Protein AF-0000000078266150 (afdb_homodimer)

Nearest PDB structures (foldseek):
  1tww-assembly1_A  TM=8.330E-01  e=6.650E-18  Bacillus anthracis str. A2012
  5u0z-assembly1_A  TM=8.489E-01  e=1.358E-17  Escherichia coli CFT073
  1tww-assembly2_B  TM=8.702E-01  e=3.456E-17  Bacillus anthracis str. A2012
  5u0z-assembly1_B  TM=8.691E-01  e=1.157E-16  Escherichia coli CFT073
  5umg-assembly1_B  TM=8.547E-01  e=1.906E-15  Klebsiella pneumoniae subsp. pneumoniae MGH 78578

Foldseek 3Di:
DDDFADDDDDDPDPDVVVVVVVVVVVQVVVPADDPVPDDDVDDGPDDDADQADPLQPDADDDPVHTPNPQCCLADQSNLVNCCQPFQQRWHDAPRHPDRDHIDGSVVSNVVNLVDDPDDHDFFWAFLDPLAIHTLPPDNFFDFFAEEAEEELEQPPPPVLLFNYQHDVVPPPVPRDQLLRSLVVLVVLPHQEYEYWHADPDPPDDDDDLVNRLVSRCSNLVSQLPDPQVPPPPPPPPDPDPPDDPSVNRPAHAYEYEELDLSSVLSSLVSNCPDVVRNRRHAEHEHQQQCQLPVLSNLVSCQVNVSHAYEGEDADDDCNVSGDDNVLNVQLADPPPPPPPPVQLLLRLLRSQLSNLVVSVVSPRDQSRYEYEHNQQHPDDLVNNVRCLLCLLVNPVNNGPHAYEYEDELHPSLLVVVLVVVCVVCVVVVHDPCCPVVSGDPPVSSRVSRLVSLLSNRLSGHSYYYYRNSNSNSVSSVVSSDVRNDDPVVD/DDDFADDDDDDPDPDVVVVVVVVVVVQVVQPADDPVPDDVVDDGPDDDADQADPLQPDADDDPVHTPNPQCCLADQSNLVNCCQPFQQRWHDAPRHPDRDHTDGSVVSNVVNLVDDPDDHDFFWAFLDPLAIHTLPPDNFFDFFAEEAEEELEQPPPPVLLFNYQHDVVPPPVPRDQLLRSLVVLVVLPHQEYEYWHDDPDPPDDDDDLVNRLVSRCSNLVSQLPPPQVPPPPPPPPPPPPPDDPSVNRPAHAYEYEELDLSSVLSSLVSNCPDVPRNRRHAEYEHQQQNQLPVLSNLVSCQVNVSHAYEGEDADDDCNVSGPDNPLNVQLADPPPPPPPVVQLLLRLLRSQLSNLVVSVVSPRDQSRYEYEHNQQHPDDLVNNVRCLLCLLVNPVNNGPHAYEYEDELHPSLLVVVLVVVCVVCVVVVHDPCCPVVSGDPPVSSRVSRLVSLLSNRLSGHSYYYYRNSNSNSVSSVVSSDVRNDDVVVD

pLDDT: mean 77.97, std 19.31, range [25.89, 97.75]

Structure (mmCIF, N/CA/C/O backbone):
data_AF-0000000078266150-model_v1
#
loop_
_entity.id
_entity.type
_entity.pdbx_description
1 polymer '2-amino-4-hydroxy-6-hydroxymethyldihydropteridine diphosphokinase'
#
loop_
_atom_site.group_PDB
_atom_site.id
_atom_site.type_symbol
_atom_site.label_atom_id
_atom_site.label_alt_id
_atom_site.label_comp_id
_atom_site.label_asym_id
_atom_site.label_entity_id
_atom_site.label_seq_id
_atom_site.pdbx_PDB_ins_code
_atom_sit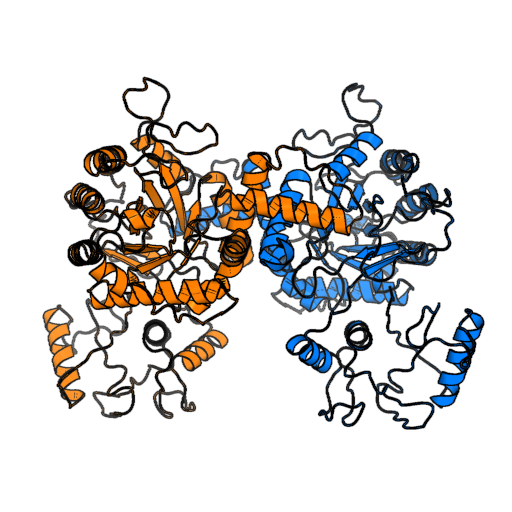e.Cartn_x
_atom_site.Cartn_y
_atom_site.Cartn_z
_atom_site.occupancy
_atom_site.B_iso_or_equiv
_atom_site.auth_seq_id
_atom_site.auth_comp_id
_atom_site.auth_asym_id
_atom_site.auth_atom_id
_atom_site.pdbx_PDB_model_num
ATOM 1 N N . MET A 1 1 ? -9.938 30.938 -5.484 1 77 1 MET A N 1
ATOM 2 C CA . MET A 1 1 ? -9.906 29.938 -4.414 1 77 1 MET A CA 1
ATOM 3 C C . MET A 1 1 ? -10.789 30.359 -3.246 1 77 1 MET A C 1
ATOM 5 O O . MET A 1 1 ? -10.789 31.531 -2.859 1 77 1 MET A O 1
ATOM 9 N N . PHE A 1 2 ? -11.523 29.406 -2.811 1 83.62 2 PHE A N 1
ATOM 10 C CA . PHE A 1 2 ? -12.344 29.625 -1.628 1 83.62 2 PHE A CA 1
ATOM 11 C C . PHE A 1 2 ? -11.93 28.688 -0.499 1 83.62 2 PHE A C 1
ATOM 13 O O . PHE A 1 2 ? -11.656 27.516 -0.732 1 83.62 2 PHE A O 1
ATOM 20 N N . LEU A 1 3 ? -11.742 29.312 0.582 1 87.5 3 LEU A N 1
ATOM 21 C CA . LEU A 1 3 ? -11.555 28.516 1.786 1 87.5 3 LEU A CA 1
ATOM 22 C C . LEU A 1 3 ? -12.883 28.328 2.521 1 87.5 3 LEU A C 1
ATOM 24 O O . LEU A 1 3 ? -13.648 29.281 2.676 1 87.5 3 LEU A O 1
ATOM 28 N N . ASN A 1 4 ? -13.156 27.109 2.842 1 91.62 4 ASN A N 1
ATOM 29 C CA . ASN A 1 4 ? -14.406 26.797 3.523 1 91.62 4 ASN A CA 1
ATOM 30 C C . ASN A 1 4 ? -14.156 26.188 4.902 1 91.62 4 ASN A C 1
ATOM 32 O O . ASN A 1 4 ? -13.227 25.406 5.082 1 91.62 4 ASN A O 1
ATOM 36 N N . ALA A 1 5 ? -14.953 26.641 5.871 1 92.88 5 ALA A N 1
ATOM 37 C CA . ALA A 1 5 ? -14.883 26.109 7.234 1 92.88 5 ALA A CA 1
ATOM 38 C C . ALA A 1 5 ? -16.266 26.047 7.863 1 92.88 5 ALA A C 1
ATOM 40 O O . ALA A 1 5 ? -17.203 26.734 7.418 1 92.88 5 ALA A O 1
ATOM 41 N N . ALA A 1 6 ? -16.469 25.141 8.758 1 94.19 6 ALA A N 1
ATOM 42 C CA . ALA A 1 6 ? -17.656 25.078 9.602 1 94.19 6 ALA A CA 1
ATOM 43 C C . ALA A 1 6 ? -17.312 25.344 11.062 1 94.19 6 ALA A C 1
ATOM 45 O O . ALA A 1 6 ? -16.25 24.922 11.539 1 94.19 6 ALA A O 1
ATOM 46 N N . VAL A 1 7 ? -18.203 26.094 11.719 1 92.75 7 VAL A N 1
ATOM 47 C CA . VAL A 1 7 ? -17.984 26.438 13.125 1 92.75 7 VAL A CA 1
ATOM 48 C C . VAL A 1 7 ? -19.219 26.078 13.945 1 92.75 7 VAL A C 1
ATOM 50 O O . VAL A 1 7 ? -20.359 26.281 13.484 1 92.75 7 VAL A O 1
ATOM 53 N N . LEU A 1 8 ? -18.953 25.5 15.039 1 91.31 8 LEU A N 1
ATOM 54 C CA . LEU A 1 8 ? -20 25.297 16.031 1 91.31 8 LEU A CA 1
ATOM 55 C C . LEU A 1 8 ? -20.016 26.438 17.047 1 91.31 8 LEU A C 1
ATOM 57 O O . LEU A 1 8 ? -18.984 26.766 17.641 1 91.31 8 LEU A O 1
ATOM 61 N N . VAL A 1 9 ? -21.234 27.047 17.172 1 91.25 9 VAL A N 1
ATOM 62 C CA . VAL A 1 9 ? -21.344 28.219 18.047 1 91.25 9 VAL A CA 1
ATOM 63 C C . VAL A 1 9 ? -22.453 27.984 19.062 1 91.25 9 VAL A C 1
ATOM 65 O O . VAL A 1 9 ? -23.5 27.438 18.75 1 91.25 9 VAL A O 1
ATOM 68 N N . GLU A 1 10 ? -22.109 28.359 20.281 1 90.25 10 GLU A N 1
ATOM 69 C CA . GLU A 1 10 ? -23.156 28.5 21.281 1 90.25 10 GLU A CA 1
ATOM 70 C C . GLU A 1 10 ? -23.672 29.938 21.344 1 90.25 10 GLU A C 1
ATOM 72 O O . GLU A 1 10 ? -22.875 30.875 21.5 1 90.25 10 GLU A O 1
ATOM 77 N N . SER A 1 11 ? -24.953 30.078 21.094 1 90.44 11 SER A N 1
ATOM 78 C CA . SER A 1 11 ? -25.516 31.438 21.031 1 90.44 11 SER A CA 1
ATOM 79 C C . SER A 1 11 ? -26.734 31.562 21.938 1 90.44 11 SER A C 1
ATOM 81 O O . SER A 1 11 ? -27.469 30.594 22.141 1 90.44 11 SER A O 1
ATOM 83 N N . ARG A 1 12 ? -26.906 32.75 22.453 1 92.06 12 ARG A N 1
ATOM 84 C CA . ARG A 1 12 ? -28.109 33.094 23.219 1 92.06 12 ARG A CA 1
ATOM 85 C C . ARG A 1 12 ? -29.234 33.5 22.297 1 92.06 12 ARG A C 1
ATOM 87 O O . ARG A 1 12 ? -30.391 33.625 22.734 1 92.06 12 ARG A O 1
ATOM 94 N N . ILE A 1 13 ? -28.922 33.719 21.109 1 93 13 ILE A N 1
ATOM 95 C CA . ILE A 1 13 ? -29.938 34.125 20.125 1 93 13 ILE A CA 1
ATOM 96 C C . ILE A 1 13 ? -30.828 32.938 19.781 1 93 13 ILE A C 1
ATOM 98 O O . ILE A 1 13 ? -30.344 31.922 19.266 1 93 13 ILE A O 1
ATOM 102 N N . VAL A 1 14 ? -32.094 33.094 20.031 1 91.06 14 VAL A N 1
ATOM 103 C CA . VAL A 1 14 ? -33.031 31.969 19.859 1 91.06 14 VAL A CA 1
ATOM 104 C C . VAL A 1 14 ? -33.594 31.984 18.453 1 91.06 14 VAL A C 1
ATOM 106 O O . VAL A 1 14 ? -33.844 30.922 17.859 1 91.06 14 VAL A O 1
ATOM 109 N N . ASP A 1 15 ? -33.75 33.188 17.875 1 93.75 15 ASP A N 1
ATOM 110 C CA . ASP A 1 15 ? -34.344 33.344 16.547 1 93.75 15 ASP A CA 1
ATOM 111 C C . ASP A 1 15 ? -33.281 33.25 15.469 1 93.75 15 ASP A C 1
ATOM 113 O O . ASP A 1 15 ? -32.406 34.094 15.383 1 93.75 15 ASP A O 1
ATOM 117 N N . PRO A 1 16 ? -33.406 32.219 14.594 1 95.19 16 PRO A N 1
ATOM 118 C CA . PRO A 1 16 ? -32.406 32.062 13.523 1 95.19 16 PRO A CA 1
ATOM 119 C C . PRO A 1 16 ? -32.281 33.312 12.656 1 95.19 16 PRO A C 1
ATOM 121 O O . PRO A 1 16 ? -31.203 33.656 12.172 1 95.19 16 PRO A O 1
ATOM 124 N N . HIS A 1 17 ? -33.406 34 12.43 1 96.12 17 HIS A N 1
ATOM 125 C CA . HIS A 1 17 ? -33.344 35.219 11.641 1 96.12 17 HIS A CA 1
ATOM 126 C C . HIS A 1 17 ? -32.5 36.312 12.32 1 96.12 17 HIS A C 1
ATOM 128 O O . HIS A 1 17 ? -31.766 37.031 11.648 1 96.12 17 HIS A O 1
ATOM 134 N N . ALA A 1 18 ? -32.719 36.344 13.609 1 96.38 18 ALA A N 1
ATOM 135 C CA . ALA A 1 18 ? -31.891 37.281 14.359 1 96.38 18 ALA A CA 1
ATOM 136 C C . ALA A 1 18 ? -30.406 37 14.211 1 96.38 18 ALA A C 1
ATOM 138 O O . ALA A 1 18 ? -29.594 37.906 14.062 1 96.38 18 ALA A O 1
ATOM 139 N N . LEU A 1 19 ? -30.094 35.75 14.234 1 95.62 19 LEU A N 1
ATOM 140 C CA . LEU A 1 19 ? -28.703 35.375 14.047 1 95.62 19 LEU A CA 1
ATOM 141 C C . LEU A 1 19 ? -28.234 35.688 12.625 1 95.62 19 LEU A C 1
ATOM 143 O O . LEU A 1 19 ? -27.109 36.125 12.43 1 95.62 19 LEU A O 1
ATOM 147 N N . MET A 1 20 ? -29.047 35.438 11.641 1 95.88 20 MET A N 1
ATOM 148 C CA . MET A 1 20 ? -28.719 35.75 10.258 1 95.88 20 MET A CA 1
ATOM 149 C C . MET A 1 20 ? -28.344 37.219 10.102 1 95.88 20 MET A C 1
ATOM 151 O O . MET A 1 20 ? -27.375 37.562 9.414 1 95.88 20 MET A O 1
ATOM 155 N N . TYR A 1 21 ? -29.094 38.094 10.828 1 94.75 21 TYR A N 1
ATOM 156 C CA . TYR A 1 21 ? -28.828 39.531 10.734 1 94.75 21 TYR A CA 1
ATOM 157 C C . TYR A 1 21 ? -27.5 39.875 11.383 1 94.75 21 TYR A C 1
ATOM 159 O O . TYR A 1 21 ? -26.766 40.719 10.891 1 94.75 21 TYR A O 1
ATOM 167 N N . VAL A 1 22 ? -27.266 39.25 12.453 1 95.38 22 VAL A N 1
ATOM 168 C CA . VAL A 1 22 ? -25.984 39.438 13.117 1 95.38 22 VAL A CA 1
ATOM 169 C C . VAL A 1 22 ? -24.844 39.031 12.18 1 95.38 22 VAL A C 1
ATOM 171 O O . VAL A 1 22 ? -23.859 39.781 12.055 1 95.38 22 VAL A O 1
ATOM 174 N N . LEU A 1 23 ? -24.984 37.938 11.5 1 94.94 23 LEU A N 1
ATOM 175 C CA . LEU A 1 23 ? -23.969 37.438 10.586 1 94.94 23 LEU A CA 1
ATOM 176 C C . LEU A 1 23 ? -23.797 38.375 9.398 1 94.94 23 LEU A C 1
ATOM 178 O O . LEU A 1 23 ? -22.672 38.656 8.953 1 94.94 23 LEU A O 1
ATOM 182 N N . GLN A 1 24 ? -24.875 38.875 8.914 1 93.19 24 GLN A N 1
ATOM 183 C CA . GLN A 1 24 ? -24.828 39.844 7.816 1 93.19 24 GLN A CA 1
ATOM 184 C C . GLN A 1 24 ? -24.109 41.125 8.242 1 93.19 24 GLN A C 1
ATOM 186 O O . GLN A 1 24 ? -23.406 41.719 7.434 1 93.19 24 GLN A O 1
ATOM 191 N N . GLY A 1 25 ? -24.297 41.469 9.453 1 94.06 25 GLY A N 1
ATOM 192 C CA . GLY A 1 25 ? -23.562 42.594 10 1 94.06 25 GLY A CA 1
ATOM 193 C C . GLY A 1 25 ? -22.062 42.375 10.047 1 94.06 25 GLY A C 1
ATOM 194 O O . GLY A 1 25 ? -21.281 43.281 9.719 1 94.06 25 GLY A O 1
ATOM 195 N N . ILE A 1 26 ? -21.75 41.25 10.445 1 94.19 26 ILE A N 1
ATOM 196 C CA . ILE A 1 26 ? -20.344 40.875 10.492 1 94.19 26 ILE A CA 1
ATOM 197 C C . ILE A 1 26 ? -19.75 40.906 9.078 1 94.19 26 ILE A C 1
ATOM 199 O O . ILE A 1 26 ? -18.656 41.438 8.875 1 94.19 26 ILE A O 1
ATOM 203 N N . GLU A 1 27 ? -20.484 40.344 8.07 1 93.44 27 GLU A N 1
ATOM 204 C CA . GLU A 1 27 ? -20.031 40.375 6.68 1 93.44 27 GLU A CA 1
ATOM 205 C C . GLU A 1 27 ? -19.797 41.781 6.195 1 93.44 27 GLU A C 1
ATOM 207 O O . GLU A 1 27 ? -18.781 42.062 5.559 1 93.44 27 GLU A O 1
ATOM 212 N N . ALA A 1 28 ? -20.688 42.594 6.562 1 91.56 28 ALA A N 1
ATOM 213 C CA . ALA A 1 28 ? -20.578 44 6.164 1 91.56 28 ALA A CA 1
ATOM 214 C C . ALA A 1 28 ? -19.359 44.656 6.797 1 91.56 28 ALA A C 1
ATOM 216 O O . ALA A 1 28 ? -18.641 45.406 6.137 1 91.56 28 ALA A O 1
ATOM 217 N N . ALA A 1 29 ? -19.203 44.344 7.992 1 93.62 29 ALA A N 1
ATOM 218 C CA . ALA A 1 29 ? -18.078 44.906 8.719 1 93.62 29 ALA A CA 1
ATOM 219 C C . ALA A 1 29 ? -16.75 44.438 8.141 1 93.62 29 ALA A C 1
ATOM 221 O O . ALA A 1 29 ? -15.75 45.156 8.195 1 93.62 29 ALA A O 1
ATOM 222 N N . MET A 1 30 ? -16.781 43.281 7.531 1 91.94 30 MET A N 1
ATOM 223 C CA . MET A 1 30 ? -15.562 42.719 6.984 1 91.94 30 MET A CA 1
ATOM 224 C C . MET A 1 30 ? -15.398 43.062 5.512 1 91.94 30 MET A C 1
ATOM 226 O O . MET A 1 30 ? -14.484 42.562 4.848 1 91.94 30 MET A O 1
ATOM 230 N N . GLY A 1 31 ? -16.375 43.875 4.93 1 87.25 31 GLY A N 1
ATOM 231 C CA . GLY A 1 31 ? -16.172 44.438 3.613 1 87.25 31 GLY A CA 1
ATOM 232 C C . GLY A 1 31 ? -16.938 43.719 2.52 1 87.25 31 GLY A C 1
ATOM 233 O O . GLY A 1 31 ? -16.625 43.875 1.335 1 87.25 31 GLY A O 1
ATOM 234 N N . ARG A 1 32 ? -17.859 42.875 2.883 1 87.69 32 ARG A N 1
ATOM 235 C CA . ARG A 1 32 ? -18.672 42.25 1.846 1 87.69 32 ARG A CA 1
ATOM 236 C C . ARG A 1 32 ? -19.594 43.25 1.187 1 87.69 32 ARG A C 1
ATOM 238 O O . ARG A 1 32 ? -20.219 44.062 1.872 1 87.69 32 ARG A O 1
ATOM 245 N N . ALA A 1 33 ? -19.625 43.188 -0.086 1 82.25 33 ALA A N 1
ATOM 246 C CA . ALA A 1 33 ? -20.438 44.125 -0.844 1 82.25 33 ALA A CA 1
ATOM 247 C C . ALA A 1 33 ? -21.922 44 -0.466 1 82.25 33 ALA A C 1
ATOM 249 O O . ALA A 1 33 ? -22.375 42.938 -0.095 1 82.25 33 ALA A O 1
ATOM 250 N N . PRO A 1 34 ? -22.562 45.156 -0.623 1 80.12 34 PRO A N 1
ATOM 251 C CA . PRO A 1 34 ? -24 45.094 -0.374 1 80.12 34 PRO A CA 1
ATOM 252 C C . PRO A 1 34 ? -24.734 44.156 -1.353 1 80.12 34 PRO A C 1
ATOM 254 O O . PRO A 1 34 ? -24.219 43.906 -2.449 1 80.12 34 PRO A O 1
ATOM 257 N N . LEU A 1 35 ? -25.844 43.562 -0.916 1 74.31 35 LEU A N 1
ATOM 258 C CA . LEU A 1 35 ? -26.594 42.531 -1.643 1 74.31 35 LEU A CA 1
ATOM 259 C C . LEU A 1 35 ? -26.781 42.938 -3.102 1 74.31 35 LEU A C 1
ATOM 261 O O . LEU A 1 35 ? -26.609 42.125 -4.004 1 74.31 35 LEU A O 1
ATOM 265 N N . GLY A 1 36 ? -27.141 44.156 -3.389 1 72.44 36 GLY A N 1
ATOM 266 C CA . GLY A 1 36 ? -27.406 44.625 -4.742 1 72.44 36 GLY A CA 1
ATOM 267 C C . GLY A 1 36 ? -26.172 44.656 -5.613 1 72.44 36 GLY A C 1
ATOM 268 O O . GLY A 1 36 ? -26.266 44.688 -6.844 1 72.44 36 GLY A O 1
ATOM 269 N N . GLU A 1 37 ? -25.016 44.5 -5.035 1 78.19 37 GLU A N 1
ATOM 270 C CA . GLU A 1 37 ? -23.766 44.656 -5.777 1 78.19 37 GLU A CA 1
ATOM 271 C C . GLU A 1 37 ? -22.984 43.344 -5.801 1 78.19 37 GLU A C 1
ATOM 273 O O . GLU A 1 37 ? -21.891 43.281 -6.375 1 78.19 37 GLU A O 1
ATOM 278 N N . ARG A 1 38 ? -23.594 42.438 -5.211 1 77.88 38 ARG A N 1
ATOM 279 C CA . ARG A 1 38 ? -22.875 41.156 -5.113 1 77.88 38 ARG A CA 1
ATOM 280 C C . ARG A 1 38 ? -22.906 40.406 -6.438 1 77.88 38 ARG A C 1
ATOM 282 O O . ARG A 1 38 ? -23.938 40.375 -7.113 1 77.88 38 ARG A O 1
ATOM 289 N N . LEU A 1 39 ? -21.781 40 -6.844 1 72.56 39 LEU A N 1
ATOM 290 C CA . LEU A 1 39 ? -21.703 39.062 -7.973 1 72.56 39 LEU A CA 1
ATOM 291 C C . LEU A 1 39 ? -21.906 37.625 -7.516 1 72.56 39 LEU A C 1
ATOM 293 O O . LEU A 1 39 ? -21.312 37.188 -6.52 1 72.56 39 LEU A O 1
ATOM 297 N N . ARG A 1 40 ? -22.797 37 -8.195 1 71.88 40 ARG A N 1
ATOM 298 C CA . ARG A 1 40 ? -23 35.594 -7.887 1 71.88 40 ARG A CA 1
ATOM 299 C C . ARG A 1 40 ? -21.703 34.781 -8.07 1 71.88 40 ARG A C 1
ATOM 301 O O . ARG A 1 40 ? -21.047 34.906 -9.102 1 71.88 40 ARG A O 1
ATOM 308 N N . TYR A 1 41 ? -21.297 34.125 -7.023 1 69.19 41 TYR A N 1
ATOM 309 C CA . TYR A 1 41 ? -20.109 33.281 -7.016 1 69.19 41 TYR A CA 1
ATOM 310 C C . TYR A 1 41 ? -18.844 34.125 -7.137 1 69.19 41 TYR A C 1
ATOM 312 O O . TYR A 1 41 ? -17.781 33.594 -7.496 1 69.19 41 TYR A O 1
ATOM 320 N N . GLY A 1 42 ? -19.062 35.375 -7.004 1 75.44 42 GLY A N 1
ATOM 321 C CA . GLY A 1 42 ? -17.906 36.25 -7.113 1 75.44 42 GLY A CA 1
ATOM 322 C C . GLY A 1 42 ? -17.031 36.25 -5.883 1 75.44 42 GLY A C 1
ATOM 323 O O . GLY A 1 42 ? -17.359 35.594 -4.883 1 75.44 42 GLY A O 1
ATOM 324 N N . PRO A 1 43 ? -15.836 36.875 -6.082 1 79.06 43 PRO A N 1
ATOM 325 C CA . PRO A 1 43 ? -14.922 37 -4.941 1 79.06 43 PRO A CA 1
ATOM 326 C C . PRO A 1 43 ? -15.547 37.719 -3.748 1 79.06 43 PRO A C 1
ATOM 328 O O . PRO A 1 43 ? -16.375 38.625 -3.928 1 79.06 43 PRO A O 1
ATOM 331 N N . ARG A 1 44 ? -15.391 37.25 -2.545 1 82.12 44 ARG A N 1
ATOM 332 C CA . ARG A 1 44 ? -15.875 37.875 -1.304 1 82.12 44 ARG A CA 1
ATOM 333 C C . ARG A 1 44 ? -14.922 37.562 -0.147 1 82.12 44 ARG A C 1
ATOM 335 O O . ARG A 1 44 ? -14.312 36.5 -0.095 1 82.12 44 ARG A O 1
ATOM 342 N N . PRO A 1 45 ? -14.781 38.531 0.654 1 83.5 45 PRO A N 1
ATOM 343 C CA . PRO A 1 45 ? -13.883 38.312 1.791 1 83.5 45 PRO A CA 1
ATOM 344 C C . PRO A 1 45 ? -14.391 37.25 2.758 1 83.5 45 PRO A C 1
ATOM 346 O O . PRO A 1 45 ? -13.602 36.5 3.324 1 83.5 45 PRO A O 1
ATOM 349 N N . ILE A 1 46 ? -15.719 37.219 2.932 1 89.5 46 ILE A N 1
ATOM 350 C CA . ILE A 1 46 ? -16.312 36.25 3.85 1 89.5 46 ILE A CA 1
ATOM 351 C C . ILE A 1 46 ? -17.781 36.031 3.488 1 89.5 46 ILE A C 1
ATOM 353 O O . ILE A 1 46 ? -18.422 36.875 2.895 1 89.5 46 ILE A O 1
ATOM 357 N N . ASP A 1 47 ? -18.25 34.875 3.705 1 91.38 47 ASP A N 1
ATOM 358 C CA . ASP A 1 47 ? -19.641 34.469 3.557 1 91.38 47 ASP A CA 1
ATOM 359 C C . ASP A 1 47 ? -20.062 33.562 4.715 1 91.38 47 ASP A C 1
ATOM 361 O O . ASP A 1 47 ? -19.469 32.5 4.945 1 91.38 47 ASP A O 1
ATOM 365 N N . LEU A 1 48 ? -20.984 34.094 5.441 1 94.19 48 LEU A N 1
ATOM 366 C CA . LEU A 1 48 ? -21.422 33.375 6.633 1 94.19 48 LEU A CA 1
ATOM 367 C C . LEU A 1 48 ? -22.828 32.812 6.469 1 94.19 48 LEU A C 1
ATOM 369 O O . LEU A 1 48 ? -23.781 33.594 6.309 1 94.19 48 LEU A O 1
ATOM 373 N N . ASP A 1 49 ? -23 31.516 6.48 1 94.38 49 ASP A N 1
ATOM 374 C CA . ASP A 1 49 ? -24.297 30.859 6.363 1 94.38 49 ASP A CA 1
ATOM 375 C C . ASP A 1 49 ? -24.625 30.062 7.621 1 94.38 49 ASP A C 1
ATOM 377 O O . ASP A 1 49 ? -23.719 29.531 8.273 1 94.38 49 ASP A O 1
ATOM 381 N N . ILE A 1 50 ? -25.891 30.078 7.918 1 95.12 50 ILE A N 1
ATOM 382 C CA . ILE A 1 50 ? -26.359 29.188 8.969 1 95.12 50 ILE A CA 1
ATOM 383 C C . ILE A 1 50 ? -26.688 27.812 8.367 1 95.12 50 ILE A C 1
ATOM 385 O O . ILE A 1 50 ? -27.578 27.703 7.527 1 95.12 50 ILE A O 1
ATOM 389 N N . LEU A 1 51 ? -25.984 26.812 8.797 1 94.5 51 LEU A N 1
ATOM 390 C CA . LEU A 1 51 ? -26.172 25.469 8.242 1 94.5 51 LEU A CA 1
ATOM 391 C C . LEU A 1 51 ? -27.281 24.719 8.977 1 94.5 51 LEU A C 1
ATOM 393 O O . LEU A 1 51 ? -28.156 24.125 8.352 1 94.5 51 LEU A O 1
ATOM 397 N N . CYS A 1 52 ? -27.141 24.766 10.273 1 93.38 52 CYS A N 1
ATOM 398 C CA . CYS A 1 52 ? -28.125 24.156 11.172 1 93.38 52 CYS A CA 1
ATOM 399 C C . CYS A 1 52 ? -28.297 24.984 12.438 1 93.38 52 CYS A C 1
ATOM 401 O O . CYS A 1 52 ? -27.438 25.812 12.766 1 93.38 52 CYS A O 1
ATOM 403 N N . TYR A 1 53 ? -29.453 24.766 12.938 1 92.75 53 TYR A N 1
ATOM 404 C CA . TYR A 1 53 ? -29.781 25.453 14.188 1 92.75 53 TYR A CA 1
ATOM 405 C C . TYR A 1 53 ? -30.312 24.469 15.227 1 92.75 53 TYR A C 1
ATOM 407 O O . TYR A 1 53 ? -31.094 23.578 14.898 1 92.75 53 TYR A O 1
ATOM 415 N N . ASP A 1 54 ? -29.891 24.609 16.469 1 91.19 54 ASP A N 1
ATOM 416 C CA . ASP A 1 54 ? -30.297 23.734 17.562 1 91.19 54 ASP A CA 1
ATOM 417 C C . ASP A 1 54 ? -30.031 22.266 17.203 1 91.19 54 ASP A C 1
ATOM 419 O O . ASP A 1 54 ? -30.953 21.438 17.266 1 91.19 54 ASP A O 1
ATOM 423 N N . ASP A 1 55 ? -28.875 22.031 16.781 1 87.31 55 ASP A N 1
ATOM 424 C CA . ASP A 1 55 ? -28.422 20.688 16.422 1 87.31 55 ASP A CA 1
ATOM 425 C C . ASP A 1 55 ? -29.375 20.047 15.406 1 87.31 55 ASP A C 1
ATOM 427 O O . ASP A 1 55 ? -29.703 18.859 15.516 1 87.31 55 ASP A O 1
ATOM 431 N N . GLY A 1 56 ? -29.844 20.859 14.523 1 80.69 56 GLY A N 1
ATOM 432 C CA . GLY A 1 56 ? -30.656 20.359 13.422 1 80.69 56 GLY A CA 1
ATOM 433 C C . GLY A 1 56 ? -32.125 20.281 13.758 1 80.69 56 GLY A C 1
ATOM 434 O O . GLY A 1 56 ? -32.938 19.922 12.906 1 80.69 56 GLY A O 1
ATOM 435 N N . ILE A 1 57 ? -32.531 20.641 14.828 1 82.75 57 ILE A N 1
ATOM 436 C CA . ILE A 1 57 ? -33.906 20.484 15.289 1 82.75 57 ILE A CA 1
ATOM 437 C C . ILE A 1 57 ? -34.781 21.625 14.742 1 82.75 57 ILE A C 1
ATOM 439 O O . ILE A 1 57 ? -35.875 21.391 14.273 1 82.75 57 ILE A O 1
ATOM 443 N N . THR A 1 58 ? -34.219 22.859 14.812 1 89.56 58 THR A N 1
ATOM 444 C CA . THR A 1 58 ? -34.969 24.031 14.336 1 89.56 58 THR A CA 1
ATOM 445 C C . THR A 1 58 ? -34.938 24.094 12.812 1 89.56 58 THR A C 1
ATOM 447 O O . THR A 1 58 ? -33.906 23.953 12.188 1 89.56 58 THR A O 1
ATOM 450 N N . THR A 1 59 ? -36.188 24.219 12.273 1 89.75 59 THR A N 1
ATOM 451 C CA . THR A 1 59 ? -36.312 24.359 10.828 1 89.75 59 THR A CA 1
ATOM 452 C C . THR A 1 59 ? -36.938 25.688 10.453 1 89.75 59 THR A C 1
ATOM 454 O O . THR A 1 59 ? -37.844 26.172 11.133 1 89.75 59 THR A O 1
ATOM 457 N N . VAL A 1 60 ? -36.312 26.297 9.562 1 91.12 60 VAL A N 1
ATOM 458 C CA . VAL A 1 60 ? -36.812 27.547 8.992 1 91.12 60 VAL A CA 1
ATOM 459 C C . VAL A 1 60 ? -36.906 27.422 7.473 1 91.12 60 VAL A C 1
ATOM 461 O O . VAL A 1 60 ? -36 26.891 6.836 1 91.12 60 VAL A O 1
ATOM 464 N N . ASP A 1 61 ? -38.031 27.719 6.875 1 90.62 61 ASP A N 1
ATOM 465 C CA . ASP A 1 61 ? -38.219 27.766 5.43 1 90.62 61 ASP A CA 1
ATOM 466 C C . ASP A 1 61 ? -38.875 29.078 5.004 1 90.62 61 ASP A C 1
ATOM 468 O O . ASP A 1 61 ? -40.094 29.109 4.789 1 90.62 61 ASP A O 1
ATOM 472 N N . SER A 1 62 ? -38.094 30.062 4.996 1 91.69 62 SER A N 1
ATOM 473 C CA . SER A 1 62 ? -38.531 31.375 4.555 1 91.69 62 SER A CA 1
ATOM 474 C C . SER A 1 62 ? -37.812 31.828 3.293 1 91.69 62 SER A C 1
ATOM 476 O O . SER A 1 62 ? -36.875 31.141 2.832 1 91.69 62 SER A O 1
ATOM 478 N N . ASP A 1 63 ? -38.281 32.875 2.701 1 90.5 63 ASP A N 1
ATOM 479 C CA . ASP A 1 63 ? -37.688 33.375 1.458 1 90.5 63 ASP A CA 1
ATOM 480 C C . ASP A 1 63 ? -36.25 33.812 1.66 1 90.5 63 ASP A C 1
ATOM 482 O O . ASP A 1 63 ? -35.406 33.688 0.742 1 90.5 63 ASP A O 1
ATOM 486 N N . ASP A 1 64 ? -36 34.188 2.859 1 89.94 64 ASP A N 1
ATOM 487 C CA . ASP A 1 64 ? -34.688 34.781 3.064 1 89.94 64 ASP A CA 1
ATOM 488 C C . ASP A 1 64 ? -33.781 33.812 3.85 1 89.94 64 ASP A C 1
ATOM 490 O O . ASP A 1 64 ? -32.562 34.031 3.902 1 89.94 64 ASP A O 1
ATOM 494 N N . LEU A 1 65 ? -34.406 32.844 4.465 1 93 65 LEU A N 1
ATOM 495 C CA . LEU A 1 65 ? -33.594 31.938 5.281 1 93 65 LEU A CA 1
ATOM 496 C C . LEU A 1 65 ? -34.188 30.531 5.266 1 93 65 LEU A C 1
ATOM 498 O O . LEU A 1 65 ? -35.375 30.344 5.492 1 93 65 LEU A O 1
ATOM 502 N N . VAL A 1 66 ? -33.344 29.578 4.961 1 92.31 66 VAL A N 1
ATOM 503 C CA . VAL A 1 66 ? -33.719 28.172 5.062 1 92.31 66 VAL A CA 1
ATOM 504 C C . VAL A 1 66 ? -32.719 27.453 6 1 92.31 66 VAL A C 1
ATOM 506 O O . VAL A 1 66 ? -31.516 27.516 5.797 1 92.31 66 VAL A O 1
ATOM 509 N N . VAL A 1 67 ? -33.25 26.75 7.047 1 92.44 67 VAL A N 1
ATOM 510 C CA . VAL A 1 67 ? -32.469 26 8.016 1 92.44 67 VAL A CA 1
ATOM 511 C C . VAL A 1 67 ? -33.094 24.641 8.258 1 92.44 67 VAL A C 1
ATOM 513 O O . VAL A 1 67 ? -34.312 24.547 8.539 1 92.44 67 VAL A O 1
ATOM 516 N N . PRO A 1 68 ? -32.5 23.656 8.148 1 92 68 PRO A N 1
ATOM 517 C CA . PRO A 1 68 ? -31.125 23.5 7.684 1 92 68 PRO A CA 1
ATOM 518 C C . PRO A 1 68 ? -30.906 24.047 6.27 1 92 68 PRO A C 1
ATOM 520 O O . PRO A 1 68 ? -31.844 24.062 5.469 1 92 68 PRO A O 1
ATOM 523 N N . HIS A 1 69 ? -29.672 24.531 6.055 1 92.56 69 HIS A N 1
ATOM 524 C CA . HIS A 1 69 ? -29.328 25.172 4.793 1 92.56 69 HIS A CA 1
ATOM 525 C C . HIS A 1 69 ? -29.797 24.344 3.605 1 92.56 69 HIS A C 1
ATOM 527 O O . HIS A 1 69 ? -29.594 23.125 3.576 1 92.56 69 HIS A O 1
ATOM 533 N N . ALA A 1 70 ? -30.297 24.953 2.58 1 87.12 70 ALA A N 1
ATOM 534 C CA . ALA A 1 70 ? -30.984 24.297 1.475 1 87.12 70 ALA A CA 1
ATOM 535 C C . ALA A 1 70 ? -30.047 23.391 0.693 1 87.12 70 ALA A C 1
ATOM 537 O O . ALA A 1 70 ? -30.469 22.344 0.171 1 87.12 70 ALA A O 1
ATOM 538 N N . LEU A 1 71 ? -28.812 23.781 0.649 1 88.44 71 LEU A N 1
ATOM 539 C CA . LEU A 1 71 ? -27.875 23.047 -0.19 1 88.44 71 LEU A CA 1
ATOM 540 C C . LEU A 1 71 ? -26.875 22.266 0.662 1 88.44 71 LEU A C 1
ATOM 542 O O . LEU A 1 71 ? -25.844 21.844 0.166 1 88.44 71 LEU A O 1
ATOM 546 N N . LEU A 1 72 ? -27.219 22.062 1.901 1 90.69 72 LEU A N 1
ATOM 547 C CA . LEU A 1 72 ? -26.328 21.391 2.836 1 90.69 72 LEU A CA 1
ATOM 548 C C . LEU A 1 72 ? -26.047 19.953 2.389 1 90.69 72 LEU A C 1
ATOM 550 O O . LEU A 1 72 ? -24.906 19.484 2.473 1 90.69 72 LEU A O 1
ATOM 554 N N . ARG A 1 73 ? -26.953 19.281 1.729 1 87.44 73 ARG A N 1
ATOM 555 C CA . ARG A 1 73 ? -26.875 17.859 1.415 1 87.44 73 ARG A CA 1
ATOM 556 C C . ARG A 1 73 ? -26.078 17.609 0.14 1 87.44 73 ARG A C 1
ATOM 558 O O . ARG A 1 73 ? -25.594 16.5 -0.098 1 87.44 73 ARG A O 1
ATOM 565 N N . THR A 1 74 ? -25.891 18.672 -0.582 1 86.38 74 THR A N 1
ATOM 566 C CA . THR A 1 74 ? -25.406 18.391 -1.933 1 86.38 74 THR A CA 1
ATOM 567 C C . THR A 1 74 ? -24.062 19.062 -2.178 1 86.38 74 THR A C 1
ATOM 569 O O . THR A 1 74 ? -23.375 18.766 -3.156 1 86.38 74 THR A O 1
ATOM 572 N N . ARG A 1 75 ? -23.781 19.984 -1.344 1 88.94 75 ARG A N 1
ATOM 573 C CA . ARG A 1 75 ? -22.547 20.719 -1.595 1 88.94 75 ARG A CA 1
ATOM 574 C C . ARG A 1 75 ? -21.391 20.125 -0.784 1 88.94 75 ARG A C 1
ATOM 576 O O . ARG A 1 75 ? -21.391 20.188 0.447 1 88.94 75 ARG A O 1
ATOM 583 N N . SER A 1 76 ? -20.359 19.703 -1.507 1 90.5 76 SER A N 1
ATOM 584 C CA . SER A 1 76 ? -19.234 19.047 -0.869 1 90.5 76 SER A CA 1
ATOM 585 C C . SER A 1 76 ? -18.469 20 0.042 1 90.5 76 SER A C 1
ATOM 587 O O . SER A 1 76 ? -18 19.609 1.108 1 90.5 76 SER A O 1
ATOM 589 N N . PHE A 1 77 ? -18.406 21.312 -0.359 1 89.94 77 PHE A N 1
ATOM 590 C CA . PHE A 1 77 ? -17.609 22.266 0.405 1 89.94 77 PHE A CA 1
ATOM 591 C C . PHE A 1 77 ? -18.328 22.688 1.681 1 89.94 77 PHE A C 1
ATOM 593 O O . PHE A 1 77 ? -17.75 23.359 2.539 1 89.94 77 PHE A O 1
ATOM 600 N N . VAL A 1 78 ? -19.609 22.25 1.793 1 91.75 78 VAL A N 1
ATOM 601 C CA . VAL A 1 78 ? -20.375 22.453 3.021 1 91.75 78 VAL A CA 1
ATOM 602 C C . VAL A 1 78 ? -20.312 21.203 3.889 1 91.75 78 VAL A C 1
ATOM 604 O O . VAL A 1 78 ? -20.031 21.281 5.09 1 91.75 78 VAL A O 1
ATOM 607 N N . LEU A 1 79 ? -20.406 20.094 3.254 1 91.69 79 LEU A N 1
ATOM 608 C CA . LEU A 1 79 ? -20.516 18.828 3.967 1 91.69 79 LEU A CA 1
ATOM 609 C C . LEU A 1 79 ? -19.172 18.422 4.57 1 91.69 79 LEU A C 1
ATOM 611 O O . LEU A 1 79 ? -19.125 17.953 5.707 1 91.69 79 LEU A O 1
ATOM 615 N N . GLN A 1 80 ? -18.109 18.609 3.834 1 91 80 GLN A N 1
ATOM 616 C CA . GLN A 1 80 ? -16.812 18.109 4.277 1 91 80 GLN A CA 1
ATOM 617 C C . GLN A 1 80 ? -16.391 18.75 5.594 1 91 80 GLN A C 1
ATOM 619 O O . GLN A 1 80 ? -16.016 18.062 6.547 1 91 80 GLN A O 1
ATOM 624 N N . PRO A 1 81 ? -16.406 20.094 5.68 1 92.44 81 PRO A N 1
ATOM 625 C CA . PRO A 1 81 ? -16.062 20.688 6.969 1 92.44 81 PRO A CA 1
ATOM 626 C C . PRO A 1 81 ? -17 20.266 8.094 1 92.44 81 PRO A C 1
ATOM 628 O O . PRO A 1 81 ? -16.578 20.141 9.25 1 92.44 81 PRO A O 1
ATOM 631 N N . LEU A 1 82 ? -18.234 20.047 7.738 1 92.88 82 LEU A N 1
ATOM 632 C CA . LEU A 1 82 ? -19.203 19.656 8.75 1 92.88 82 LEU A CA 1
ATOM 633 C C . LEU A 1 82 ? -18.906 18.25 9.266 1 92.88 82 LEU A C 1
ATOM 635 O O . LEU A 1 82 ? -19.125 17.953 10.445 1 92.88 82 LEU A O 1
ATOM 639 N N . VAL A 1 83 ? -18.453 17.406 8.438 1 91.62 83 VAL A N 1
ATOM 640 C CA . VAL A 1 83 ? -18.094 16.047 8.836 1 91.62 83 VAL A CA 1
ATOM 641 C C . VAL A 1 83 ? -17 16.078 9.891 1 91.62 83 VAL A C 1
ATOM 643 O O . VAL A 1 83 ? -16.984 15.273 10.82 1 91.62 83 VAL A O 1
ATOM 646 N N . ASP A 1 84 ? -16.125 17.016 9.773 1 88.81 84 ASP A N 1
ATOM 647 C CA . ASP A 1 84 ? -14.969 17.109 10.672 1 88.81 84 ASP A CA 1
ATOM 648 C C . ASP A 1 84 ? -15.406 17.453 12.094 1 88.81 84 ASP A C 1
ATOM 650 O O . ASP A 1 84 ? -14.75 17.062 13.062 1 88.81 84 ASP A O 1
ATOM 654 N N . ILE A 1 85 ? -16.562 18.109 12.211 1 89.31 85 ILE A N 1
ATOM 655 C CA . ILE A 1 85 ? -16.859 18.625 13.539 1 89.31 85 ILE A CA 1
ATOM 656 C C . ILE A 1 85 ? -18.109 17.953 14.078 1 89.31 85 ILE A C 1
ATOM 658 O O . ILE A 1 85 ? -18.297 17.828 15.297 1 89.31 85 ILE A O 1
ATOM 662 N N . ARG A 1 86 ? -19.016 17.578 13.133 1 91.31 86 ARG A N 1
ATOM 663 C CA . ARG A 1 86 ? -20.25 16.953 13.57 1 91.31 86 ARG A CA 1
ATOM 664 C C . ARG A 1 86 ? -20.672 15.852 12.602 1 91.31 86 ARG A C 1
ATOM 666 O O . ARG A 1 86 ? -21.734 15.945 11.969 1 91.31 86 ARG A O 1
ATOM 673 N N . PRO A 1 87 ? -19.938 14.773 12.586 1 90.5 87 PRO A N 1
ATOM 674 C CA . PRO A 1 87 ? -20.297 13.695 11.656 1 90.5 87 PRO A CA 1
ATOM 675 C C . PRO A 1 87 ? -21.609 13.016 12.023 1 90.5 87 PRO A C 1
ATOM 677 O O . PRO A 1 87 ? -22.297 12.492 11.148 1 90.5 87 PRO A O 1
ATOM 680 N N . ASP A 1 88 ? -22.016 13.102 13.258 1 91.25 88 ASP A N 1
ATOM 681 C CA . ASP A 1 88 ? -23.172 12.359 13.742 1 91.25 88 ASP A CA 1
ATOM 682 C C . ASP A 1 88 ? -24.438 13.227 13.727 1 91.25 88 ASP A C 1
ATOM 684 O O . ASP A 1 88 ? -25.516 12.766 14.078 1 91.25 88 ASP A O 1
ATOM 688 N N . LEU A 1 89 ? -24.297 14.477 13.312 1 92.44 89 LEU A N 1
ATOM 689 C CA . LEU A 1 89 ? -25.469 15.359 13.234 1 92.44 89 LEU A CA 1
ATOM 690 C C . LEU A 1 89 ? -26.5 14.82 12.25 1 92.44 89 LEU A C 1
ATOM 692 O O . LEU A 1 89 ? -26.156 14.492 11.109 1 92.44 89 LEU A O 1
ATOM 696 N N . LEU A 1 90 ? -27.672 14.711 12.727 1 91.19 90 LEU A N 1
ATOM 697 C CA . LEU A 1 90 ? -28.75 14.211 11.891 1 91.19 90 LEU A CA 1
ATOM 698 C C . LEU A 1 90 ? -29.391 15.344 11.094 1 91.19 90 LEU A C 1
ATOM 700 O O . LEU A 1 90 ? -29.828 16.344 11.664 1 91.19 90 LEU A O 1
ATOM 704 N N . ILE A 1 91 ? -29.406 15.18 9.852 1 89 91 ILE A N 1
ATOM 705 C CA . ILE A 1 91 ? -30.078 16.125 8.953 1 89 91 ILE A CA 1
ATOM 706 C C . ILE A 1 91 ? -31.438 15.555 8.531 1 89 91 ILE A C 1
ATOM 708 O O . ILE A 1 91 ? -31.5 14.469 7.945 1 89 91 ILE A O 1
ATOM 712 N N . PRO A 1 92 ? -32.438 16.281 8.875 1 84.19 92 PRO A N 1
ATOM 713 C CA . PRO A 1 92 ? -33.781 15.758 8.586 1 84.19 92 PRO A CA 1
ATOM 714 C C . PRO A 1 92 ? -34.031 15.625 7.086 1 84.19 92 PRO A C 1
ATOM 716 O O . PRO A 1 92 ? -33.312 16.219 6.273 1 84.19 92 PRO A O 1
ATOM 719 N N . SER A 1 93 ? -35.156 14.758 6.91 1 76.06 93 SER A N 1
ATOM 720 C CA . SER A 1 93 ? -35.625 14.586 5.543 1 76.06 93 SER A CA 1
ATOM 721 C C . SER A 1 93 ? -36.219 15.883 5 1 76.06 93 SER A C 1
ATOM 723 O O . SER A 1 93 ? -36.656 16.734 5.77 1 76.06 93 SER A O 1
ATOM 725 N N . GLY A 1 94 ? -36.188 16.078 3.697 1 65.5 94 GLY A N 1
ATOM 726 C CA . GLY A 1 94 ? -36.906 17.188 3.072 1 65.5 94 GLY A CA 1
ATOM 727 C C . GLY A 1 94 ? -36.031 18.438 2.947 1 65.5 94 GLY A C 1
ATOM 728 O O . GLY A 1 94 ? -36.5 19.484 2.479 1 65.5 94 GLY A O 1
ATOM 729 N N . VAL A 1 95 ? -34.906 18.328 3.686 1 61.81 95 VAL A N 1
ATOM 730 C CA . VAL A 1 95 ? -34.031 19.5 3.547 1 61.81 95 VAL A CA 1
ATOM 731 C C . VAL A 1 95 ? -33.312 19.438 2.209 1 61.81 95 VAL A C 1
ATOM 733 O O . VAL A 1 95 ? -32.594 18.469 1.922 1 61.81 95 VAL A O 1
ATOM 736 N N . GLY A 1 96 ? -33.438 20.438 1.51 1 58.75 96 GLY A N 1
ATOM 737 C CA . GLY A 1 96 ? -32.75 20.609 0.229 1 58.75 96 GLY A CA 1
ATOM 738 C C . GLY A 1 96 ? -33.438 19.859 -0.903 1 58.75 96 GLY A C 1
ATOM 739 O O . GLY A 1 96 ? -34.531 19.297 -0.719 1 58.75 96 GLY A O 1
ATOM 740 N N . ALA A 1 97 ? -32.969 20.062 -2.137 1 49.53 97 ALA A N 1
ATOM 741 C CA . ALA A 1 97 ? -33.562 19.609 -3.402 1 49.53 97 ALA A CA 1
ATOM 742 C C . ALA A 1 97 ? -33.594 18.094 -3.488 1 49.53 97 ALA A C 1
ATOM 744 O O . ALA A 1 97 ? -34.25 17.531 -4.367 1 49.53 97 ALA A O 1
ATOM 745 N N . VAL A 1 98 ? -32.781 17.453 -2.674 1 53.22 98 VAL A N 1
ATOM 746 C CA . VAL A 1 98 ? -32.75 16.016 -2.953 1 53.22 98 VAL A CA 1
ATOM 747 C C . VAL A 1 98 ? -33.594 15.273 -1.916 1 53.22 98 VAL A C 1
ATOM 749 O O . VAL A 1 98 ? -33.438 15.477 -0.711 1 53.22 98 VAL A O 1
ATOM 752 N N . ASN A 1 99 ? -34.75 14.875 -2.338 1 56.69 99 ASN A N 1
ATOM 753 C CA . ASN A 1 99 ? -35.656 14.023 -1.6 1 56.69 99 ASN A CA 1
ATOM 754 C C . ASN A 1 99 ? -34.938 12.859 -0.924 1 56.69 99 ASN A C 1
ATOM 756 O O . ASN A 1 99 ? -34.312 12.055 -1.593 1 56.69 99 ASN A O 1
ATOM 760 N N . GLY A 1 100 ? -34.25 13.125 0.262 1 63.88 100 GLY A N 1
ATOM 761 C CA . GLY A 1 100 ? -33.625 11.953 0.856 1 63.88 100 GLY A CA 1
ATOM 762 C C . GLY A 1 100 ? -34.062 11.703 2.285 1 63.88 100 GLY A C 1
ATOM 763 O O . GLY A 1 100 ? -34.75 12.523 2.877 1 63.88 100 GLY A O 1
ATOM 764 N N . THR A 1 101 ? -33.938 10.539 2.82 1 78.94 101 THR A N 1
ATOM 765 C CA . THR A 1 101 ? -34.219 10.086 4.184 1 78.94 101 THR A CA 1
ATOM 766 C C . THR A 1 101 ? -33.25 10.758 5.164 1 78.94 101 THR A C 1
ATOM 768 O O . THR A 1 101 ? -32.219 11.328 4.754 1 78.94 101 THR A O 1
ATOM 771 N N . SER A 1 102 ? -33.812 11.008 6.379 1 87.56 102 SER A N 1
ATOM 772 C CA . SER A 1 102 ? -32.906 11.484 7.441 1 87.56 102 SER A CA 1
ATOM 773 C C . SER A 1 102 ? -31.594 10.719 7.441 1 87.56 102 SER A C 1
ATOM 775 O O . SER A 1 102 ? -31.578 9.5 7.262 1 87.56 102 SER A O 1
ATOM 777 N N . ALA A 1 103 ? -30.547 11.547 7.418 1 91.5 103 ALA A N 1
ATOM 778 C CA . ALA A 1 103 ? -29.219 10.953 7.406 1 91.5 103 ALA A CA 1
ATOM 779 C C . ALA A 1 103 ? -28.234 11.797 8.203 1 91.5 103 ALA A C 1
ATOM 781 O O . ALA A 1 103 ? -28.438 13.008 8.359 1 91.5 103 ALA A O 1
ATOM 782 N N . THR A 1 104 ? -27.297 11.141 8.758 1 93.25 104 THR A N 1
ATOM 783 C CA . THR A 1 104 ? -26.234 11.883 9.43 1 93.25 104 THR A CA 1
ATOM 784 C C . THR A 1 104 ? -25.359 12.602 8.414 1 93.25 104 THR A C 1
ATOM 786 O O . THR A 1 104 ? -25.344 12.25 7.23 1 93.25 104 THR A O 1
ATOM 789 N N . VAL A 1 105 ? -24.656 13.555 8.883 1 92.62 105 VAL A N 1
ATOM 790 C CA . VAL A 1 105 ? -23.719 14.281 8.047 1 92.62 105 VAL A CA 1
ATOM 791 C C . VAL A 1 105 ? -22.703 13.305 7.43 1 92.62 105 VAL A C 1
ATOM 793 O O . VAL A 1 105 ? -22.391 13.398 6.242 1 92.62 105 VAL A O 1
ATOM 796 N N . ALA A 1 106 ? -22.234 12.367 8.172 1 90.94 106 ALA A N 1
ATOM 797 C CA . ALA A 1 106 ? -21.297 11.367 7.695 1 90.94 106 ALA A CA 1
ATOM 798 C C . ALA A 1 106 ? -21.891 10.531 6.566 1 90.94 106 ALA A C 1
ATOM 800 O O . ALA A 1 106 ? -21.234 10.266 5.559 1 90.94 106 ALA A O 1
ATOM 801 N N . GLN A 1 107 ? -23.062 10.125 6.715 1 90.06 107 GLN A N 1
ATOM 802 C CA . GLN A 1 107 ? -23.75 9.336 5.703 1 90.06 107 GLN A CA 1
ATOM 803 C C . GLN A 1 107 ? -23.938 10.133 4.414 1 90.06 107 GLN A C 1
ATOM 805 O O . GLN A 1 107 ? -23.766 9.594 3.316 1 90.06 107 GLN A O 1
ATOM 810 N N . LEU A 1 108 ? -24.297 11.367 4.617 1 90.19 108 LEU A N 1
ATOM 811 C CA . LEU A 1 108 ? -24.469 12.234 3.455 1 90.19 108 LEU A CA 1
ATOM 812 C C . LEU A 1 108 ? -23.156 12.406 2.703 1 90.19 108 LEU A C 1
ATOM 814 O O . LEU A 1 108 ? -23.141 12.383 1.47 1 90.19 108 LEU A O 1
ATOM 818 N N . TRP A 1 109 ? -22.141 12.57 3.449 1 89.69 109 TRP A N 1
ATOM 819 C CA . TRP A 1 109 ? -20.812 12.727 2.854 1 89.69 109 TRP A CA 1
ATOM 820 C C . TRP A 1 109 ? -20.406 11.477 2.078 1 89.69 109 TRP A C 1
ATOM 822 O O . TRP A 1 109 ? -19.938 11.57 0.943 1 89.69 109 TRP A O 1
ATOM 832 N N . GLU A 1 110 ? -20.609 10.32 2.623 1 86.62 110 GLU A N 1
ATOM 833 C CA . GLU A 1 110 ? -20.297 9.055 1.974 1 86.62 110 GLU A CA 1
ATOM 834 C C . GLU A 1 110 ? -21.094 8.883 0.681 1 86.62 110 GLU A C 1
ATOM 836 O O . GLU A 1 110 ? -20.547 8.406 -0.323 1 86.62 110 GLU A O 1
ATOM 841 N N . ALA A 1 111 ? -22.312 9.203 0.775 1 85.25 111 ALA A N 1
ATOM 842 C CA . ALA A 1 111 ? -23.172 9.117 -0.402 1 85.25 111 ALA A CA 1
ATOM 843 C C . ALA A 1 111 ? -22.688 10.047 -1.509 1 85.25 111 ALA A C 1
ATOM 845 O O . ALA A 1 111 ? -22.703 9.68 -2.688 1 85.25 111 ALA A O 1
ATOM 846 N N . LEU A 1 112 ? -22.312 11.18 -1.063 1 86.88 112 LEU A N 1
ATOM 847 C CA . LEU A 1 112 ? -21.812 12.156 -2.029 1 86.88 112 LEU A CA 1
ATOM 848 C C . LEU A 1 112 ? -20.516 11.656 -2.676 1 86.88 112 LEU A C 1
ATOM 850 O O . LEU A 1 112 ? -20.328 11.805 -3.887 1 86.88 112 LEU A O 1
ATOM 854 N N . LEU A 1 113 ? -19.641 11.07 -1.922 1 82.62 113 LEU A N 1
ATOM 855 C CA . LEU A 1 113 ? -18.375 10.539 -2.42 1 82.62 113 LEU A CA 1
ATOM 856 C C . LEU A 1 113 ? -18.609 9.438 -3.443 1 82.62 113 LEU A C 1
ATOM 858 O O . LEU A 1 113 ? -17.891 9.336 -4.438 1 82.62 113 LEU A O 1
ATOM 862 N N . ALA A 1 114 ? -19.547 8.648 -3.221 1 77 114 ALA A N 1
ATOM 863 C CA . ALA A 1 114 ? -19.844 7.508 -4.082 1 77 114 ALA A CA 1
ATOM 864 C C . ALA A 1 114 ? -20.406 7.969 -5.422 1 77 114 ALA A C 1
ATOM 866 O O . ALA A 1 114 ? -20.234 7.297 -6.441 1 77 114 ALA A O 1
ATOM 867 N N . GLY A 1 115 ? -21.016 9.078 -5.438 1 69.06 115 GLY A N 1
ATOM 868 C CA . GLY A 1 115 ? -21.766 9.461 -6.621 1 69.06 115 GLY A CA 1
ATOM 869 C C . GLY A 1 115 ? -21.188 10.648 -7.348 1 69.06 115 GLY A C 1
ATOM 870 O O . GLY A 1 115 ? -21.594 10.969 -8.469 1 69.06 115 GLY A O 1
ATOM 871 N N . SER A 1 116 ? -20.312 11.297 -6.73 1 64.94 116 SER A N 1
ATOM 872 C CA . SER A 1 116 ? -20.016 12.609 -7.289 1 64.94 116 SER A CA 1
ATOM 873 C C . SER A 1 116 ? -18.797 12.57 -8.188 1 64.94 116 SER A C 1
ATOM 875 O O . SER A 1 116 ? -17.797 11.914 -7.859 1 64.94 116 SER A O 1
ATOM 877 N N . ASN A 1 117 ? -18.969 13.117 -9.328 1 66.75 117 ASN A N 1
ATOM 878 C CA . ASN A 1 117 ? -17.891 13.383 -10.266 1 66.75 117 ASN A CA 1
ATOM 879 C C . ASN A 1 117 ? -17.312 14.789 -10.086 1 66.75 117 ASN A C 1
ATOM 881 O O . ASN A 1 117 ? -16.422 15.203 -10.82 1 66.75 117 ASN A O 1
ATOM 885 N N . GLU A 1 118 ? -17.953 15.5 -9.086 1 68.88 118 GLU A N 1
ATOM 886 C CA . GLU A 1 118 ? -17.484 16.859 -8.852 1 68.88 118 GLU A CA 1
ATOM 887 C C . GLU A 1 118 ? -16.188 16.875 -8.055 1 68.88 118 GLU A C 1
ATOM 889 O O . GLU A 1 118 ? -15.922 15.945 -7.285 1 68.88 118 GLU A O 1
ATOM 894 N N . PRO A 1 119 ? -15.414 17.953 -8.32 1 74.69 119 PRO A N 1
ATOM 895 C CA . PRO A 1 119 ? -14.195 18.078 -7.516 1 74.69 119 PRO A CA 1
ATOM 896 C C . PRO A 1 119 ? -14.484 18.203 -6.02 1 74.69 119 PRO A C 1
ATOM 898 O O . PRO A 1 119 ? -15.43 18.875 -5.625 1 74.69 119 PRO A O 1
ATOM 901 N N . LEU A 1 120 ? -13.867 17.531 -5.348 1 80.06 120 LEU A N 1
ATOM 902 C CA . LEU A 1 120 ? -14.016 17.531 -3.896 1 80.06 120 LEU A CA 1
ATOM 903 C C . LEU A 1 120 ? -13.117 18.578 -3.26 1 80.06 120 LEU A C 1
ATOM 905 O O . LEU A 1 120 ? -12.078 18.922 -3.814 1 80.06 120 LEU A O 1
ATOM 909 N N . PRO A 1 121 ? -13.562 19.125 -2.139 1 83.75 121 PRO A N 1
ATOM 910 C CA . PRO A 1 121 ? -12.688 20.062 -1.417 1 83.75 121 PRO A CA 1
ATOM 911 C C . PRO A 1 121 ? -11.398 19.406 -0.936 1 83.75 121 PRO A C 1
ATOM 913 O O . PRO A 1 121 ? -11.375 18.203 -0.679 1 83.75 121 PRO A O 1
ATOM 916 N N . ARG A 1 122 ? -10.406 20.281 -0.824 1 81.12 122 ARG A N 1
ATOM 917 C CA . ARG A 1 122 ? -9.102 19.828 -0.347 1 81.12 122 ARG A CA 1
ATOM 918 C C . ARG A 1 122 ? -8.812 20.359 1.053 1 81.12 122 ARG A C 1
ATOM 920 O O . ARG A 1 122 ? -9.133 21.516 1.362 1 81.12 122 ARG A O 1
ATOM 927 N N . ARG A 1 123 ? -8.258 19.5 1.761 1 84 123 ARG A N 1
ATOM 928 C CA . ARG A 1 123 ? -7.824 19.938 3.084 1 84 123 ARG A CA 1
ATOM 929 C C . ARG A 1 123 ? -6.559 20.781 2.994 1 84 123 ARG A C 1
ATOM 931 O O . ARG A 1 123 ? -5.598 20.391 2.322 1 84 123 ARG A O 1
ATOM 938 N N . VAL A 1 124 ? -6.57 21.969 3.652 1 82.19 124 VAL A N 1
ATOM 939 C CA . VAL A 1 124 ? -5.406 22.844 3.576 1 82.19 124 VAL A CA 1
ATOM 940 C C . VAL A 1 124 ? -5.105 23.422 4.957 1 82.19 124 VAL A C 1
ATOM 942 O O . VAL A 1 124 ? -5.973 23.438 5.832 1 82.19 124 VAL A O 1
ATOM 945 N N . LEU A 1 125 ? -3.91 23.797 5.199 1 78.88 125 LEU A N 1
ATOM 946 C CA . LEU A 1 125 ? -3.471 24.625 6.309 1 78.88 125 LEU A CA 1
ATOM 947 C C . LEU A 1 125 ? -3.221 26.062 5.84 1 78.88 125 LEU A C 1
ATOM 949 O O . LEU A 1 125 ? -2.334 26.297 5.02 1 78.88 125 LEU A O 1
ATOM 953 N N . PRO A 1 126 ? -4.004 26.938 6.344 1 76.81 126 PRO A N 1
ATOM 954 C CA . PRO A 1 126 ? -3.738 28.328 5.984 1 76.81 126 PRO A CA 1
ATOM 955 C C . PRO A 1 126 ? -2.504 28.891 6.684 1 76.81 126 PRO A C 1
ATOM 957 O O . PRO A 1 126 ? -2.34 28.719 7.895 1 76.81 126 PRO A O 1
ATOM 960 N N . LEU A 1 127 ? -1.494 29.406 6.012 1 68.38 127 LEU A N 1
ATOM 961 C CA . LEU A 1 127 ? -0.262 29.969 6.562 1 68.38 127 LEU A CA 1
ATOM 962 C C . LEU A 1 127 ? -0.34 31.484 6.648 1 68.38 127 LEU A C 1
ATOM 964 O O . LEU A 1 127 ? 0.543 32.125 7.223 1 68.38 127 LEU A O 1
ATOM 968 N N . GLY A 1 128 ? -1.395 32.031 6.23 1 61.75 128 GLY A N 1
ATOM 969 C CA . GLY A 1 128 ? -1.485 33.5 6.137 1 61.75 128 GLY A CA 1
ATOM 970 C C . GLY A 1 128 ? -1.078 34.031 4.781 1 61.75 128 GLY A C 1
ATOM 971 O O . GLY A 1 128 ? -0.549 33.281 3.947 1 61.75 128 GLY A O 1
ATOM 972 N N . ALA A 1 129 ? -1.28 35.219 4.562 1 58.34 129 ALA A N 1
ATOM 973 C CA . ALA A 1 129 ? -0.905 35.969 3.371 1 58.34 129 ALA A CA 1
ATOM 974 C C . ALA A 1 129 ? -1.288 35.219 2.1 1 58.34 129 ALA A C 1
ATOM 976 O O . ALA A 1 129 ? -0.501 35.156 1.152 1 58.34 129 ALA A O 1
ATOM 977 N N . HIS A 1 130 ? -2.338 34.531 2.25 1 60.56 130 HIS A N 1
ATOM 978 C CA . HIS A 1 130 ? -2.934 33.906 1.075 1 60.56 130 HIS A CA 1
ATOM 979 C C . HIS A 1 130 ? -2.184 32.656 0.686 1 60.56 130 HIS A C 1
ATOM 981 O O . HIS A 1 130 ? -2.154 32.281 -0.49 1 60.56 130 HIS A O 1
ATOM 987 N N . ARG A 1 131 ? -1.503 32.188 1.646 1 68.69 131 ARG A N 1
ATOM 988 C CA . ARG A 1 131 ? -0.823 30.922 1.377 1 68.69 131 ARG A CA 1
ATOM 989 C C . ARG A 1 131 ? -1.481 29.766 2.133 1 68.69 131 ARG A C 1
ATOM 991 O O . ARG A 1 131 ? -1.975 29.953 3.248 1 68.69 131 ARG A O 1
ATOM 998 N N . VAL A 1 132 ? -1.564 28.672 1.35 1 75.81 132 VAL A N 1
ATOM 999 C CA . VAL A 1 132 ? -2.109 27.484 1.999 1 75.81 132 VAL A CA 1
ATOM 1000 C C . VAL A 1 132 ? -1.208 26.281 1.721 1 75.81 132 VAL A C 1
ATOM 1002 O O . VAL A 1 132 ? -0.546 26.219 0.682 1 75.81 132 VAL A O 1
ATOM 1005 N N . VAL A 1 133 ? -1.091 25.469 2.715 1 77.06 133 VAL A N 1
ATOM 1006 C CA . VAL A 1 133 ? -0.456 24.172 2.508 1 77.06 133 VAL A CA 1
ATOM 1007 C C . VAL A 1 133 ? -1.517 23.125 2.178 1 77.06 133 VAL A C 1
ATOM 1009 O O . VAL A 1 133 ? -2.471 22.938 2.936 1 77.06 133 VAL A O 1
ATOM 1012 N N . ASP A 1 134 ? -1.308 22.547 1.063 1 79.31 134 ASP A N 1
ATOM 1013 C CA . ASP A 1 134 ? -2.225 21.5 0.654 1 79.31 134 ASP A CA 1
ATOM 1014 C C . ASP A 1 134 ? -1.906 20.188 1.371 1 79.31 134 ASP A C 1
ATOM 1016 O O . ASP A 1 134 ? -0.8 19.656 1.245 1 79.31 134 ASP A O 1
ATOM 1020 N N . LEU A 1 135 ? -2.871 19.688 2.16 1 76.81 135 LEU A N 1
ATOM 1021 C CA . LEU A 1 135 ? -2.637 18.469 2.918 1 76.81 135 LEU A CA 1
ATOM 1022 C C . LEU A 1 135 ? -3.393 17.281 2.303 1 76.81 135 LEU A C 1
ATOM 1024 O O . LEU A 1 135 ? -3.355 16.172 2.83 1 76.81 135 LEU A O 1
ATOM 1028 N N . ASP A 1 136 ? -4.324 17.625 1.544 1 66.06 136 ASP A N 1
ATOM 1029 C CA . ASP A 1 136 ? -5.238 16.578 1.075 1 66.06 136 ASP A CA 1
ATOM 1030 C C . ASP A 1 136 ? -4.543 15.641 0.097 1 66.06 136 ASP A C 1
ATOM 1032 O O . ASP A 1 136 ? -4.062 16.062 -0.954 1 66.06 136 ASP A O 1
ATOM 1036 N N . SER A 1 137 ? -3.877 14.594 0.847 1 49.97 137 SER A N 1
ATOM 1037 C CA . SER A 1 137 ? -3.676 13.391 0.049 1 49.97 137 SER A CA 1
ATOM 1038 C C . SER A 1 137 ? -4.988 12.656 -0.181 1 49.97 137 SER A C 1
ATOM 1040 O O . SER A 1 137 ? -4.992 11.492 -0.583 1 49.97 137 SER A O 1
ATOM 1042 N N . ILE A 1 138 ? -6.16 13.328 0.362 1 39.38 138 ILE A N 1
ATOM 1043 C CA . ILE A 1 138 ? -7.32 12.477 0.598 1 39.38 138 ILE A CA 1
ATOM 1044 C C . ILE A 1 138 ? -7.617 11.648 -0.652 1 39.38 138 ILE A C 1
ATOM 1046 O O . ILE A 1 138 ? -7.715 10.422 -0.584 1 39.38 138 ILE A O 1
ATOM 1050 N N . ALA A 1 139 ? -8.852 12.18 -1.259 1 36.38 139 ALA A N 1
ATOM 1051 C CA . ALA A 1 139 ? -9.781 11.508 -2.17 1 36.38 139 ALA A CA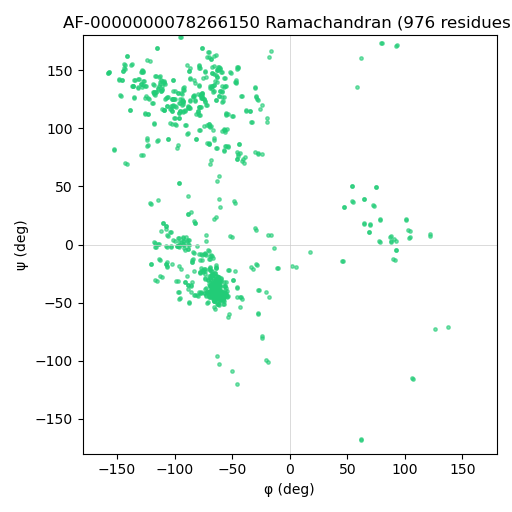 1
ATOM 1052 C C . ALA A 1 139 ? -9.078 11.109 -3.463 1 36.38 139 ALA A C 1
ATOM 1054 O O . ALA A 1 139 ? -9.148 11.82 -4.465 1 36.38 139 ALA A O 1
ATOM 1055 N N . GLY A 1 140 ? -8.062 10.32 -3.404 1 45.56 140 GLY A N 1
ATOM 1056 C CA . GLY A 1 140 ? -7.512 9.5 -4.469 1 45.56 140 GLY A CA 1
ATOM 1057 C C . GLY A 1 140 ? -6.031 9.727 -4.695 1 45.56 140 GLY A C 1
ATOM 1058 O O . GLY A 1 140 ? -5.297 8.789 -5.031 1 45.56 140 GLY A O 1
ATOM 1059 N N . HIS A 1 141 ? -5.535 10.984 -5.332 1 48.53 141 HIS A N 1
ATOM 1060 C CA . HIS A 1 141 ? -4.309 10.906 -6.113 1 48.53 141 HIS A CA 1
ATOM 1061 C C . HIS A 1 141 ? -3.121 11.461 -5.336 1 48.53 141 HIS A C 1
ATOM 1063 O O . HIS A 1 141 ? -2.014 11.562 -5.871 1 48.53 141 HIS A O 1
ATOM 1069 N N . ARG A 1 142 ? -3.184 12.336 -4.109 1 56.28 142 ARG A N 1
ATOM 1070 C CA . ARG A 1 142 ? -2.021 13.195 -3.895 1 56.28 142 ARG A CA 1
ATOM 1071 C C . ARG A 1 142 ? -0.959 12.477 -3.068 1 56.28 142 ARG A C 1
ATOM 1073 O O . ARG A 1 142 ? -1.266 11.531 -2.338 1 56.28 142 ARG A O 1
ATOM 1080 N N . THR A 1 143 ? 0.16 12.859 -3.236 1 73.75 143 THR A N 1
ATOM 1081 C CA . THR A 1 143 ? 1.451 12.555 -2.631 1 73.75 143 THR A CA 1
ATOM 1082 C C . THR A 1 143 ? 1.59 13.242 -1.276 1 73.75 143 THR A C 1
ATOM 1084 O O . THR A 1 143 ? 1.297 14.43 -1.146 1 73.75 143 THR A O 1
ATOM 1087 N N . PRO A 1 144 ? 1.748 12.5 -0.171 1 88.88 144 PRO A N 1
ATOM 1088 C CA . PRO A 1 144 ? 2.043 13.141 1.113 1 88.88 144 PRO A CA 1
ATOM 1089 C C . PRO A 1 144 ? 3.125 14.211 1.004 1 88.88 144 PRO A C 1
ATOM 1091 O O . PRO A 1 144 ? 3.977 14.148 0.114 1 88.88 144 PRO A O 1
ATOM 1094 N N . LEU A 1 145 ? 3.018 15.195 1.911 1 89.5 145 LEU A N 1
ATOM 1095 C CA . LEU A 1 145 ? 4.137 16.125 2.062 1 89.5 145 LEU A CA 1
ATOM 1096 C C . LEU A 1 145 ? 5.367 15.398 2.604 1 89.5 145 LEU A C 1
ATOM 1098 O O . LEU A 1 145 ? 5.254 14.555 3.492 1 89.5 145 LEU A O 1
ATOM 1102 N N . LEU A 1 146 ? 6.488 15.711 2.039 1 91.75 146 LEU A N 1
ATOM 1103 C CA . LEU A 1 146 ? 7.75 15.148 2.51 1 91.75 146 LEU A CA 1
ATOM 1104 C C . LEU A 1 146 ? 8.438 16.109 3.48 1 91.75 146 LEU A C 1
ATOM 1106 O O . LEU A 1 146 ? 8.906 17.172 3.082 1 91.75 146 LEU A O 1
ATOM 1110 N N . MET A 1 147 ? 8.445 15.734 4.727 1 94.25 147 MET A N 1
ATOM 1111 C CA . MET A 1 147 ? 9.109 16.5 5.777 1 94.25 147 MET A CA 1
ATOM 1112 C C . MET A 1 147 ? 10.516 15.953 6.035 1 94.25 147 MET A C 1
ATOM 1114 O O . MET A 1 147 ? 10.672 14.828 6.52 1 94.25 147 MET A O 1
ATOM 1118 N N . ALA A 1 148 ? 11.492 16.781 5.738 1 93.81 148 ALA A N 1
ATOM 1119 C CA . ALA A 1 148 ? 12.891 16.359 5.863 1 93.81 148 ALA A CA 1
ATOM 1120 C C . ALA A 1 148 ? 13.445 16.734 7.238 1 93.81 148 ALA A C 1
ATOM 1122 O O . ALA A 1 148 ? 13.312 17.875 7.688 1 93.81 148 ALA A O 1
ATOM 1123 N N . ILE A 1 149 ? 14.094 15.766 7.84 1 93.12 149 ILE A N 1
ATOM 1124 C CA . ILE A 1 149 ? 14.711 15.984 9.141 1 93.12 149 ILE A CA 1
ATOM 1125 C C . ILE A 1 149 ? 16.062 16.656 8.969 1 93.12 149 ILE A C 1
ATOM 1127 O O . ILE A 1 149 ? 16.922 16.172 8.234 1 93.12 149 ILE A O 1
ATOM 1131 N N . VAL A 1 150 ? 16.25 17.75 9.586 1 88.25 150 VAL A N 1
ATOM 1132 C CA . VAL A 1 150 ? 17.531 18.453 9.656 1 88.25 150 VAL A CA 1
ATOM 1133 C C . VAL A 1 150 ? 17.922 18.656 11.117 1 88.25 150 VAL A C 1
ATOM 1135 O O . VAL A 1 150 ? 17.281 19.422 11.836 1 88.25 150 VAL A O 1
ATOM 1138 N N . ASN A 1 151 ? 18.969 17.969 11.5 1 86.19 151 ASN A N 1
ATOM 1139 C CA . ASN A 1 151 ? 19.422 18.094 12.883 1 86.19 151 ASN A CA 1
ATOM 1140 C C . ASN A 1 151 ? 20.5 19.172 13.016 1 86.19 151 ASN A C 1
ATOM 1142 O O . ASN A 1 151 ? 21.516 19.141 12.312 1 86.19 151 ASN A O 1
ATOM 1146 N N . ALA A 1 152 ? 20.234 20.094 13.844 1 82.62 152 ALA A N 1
ATOM 1147 C CA . ALA A 1 152 ? 21.203 21.125 14.188 1 82.62 152 ALA A CA 1
ATOM 1148 C C . ALA A 1 152 ? 21.953 20.766 15.469 1 82.62 152 ALA A C 1
ATOM 1150 O O . ALA A 1 152 ? 21.859 21.484 16.469 1 82.62 152 ALA A O 1
ATOM 1151 N N . THR A 1 153 ? 22.531 19.547 15.492 1 74.19 153 THR A N 1
ATOM 1152 C CA . THR A 1 153 ? 23.297 19.078 16.641 1 74.19 153 THR A CA 1
ATOM 1153 C C . THR A 1 153 ? 24.766 18.938 16.312 1 74.19 153 THR A C 1
ATOM 1155 O O . THR A 1 153 ? 25.141 18.797 15.141 1 74.19 153 THR A O 1
ATOM 1158 N N . PRO A 1 154 ? 25.609 19.234 17.297 1 62.12 154 PRO A N 1
ATOM 1159 C CA . PRO A 1 154 ? 27.047 19.109 17.031 1 62.12 154 PRO A CA 1
ATOM 1160 C C . PRO A 1 154 ? 27.438 17.719 16.531 1 62.12 154 PRO A C 1
ATOM 1162 O O . PRO A 1 154 ? 28.406 17.578 15.773 1 62.12 154 PRO A O 1
ATOM 1165 N N . ASP A 1 155 ? 26.906 16.656 16.969 1 51.75 155 ASP A N 1
ATOM 1166 C CA . ASP A 1 155 ? 27.391 15.289 16.75 1 51.75 155 ASP A CA 1
ATOM 1167 C C . ASP A 1 155 ? 26.844 14.703 15.453 1 51.75 155 ASP A C 1
ATOM 1169 O O . ASP A 1 155 ? 27.125 13.547 15.125 1 51.75 155 ASP A O 1
ATOM 1173 N N . SER A 1 156 ? 26.156 15.297 14.805 1 49.53 156 SER A N 1
ATOM 1174 C CA . SER A 1 156 ? 25.344 14.539 13.859 1 49.53 156 SER A CA 1
ATOM 1175 C C . SER A 1 156 ? 26.125 14.219 12.594 1 49.53 156 SER A C 1
ATOM 1177 O O . SER A 1 156 ? 25.531 13.898 11.555 1 49.53 156 SER A O 1
ATOM 1179 N N . PHE A 1 157 ? 27.469 14.25 12.445 1 41.03 157 PHE A N 1
ATOM 1180 C CA . PHE A 1 157 ? 28.062 13.883 11.164 1 41.03 157 PHE A CA 1
ATOM 1181 C C . PHE A 1 157 ? 27.734 12.438 10.812 1 41.03 157 PHE A C 1
ATOM 1183 O O . PHE A 1 157 ? 28.562 11.547 10.945 1 41.03 157 PHE A O 1
ATOM 1190 N N . SER A 1 158 ? 26.609 11.961 11.047 1 39.78 158 SER A N 1
ATOM 1191 C CA . SER A 1 158 ? 26.703 10.586 10.555 1 39.78 158 SER A CA 1
ATOM 1192 C C . SER A 1 158 ? 26.672 10.539 9.031 1 39.78 158 SER A C 1
ATOM 1194 O O . SER A 1 158 ? 26 11.359 8.391 1 39.78 158 SER A O 1
ATOM 1196 N N . GLY A 1 159 ? 27.688 10.383 8.281 1 39.31 159 GLY A N 1
ATOM 1197 C CA . GLY A 1 159 ? 27.938 10.039 6.891 1 39.31 159 GLY A CA 1
ATOM 1198 C C . GLY A 1 159 ? 26.688 9.547 6.18 1 39.31 159 GLY A C 1
ATOM 1199 O O . GLY A 1 159 ? 26.75 9.148 5.012 1 39.31 159 GLY A O 1
ATOM 1200 N N . ASP A 1 160 ? 25.75 9.133 6.816 1 42.69 160 ASP A N 1
ATOM 1201 C CA . ASP A 1 160 ? 24.75 8.258 6.203 1 42.69 160 ASP A CA 1
ATOM 1202 C C . ASP A 1 160 ? 23.625 9.07 5.562 1 42.69 160 ASP A C 1
ATOM 1204 O O . ASP A 1 160 ? 22.516 8.57 5.395 1 42.69 160 ASP A O 1
ATOM 1208 N N . GLY A 1 161 ? 23.984 10.445 5.129 1 42.25 161 GLY A N 1
ATOM 1209 C CA . GLY A 1 161 ? 22.984 11.211 4.414 1 42.25 161 GLY A CA 1
ATOM 1210 C C . GLY A 1 161 ? 22.125 12.07 5.324 1 42.25 161 GLY A C 1
ATOM 1211 O O . GLY A 1 161 ? 21.109 12.602 4.895 1 42.25 161 GLY A O 1
ATOM 1212 N N . ILE A 1 162 ? 22.531 11.961 6.555 1 43.06 162 ILE A N 1
ATOM 1213 C CA . ILE A 1 162 ? 21.797 12.758 7.535 1 43.06 162 ILE A CA 1
ATOM 1214 C C . ILE A 1 162 ? 22.266 14.219 7.465 1 43.06 162 ILE A C 1
ATOM 1216 O O . ILE A 1 162 ? 23.469 14.492 7.484 1 43.06 162 ILE A O 1
ATOM 1220 N N . HIS A 1 163 ? 21.422 15.109 7.016 1 44.53 163 HIS A N 1
ATOM 1221 C CA . HIS A 1 163 ? 21.688 16.547 6.922 1 44.53 163 HIS A CA 1
ATOM 1222 C C . HIS A 1 163 ? 21.906 17.156 8.305 1 44.53 163 HIS A C 1
ATOM 1224 O O . HIS A 1 163 ? 20.953 17.281 9.078 1 44.53 163 HIS A O 1
ATOM 1230 N N . THR A 1 164 ? 23.141 17.016 8.773 1 46.19 164 THR A N 1
ATOM 1231 C CA . THR A 1 164 ? 23.484 17.625 10.055 1 46.19 164 THR A CA 1
ATOM 1232 C C . THR A 1 164 ? 24.234 18.953 9.836 1 46.19 164 THR A C 1
ATOM 1234 O O . THR A 1 164 ? 25.031 19.062 8.914 1 46.19 164 THR A O 1
ATOM 1237 N N . VAL A 1 165 ? 23.688 20.062 10.32 1 40.84 165 VAL A N 1
ATOM 1238 C CA . VAL A 1 165 ? 24.422 21.312 10.375 1 40.84 165 VAL A CA 1
ATOM 1239 C C . VAL A 1 165 ? 25.516 21.219 11.43 1 40.84 165 VAL A C 1
ATOM 1241 O O . VAL A 1 165 ? 25.25 20.922 12.594 1 40.84 165 VAL A O 1
ATOM 1244 N N . VAL A 1 166 ? 26.75 21.016 10.977 1 40.75 166 VAL A N 1
ATOM 1245 C CA . VAL A 1 166 ? 27.922 20.906 11.859 1 40.75 166 VAL A CA 1
ATOM 1246 C C . VAL A 1 166 ? 28.172 22.25 12.531 1 40.75 166 VAL A C 1
ATOM 1248 O O . VAL A 1 166 ? 27.891 23.312 11.961 1 40.75 166 VAL A O 1
ATOM 1251 N N . ASP A 1 167 ? 28.359 22.25 13.82 1 37.72 167 ASP A N 1
ATOM 1252 C CA . ASP A 1 167 ? 28.812 23.375 14.641 1 37.72 167 ASP A CA 1
ATOM 1253 C C . ASP A 1 167 ? 30.016 24.062 14 1 37.72 167 ASP A C 1
ATOM 1255 O O . ASP A 1 167 ? 30.781 23.438 13.273 1 37.72 167 ASP A O 1
ATOM 1259 N N . GLU A 1 168 ? 30.047 25.391 14.039 1 38.53 168 GLU A N 1
ATOM 1260 C CA . GLU A 1 168 ? 31.125 26.281 13.641 1 38.53 168 GLU A CA 1
ATOM 1261 C C . GLU A 1 168 ? 32.469 25.75 14.102 1 38.53 168 GLU A C 1
ATOM 1263 O O . GLU A 1 168 ? 33.5 26.109 13.531 1 38.53 168 GLU A O 1
ATOM 1268 N N . SER A 1 169 ? 32.625 25.312 15.273 1 32.16 169 SER A N 1
ATOM 1269 C CA . SER A 1 169 ? 34 25.047 15.625 1 32.16 169 SER A CA 1
ATOM 1270 C C . SER A 1 169 ? 34.594 23.922 14.781 1 32.16 169 SER A C 1
ATOM 1272 O O . SER A 1 169 ? 35.781 23.625 14.859 1 32.16 169 SER A O 1
ATOM 1274 N N . ALA A 1 170 ? 33.812 22.953 14.562 1 38.19 170 ALA A N 1
ATOM 1275 C CA . ALA A 1 170 ? 34.5 22 13.719 1 38.19 170 ALA A CA 1
ATOM 1276 C C . ALA A 1 170 ? 34.781 22.578 12.328 1 38.19 170 ALA A C 1
ATOM 1278 O O . ALA A 1 170 ? 33.844 23.016 11.656 1 38.19 170 ALA A O 1
ATOM 1279 N N . SER A 1 171 ? 35.812 23.203 12.039 1 38 171 SER A N 1
ATOM 1280 C CA . SER A 1 171 ? 36.562 23.688 10.898 1 38 171 SER A CA 1
ATOM 1281 C C . SER A 1 171 ? 36.375 22.797 9.672 1 38 171 SER A C 1
ATOM 1283 O O . SER A 1 171 ? 37.312 22.531 8.922 1 38 171 SER A O 1
ATOM 1285 N N . ASP A 1 172 ? 35.406 22 9.789 1 41.91 172 ASP A N 1
ATOM 1286 C CA . ASP A 1 172 ? 35.469 21.281 8.523 1 41.91 172 ASP A CA 1
ATOM 1287 C C . ASP A 1 172 ? 35.031 22.172 7.363 1 41.91 172 ASP A C 1
ATOM 1289 O O . ASP A 1 172 ? 33.875 22.547 7.273 1 41.91 172 ASP A O 1
ATOM 1293 N N . ALA A 1 173 ? 35.906 22.906 6.781 1 45.19 173 ALA A N 1
ATOM 1294 C CA . ALA A 1 173 ? 35.875 23.797 5.625 1 45.19 173 ALA A CA 1
ATOM 1295 C C . ALA A 1 173 ? 34.906 23.281 4.574 1 45.19 173 ALA A C 1
ATOM 1297 O O . ALA A 1 173 ? 34.344 24.078 3.801 1 45.19 173 ALA A O 1
ATOM 1298 N N . ASP A 1 174 ? 34.531 21.984 4.605 1 53.06 174 ASP A N 1
ATOM 1299 C CA . ASP A 1 174 ? 33.812 21.438 3.461 1 53.06 174 ASP A CA 1
ATOM 1300 C C . ASP A 1 174 ? 32.344 21.203 3.797 1 53.06 174 ASP A C 1
ATOM 1302 O O . ASP A 1 174 ? 31.562 20.812 2.928 1 53.06 174 ASP A O 1
ATOM 1306 N N . ALA A 1 175 ? 31.922 21.5 5.094 1 58.56 175 ALA A N 1
ATOM 1307 C CA . ALA A 1 175 ? 30.5 21.297 5.387 1 58.56 175 ALA A CA 1
ATOM 1308 C C . ALA A 1 175 ? 29.672 22.453 4.848 1 58.56 175 ALA A C 1
ATOM 1310 O O . ALA A 1 175 ? 30.062 23.625 4.957 1 58.56 175 ALA A O 1
ATOM 1311 N N . PRO A 1 176 ? 28.547 22.078 4.254 1 65.62 176 PRO A N 1
ATOM 1312 C CA . PRO A 1 176 ? 27.734 23.172 3.721 1 65.62 176 PRO A CA 1
ATOM 1313 C C . PRO A 1 176 ? 27.203 24.094 4.812 1 65.62 176 PRO A C 1
ATOM 1315 O O . PRO A 1 176 ? 27.016 23.672 5.953 1 65.62 176 PRO A O 1
ATOM 1318 N N . SER A 1 177 ? 27.188 25.312 4.574 1 76.06 177 SER A N 1
ATOM 1319 C CA . SER A 1 177 ? 26.516 26.281 5.445 1 76.06 177 SER A CA 1
ATOM 1320 C C . SER A 1 177 ? 25.078 25.859 5.707 1 76.06 177 SER A C 1
ATOM 1322 O O . SER A 1 177 ? 24.5 25.078 4.945 1 76.06 177 SER A O 1
ATOM 1324 N N . PRO A 1 178 ? 24.531 26.188 6.914 1 78.38 178 PRO A N 1
ATOM 1325 C CA . PRO A 1 178 ? 23.125 25.875 7.188 1 78.38 178 PRO A CA 1
ATOM 1326 C C . PRO A 1 178 ? 22.203 26.25 6.031 1 78.38 178 PRO A C 1
ATOM 1328 O O . PRO A 1 178 ? 21.281 25.5 5.699 1 78.38 178 PRO A O 1
ATOM 1331 N N . ARG A 1 179 ? 22.531 27.312 5.453 1 76.44 179 ARG A N 1
ATOM 1332 C CA . ARG A 1 179 ? 21.734 27.75 4.316 1 76.44 179 ARG A CA 1
ATOM 1333 C C . ARG A 1 179 ? 21.859 26.781 3.15 1 76.44 179 ARG A C 1
ATOM 1335 O O . ARG A 1 179 ? 20.859 26.406 2.539 1 76.44 179 ARG A O 1
ATOM 1342 N N . ALA A 1 180 ? 23.047 26.469 2.881 1 78.62 180 ALA A N 1
ATOM 1343 C CA . ALA A 1 180 ? 23.297 25.547 1.778 1 78.62 180 ALA A CA 1
ATOM 1344 C C . ALA A 1 180 ? 22.625 24.203 2.035 1 78.62 180 ALA A C 1
ATOM 1346 O O . ALA A 1 180 ? 22.094 23.578 1.115 1 78.62 180 ALA A O 1
ATOM 1347 N N . LEU A 1 181 ? 22.625 23.828 3.229 1 81.31 181 LEU A N 1
ATOM 1348 C CA . LEU A 1 181 ? 22 22.562 3.609 1 81.31 181 LEU A CA 1
ATOM 1349 C C . LEU A 1 181 ? 20.5 22.609 3.371 1 81.31 181 LEU A C 1
ATOM 1351 O O . LEU A 1 181 ? 19.938 21.656 2.82 1 81.31 181 LEU A O 1
ATOM 1355 N N . VAL A 1 182 ? 19.922 23.609 3.809 1 80.75 182 VAL A N 1
ATOM 1356 C CA . VAL A 1 182 ? 18.469 23.75 3.65 1 80.75 182 VAL A CA 1
ATOM 1357 C C . VAL A 1 182 ? 18.125 23.828 2.166 1 80.75 182 VAL A C 1
ATOM 1359 O O . VAL A 1 182 ? 17.172 23.156 1.715 1 80.75 182 VAL A O 1
ATOM 1362 N N . GLU A 1 183 ? 18.891 24.531 1.452 1 76.62 183 GLU A N 1
ATOM 1363 C CA . GLU A 1 183 ? 18.656 24.656 0.015 1 76.62 183 GLU A CA 1
ATOM 1364 C C . GLU A 1 183 ? 18.797 23.312 -0.682 1 76.62 183 GLU A C 1
ATOM 1366 O O . GLU A 1 183 ? 18 22.969 -1.56 1 76.62 183 GLU A O 1
ATOM 1371 N N . GLN A 1 184 ? 19.812 22.641 -0.277 1 81.19 184 GLN A N 1
ATOM 1372 C CA . GLN A 1 184 ? 20.016 21.312 -0.84 1 81.19 184 GLN A CA 1
ATOM 1373 C C . GLN A 1 184 ? 18.875 20.375 -0.494 1 81.19 184 GLN A C 1
ATOM 1375 O O . GLN A 1 184 ? 18.422 19.578 -1.333 1 81.19 184 GLN A O 1
ATOM 1380 N N . THR A 1 185 ? 18.422 20.469 0.699 1 83.75 185 THR A N 1
ATOM 1381 C CA . THR A 1 185 ? 17.312 19.625 1.156 1 83.75 185 THR A CA 1
ATOM 1382 C C . THR A 1 185 ? 16.062 19.906 0.341 1 83.75 185 THR A C 1
ATOM 1384 O O . THR A 1 185 ? 15.359 18.969 -0.057 1 83.75 185 THR A O 1
ATOM 1387 N N . ILE A 1 186 ? 15.852 21.094 0.052 1 79.19 186 ILE A N 1
ATOM 1388 C CA . ILE A 1 186 ? 14.703 21.484 -0.755 1 79.19 186 ILE A CA 1
ATOM 1389 C C . ILE A 1 186 ? 14.898 21.031 -2.195 1 79.19 186 ILE A C 1
ATOM 1391 O O . ILE A 1 186 ? 13.977 20.484 -2.809 1 79.19 186 ILE A O 1
ATOM 1395 N N . ALA A 1 187 ? 16.094 21.203 -2.672 1 78 187 ALA A N 1
ATOM 1396 C CA . ALA A 1 187 ? 16.422 20.781 -4.035 1 78 187 ALA A CA 1
ATOM 1397 C C . ALA A 1 187 ? 16.234 19.281 -4.195 1 78 187 ALA A C 1
ATOM 1399 O O . ALA A 1 187 ? 15.875 18.797 -5.273 1 78 187 ALA A O 1
ATOM 1400 N N . HIS A 1 188 ? 16.453 18.594 -3.137 1 83.5 188 HIS A N 1
ATOM 1401 C CA . HIS A 1 188 ? 16.328 17.141 -3.154 1 83.5 188 HIS A CA 1
ATOM 1402 C C . HIS A 1 188 ? 14.867 16.719 -3.141 1 83.5 188 HIS A C 1
ATOM 1404 O O . HIS A 1 188 ? 14.555 15.547 -3.387 1 83.5 188 HIS A O 1
ATOM 1410 N N . GLY A 1 189 ? 13.961 17.656 -2.846 1 82.25 189 GLY A N 1
ATOM 1411 C CA . GLY A 1 189 ? 12.555 17.328 -3.008 1 82.25 189 GLY A CA 1
ATOM 1412 C C . GLY A 1 189 ? 11.75 17.484 -1.727 1 82.25 189 GLY A C 1
ATOM 1413 O O . GLY A 1 189 ? 10.586 17.094 -1.666 1 82.25 189 GLY A O 1
ATOM 1414 N N . ALA A 1 190 ? 12.336 18.031 -0.668 1 87.75 190 ALA A N 1
ATOM 1415 C CA . ALA A 1 190 ? 11.602 18.25 0.58 1 87.75 190 ALA A CA 1
ATOM 1416 C C . ALA A 1 190 ? 10.523 19.312 0.411 1 87.75 190 ALA A C 1
ATOM 1418 O O . ALA A 1 190 ? 10.742 20.328 -0.259 1 87.75 190 ALA A O 1
ATOM 1419 N N . ASP A 1 191 ? 9.359 19.016 0.977 1 85.06 191 ASP A N 1
ATOM 1420 C CA . ASP A 1 191 ? 8.297 20.016 1.039 1 85.06 191 ASP A CA 1
ATOM 1421 C C . ASP A 1 191 ? 8.414 20.859 2.305 1 85.06 191 ASP A C 1
ATOM 1423 O O . ASP A 1 191 ? 8.055 22.047 2.307 1 85.06 191 ASP A O 1
ATOM 1427 N N . VAL A 1 192 ? 8.836 20.219 3.342 1 88.25 192 VAL A N 1
ATOM 1428 C CA . VAL A 1 192 ? 9 20.828 4.656 1 88.25 192 VAL A CA 1
ATOM 1429 C C . VAL A 1 192 ? 10.367 20.469 5.23 1 88.25 192 VAL A C 1
ATOM 1431 O O . VAL A 1 192 ? 10.805 19.312 5.117 1 88.25 192 VAL A O 1
ATOM 1434 N N . VAL A 1 193 ? 11.039 21.438 5.781 1 89.25 193 VAL A N 1
ATOM 1435 C CA . VAL A 1 193 ? 12.273 21.188 6.516 1 89.25 193 VAL A CA 1
ATOM 1436 C C . VAL A 1 193 ? 12.008 21.25 8.016 1 89.25 193 VAL A C 1
ATOM 1438 O O . VAL A 1 193 ? 11.539 22.266 8.531 1 89.25 193 VAL A O 1
ATOM 1441 N N . ASP A 1 194 ? 12.25 20.141 8.703 1 93.62 194 ASP A N 1
ATOM 1442 C CA . ASP A 1 194 ? 12.055 20.031 10.141 1 93.62 194 ASP A CA 1
ATOM 1443 C C . ASP A 1 194 ? 13.375 20.172 10.898 1 93.62 194 ASP A C 1
ATOM 1445 O O . ASP A 1 194 ? 14.18 19.234 10.93 1 93.62 194 ASP A O 1
ATOM 1449 N N . VAL A 1 195 ? 13.539 21.266 11.562 1 91.75 195 VAL A N 1
ATOM 1450 C CA . VAL A 1 195 ? 14.805 21.594 12.211 1 91.75 195 VAL A CA 1
ATOM 1451 C C . VAL A 1 195 ? 14.711 21.312 13.711 1 91.75 195 VAL A C 1
ATOM 1453 O O . VAL A 1 195 ? 13.805 21.797 14.383 1 91.75 195 VAL A O 1
ATOM 1456 N N . GLY A 1 196 ? 15.602 20.531 14.195 1 92.5 196 GLY A N 1
ATOM 1457 C CA . GLY A 1 196 ? 15.641 20.203 15.609 1 92.5 196 GLY A CA 1
ATOM 1458 C C . GLY A 1 196 ? 17 20.453 16.234 1 92.5 196 GLY A C 1
ATOM 1459 O O . GLY A 1 196 ? 18.031 20.203 15.617 1 92.5 196 GLY A O 1
ATOM 1460 N N . GLY A 1 197 ? 17.016 20.953 17.422 1 90.12 197 GLY A N 1
ATOM 1461 C CA . GLY A 1 197 ? 18.25 21.172 18.172 1 90.12 197 GLY A CA 1
ATOM 1462 C C . GLY A 1 197 ? 18.359 20.297 19.406 1 90.12 197 GLY A C 1
ATOM 1463 O O . GLY A 1 197 ? 19.328 20.422 20.156 1 90.12 197 GLY A O 1
ATOM 1464 N N . TYR A 1 198 ? 17.406 19.484 19.641 1 88.25 198 TYR A N 1
ATOM 1465 C CA . TYR A 1 198 ? 17.344 18.594 20.781 1 88.25 198 TYR A CA 1
ATOM 1466 C C . TYR A 1 198 ? 17.141 17.141 20.328 1 88.25 198 TYR A C 1
ATOM 1468 O O . TYR A 1 198 ? 16.094 16.797 19.766 1 88.25 198 TYR A O 1
ATOM 1476 N N . SER A 1 199 ? 18.172 16.297 20.562 1 81.44 199 SER A N 1
ATOM 1477 C CA . SER A 1 199 ? 18.031 14.891 20.203 1 81.44 199 SER A CA 1
ATOM 1478 C C . SER A 1 199 ? 17.234 14.133 21.266 1 81.44 199 SER A C 1
ATOM 1480 O O . SER A 1 199 ? 17.531 14.219 22.453 1 81.44 199 SER A O 1
ATOM 1482 N N . THR A 1 200 ? 16.234 13.414 20.781 1 76.25 200 THR A N 1
ATOM 1483 C CA . THR A 1 200 ? 15.406 12.625 21.688 1 76.25 200 THR A CA 1
ATOM 1484 C C . THR A 1 200 ? 15.773 11.148 21.609 1 76.25 200 THR A C 1
ATOM 1486 O O . THR A 1 200 ? 15.047 10.297 22.125 1 76.25 200 THR A O 1
ATOM 1489 N N . ARG A 1 201 ? 16.859 10.906 20.953 1 71.44 201 ARG A N 1
ATOM 1490 C CA . ARG A 1 201 ? 17.328 9.523 20.875 1 71.44 201 ARG A CA 1
ATOM 1491 C C . ARG A 1 201 ? 17.672 8.984 22.266 1 71.44 201 ARG A C 1
ATOM 1493 O O . ARG A 1 201 ? 18.031 9.75 23.156 1 71.44 201 ARG A O 1
ATOM 1500 N N . PRO A 1 202 ? 17.5 7.73 22.359 1 65.38 202 PRO A N 1
ATOM 1501 C CA . PRO A 1 202 ? 17.891 7.148 23.641 1 65.38 202 PRO A CA 1
ATOM 1502 C C . PRO A 1 202 ? 19.328 7.445 24.016 1 65.38 202 PRO A C 1
ATOM 1504 O O . PRO A 1 202 ? 20.219 7.379 23.172 1 65.38 202 PRO A O 1
ATOM 1507 N N . GLY A 1 203 ? 19.531 7.773 25.188 1 64.81 203 GLY A N 1
ATOM 1508 C CA . GLY A 1 203 ? 20.875 8.023 25.703 1 64.81 203 GLY A CA 1
ATOM 1509 C C . GLY A 1 203 ? 21.328 9.453 25.5 1 64.81 203 GLY A C 1
ATOM 1510 O O . GLY A 1 203 ? 22.484 9.789 25.781 1 64.81 203 GLY A O 1
ATOM 1511 N N . HIS A 1 204 ? 20.453 10.219 25.047 1 66.44 204 HIS A N 1
ATOM 1512 C CA . HIS A 1 204 ? 20.875 11.57 24.734 1 66.44 204 HIS A CA 1
ATOM 1513 C C . HIS A 1 204 ? 20.984 12.43 25.984 1 66.44 204 HIS A C 1
ATOM 1515 O O . HIS A 1 204 ? 20.375 12.125 27.016 1 66.44 204 HIS A O 1
ATOM 1521 N N . THR A 1 205 ? 21.875 13.445 25.812 1 69 205 THR A N 1
ATOM 1522 C CA . THR A 1 205 ? 22.109 14.398 26.891 1 69 205 THR A CA 1
ATOM 1523 C C . THR A 1 205 ? 21.109 15.539 26.828 1 69 205 THR A C 1
ATOM 1525 O O . THR A 1 205 ? 20.688 15.961 25.75 1 69 205 THR A O 1
ATOM 1528 N N . THR A 1 206 ? 20.734 15.953 28.078 1 80.62 206 THR A N 1
ATOM 1529 C CA . THR A 1 206 ? 19.812 17.078 28.172 1 80.62 206 THR A CA 1
ATOM 1530 C C . THR A 1 206 ? 20.5 18.359 27.688 1 80.62 206 THR A C 1
ATOM 1532 O O . THR A 1 206 ? 21.672 18.594 27.953 1 80.62 206 THR A O 1
ATOM 1535 N N . VAL A 1 207 ? 19.812 19.125 26.922 1 87.38 207 VAL A N 1
ATOM 1536 C CA . VAL A 1 207 ? 20.266 20.406 26.359 1 87.38 207 VAL A CA 1
ATOM 1537 C C . VAL A 1 207 ? 19.438 21.547 26.969 1 87.38 207 VAL A C 1
ATOM 1539 O O . VAL A 1 207 ? 18.234 21.422 27.141 1 87.38 207 VAL A O 1
ATOM 1542 N N . SER A 1 208 ? 20.125 22.609 27.328 1 91.06 208 SER A N 1
ATOM 1543 C CA . SER A 1 208 ? 19.422 23.75 27.875 1 91.06 208 SER A CA 1
ATOM 1544 C C . SER A 1 208 ? 18.562 24.438 26.812 1 91.06 208 SER A C 1
ATOM 1546 O O . SER A 1 208 ? 18.781 24.234 25.625 1 91.06 208 SER A O 1
ATOM 1548 N N . VAL A 1 209 ? 17.609 25.172 27.312 1 94.25 209 VAL A N 1
ATOM 1549 C CA . VAL A 1 209 ? 16.766 25.953 26.406 1 94.25 209 VAL A CA 1
ATOM 1550 C C . VAL A 1 209 ? 17.625 26.891 25.562 1 94.25 209 VAL A C 1
ATOM 1552 O O . VAL A 1 209 ? 17.422 27.016 24.344 1 94.25 209 VAL A O 1
ATOM 1555 N N . GLU A 1 210 ? 18.594 27.484 26.219 1 93.94 210 GLU A N 1
ATOM 1556 C CA . GLU A 1 210 ? 19.484 28.422 25.531 1 93.94 210 GLU A CA 1
ATOM 1557 C C . GLU A 1 210 ? 20.297 27.734 24.453 1 93.94 210 GLU A C 1
ATOM 1559 O O . GLU A 1 210 ? 20.406 28.234 23.328 1 93.94 210 GLU A O 1
ATOM 1564 N N . ASP A 1 211 ? 20.766 26.594 24.781 1 91.88 211 ASP A N 1
ATOM 1565 C CA . ASP A 1 211 ? 21.578 25.859 23.812 1 91.88 211 ASP A CA 1
ATOM 1566 C C . ASP A 1 211 ? 20.734 25.359 22.641 1 91.88 211 ASP A C 1
ATOM 1568 O O . ASP A 1 211 ? 21.156 25.453 21.484 1 91.88 211 ASP A O 1
ATOM 1572 N 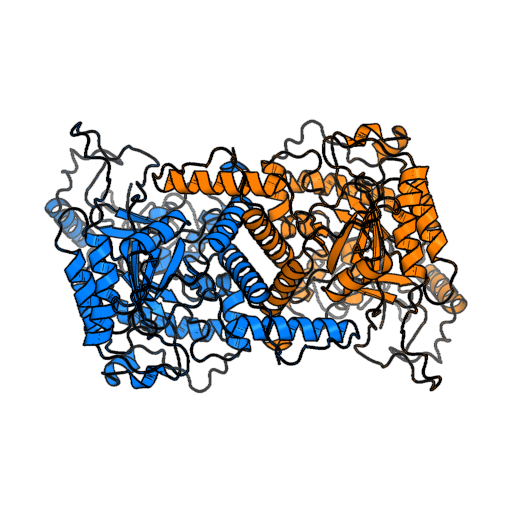N . GLU A 1 212 ? 19.609 24.812 22.938 1 93.69 212 GLU A N 1
ATOM 1573 C CA . GLU A 1 212 ? 18.719 24.359 21.875 1 93.69 212 GLU A CA 1
ATOM 1574 C C . GLU A 1 212 ? 18.328 25.531 20.953 1 93.69 212 GLU A C 1
ATOM 1576 O O . GLU A 1 212 ? 18.344 25.375 19.734 1 93.69 212 GLU A O 1
ATOM 1581 N N . THR A 1 213 ? 18.062 26.641 21.578 1 94.19 213 THR A N 1
ATOM 1582 C CA . THR A 1 213 ? 17.672 27.812 20.812 1 94.19 213 THR A CA 1
ATOM 1583 C C . THR A 1 213 ? 18.812 28.25 19.875 1 94.19 213 THR A C 1
ATOM 1585 O O . THR A 1 213 ? 18.578 28.531 18.703 1 94.19 213 THR A O 1
ATOM 1588 N N . ARG A 1 214 ? 19.984 28.281 20.406 1 90.12 214 ARG A N 1
ATOM 1589 C CA . ARG A 1 214 ? 21.141 28.672 19.609 1 90.12 214 ARG A CA 1
ATOM 1590 C C . ARG A 1 214 ? 21.328 27.734 18.422 1 90.12 214 ARG A C 1
ATOM 1592 O O . ARG A 1 214 ? 21.578 28.188 17.297 1 90.12 214 ARG A O 1
ATOM 1599 N N . ARG A 1 215 ? 21.172 26.516 18.656 1 88.56 215 ARG A N 1
ATOM 1600 C CA . ARG A 1 215 ? 21.344 25.5 17.625 1 88.56 215 ARG A CA 1
ATOM 1601 C C . ARG A 1 215 ? 20.328 25.688 16.5 1 88.56 215 ARG A C 1
ATOM 1603 O O . ARG A 1 215 ? 20.703 25.75 15.328 1 88.56 215 ARG A O 1
ATOM 1610 N N . VAL A 1 216 ? 19.094 25.797 16.859 1 91.38 216 VAL A N 1
ATOM 1611 C CA . VAL A 1 216 ? 18.016 25.891 15.875 1 91.38 216 VAL A CA 1
ATOM 1612 C C . VAL A 1 216 ? 18.094 27.234 15.148 1 91.38 216 VAL A C 1
ATOM 1614 O O . VAL A 1 216 ? 17.891 27.297 13.93 1 91.38 216 VAL A O 1
ATOM 1617 N N . MET A 1 217 ? 18.469 28.234 15.844 1 88.06 217 MET A N 1
ATOM 1618 C CA . MET A 1 217 ? 18.5 29.594 15.281 1 88.06 217 MET A CA 1
ATOM 1619 C C . MET A 1 217 ? 19.578 29.703 14.211 1 88.06 217 MET A C 1
ATOM 1621 O O . MET A 1 217 ? 19.453 30.516 13.281 1 88.06 217 MET A O 1
ATOM 1625 N N . ARG A 1 218 ? 20.547 28.953 14.273 1 84.25 218 ARG A N 1
ATOM 1626 C CA . ARG A 1 218 ? 21.594 28.938 13.25 1 84.25 218 ARG A CA 1
ATOM 1627 C C . ARG A 1 218 ? 21.016 28.594 11.883 1 84.25 218 ARG A C 1
ATOM 1629 O O . ARG A 1 218 ? 21.391 29.188 10.875 1 84.25 218 ARG A O 1
ATOM 1636 N N . VAL A 1 219 ? 20.141 27.688 11.922 1 84.06 219 VAL A N 1
ATOM 1637 C CA . VAL A 1 219 ? 19.516 27.266 10.68 1 84.06 219 VAL A CA 1
ATOM 1638 C C . VAL A 1 219 ? 18.422 28.25 10.289 1 84.06 219 VAL A C 1
ATOM 1640 O O . VAL A 1 219 ? 18.375 28.703 9.141 1 84.06 219 VAL A O 1
ATOM 1643 N N . VAL A 1 220 ? 17.625 28.656 11.242 1 83.94 220 VAL A N 1
ATOM 1644 C CA . VAL A 1 220 ? 16.469 29.516 11 1 83.94 220 VAL A CA 1
ATOM 1645 C C . VAL A 1 220 ? 16.938 30.875 10.492 1 83.94 220 VAL A C 1
ATOM 1647 O O . VAL A 1 220 ? 16.375 31.406 9.531 1 83.94 220 VAL A O 1
ATOM 1650 N N . SER A 1 221 ? 17.984 31.375 11.078 1 77.31 221 SER A N 1
ATOM 1651 C CA . SER A 1 221 ? 18.5 32.688 10.703 1 77.31 221 SER A CA 1
ATOM 1652 C C . SER A 1 221 ? 19.094 32.656 9.305 1 77.31 221 SER A C 1
ATOM 1654 O O . SER A 1 221 ? 19.062 33.656 8.586 1 77.31 221 SER A O 1
ATOM 1656 N N . SER A 1 222 ? 19.609 31.531 8.945 1 74.44 222 SER A N 1
ATOM 1657 C CA . SER A 1 222 ? 20.203 31.406 7.621 1 74.44 222 SER A CA 1
ATOM 1658 C C . SER A 1 222 ? 19.141 31.422 6.527 1 74.44 222 SER A C 1
ATOM 1660 O O . SER A 1 222 ? 19.422 31.828 5.395 1 74.44 222 SER A O 1
ATOM 1662 N N . ILE A 1 223 ? 18.016 30.969 6.785 1 72.75 223 ILE A N 1
ATOM 1663 C CA . ILE A 1 223 ? 16.906 30.906 5.832 1 72.75 223 ILE A CA 1
ATOM 1664 C C . ILE A 1 223 ? 16.266 32.281 5.688 1 72.75 223 ILE A C 1
ATOM 1666 O O . ILE A 1 223 ? 15.836 32.656 4.594 1 72.75 223 ILE A O 1
ATOM 1670 N N . ALA A 1 224 ? 16.109 32.938 6.758 1 61.78 224 ALA A N 1
ATOM 1671 C CA . ALA A 1 224 ? 15.516 34.25 6.766 1 61.78 224 ALA A CA 1
ATOM 1672 C C . ALA A 1 224 ? 16.219 35.188 5.781 1 61.78 224 ALA A C 1
ATOM 1674 O O . ALA A 1 224 ? 15.602 36.094 5.223 1 61.78 224 ALA A O 1
ATOM 1675 N N . GLY A 1 225 ? 17.422 34.812 5.484 1 56.19 225 GLY A N 1
ATOM 1676 C CA . GLY A 1 225 ? 18.188 35.656 4.562 1 56.19 225 GLY A CA 1
ATOM 1677 C C . GLY A 1 225 ? 18.031 35.219 3.113 1 56.19 225 GLY A C 1
ATOM 1678 O O . GLY A 1 225 ? 18.578 35.844 2.213 1 56.19 225 GLY A O 1
ATOM 1679 N N . ILE A 1 226 ? 17.344 34.188 2.895 1 55.22 226 ILE A N 1
ATOM 1680 C CA . ILE A 1 226 ? 17.188 33.719 1.521 1 55.22 226 ILE A CA 1
ATOM 1681 C C . ILE A 1 226 ? 16.094 34.531 0.829 1 55.22 226 ILE A C 1
ATOM 1683 O O . ILE A 1 226 ? 14.969 34.625 1.335 1 55.22 226 ILE A O 1
ATOM 1687 N N . PRO A 1 227 ? 16.422 35.406 -0.22 1 47.16 227 PRO A N 1
ATOM 1688 C CA . PRO A 1 227 ? 15.391 36.156 -0.943 1 47.16 227 PRO A CA 1
ATOM 1689 C C . PRO A 1 227 ? 14.289 35.281 -1.51 1 47.16 227 PRO A C 1
ATOM 1691 O O . PRO A 1 227 ? 14.547 34.125 -1.924 1 47.16 227 PRO A O 1
ATOM 1694 N N . SER A 1 228 ? 13.07 35.375 -1.023 1 44.16 228 SER A N 1
ATOM 1695 C CA . SER A 1 228 ? 11.945 34.688 -1.642 1 44.16 228 SER A CA 1
ATOM 1696 C C . SER A 1 228 ? 11.805 35.062 -3.111 1 44.16 228 SER A C 1
ATOM 1698 O O . SER A 1 228 ? 11.766 36.25 -3.451 1 44.16 228 SER A O 1
ATOM 1700 N N . ASP A 1 229 ? 12.445 34.5 -3.998 1 39.91 229 ASP A N 1
ATOM 1701 C CA . ASP A 1 229 ? 12.141 34.812 -5.395 1 39.91 229 ASP A CA 1
ATOM 1702 C C . ASP A 1 229 ? 10.633 34.75 -5.648 1 39.91 229 ASP A C 1
ATOM 1704 O O . ASP A 1 229 ? 10.133 33.812 -6.246 1 39.91 229 ASP A O 1
ATOM 1708 N N . SER A 1 230 ? 9.914 35.156 -4.781 1 37.91 230 SER A N 1
ATOM 1709 C CA . SER A 1 230 ? 8.523 35.219 -5.223 1 37.91 230 SER A CA 1
ATOM 1710 C C . SER A 1 230 ? 8.383 36.062 -6.48 1 37.91 230 SER A C 1
ATOM 1712 O O . SER A 1 230 ? 9.016 37.125 -6.609 1 37.91 230 SER A O 1
ATOM 1714 N N . PRO A 1 231 ? 8.062 35.562 -7.656 1 35.12 231 PRO A N 1
ATOM 1715 C CA . PRO A 1 231 ? 7.781 36.531 -8.719 1 35.12 231 PRO A CA 1
ATOM 1716 C C . PRO A 1 231 ? 7.098 37.812 -8.195 1 35.12 231 PRO A C 1
ATOM 1718 O O . PRO A 1 231 ? 6.223 37.719 -7.332 1 35.12 231 PRO A O 1
ATOM 1721 N N . LYS A 1 232 ? 7.801 39.062 -8.281 1 33.97 232 LYS A N 1
ATOM 1722 C CA . LYS A 1 232 ? 7.188 40.375 -8.117 1 33.97 232 LYS A CA 1
ATOM 1723 C C . LYS A 1 232 ? 5.73 40.344 -8.578 1 33.97 232 LYS A C 1
ATOM 1725 O O . LYS A 1 232 ? 5.375 39.625 -9.508 1 33.97 232 LYS A O 1
ATOM 1730 N N . GLU A 1 233 ? 4.895 40.906 -7.848 1 32.97 233 GLU A N 1
ATOM 1731 C CA . GLU A 1 233 ? 3.572 41.312 -8.297 1 32.97 233 GLU A CA 1
ATOM 1732 C C . GLU A 1 233 ? 3.635 41.938 -9.703 1 32.97 233 GLU A C 1
ATOM 1734 O O . GLU A 1 233 ? 4.348 42.906 -9.93 1 32.97 233 GLU A O 1
ATOM 1739 N N . SER A 1 234 ? 3.859 41.312 -10.844 1 30.77 234 SER A N 1
ATOM 1740 C CA . SER A 1 234 ? 3.43 42.219 -11.914 1 30.77 234 SER A CA 1
ATOM 1741 C C . SER A 1 234 ? 2.232 43.062 -11.484 1 30.77 234 SER A C 1
ATOM 1743 O O . SER A 1 234 ? 1.334 42.562 -10.805 1 30.77 234 SER A O 1
ATOM 1745 N N . ASP A 1 235 ? 2.404 44.406 -11.18 1 28.8 235 ASP A N 1
ATOM 1746 C CA . ASP A 1 235 ? 1.402 45.438 -10.945 1 28.8 235 ASP A CA 1
ATOM 1747 C C . ASP A 1 235 ? 0.103 45.125 -11.68 1 28.8 235 ASP A C 1
ATOM 1749 O O . ASP A 1 235 ? -0.8 45.969 -11.75 1 28.8 235 ASP A O 1
ATOM 1753 N N . ASP A 1 236 ? 0.253 44.594 -12.945 1 29.42 236 ASP A N 1
ATOM 1754 C CA . ASP A 1 236 ? -1.026 44.594 -13.648 1 29.42 236 ASP A CA 1
ATOM 1755 C C . ASP A 1 236 ? -2.092 43.844 -12.844 1 29.42 236 ASP A C 1
ATOM 1757 O O . ASP A 1 236 ? -1.813 42.812 -12.258 1 29.42 236 ASP A O 1
ATOM 1761 N N . GLY A 1 237 ? -2.986 44.5 -12.031 1 27.73 237 GLY A N 1
ATOM 1762 C CA . GLY A 1 237 ? -4.23 44.188 -11.344 1 27.73 237 GLY A CA 1
ATOM 1763 C C . GLY A 1 237 ? -4.621 42.719 -11.453 1 27.73 237 GLY A C 1
ATOM 1764 O O . GLY A 1 237 ? -5.789 42.375 -11.266 1 27.73 237 GLY A O 1
ATOM 1765 N N . ALA A 1 238 ? -4.008 42.188 -12.414 1 26.55 238 ALA A N 1
ATOM 1766 C CA . ALA A 1 238 ? -4.648 40.906 -12.719 1 26.55 238 ALA A CA 1
ATOM 1767 C C . ALA A 1 238 ? -4.652 40 -11.492 1 26.55 238 ALA A C 1
ATOM 1769 O O . ALA A 1 238 ? -3.615 39.812 -10.852 1 26.55 238 ALA A O 1
ATOM 1770 N N . HIS A 1 239 ? -5.789 39.906 -10.711 1 25.97 239 HIS A N 1
ATOM 1771 C CA . HIS A 1 239 ? -6.387 38.969 -9.742 1 25.97 239 HIS A CA 1
ATOM 1772 C C . HIS A 1 239 ? -5.738 37.594 -9.812 1 25.97 239 HIS A C 1
ATOM 1774 O O . HIS A 1 239 ? -5.074 37.281 -10.797 1 25.97 239 HIS A O 1
ATOM 1780 N N . PHE A 1 240 ? -6.078 36.812 -8.703 1 26.98 240 PHE A N 1
ATOM 1781 C CA . PHE A 1 240 ? -5.883 35.375 -8.5 1 26.98 240 PHE A CA 1
ATOM 1782 C C . PHE A 1 240 ? -5.949 34.625 -9.828 1 26.98 240 PHE A C 1
ATOM 1784 O O . PHE A 1 240 ? -6.914 34.781 -10.578 1 26.98 240 PHE A O 1
ATOM 1791 N N . PRO A 1 241 ? -4.945 34.625 -10.578 1 28.61 241 PRO A N 1
ATOM 1792 C CA . PRO A 1 241 ? -5.355 33.844 -11.75 1 28.61 241 PRO A CA 1
ATOM 1793 C C . PRO A 1 241 ? -6.461 32.844 -11.438 1 28.61 241 PRO A C 1
ATOM 1795 O O . PRO A 1 241 ? -6.57 32.375 -10.305 1 28.61 241 PRO A O 1
ATOM 1798 N N . ARG A 1 242 ? -7.676 33 -12.07 1 28.12 242 ARG A N 1
ATOM 1799 C CA . ARG A 1 242 ? -8.867 32.188 -11.836 1 28.12 242 ARG A CA 1
ATOM 1800 C C . ARG A 1 242 ? -8.5 30.859 -11.164 1 28.12 242 ARG A C 1
ATOM 1802 O O . ARG A 1 242 ? -9.102 30.5 -10.148 1 28.12 242 ARG A O 1
ATOM 1809 N N . GLY A 1 243 ? -8.469 29.75 -12.086 1 26.91 243 GLY A N 1
ATOM 1810 C CA . GLY A 1 243 ? -8.719 28.375 -11.703 1 26.91 243 GLY A CA 1
ATOM 1811 C C . GLY A 1 243 ? -7.719 27.859 -10.688 1 26.91 243 GLY A C 1
ATOM 1812 O O . GLY A 1 243 ? -7.934 27.969 -9.477 1 26.91 243 GLY A O 1
ATOM 1813 N N . ASP A 1 244 ? -6.777 27.047 -11.219 1 30.73 244 ASP A N 1
ATOM 1814 C CA . ASP A 1 244 ? -6.012 25.938 -10.656 1 30.73 244 ASP A CA 1
ATOM 1815 C C . ASP A 1 244 ? -4.855 26.453 -9.797 1 30.73 244 ASP A C 1
ATOM 1817 O O . ASP A 1 244 ? -3.994 25.672 -9.383 1 30.73 244 ASP A O 1
ATOM 1821 N N . ASN A 1 245 ? -4.609 27.781 -9.82 1 29.2 245 ASN A N 1
ATOM 1822 C CA . ASN A 1 245 ? -3.244 28.109 -9.43 1 29.2 245 ASN A CA 1
ATOM 1823 C C . ASN A 1 245 ? -3.111 28.234 -7.91 1 29.2 245 ASN A C 1
ATOM 1825 O O . ASN A 1 245 ? -3.334 29.297 -7.348 1 29.2 245 ASN A O 1
ATOM 1829 N N . VAL A 1 246 ? -3.807 27.656 -7.125 1 30.8 246 VAL A N 1
ATOM 1830 C CA . VAL A 1 246 ? -3.23 27.609 -5.785 1 30.8 246 VAL A CA 1
ATOM 1831 C C . VAL A 1 246 ? -1.713 27.75 -5.871 1 30.8 246 VAL A C 1
ATOM 1833 O O . VAL A 1 246 ? -1.048 26.969 -6.555 1 30.8 246 VAL A O 1
ATOM 1836 N N . VAL A 1 247 ? -1.354 29.031 -6.062 1 32.72 247 VAL A N 1
ATOM 1837 C CA . VAL A 1 247 ? 0.094 29.141 -5.922 1 32.72 247 VAL A CA 1
ATOM 1838 C C . VAL A 1 247 ? 0.558 28.375 -4.688 1 32.72 247 VAL A C 1
ATOM 1840 O O . VAL A 1 247 ? 0.217 28.734 -3.559 1 32.72 247 VAL A O 1
ATOM 1843 N N . LEU A 1 248 ? 0.571 27.094 -4.746 1 37.72 248 LEU A N 1
ATOM 1844 C CA . LEU A 1 248 ? 1.386 26.391 -3.762 1 37.72 248 LEU A CA 1
ATOM 1845 C C . LEU A 1 248 ? 2.709 27.109 -3.533 1 37.72 248 LEU A C 1
ATOM 1847 O O . LEU A 1 248 ? 3.459 27.359 -4.48 1 37.72 248 LEU A O 1
ATOM 1851 N N . SER A 1 249 ? 2.693 28.188 -2.861 1 38.09 249 SER A N 1
ATOM 1852 C CA . SER A 1 249 ? 3.906 28.938 -2.549 1 38.09 249 SER A CA 1
ATOM 1853 C C . SER A 1 249 ? 5.148 28.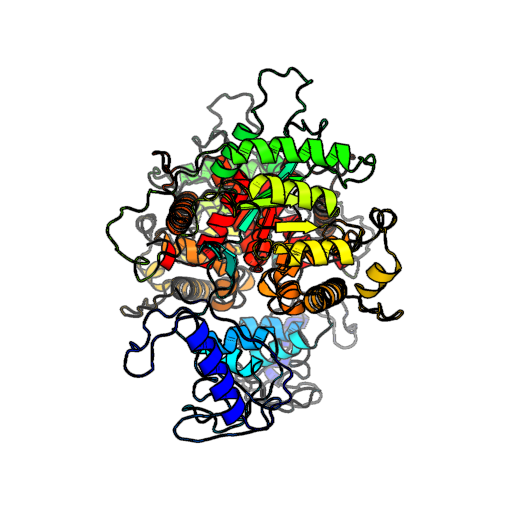062 -2.691 1 38.09 249 SER A C 1
ATOM 1855 O O . SER A 1 249 ? 5.105 26.859 -2.398 1 38.09 249 SER A O 1
ATOM 1857 N N . ARG A 1 250 ? 5.945 28.328 -3.721 1 43.88 250 ARG A N 1
ATOM 1858 C CA . ARG A 1 250 ? 7.34 27.984 -3.984 1 43.88 250 ARG A CA 1
ATOM 1859 C C . ARG A 1 250 ? 8.125 27.828 -2.684 1 43.88 250 ARG A C 1
ATOM 1861 O O . ARG A 1 250 ? 9.32 27.547 -2.703 1 43.88 250 ARG A O 1
ATOM 1868 N N . ASP A 1 251 ? 7.531 28.406 -1.477 1 54.84 251 ASP A N 1
ATOM 1869 C CA . ASP A 1 251 ? 8.32 28.812 -0.317 1 54.84 251 ASP A CA 1
ATOM 1870 C C . ASP A 1 251 ? 8.641 27.625 0.578 1 54.84 251 ASP A C 1
ATOM 1872 O O . ASP A 1 251 ? 7.93 26.609 0.55 1 54.84 251 ASP A O 1
ATOM 1876 N N . LEU A 1 252 ? 9.789 27.703 0.974 1 64.12 252 LEU A N 1
ATOM 1877 C CA . LEU A 1 252 ? 10.352 26.828 1.994 1 64.12 252 LEU A CA 1
ATOM 1878 C C . LEU A 1 252 ? 9.43 26.75 3.211 1 64.12 252 LEU A C 1
ATOM 1880 O O . LEU A 1 252 ? 9.016 27.781 3.746 1 64.12 252 LEU A O 1
ATOM 1884 N N . LEU A 1 253 ? 8.789 25.594 3.449 1 80.19 253 LEU A N 1
ATOM 1885 C CA . LEU A 1 253 ? 8.07 25.375 4.703 1 80.19 253 LEU A CA 1
ATOM 1886 C C . LEU A 1 253 ? 9.023 24.891 5.793 1 80.19 253 LEU A C 1
ATOM 1888 O O . LEU A 1 253 ? 9.867 24.031 5.547 1 80.19 253 LEU A O 1
ATOM 1892 N N . LEU A 1 254 ? 8.953 25.625 6.91 1 86.44 254 LEU A N 1
ATOM 1893 C CA . LEU A 1 254 ? 9.828 25.266 8.023 1 86.44 254 LEU A CA 1
ATOM 1894 C C . LEU A 1 254 ? 9.016 24.719 9.188 1 86.44 254 LEU A C 1
ATOM 1896 O O . LEU A 1 254 ? 7.965 25.25 9.531 1 86.44 254 LEU A O 1
ATOM 1900 N N . SER A 1 255 ? 9.438 23.641 9.703 1 92.94 255 SER A N 1
ATOM 1901 C CA . SER A 1 255 ? 8.961 23.047 10.953 1 92.94 255 SER A CA 1
ATOM 1902 C C . SER A 1 255 ? 10.047 23.047 12.016 1 92.94 255 SER A C 1
ATOM 1904 O O . SER A 1 255 ? 11.219 22.781 11.719 1 92.94 255 SER A O 1
ATOM 1906 N N . ILE A 1 256 ? 9.656 23.438 13.195 1 94.06 256 ILE A N 1
ATOM 1907 C CA . ILE A 1 256 ? 10.602 23.438 14.305 1 94.06 256 ILE A CA 1
ATOM 1908 C C . ILE A 1 256 ? 10.328 22.25 15.211 1 94.06 256 ILE A C 1
ATOM 1910 O O . ILE A 1 256 ? 9.273 22.156 15.844 1 94.06 256 ILE A O 1
ATOM 1914 N N . ASP A 1 257 ? 11.312 21.359 15.281 1 95.75 257 ASP A N 1
ATOM 1915 C CA . ASP A 1 257 ? 11.219 20.188 16.156 1 95.75 257 ASP A CA 1
ATOM 1916 C C . ASP A 1 257 ? 11.586 20.547 17.594 1 95.75 257 ASP A C 1
ATOM 1918 O O . ASP A 1 257 ? 12.75 20.453 17.984 1 95.75 257 ASP A O 1
ATOM 1922 N N . THR A 1 258 ? 10.562 20.922 18.359 1 95.75 258 THR A N 1
ATOM 1923 C CA . THR A 1 258 ? 10.773 21.266 19.766 1 95.75 258 THR A CA 1
ATOM 1924 C C . THR A 1 258 ? 9.484 21.109 20.562 1 95.75 258 THR A C 1
ATOM 1926 O O . THR A 1 258 ? 8.391 21.266 20.031 1 95.75 258 THR A O 1
ATOM 1929 N N . PHE A 1 259 ? 9.672 20.75 21.812 1 94.75 259 PHE A N 1
ATOM 1930 C CA . PHE A 1 259 ? 8.531 20.688 22.719 1 94.75 259 PHE A CA 1
ATOM 1931 C C . PHE A 1 259 ? 8.539 21.859 23.688 1 94.75 259 PHE A C 1
ATOM 1933 O O . PHE A 1 259 ? 7.695 21.922 24.594 1 94.75 259 PHE A O 1
ATOM 1940 N N . ARG A 1 260 ? 9.453 22.828 23.484 1 95.31 260 ARG A N 1
ATOM 1941 C CA . ARG A 1 260 ? 9.617 23.953 24.391 1 95.31 260 ARG A CA 1
ATOM 1942 C C . ARG A 1 260 ? 9.062 25.234 23.766 1 95.31 260 ARG A C 1
ATOM 1944 O O . ARG A 1 260 ? 9.57 25.703 22.75 1 95.31 260 ARG A O 1
ATOM 1951 N N . PRO A 1 261 ? 8.094 25.812 24.406 1 95.81 261 PRO A N 1
ATOM 1952 C CA . PRO A 1 261 ? 7.488 27.031 23.844 1 95.81 261 PRO A CA 1
ATOM 1953 C C . PRO A 1 261 ? 8.492 28.172 23.672 1 95.81 261 PRO A C 1
ATOM 1955 O O . PRO A 1 261 ? 8.359 28.984 22.766 1 95.81 261 PRO A O 1
ATOM 1958 N N . GLU A 1 262 ? 9.547 28.203 24.531 1 95.44 262 GLU A N 1
ATOM 1959 C CA . GLU A 1 262 ? 10.539 29.266 24.453 1 95.44 262 GLU A CA 1
ATOM 1960 C C . GLU A 1 262 ? 11.336 29.172 23.141 1 95.44 262 GLU A C 1
ATOM 1962 O O . GLU A 1 262 ? 11.578 30.188 22.484 1 95.44 262 GLU A O 1
ATOM 1967 N N . VAL A 1 263 ? 11.711 28 22.828 1 95.69 263 VAL A N 1
ATOM 1968 C CA . VAL A 1 263 ? 12.469 27.766 21.609 1 95.69 263 VAL A CA 1
ATOM 1969 C C . VAL A 1 263 ? 11.594 28.062 20.391 1 95.69 263 VAL A C 1
ATOM 1971 O O . VAL A 1 263 ? 12.023 28.75 19.469 1 95.69 263 VAL A O 1
ATOM 1974 N N . ALA A 1 264 ? 10.383 27.594 20.438 1 95.69 264 ALA A N 1
ATOM 1975 C CA . ALA A 1 264 ? 9.43 27.844 19.359 1 95.69 264 ALA A CA 1
ATOM 1976 C C . ALA A 1 264 ? 9.211 29.344 19.172 1 95.69 264 ALA A C 1
ATOM 1978 O O . ALA A 1 264 ? 9.25 29.844 18.047 1 95.69 264 ALA A O 1
ATOM 1979 N N . ARG A 1 265 ? 9.039 30.031 20.25 1 94.5 265 ARG A N 1
ATOM 1980 C CA . ARG A 1 265 ? 8.805 31.469 20.219 1 94.5 265 ARG A CA 1
ATOM 1981 C C . ARG A 1 265 ? 9.969 32.219 19.562 1 94.5 265 ARG A C 1
ATOM 1983 O O . ARG A 1 265 ? 9.766 33.062 18.703 1 94.5 265 ARG A O 1
ATOM 1990 N N . ALA A 1 266 ? 11.109 31.828 19.969 1 91.94 266 ALA A N 1
ATOM 1991 C CA . ALA A 1 266 ? 12.305 32.469 19.422 1 91.94 266 ALA A CA 1
ATOM 1992 C C . ALA A 1 266 ? 12.375 32.312 17.906 1 91.94 266 ALA A C 1
ATOM 1994 O O . ALA A 1 266 ? 12.695 33.25 17.188 1 91.94 266 ALA A O 1
ATOM 1995 N N . CYS A 1 267 ? 12.055 31.156 17.438 1 89.94 267 CYS A N 1
ATOM 1996 C CA . CYS A 1 267 ? 12.117 30.859 16 1 89.94 267 CYS A CA 1
ATOM 1997 C C . CYS A 1 267 ? 11.031 31.609 15.242 1 89.94 267 CYS A C 1
ATOM 1999 O O . CYS A 1 267 ? 11.297 32.156 14.172 1 89.94 267 CYS A O 1
ATOM 2001 N N . ILE A 1 268 ? 9.797 31.625 15.75 1 88 268 ILE A N 1
ATOM 2002 C CA . ILE A 1 268 ? 8.68 32.312 15.102 1 88 268 ILE A CA 1
ATOM 2003 C C . ILE A 1 268 ? 8.969 33.781 14.992 1 88 268 ILE A C 1
ATOM 2005 O O . ILE A 1 268 ? 8.773 34.406 13.938 1 88 268 ILE A O 1
ATOM 2009 N N . GLU A 1 269 ? 9.484 34.344 16.062 1 84.12 269 GLU A N 1
ATOM 2010 C CA . GLU A 1 269 ? 9.695 35.781 16.125 1 84.12 269 GLU A CA 1
ATOM 2011 C C . GLU A 1 269 ? 10.883 36.188 15.266 1 84.12 269 GLU A C 1
ATOM 2013 O O . GLU A 1 269 ? 10.93 37.344 14.781 1 84.12 269 GLU A O 1
ATOM 2018 N N . ALA A 1 270 ? 11.797 35.312 15.125 1 80.94 270 ALA A N 1
ATOM 2019 C CA . ALA A 1 270 ? 12.938 35.594 14.258 1 80.94 270 ALA A CA 1
ATOM 2020 C C . ALA A 1 270 ? 12.508 35.688 12.797 1 80.94 270 ALA A C 1
ATOM 2022 O O . ALA A 1 270 ? 13.117 36.406 12 1 80.94 270 ALA A O 1
ATOM 2023 N N . LEU A 1 271 ? 11.57 34.969 12.43 1 72.56 271 LEU A N 1
ATOM 2024 C CA . LEU A 1 271 ? 11.133 34.906 11.039 1 72.56 271 LEU A CA 1
ATOM 2025 C C . LEU A 1 271 ? 9.969 35.844 10.797 1 72.56 271 LEU A C 1
ATOM 2027 O O . LEU A 1 271 ? 9.594 36.094 9.648 1 72.56 271 LEU A O 1
ATOM 2031 N N . ALA A 1 272 ? 9.195 36.344 11.781 1 59.91 272 ALA A N 1
ATOM 2032 C CA . ALA A 1 272 ? 8.039 37.219 11.688 1 59.91 272 ALA A CA 1
ATOM 2033 C C . ALA A 1 272 ? 8.43 38.562 11.023 1 59.91 272 ALA A C 1
ATOM 2035 O O . ALA A 1 272 ? 7.625 39.156 10.312 1 59.91 272 ALA A O 1
ATOM 2036 N N . PRO A 1 273 ? 9.602 39.188 11.375 1 47.16 273 PRO A N 1
ATOM 2037 C CA . PRO A 1 273 ? 9.773 40.562 10.945 1 47.16 273 PRO A CA 1
ATOM 2038 C C . PRO A 1 273 ? 9.562 40.75 9.445 1 47.16 273 PRO A C 1
ATOM 2040 O O . PRO A 1 273 ? 9.297 41.875 8.984 1 47.16 273 PRO A O 1
ATOM 2043 N N . SER A 1 274 ? 10.344 40.094 8.648 1 43.31 274 SER A N 1
ATOM 2044 C CA . SER A 1 274 ? 10.406 40.656 7.301 1 43.31 274 SER A CA 1
ATOM 2045 C C . SER A 1 274 ? 9.078 40.469 6.566 1 43.31 274 SER A C 1
ATOM 2047 O O . SER A 1 274 ? 8.453 39.406 6.668 1 43.31 274 SER A O 1
ATOM 2049 N N . HIS A 1 275 ? 8.25 41.5 6.465 1 40.78 275 HIS A N 1
ATOM 2050 C CA . HIS A 1 275 ? 6.941 41.656 5.848 1 40.78 275 HIS A CA 1
ATOM 2051 C C . HIS A 1 275 ? 6.672 40.594 4.801 1 40.78 275 HIS A C 1
ATOM 2053 O O . HIS A 1 275 ? 5.516 40.25 4.523 1 40.78 275 HIS A O 1
ATOM 2059 N N . ASP A 1 276 ? 7.668 40.281 4.02 1 42.91 276 ASP A N 1
ATOM 2060 C CA . ASP A 1 276 ? 7.422 39.5 2.811 1 42.91 276 ASP A CA 1
ATOM 2061 C C . ASP A 1 276 ? 7.512 38.031 3.094 1 42.91 276 ASP A C 1
ATOM 2063 O O . ASP A 1 276 ? 6.965 37.219 2.344 1 42.91 276 ASP A O 1
ATOM 2067 N N . ARG A 1 277 ? 8.344 37.656 4.16 1 46.5 277 ARG A N 1
ATOM 2068 C CA . ARG A 1 277 ? 8.664 36.219 4.309 1 46.5 277 ARG A CA 1
ATOM 2069 C C . ARG A 1 277 ? 8.008 35.656 5.559 1 46.5 277 ARG A C 1
ATOM 2071 O O . ARG A 1 277 ? 8.547 34.719 6.176 1 46.5 277 ARG A O 1
ATOM 2078 N N . ARG A 1 278 ? 7.117 36.25 6.273 1 46.12 278 ARG A N 1
ATOM 2079 C CA . ARG A 1 278 ? 6.531 35.969 7.578 1 46.12 278 ARG A CA 1
ATOM 2080 C C . ARG A 1 278 ? 6.113 34.5 7.68 1 46.12 278 ARG A C 1
ATOM 2082 O O . ARG A 1 278 ? 5.867 33.969 8.773 1 46.12 278 ARG A O 1
ATOM 2089 N N . ASP A 1 279 ? 5.875 33.781 6.68 1 51.12 279 ASP A N 1
ATOM 2090 C CA . ASP A 1 279 ? 5.039 32.594 6.75 1 51.12 279 ASP A CA 1
ATOM 2091 C C . ASP A 1 279 ? 5.859 31.344 6.469 1 51.12 279 ASP A C 1
ATOM 2093 O O . ASP A 1 279 ? 5.355 30.375 5.883 1 51.12 279 ASP A O 1
ATOM 2097 N N . ALA A 1 280 ? 7.203 31.484 7.105 1 62.06 280 ALA A N 1
ATOM 2098 C CA . ALA A 1 280 ? 8 30.312 6.727 1 62.06 280 ALA A CA 1
ATOM 2099 C C . ALA A 1 280 ? 7.801 29.172 7.711 1 62.06 280 ALA A C 1
ATOM 2101 O O . ALA A 1 280 ? 7.789 28 7.312 1 62.06 280 ALA A O 1
ATOM 2102 N N . VAL A 1 281 ? 7.699 29.594 9.102 1 61.97 281 VAL A N 1
ATOM 2103 C CA . VAL A 1 281 ? 7.457 28.484 10.008 1 61.97 281 VAL A CA 1
ATOM 2104 C C . VAL A 1 281 ? 6 28.047 9.906 1 61.97 281 VAL A C 1
ATOM 2106 O O . VAL A 1 281 ? 5.086 28.844 10.125 1 61.97 281 VAL A O 1
ATOM 2109 N N . VAL A 1 282 ? 5.891 26.828 9.688 1 73.44 282 VAL A N 1
ATOM 2110 C CA . VAL A 1 282 ? 4.535 26.359 9.43 1 73.44 282 VAL A CA 1
ATOM 2111 C C . VAL A 1 282 ? 4.07 25.453 10.57 1 73.44 282 VAL A C 1
ATOM 2113 O O . VAL A 1 282 ? 2.887 25.438 10.914 1 73.44 282 VAL A O 1
ATOM 2116 N N . TRP A 1 283 ? 5.078 24.828 11.203 1 88.5 283 TRP A N 1
ATOM 2117 C CA . TRP A 1 283 ? 4.652 23.906 12.25 1 88.5 283 TRP A CA 1
ATOM 2118 C C . TRP A 1 283 ? 5.648 23.891 13.398 1 88.5 283 TRP A C 1
ATOM 2120 O O . TRP A 1 283 ? 6.848 24.125 13.195 1 88.5 283 TRP A O 1
ATOM 2130 N N . ILE A 1 284 ? 5.094 23.812 14.578 1 95.44 284 ILE A N 1
ATOM 2131 C CA . ILE A 1 284 ? 5.863 23.297 15.695 1 95.44 284 ILE A CA 1
ATOM 2132 C C . ILE A 1 284 ? 5.668 21.781 15.797 1 95.44 284 ILE A C 1
ATOM 2134 O O . ILE A 1 284 ? 4.539 21.297 15.938 1 95.44 284 ILE A O 1
ATOM 2138 N N . ASN A 1 285 ? 6.742 21.047 15.602 1 97.25 285 ASN A N 1
ATOM 2139 C CA . ASN A 1 285 ? 6.707 19.594 15.758 1 97.25 285 ASN A CA 1
ATOM 2140 C C . ASN A 1 285 ? 7.023 19.188 17.188 1 97.25 285 ASN A C 1
ATOM 2142 O O . ASN A 1 285 ? 8.195 19.062 17.562 1 97.25 285 ASN A O 1
ATOM 2146 N N . ASP A 1 286 ? 5.949 18.984 17.969 1 96.38 286 ASP A N 1
ATOM 2147 C CA . ASP A 1 286 ? 6.074 18.781 19.406 1 96.38 286 ASP A CA 1
ATOM 2148 C C . ASP A 1 286 ? 6.012 17.297 19.766 1 96.38 286 ASP A C 1
ATOM 2150 O O . ASP A 1 286 ? 4.926 16.734 19.922 1 96.38 286 ASP A O 1
ATOM 2154 N N . VAL A 1 287 ? 7.148 16.719 20.047 1 94.12 287 VAL A N 1
ATOM 2155 C CA . VAL A 1 287 ? 7.258 15.273 20.281 1 94.12 287 VAL A CA 1
ATOM 2156 C C . VAL A 1 287 ? 6.656 14.914 21.625 1 94.12 287 VAL A C 1
ATOM 2158 O O . VAL A 1 287 ? 6.453 13.734 21.938 1 94.12 287 VAL A O 1
ATOM 2161 N N . MET A 1 288 ? 6.301 15.922 22.453 1 92.5 288 MET A N 1
ATOM 2162 C CA . MET A 1 288 ? 5.684 15.625 23.734 1 92.5 288 MET A CA 1
ATOM 2163 C C . MET A 1 288 ? 4.18 15.875 23.688 1 92.5 288 MET A C 1
ATOM 2165 O O . MET A 1 288 ? 3.486 15.719 24.688 1 92.5 288 MET A O 1
ATOM 2169 N N . GLY A 1 289 ? 3.691 16.328 22.578 1 93.94 289 GLY A N 1
ATOM 2170 C CA . GLY A 1 289 ? 2.262 16.562 22.438 1 93.94 289 GLY A CA 1
ATOM 2171 C C . GLY A 1 289 ? 1.742 17.641 23.359 1 93.94 289 GLY A C 1
ATOM 2172 O O . GLY A 1 289 ? 0.744 17.453 24.062 1 93.94 289 GLY A O 1
ATOM 2173 N N . MET A 1 290 ? 2.537 18.672 23.516 1 93.44 290 MET A N 1
ATOM 2174 C CA . MET A 1 290 ? 2.203 19.859 24.266 1 93.44 290 MET A CA 1
ATOM 2175 C C . MET A 1 290 ? 2.348 19.625 25.766 1 93.44 290 MET A C 1
ATOM 2177 O O . MET A 1 290 ? 2.166 20.531 26.562 1 93.44 290 MET A O 1
ATOM 2181 N N . ARG A 1 291 ? 2.773 18.484 26.188 1 91.12 291 ARG A N 1
ATOM 2182 C CA . ARG A 1 291 ? 2.736 18.109 27.594 1 91.12 291 ARG A CA 1
ATOM 2183 C C . ARG A 1 291 ? 3.838 18.812 28.375 1 91.12 291 ARG A C 1
ATOM 2185 O O . ARG A 1 291 ? 3.801 18.844 29.609 1 91.12 291 ARG A O 1
ATOM 2192 N N . CYS A 1 292 ? 4.887 19.25 27.734 1 91.25 292 CYS A N 1
ATOM 2193 C CA . CYS A 1 292 ? 5.949 19.953 28.453 1 91.25 292 CYS A CA 1
ATOM 2194 C C . CYS A 1 292 ? 5.402 21.172 29.188 1 91.25 292 CYS A C 1
ATOM 2196 O O . CYS A 1 292 ? 5.605 21.312 30.391 1 91.25 292 CYS A O 1
ATOM 2198 N N . ASP A 1 293 ? 4.703 21.984 28.516 1 92.75 293 ASP A N 1
ATOM 2199 C CA . ASP A 1 293 ? 4.043 23.188 29.031 1 92.75 293 ASP A CA 1
ATOM 2200 C C . ASP A 1 293 ? 2.816 23.531 28.188 1 92.75 293 ASP A C 1
ATOM 2202 O O . ASP A 1 293 ? 2.861 24.453 27.359 1 92.75 293 ASP A O 1
ATOM 2206 N N . PRO A 1 294 ? 1.717 22.828 28.5 1 93.5 294 PRO A N 1
ATOM 2207 C CA . PRO A 1 294 ? 0.536 22.906 27.641 1 93.5 294 PRO A CA 1
ATOM 2208 C C . PRO A 1 294 ? 0.005 24.328 27.5 1 93.5 294 PRO A C 1
ATOM 2210 O O . PRO A 1 294 ? -0.271 24.781 26.375 1 93.5 294 PRO A O 1
ATOM 2213 N N . LEU A 1 295 ? -0.103 25.078 28.531 1 94.06 295 LEU A N 1
ATOM 2214 C CA . LEU A 1 295 ? -0.703 26.406 28.516 1 94.06 295 LEU A CA 1
ATOM 2215 C C . LEU A 1 295 ? 0.176 27.391 27.75 1 94.06 295 LEU A C 1
ATOM 2217 O O . LEU A 1 295 ? -0.324 28.188 26.953 1 94.06 295 LEU A O 1
ATOM 2221 N N . ALA A 1 296 ? 1.443 27.266 28 1 94.94 296 ALA A N 1
ATOM 2222 C CA . ALA A 1 296 ? 2.367 28.156 27.297 1 94.94 296 ALA A CA 1
ATOM 2223 C C . ALA A 1 296 ? 2.367 27.891 25.797 1 94.94 296 ALA A C 1
ATOM 2225 O O . ALA A 1 296 ? 2.441 28.812 25 1 94.94 296 ALA A O 1
ATOM 2226 N N . MET A 1 297 ? 2.33 26.656 25.422 1 95.94 297 MET A N 1
ATOM 2227 C CA . MET A 1 297 ? 2.299 26.297 24.016 1 95.94 297 MET A CA 1
ATOM 2228 C C . MET A 1 297 ? 1.004 26.766 23.359 1 95.94 297 MET A C 1
ATOM 2230 O O . MET A 1 297 ? 1.026 27.328 22.266 1 95.94 297 MET A O 1
ATOM 2234 N N . ALA A 1 298 ? -0.1 26.531 24.031 1 95.44 298 ALA A N 1
ATOM 2235 C CA . ALA A 1 298 ? -1.385 26.984 23.516 1 95.44 298 ALA A CA 1
ATOM 2236 C C . ALA A 1 298 ? -1.397 28.5 23.344 1 95.44 298 ALA A C 1
ATOM 2238 O O . ALA A 1 298 ? -1.881 29.016 22.328 1 95.44 298 ALA A O 1
ATOM 2239 N N . ASP A 1 299 ? -0.875 29.188 24.328 1 95.31 299 ASP A N 1
ATOM 2240 C CA . ASP A 1 299 ? -0.811 30.656 24.297 1 95.31 299 ASP A CA 1
ATOM 2241 C C . ASP A 1 299 ? 0.033 31.125 23.109 1 95.31 299 ASP A C 1
ATOM 2243 O O . ASP A 1 299 ? -0.341 32.062 22.422 1 95.31 299 ASP A O 1
ATOM 2247 N N . LEU A 1 300 ? 1.118 30.469 22.953 1 95 300 LEU A N 1
ATOM 2248 C CA . LEU A 1 300 ? 1.997 30.797 21.828 1 95 300 LEU A CA 1
ATOM 2249 C C . LEU A 1 300 ? 1.266 30.641 20.5 1 95 300 LEU A C 1
ATOM 2251 O O . LEU A 1 300 ? 1.324 31.531 19.641 1 95 300 LEU A O 1
ATOM 2255 N N . LEU A 1 301 ? 0.568 29.562 20.312 1 93.81 301 LEU A N 1
ATOM 2256 C CA . LEU A 1 301 ? -0.135 29.281 19.062 1 93.81 301 LEU A CA 1
ATOM 2257 C C . LEU A 1 301 ? -1.291 30.25 18.859 1 93.81 301 LEU A C 1
ATOM 2259 O O . LEU A 1 301 ? -1.603 30.625 17.719 1 93.81 301 LEU A O 1
ATOM 2263 N N . ARG A 1 302 ? -1.897 30.672 19.938 1 92.69 302 ARG A N 1
ATOM 2264 C CA . ARG A 1 302 ? -2.967 31.672 19.828 1 92.69 302 ARG A CA 1
ATOM 2265 C C . ARG A 1 302 ? -2.426 33 19.344 1 92.69 302 ARG A C 1
ATOM 2267 O O . ARG A 1 302 ? -3.086 33.719 18.578 1 92.69 302 ARG A O 1
ATOM 2274 N N . GLN A 1 303 ? -1.258 33.312 19.766 1 90.44 303 GLN A N 1
ATOM 2275 C CA . GLN A 1 303 ? -0.642 34.594 19.422 1 90.44 303 GLN A CA 1
ATOM 2276 C C . GLN A 1 303 ? -0.144 34.594 17.984 1 90.44 303 GLN A C 1
ATOM 2278 O O . GLN A 1 303 ? 0.018 35.656 17.375 1 90.44 303 GLN A O 1
ATOM 2283 N N . HIS A 1 304 ? 0.111 33.406 17.469 1 88.19 304 HIS A N 1
ATOM 2284 C CA . HIS A 1 304 ? 0.629 33.281 16.125 1 88.19 304 HIS A CA 1
ATOM 2285 C C . HIS A 1 304 ? -0.269 32.375 15.273 1 88.19 304 HIS A C 1
ATOM 2287 O O . HIS A 1 304 ? 0.052 31.203 15.047 1 88.19 304 HIS A O 1
ATOM 2293 N N . ASP A 1 305 ? -1.297 32.906 14.688 1 81 305 ASP A N 1
ATOM 2294 C CA . ASP A 1 305 ? -2.398 32.156 14.086 1 81 305 ASP A CA 1
ATOM 2295 C C . ASP A 1 305 ? -1.968 31.516 12.773 1 81 305 ASP A C 1
ATOM 2297 O O . ASP A 1 305 ? -2.676 30.656 12.234 1 81 305 ASP A O 1
ATOM 2301 N N . GLY A 1 306 ? -0.889 31.766 12.281 1 79.94 306 GLY A N 1
ATOM 2302 C CA . GLY A 1 306 ? -0.411 31.156 11.055 1 79.94 306 GLY A CA 1
ATOM 2303 C C . GLY A 1 306 ? 0.475 29.953 11.297 1 79.94 306 GLY A C 1
ATOM 2304 O O . GLY A 1 306 ? 0.933 29.312 10.344 1 79.94 306 GLY A O 1
ATOM 2305 N N . VAL A 1 307 ? 0.7 29.641 12.531 1 88.94 307 VAL A N 1
ATOM 2306 C CA . VAL A 1 307 ? 1.589 28.547 12.875 1 88.94 307 VAL A CA 1
ATOM 2307 C C . VAL A 1 307 ? 0.77 27.359 13.375 1 88.94 307 VAL A C 1
ATOM 2309 O O . VAL A 1 307 ? -0.133 27.516 14.203 1 88.94 307 VAL A O 1
ATOM 2312 N N . GLY A 1 308 ? 0.962 26.203 12.805 1 91.81 308 GLY A N 1
ATOM 2313 C CA . GLY A 1 308 ? 0.302 24.984 13.242 1 91.81 308 GLY A CA 1
ATOM 2314 C C . GLY A 1 308 ? 1.137 24.172 14.211 1 91.81 308 GLY A C 1
ATOM 2315 O O . GLY A 1 308 ? 2.234 24.578 14.594 1 91.81 308 GLY A O 1
ATOM 2316 N N . ILE A 1 309 ? 0.543 23.062 14.656 1 95.94 309 ILE A N 1
ATOM 2317 C CA . ILE A 1 309 ? 1.246 22.203 15.609 1 95.94 309 ILE A CA 1
ATOM 2318 C C . ILE A 1 309 ? 1.077 20.734 15.203 1 95.94 309 ILE A C 1
ATOM 2320 O O . ILE A 1 309 ? 0 20.328 14.766 1 95.94 309 ILE A O 1
ATOM 2324 N N . VAL A 1 310 ? 2.17 20.016 15.281 1 97.38 310 VAL A N 1
ATOM 2325 C CA . VAL A 1 310 ? 2.139 18.547 15.227 1 97.38 310 VAL A CA 1
ATOM 2326 C C . VAL A 1 310 ? 2.148 17.984 16.641 1 97.38 310 VAL A C 1
ATOM 2328 O O . VAL A 1 310 ? 3.123 18.156 17.375 1 97.38 310 VAL A O 1
ATOM 2331 N N . ILE A 1 311 ? 1.061 17.375 17 1 96.81 311 ILE A N 1
ATOM 2332 C CA . ILE A 1 311 ? 0.917 16.734 18.297 1 96.81 311 ILE A CA 1
ATOM 2333 C C . ILE A 1 311 ? 1.311 15.266 18.219 1 96.81 311 ILE A C 1
ATOM 2335 O O . ILE A 1 311 ? 0.647 14.484 17.531 1 96.81 311 ILE A O 1
ATOM 2339 N N . MET A 1 312 ? 2.338 14.93 18.875 1 96.56 312 MET A N 1
ATOM 2340 C CA . MET A 1 312 ? 2.795 13.547 18.812 1 96.56 312 MET A CA 1
ATOM 2341 C C . MET A 1 312 ? 2.379 12.781 20.062 1 96.56 312 MET A C 1
ATOM 2343 O O . MET A 1 312 ? 2.389 13.328 21.172 1 96.56 312 MET A O 1
ATOM 2347 N N . HIS A 1 313 ? 2.006 11.562 19.891 1 94 313 HIS A N 1
ATOM 2348 C CA . HIS A 1 313 ? 1.807 10.648 21.016 1 94 313 HIS A CA 1
ATOM 2349 C C . HIS A 1 313 ? 3.135 10.094 21.516 1 94 313 HIS A C 1
ATOM 2351 O O . HIS A 1 313 ? 3.836 9.391 20.781 1 94 313 HIS A O 1
ATOM 2357 N N . SER A 1 314 ? 3.5 10.422 22.703 1 87.69 314 SER A N 1
ATOM 2358 C CA . SER A 1 314 ? 4.746 9.914 23.266 1 87.69 314 SER A CA 1
ATOM 2359 C C . SER A 1 314 ? 4.543 9.43 24.703 1 87.69 314 SER A C 1
ATOM 2361 O O . SER A 1 314 ? 3.674 9.93 25.422 1 87.69 314 SER A O 1
ATOM 2363 N N . ARG A 1 315 ? 5.219 8.352 25 1 75.88 315 ARG A N 1
ATOM 2364 C CA . ARG A 1 315 ? 5.246 7.816 26.359 1 75.88 315 ARG A CA 1
ATOM 2365 C C . ARG A 1 315 ? 6.676 7.594 26.828 1 75.88 315 ARG A C 1
ATOM 2367 O O . ARG A 1 315 ? 7.57 7.328 26.016 1 75.88 315 ARG A O 1
ATOM 2374 N N . GLY A 1 316 ? 6.875 7.715 28.141 1 68.75 316 GLY A N 1
ATOM 2375 C CA . GLY A 1 316 ? 8.133 7.242 28.688 1 68.75 316 GLY A CA 1
ATOM 2376 C C . GLY A 1 316 ? 9.078 8.367 29.078 1 68.75 316 GLY A C 1
ATOM 2377 O O . GLY A 1 316 ? 8.703 9.25 29.859 1 68.75 316 GLY A O 1
ATOM 2378 N N . ALA A 1 317 ? 10.281 8.414 28.312 1 58.66 317 ALA A N 1
ATOM 2379 C CA . ALA A 1 317 ? 11.492 9.078 28.781 1 58.66 317 ALA A CA 1
ATOM 2380 C C . ALA A 1 317 ? 11.305 10.594 28.812 1 58.66 317 ALA A C 1
ATOM 2382 O O . ALA A 1 317 ? 11.906 11.289 29.641 1 58.66 317 ALA A O 1
ATOM 2383 N N . LEU A 1 318 ? 10.398 11.172 28.094 1 70.56 318 LEU A N 1
ATOM 2384 C CA . LEU A 1 318 ? 10.297 12.625 28.016 1 70.56 318 LEU A CA 1
ATOM 2385 C C . LEU A 1 318 ? 9.32 13.156 29.078 1 70.56 318 LEU A C 1
ATOM 2387 O O . LEU A 1 318 ? 9.18 14.367 29.25 1 70.56 318 LEU A O 1
ATOM 2391 N N . ASP A 1 319 ? 8.875 12.25 29.812 1 69.62 319 ASP A N 1
ATOM 2392 C CA . ASP A 1 319 ? 7.879 12.648 30.812 1 69.62 319 ASP A CA 1
ATOM 2393 C C . ASP A 1 319 ? 8.5 13.562 31.859 1 69.62 319 ASP A C 1
ATOM 2395 O O . ASP A 1 319 ? 7.82 14.438 32.406 1 69.62 319 ASP A O 1
ATOM 2399 N N . ALA A 1 320 ? 9.758 13.305 32 1 71.31 320 ALA A N 1
ATOM 2400 C CA . ALA A 1 320 ? 10.453 14.102 33.031 1 71.31 320 ALA A CA 1
ATOM 2401 C C . ALA A 1 320 ? 10.539 15.562 32.594 1 71.31 320 ALA A C 1
ATOM 2403 O O . ALA A 1 320 ? 10.805 16.438 33.438 1 71.31 320 ALA A O 1
ATOM 2404 N N . MET A 1 321 ? 10.211 15.883 31.438 1 74.69 321 MET A N 1
ATOM 2405 C CA . MET A 1 321 ? 10.32 17.25 30.922 1 74.69 321 MET A CA 1
ATOM 2406 C C . MET A 1 321 ? 9.023 18.016 31.125 1 74.69 321 MET A C 1
ATOM 2408 O O . MET A 1 321 ? 8.938 19.203 30.812 1 74.69 321 MET A O 1
ATOM 2412 N N . THR A 1 322 ? 8.109 17.391 31.812 1 78.38 322 THR A N 1
ATOM 2413 C CA . THR A 1 322 ? 6.832 18.031 32.062 1 78.38 322 THR A CA 1
ATOM 2414 C C . THR A 1 322 ? 6.973 19.109 33.125 1 78.38 322 THR A C 1
ATOM 2416 O O . THR A 1 322 ? 7.461 18.844 34.219 1 78.38 322 THR A O 1
ATOM 2419 N N . ARG A 1 323 ? 6.566 20.297 32.812 1 79.5 323 ARG A N 1
ATOM 2420 C CA . ARG A 1 323 ? 6.734 21.422 33.719 1 79.5 323 ARG A CA 1
ATOM 2421 C C . ARG A 1 323 ? 5.453 21.703 34.5 1 79.5 323 ARG A C 1
ATOM 2423 O O . ARG A 1 323 ? 5.492 22.266 35.594 1 79.5 323 ARG A O 1
ATOM 2430 N N . ASP A 1 324 ? 4.34 21.422 33.875 1 74.56 324 ASP A N 1
ATOM 2431 C CA . ASP A 1 324 ? 3.031 21.578 34.531 1 74.56 324 ASP A CA 1
ATOM 2432 C C . ASP A 1 324 ? 2.254 20.266 34.5 1 74.56 324 ASP A C 1
ATOM 2434 O O . ASP A 1 324 ? 1.425 20.047 33.625 1 74.56 324 ASP A O 1
ATOM 2438 N N . PRO A 1 325 ? 2.465 19.562 35.531 1 73 325 PRO A N 1
ATOM 2439 C CA . PRO A 1 325 ? 1.854 18.219 35.531 1 73 325 PRO A CA 1
ATOM 2440 C C . PRO A 1 325 ? 0.329 18.281 35.594 1 73 325 PRO A C 1
ATOM 2442 O O . PRO A 1 325 ? -0.34 17.391 35.062 1 73 325 PRO A O 1
ATOM 2445 N N . VAL A 1 326 ? -0.163 19.328 36.156 1 71.75 326 VAL A N 1
ATOM 2446 C CA . VAL A 1 326 ? -1.614 19.438 36.25 1 71.75 326 VAL A CA 1
ATOM 2447 C C . VAL A 1 326 ? -2.213 19.703 34.875 1 71.75 326 VAL A C 1
ATOM 2449 O O . VAL A 1 326 ? -3.113 18.984 34.438 1 71.75 326 VAL A O 1
ATOM 2452 N N . ALA A 1 327 ? -1.688 20.625 34.219 1 74.88 327 ALA A N 1
ATOM 2453 C CA . ALA A 1 327 ? -2.17 20.938 32.875 1 74.88 327 ALA A CA 1
ATOM 2454 C C . ALA A 1 327 ? -1.93 19.766 31.922 1 74.88 327 ALA A C 1
ATOM 2456 O O . ALA A 1 327 ? -2.754 19.484 31.031 1 74.88 327 ALA A O 1
ATOM 2457 N N . ALA A 1 328 ? -0.871 19.156 32.156 1 77.19 328 ALA A N 1
ATOM 2458 C CA . ALA A 1 328 ? -0.512 18.031 31.297 1 77.19 328 ALA A CA 1
ATOM 2459 C C . ALA A 1 328 ? -1.476 16.859 31.5 1 77.19 328 ALA A C 1
ATOM 2461 O O . ALA A 1 328 ? -1.776 16.125 30.547 1 77.19 328 ALA A O 1
ATOM 2462 N N . SER A 1 329 ? -1.912 16.625 32.656 1 74.12 329 SER A N 1
ATOM 2463 C CA . SER A 1 329 ? -2.842 15.547 32.969 1 74.12 329 SER A CA 1
ATOM 2464 C C . SER A 1 329 ? -4.188 15.773 32.281 1 74.12 329 SER A C 1
ATOM 2466 O O . SER A 1 329 ? -4.891 14.812 31.953 1 74.12 329 SER A O 1
ATOM 2468 N N . ASP A 1 330 ? -4.453 17.016 32 1 72.69 330 ASP A N 1
ATOM 2469 C CA . ASP A 1 330 ? -5.715 17.359 31.359 1 72.69 330 ASP A CA 1
ATOM 2470 C C . ASP A 1 330 ? -5.703 16.969 29.875 1 72.69 330 ASP A C 1
ATOM 2472 O O . ASP A 1 330 ? -6.758 16.859 29.25 1 72.69 330 ASP A O 1
ATOM 2476 N N . LEU A 1 331 ? -4.504 16.828 29.359 1 75.38 331 LEU A N 1
ATOM 2477 C CA . LEU A 1 331 ? -4.359 16.562 27.938 1 75.38 331 LEU A CA 1
ATOM 2478 C C . LEU A 1 331 ? -4.66 15.094 27.625 1 75.38 331 LEU A C 1
ATOM 2480 O O . LEU A 1 331 ? -4.984 14.75 26.484 1 75.38 331 LEU A O 1
ATOM 2484 N N . LEU A 1 332 ? -4.5 14.25 28.594 1 65.75 332 LEU A N 1
ATOM 2485 C CA . LEU A 1 332 ? -4.527 12.82 28.328 1 65.75 332 LEU A CA 1
ATOM 2486 C C . LEU A 1 332 ? -5.934 12.258 28.5 1 65.75 332 LEU A C 1
ATOM 2488 O O . LEU A 1 332 ? -6.707 12.758 29.328 1 65.75 332 LEU A O 1
ATOM 2492 N N . ALA A 1 333 ? -6.262 11.422 27.484 1 60.28 333 ALA A N 1
ATOM 2493 C CA . ALA A 1 333 ? -7.523 10.711 27.672 1 60.28 333 ALA A CA 1
ATOM 2494 C C . ALA A 1 333 ? -7.512 9.883 28.938 1 60.28 333 ALA A C 1
ATOM 2496 O O . ALA A 1 333 ? -6.453 9.422 29.375 1 60.28 333 ALA A O 1
ATOM 2497 N N . PRO A 1 334 ? -8.688 10.062 29.734 1 47.81 334 PRO A N 1
ATOM 2498 C CA . PRO A 1 334 ? -8.734 9.148 30.875 1 47.81 334 PRO A CA 1
ATOM 2499 C C . PRO A 1 334 ? -8.344 7.723 30.516 1 47.81 334 PRO A C 1
ATOM 2501 O O . PRO A 1 334 ? -8.75 7.223 29.453 1 47.81 334 PRO A O 1
ATOM 2504 N N . HIS A 1 335 ? -7.141 7.492 30.562 1 49.25 335 HIS A N 1
ATOM 2505 C CA . HIS A 1 335 ? -6.777 6.117 30.234 1 49.25 335 HIS A CA 1
ATOM 2506 C C . HIS A 1 335 ? -7.691 5.125 30.953 1 49.25 335 HIS A C 1
ATOM 2508 O O . HIS A 1 335 ? -7.781 5.125 32.188 1 49.25 335 HIS A O 1
ATOM 2514 N N . PRO A 1 336 ? -8.789 4.852 30.578 1 37.59 336 PRO A N 1
ATOM 2515 C CA . PRO A 1 336 ? -9.383 3.74 31.328 1 37.59 336 PRO A CA 1
ATOM 2516 C C . PRO A 1 336 ? -8.375 2.648 31.672 1 37.59 336 PRO A C 1
ATOM 2518 O O . PRO A 1 336 ? -7.461 2.381 30.891 1 37.59 336 PRO A O 1
ATOM 2521 N N . LYS A 1 337 ? -8.18 2.525 33.125 1 37.47 337 LYS A N 1
ATOM 2522 C CA . LYS A 1 337 ? -7.43 1.35 33.562 1 37.47 337 LYS A CA 1
ATOM 2523 C C . LYS A 1 337 ? -7.527 0.223 32.531 1 37.47 337 LYS A C 1
ATOM 2525 O O . LYS A 1 337 ? -6.523 -0.408 32.188 1 37.47 337 LYS A O 1
ATOM 2530 N N . ASP A 1 338 ? -8.562 -0.413 32.594 1 35.19 338 ASP A N 1
ATOM 2531 C CA . ASP A 1 338 ? -8.922 -1.75 32.125 1 35.19 338 ASP A CA 1
ATOM 2532 C C . ASP A 1 338 ? -8.969 -1.806 30.594 1 35.19 338 ASP A C 1
ATOM 2534 O O . ASP A 1 338 ? -9.531 -2.736 30.016 1 35.19 338 ASP A O 1
ATOM 2538 N N . ASN A 1 339 ? -9.094 -0.642 29.953 1 38.53 339 ASN A N 1
ATOM 2539 C CA . ASN A 1 339 ? -9.43 -1.016 28.594 1 38.53 339 ASN A CA 1
ATOM 2540 C C . ASN A 1 339 ? -8.258 -1.694 27.891 1 38.53 339 ASN A C 1
ATOM 2542 O O . ASN A 1 339 ? -7.242 -1.058 27.609 1 38.53 339 ASN A O 1
ATOM 2546 N N . ASP A 1 340 ? -7.984 -2.719 28.172 1 40.84 340 ASP A N 1
ATOM 2547 C CA . ASP A 1 340 ? -7.41 -3.857 27.469 1 40.84 340 ASP A CA 1
ATOM 2548 C C . ASP A 1 340 ? -7.566 -3.701 25.953 1 40.84 340 ASP A C 1
ATOM 2550 O O . ASP A 1 340 ? -7.902 -4.66 25.25 1 40.84 340 ASP A O 1
ATOM 2554 N N . THR A 1 341 ? -8 -2.576 25.562 1 51.06 341 THR A N 1
ATOM 2555 C CA . THR A 1 341 ? -8.133 -2.705 24.125 1 51.06 341 THR A CA 1
ATOM 2556 C C . THR A 1 341 ? -6.805 -3.104 23.484 1 51.06 341 THR A C 1
ATOM 2558 O O . THR A 1 341 ? -5.785 -2.451 23.719 1 51.06 341 THR A O 1
ATOM 2561 N N . ASP A 1 342 ? -6.637 -4.215 23.219 1 63.09 342 ASP A N 1
ATOM 2562 C CA . ASP A 1 342 ? -5.551 -4.98 22.609 1 63.09 342 ASP A CA 1
ATOM 2563 C C . ASP A 1 342 ? -5.121 -4.363 21.281 1 63.09 342 ASP A C 1
ATOM 2565 O O . ASP A 1 342 ? -4.082 -4.73 20.719 1 63.09 342 ASP A O 1
ATOM 2569 N N . ASP A 1 343 ? -5.785 -3.029 20.984 1 85.38 343 ASP A N 1
ATOM 2570 C CA . ASP A 1 343 ? -5.387 -2.502 19.688 1 85.38 343 ASP A CA 1
ATOM 2571 C C . ASP A 1 343 ? -4.652 -1.17 19.828 1 85.38 343 ASP A C 1
ATOM 2573 O O . ASP A 1 343 ? -5.258 -0.16 20.203 1 85.38 343 ASP A O 1
ATOM 2577 N N . ILE A 1 344 ? -3.449 -0.985 19.719 1 90.44 344 ILE A N 1
ATOM 2578 C CA . ILE A 1 344 ? -2.553 0.147 19.938 1 90.44 344 ILE A CA 1
ATOM 2579 C C . ILE A 1 344 ? -3.002 1.326 19.078 1 90.44 344 ILE A C 1
ATOM 2581 O O . ILE A 1 344 ? -2.881 2.482 19.484 1 90.44 344 ILE A O 1
ATOM 2585 N N . ILE A 1 345 ? -3.545 1.102 17.938 1 93.25 345 ILE A N 1
ATOM 2586 C CA . ILE A 1 345 ? -3.973 2.182 17.062 1 93.25 345 ILE A CA 1
ATOM 2587 C C . ILE A 1 345 ? -5.133 2.939 17.688 1 93.25 345 ILE A C 1
ATOM 2589 O O . ILE A 1 345 ? -5.137 4.172 17.734 1 93.25 345 ILE A O 1
ATOM 2593 N N . THR A 1 346 ? -6.062 2.234 18.203 1 92 346 THR A N 1
ATOM 2594 C CA . THR A 1 346 ? -7.211 2.846 18.875 1 92 346 THR A CA 1
ATOM 2595 C C . THR A 1 346 ? -6.77 3.621 20.109 1 92 346 THR A C 1
ATOM 2597 O O . THR A 1 346 ? -7.223 4.746 20.344 1 92 346 THR A O 1
ATOM 2600 N N . ALA A 1 347 ? -5.938 3.039 20.859 1 90.25 347 ALA A N 1
ATOM 2601 C CA . ALA A 1 347 ? -5.457 3.682 22.078 1 90.25 347 ALA A CA 1
ATOM 2602 C C . ALA A 1 347 ? -4.73 4.988 21.766 1 90.25 347 ALA A C 1
ATOM 2604 O O . ALA A 1 347 ? -5 6.02 22.391 1 90.25 347 ALA A O 1
ATOM 2605 N N . VAL A 1 348 ? -3.84 4.922 20.844 1 93.25 348 VAL A N 1
ATOM 2606 C CA . VAL A 1 348 ? -3.061 6.09 20.453 1 93.25 348 VAL A CA 1
ATOM 2607 C C . VAL A 1 348 ? -3.99 7.164 19.891 1 93.25 348 VAL A C 1
ATOM 2609 O O . VAL A 1 348 ? -3.855 8.344 20.219 1 93.25 348 VAL A O 1
ATOM 2612 N N . ALA A 1 349 ? -4.938 6.766 19.062 1 94.62 349 ALA A N 1
ATOM 2613 C CA . ALA A 1 349 ? -5.887 7.711 18.484 1 94.62 349 ALA A CA 1
ATOM 2614 C C . ALA A 1 349 ? -6.688 8.414 19.578 1 94.62 349 ALA A C 1
ATOM 2616 O O . ALA A 1 349 ? -6.895 9.633 19.516 1 94.62 349 ALA A O 1
ATOM 2617 N N . CYS A 1 350 ? -7.09 7.684 20.547 1 91.5 350 CYS A N 1
ATOM 2618 C CA . CYS A 1 350 ? -7.863 8.258 21.656 1 91.5 350 CYS A CA 1
ATOM 2619 C C . CYS A 1 350 ? -7.059 9.312 22.391 1 91.5 350 CYS A C 1
ATOM 2621 O O . CYS A 1 350 ? -7.566 10.398 22.672 1 91.5 350 CYS A O 1
ATOM 2623 N N . ASP A 1 351 ? -5.84 8.969 22.641 1 91.19 351 ASP A N 1
ATOM 2624 C CA . ASP A 1 351 ? -4.969 9.914 23.344 1 91.19 351 ASP A CA 1
ATOM 2625 C C . ASP A 1 351 ? -4.746 11.172 22.5 1 91.19 351 ASP A C 1
ATOM 2627 O O . ASP A 1 351 ? -4.82 12.289 23.016 1 91.19 351 ASP A O 1
ATOM 2631 N N . LEU A 1 352 ? -4.453 10.969 21.266 1 95.25 352 LEU A N 1
ATOM 2632 C CA . LEU A 1 352 ? -4.211 12.086 20.359 1 95.25 352 LEU A CA 1
ATOM 2633 C C . LEU A 1 352 ? -5.445 12.977 20.266 1 95.25 352 LEU A C 1
ATOM 2635 O O . LEU A 1 352 ? -5.336 14.203 20.281 1 95.25 352 LEU A O 1
ATOM 2639 N N . LEU A 1 353 ? -6.598 12.375 20.188 1 93.44 353 LEU A N 1
ATOM 2640 C CA . LEU A 1 353 ? -7.84 13.125 20.062 1 93.44 353 LEU A CA 1
ATOM 2641 C C . LEU A 1 353 ? -8.117 13.93 21.328 1 93.44 353 LEU A C 1
ATOM 2643 O O . LEU A 1 353 ? -8.609 15.055 21.266 1 93.44 353 LEU A O 1
ATOM 2647 N N . ALA A 1 354 ? -7.789 13.344 22.453 1 92 354 ALA A N 1
ATOM 2648 C CA . ALA A 1 354 ? -7.961 14.062 23.703 1 92 354 ALA A CA 1
ATOM 2649 C C . ALA A 1 354 ? -7.09 15.32 23.75 1 92 354 ALA A C 1
ATOM 2651 O O . ALA A 1 354 ? -7.555 16.391 24.125 1 92 354 ALA A O 1
ATOM 2652 N N . THR A 1 355 ? -5.895 15.164 23.359 1 94.06 355 THR A N 1
ATOM 2653 C CA . THR A 1 355 ? -4.984 16.297 23.328 1 94.06 355 THR A CA 1
ATOM 2654 C C . THR A 1 355 ? -5.441 17.344 22.312 1 94.06 355 THR A C 1
ATOM 2656 O O . THR A 1 355 ? -5.402 18.547 22.578 1 94.06 355 THR A O 1
ATOM 2659 N N . ALA A 1 356 ? -5.852 16.875 21.156 1 95.5 356 ALA A N 1
ATOM 2660 C CA . ALA A 1 356 ? -6.348 17.797 20.125 1 95.5 356 ALA A CA 1
ATOM 2661 C C . ALA A 1 356 ? -7.562 18.578 20.625 1 95.5 356 ALA A C 1
ATOM 2663 O O . ALA A 1 356 ? -7.656 19.781 20.422 1 95.5 356 ALA A O 1
ATOM 2664 N N . ALA A 1 357 ? -8.438 17.906 21.281 1 92.69 357 ALA A N 1
ATOM 2665 C CA . ALA A 1 357 ? -9.625 18.547 21.828 1 92.69 357 ALA A CA 1
ATOM 2666 C C . ALA A 1 357 ? -9.25 19.609 22.859 1 92.69 357 ALA A C 1
ATOM 2668 O O . ALA A 1 357 ? -9.836 20.688 22.906 1 92.69 357 ALA A O 1
ATOM 2669 N N . TRP A 1 358 ? -8.312 19.188 23.672 1 94 358 TRP A N 1
ATOM 2670 C CA . TRP A 1 358 ? -7.828 20.156 24.656 1 94 358 TRP A CA 1
ATOM 2671 C C . TRP A 1 358 ? -7.246 21.391 23.984 1 94 358 TRP A C 1
ATOM 2673 O O . TRP A 1 358 ? -7.527 22.516 24.391 1 94 358 TRP A O 1
ATOM 2683 N N . ALA A 1 359 ? -6.422 21.203 23 1 95.62 359 ALA A N 1
ATOM 2684 C CA . ALA A 1 359 ? -5.82 22.312 22.25 1 95.62 359 ALA A CA 1
ATOM 2685 C C . ALA A 1 359 ? -6.895 23.203 21.641 1 95.62 359 ALA A C 1
ATOM 2687 O O . ALA A 1 359 ? -6.812 24.422 21.734 1 95.62 359 ALA A O 1
ATOM 2688 N N . GLU A 1 360 ? -7.859 22.578 21.078 1 92.94 360 GLU A N 1
ATOM 2689 C CA . GLU A 1 360 ? -8.961 23.328 20.484 1 92.94 360 GLU A CA 1
ATOM 2690 C C . GLU A 1 360 ? -9.688 24.156 21.547 1 92.94 360 GLU A C 1
ATOM 2692 O O . GLU A 1 360 ? -10.008 25.328 21.312 1 92.94 360 GLU A O 1
ATOM 2697 N N . ALA A 1 361 ? -9.906 23.594 22.656 1 92.12 361 ALA A N 1
ATOM 2698 C CA . ALA A 1 361 ? -10.586 24.281 23.75 1 92.12 361 ALA A CA 1
ATOM 2699 C C . ALA A 1 361 ? -9.766 25.469 24.25 1 92.12 361 ALA A C 1
ATOM 2701 O O . ALA A 1 361 ? -10.305 26.391 24.875 1 92.12 361 ALA A O 1
ATOM 2702 N N . HIS A 1 362 ? -8.539 25.406 23.938 1 93.5 362 HIS A N 1
ATOM 2703 C CA . HIS A 1 362 ? -7.664 26.484 24.391 1 93.5 362 HIS A CA 1
ATOM 2704 C C . HIS A 1 362 ? -7.262 27.391 23.234 1 93.5 362 HIS A C 1
ATOM 2706 O O . HIS A 1 362 ? -6.246 28.094 23.328 1 93.5 362 HIS A O 1
ATOM 2712 N N . GLY A 1 363 ? -7.961 27.281 22.172 1 91.75 363 GLY A N 1
ATOM 2713 C CA . GLY A 1 363 ? -7.906 28.328 21.172 1 91.75 363 GLY A CA 1
ATOM 2714 C C . GLY A 1 363 ? -7.086 27.938 19.953 1 91.75 363 GLY A C 1
ATOM 2715 O O . GLY A 1 363 ? -6.832 28.766 19.078 1 91.75 363 GLY A O 1
ATOM 2716 N N . VAL A 1 364 ? -6.645 26.766 19.844 1 92.88 364 VAL A N 1
ATOM 2717 C CA . VAL A 1 364 ? -5.938 26.312 18.641 1 92.88 364 VAL A CA 1
ATOM 2718 C C . VAL A 1 364 ? -6.934 25.766 17.625 1 92.88 364 VAL A C 1
ATOM 2720 O O . VAL A 1 364 ? -7.629 24.781 17.906 1 92.88 364 VAL A O 1
ATOM 2723 N N . ALA A 1 365 ? -6.969 26.391 16.5 1 91.62 365 ALA A N 1
ATOM 2724 C CA . ALA A 1 365 ? -7.926 25.969 15.492 1 91.62 365 ALA A CA 1
ATOM 2725 C C . ALA A 1 365 ? -7.633 24.531 15.031 1 91.62 365 ALA A C 1
ATOM 2727 O O . ALA A 1 365 ? -6.473 24.156 14.875 1 91.62 365 ALA A O 1
ATOM 2728 N N . ARG A 1 366 ? -8.688 23.781 14.75 1 92.38 366 ARG A N 1
ATOM 2729 C CA . ARG A 1 366 ? -8.586 22.375 14.375 1 92.38 366 ARG A CA 1
ATOM 2730 C C . ARG A 1 366 ? -7.723 22.203 13.125 1 92.38 366 ARG A C 1
ATOM 2732 O O . ARG A 1 366 ? -6.941 21.25 13.031 1 92.38 366 ARG A O 1
ATOM 2739 N N . TRP A 1 367 ? -7.871 23.047 12.164 1 90.06 367 TRP A N 1
ATOM 2740 C CA . TRP A 1 367 ? -7.211 22.906 10.875 1 90.06 367 TRP A CA 1
ATOM 2741 C C . TRP A 1 367 ? -5.711 23.156 11 1 90.06 367 TRP A C 1
ATOM 2743 O O . TRP A 1 367 ? -4.965 22.984 10.031 1 90.06 367 TRP A O 1
ATOM 2753 N N . ARG A 1 368 ? -5.195 23.578 12.18 1 91.62 368 ARG A N 1
ATOM 2754 C CA . ARG A 1 368 ? -3.775 23.828 12.398 1 91.62 368 ARG A CA 1
ATOM 2755 C C . ARG A 1 368 ? -3.111 22.656 13.117 1 91.62 368 ARG A C 1
ATOM 2757 O O . ARG A 1 368 ? -1.929 22.719 13.461 1 91.62 368 ARG A O 1
ATOM 2764 N N . ILE A 1 369 ? -3.904 21.641 13.336 1 94.81 369 ILE A N 1
ATOM 2765 C CA . ILE A 1 369 ? -3.41 20.531 14.156 1 94.81 369 ILE A CA 1
ATOM 2766 C C . ILE A 1 369 ? -3.127 19.328 13.273 1 94.81 369 ILE A C 1
ATOM 2768 O O . ILE A 1 369 ? -3.975 18.922 12.477 1 94.81 369 ILE A O 1
ATOM 2772 N N . VAL A 1 370 ? -1.954 18.812 13.344 1 95.31 370 VAL A N 1
ATOM 2773 C CA . VAL A 1 370 ? -1.541 17.547 12.75 1 95.31 370 VAL A CA 1
ATOM 2774 C C . VAL A 1 370 ? -1.247 16.531 13.852 1 95.31 370 VAL A C 1
ATOM 2776 O O . VAL A 1 370 ? -0.691 16.875 14.898 1 95.31 370 VAL A O 1
ATOM 2779 N N . LEU A 1 371 ? -1.612 15.273 13.648 1 97.12 371 LEU A N 1
ATOM 2780 C CA . LEU A 1 371 ? -1.41 14.25 14.672 1 97.12 371 LEU A CA 1
ATOM 2781 C C . LEU A 1 371 ? -0.344 13.25 14.242 1 97.12 371 LEU A C 1
ATOM 2783 O O . LEU A 1 371 ? -0.331 12.812 13.086 1 97.12 371 LEU A O 1
ATOM 2787 N N . ASP A 1 372 ? 0.546 12.969 15.164 1 97.75 372 ASP A N 1
ATOM 2788 C CA . ASP A 1 372 ? 1.632 12.008 15 1 97.75 372 ASP A CA 1
ATOM 2789 C C . ASP A 1 372 ? 1.524 10.883 16.016 1 97.75 372 ASP A C 1
ATOM 2791 O O . ASP A 1 372 ? 1.634 11.109 17.219 1 97.75 372 ASP A O 1
ATOM 2795 N N . PRO A 1 373 ? 1.428 9.625 15.523 1 96.88 373 PRO A N 1
ATOM 2796 C CA . PRO A 1 373 ? 1.266 8.516 16.469 1 96.88 373 PRO A CA 1
ATOM 2797 C C . PRO A 1 373 ? 2.525 8.258 17.297 1 96.88 373 PRO A C 1
ATOM 2799 O O . PRO A 1 373 ? 2.48 7.52 18.281 1 96.88 373 PRO A O 1
ATOM 2802 N N . GLY A 1 374 ? 3.598 8.844 16.891 1 95.75 374 GLY A N 1
ATOM 2803 C CA . GLY A 1 374 ? 4.809 8.773 17.688 1 95.75 374 GLY A CA 1
ATOM 2804 C C . GLY A 1 374 ? 5.488 7.418 17.609 1 95.75 374 GLY A C 1
ATOM 2805 O O . GLY A 1 374 ? 5.832 6.828 18.641 1 95.75 374 GLY A O 1
ATOM 2806 N N . ILE A 1 375 ? 5.68 6.93 16.406 1 93.62 375 ILE A N 1
ATOM 2807 C CA . ILE A 1 375 ? 6.375 5.668 16.172 1 93.62 375 ILE A CA 1
ATOM 2808 C C . ILE A 1 375 ? 7.773 5.734 16.781 1 93.62 375 ILE A C 1
ATOM 2810 O O . ILE A 1 375 ? 8.516 6.691 16.531 1 93.62 375 ILE A O 1
ATOM 2814 N N . GLY A 1 376 ? 8.125 4.738 17.641 1 88.38 376 GLY A N 1
ATOM 2815 C CA . GLY A 1 376 ? 9.438 4.664 18.25 1 88.38 376 GLY A CA 1
ATOM 2816 C C . GLY A 1 376 ? 9.516 5.355 19.609 1 88.38 376 GLY A C 1
ATOM 2817 O O . GLY A 1 376 ? 10.547 5.297 20.281 1 88.38 376 GLY A O 1
ATOM 2818 N N . PHE A 1 377 ? 8.492 5.988 20.016 1 89 377 PHE A N 1
ATOM 2819 C CA . PHE A 1 377 ? 8.523 6.746 21.25 1 89 377 PHE A CA 1
ATOM 2820 C C . PHE A 1 377 ? 7.758 6.016 22.359 1 89 377 PHE A C 1
ATOM 2822 O O . PHE A 1 377 ? 6.543 6.184 22.484 1 89 377 PHE A O 1
ATOM 2829 N N . GLY A 1 378 ? 8.5 5.199 23.078 1 84.38 378 GLY A N 1
ATOM 2830 C CA . GLY A 1 378 ? 7.922 4.52 24.234 1 84.38 378 GLY A CA 1
ATOM 2831 C C . GLY A 1 378 ? 6.965 3.406 23.859 1 84.38 378 GLY A C 1
ATOM 2832 O O . GLY A 1 378 ? 5.973 3.17 24.547 1 84.38 378 GLY A O 1
ATOM 2833 N N . LYS A 1 379 ? 7.203 2.744 22.812 1 87.62 379 LYS A N 1
ATOM 2834 C CA . LYS A 1 379 ? 6.316 1.702 22.297 1 87.62 379 LYS A CA 1
ATOM 2835 C C . LYS A 1 379 ? 7.086 0.413 22.031 1 87.62 379 LYS A C 1
ATOM 2837 O O . LYS A 1 379 ? 8.281 0.447 21.734 1 87.62 379 LYS A O 1
ATOM 2842 N N . SER A 1 380 ? 6.371 -0.679 22.188 1 88.44 380 SER A N 1
ATOM 2843 C CA . SER A 1 380 ? 6.965 -1.982 21.906 1 88.44 380 SER A CA 1
ATOM 2844 C C . SER A 1 380 ? 7.164 -2.184 20.406 1 88.44 380 SER A C 1
ATOM 2846 O O . SER A 1 380 ? 6.676 -1.393 19.594 1 88.44 380 SER A O 1
ATOM 2848 N N . LEU A 1 381 ? 7.949 -3.17 20.109 1 88.31 381 LEU A N 1
ATOM 2849 C CA . LEU A 1 381 ? 8.148 -3.521 18.703 1 88.31 381 LEU A CA 1
ATOM 2850 C C . LEU A 1 381 ? 6.809 -3.775 18.016 1 88.31 381 LEU A C 1
ATOM 2852 O O . LEU A 1 381 ? 6.566 -3.268 16.922 1 88.31 381 LEU A O 1
ATOM 2856 N N . ALA A 1 382 ? 5.938 -4.516 18.672 1 88.5 382 ALA A N 1
ATOM 2857 C CA . ALA A 1 382 ? 4.625 -4.844 18.125 1 88.5 382 ALA A CA 1
ATOM 2858 C C . ALA A 1 382 ? 3.803 -3.582 17.875 1 88.5 382 ALA A C 1
ATOM 2860 O O . ALA A 1 382 ? 3.137 -3.457 16.844 1 88.5 382 ALA A O 1
ATOM 2861 N N . ASP A 1 383 ? 3.906 -2.641 18.781 1 90.69 383 ASP A N 1
ATOM 2862 C CA . ASP A 1 383 ? 3.174 -1.384 18.656 1 90.69 383 ASP A CA 1
ATOM 2863 C C . ASP A 1 383 ? 3.672 -0.574 17.453 1 90.69 383 ASP A C 1
ATOM 2865 O O . ASP A 1 383 ? 2.873 -0.062 16.672 1 90.69 383 ASP A O 1
ATOM 2869 N N . ASN A 1 384 ? 4.973 -0.49 17.391 1 92.81 384 ASN A N 1
ATOM 2870 C CA . ASN A 1 384 ? 5.574 0.283 16.312 1 92.81 384 ASN A CA 1
ATOM 2871 C C . ASN A 1 384 ? 5.215 -0.296 14.938 1 92.81 384 ASN A C 1
ATOM 2873 O O . ASN A 1 384 ? 4.938 0.448 14 1 92.81 384 ASN A O 1
ATOM 2877 N N . VAL A 1 385 ? 5.203 -1.602 14.844 1 91.69 385 VAL A N 1
ATOM 2878 C CA . VAL A 1 385 ? 4.859 -2.281 13.602 1 91.69 385 VAL A CA 1
ATOM 2879 C C . VAL A 1 385 ? 3.406 -1.993 13.234 1 91.69 385 VAL A C 1
ATOM 2881 O O . VAL A 1 385 ? 3.105 -1.641 12.094 1 91.69 385 VAL A O 1
ATOM 2884 N N . ALA A 1 386 ? 2.547 -2.072 14.188 1 92 386 ALA A N 1
ATOM 2885 C CA . ALA A 1 386 ? 1.124 -1.828 13.969 1 92 386 ALA A CA 1
ATOM 2886 C C . ALA A 1 386 ? 0.879 -0.393 13.508 1 92 386 ALA A C 1
ATOM 2888 O O . ALA A 1 386 ? 0.112 -0.157 12.57 1 92 386 ALA A O 1
ATOM 2889 N N . LEU A 1 387 ? 1.518 0.508 14.102 1 94.5 387 LEU A N 1
ATOM 2890 C CA . LEU A 1 387 ? 1.325 1.922 13.797 1 94.5 387 LEU A CA 1
ATOM 2891 C C . LEU A 1 387 ? 1.92 2.27 12.43 1 94.5 387 LEU A C 1
ATOM 2893 O O . LEU A 1 387 ? 1.328 3.035 11.672 1 94.5 387 LEU A O 1
ATOM 2897 N N . ALA A 1 388 ? 3.068 1.711 12.164 1 94.06 388 ALA A N 1
ATOM 2898 C CA . ALA A 1 388 ? 3.742 1.985 10.898 1 94.06 388 ALA A CA 1
ATOM 2899 C C . ALA A 1 388 ? 2.932 1.452 9.719 1 94.06 388 ALA A C 1
ATOM 2901 O O . ALA A 1 388 ? 2.928 2.049 8.641 1 94.06 388 ALA A O 1
ATOM 2902 N N . GLY A 1 389 ? 2.242 0.348 9.93 1 91.25 389 GLY A N 1
ATOM 2903 C CA . GLY A 1 389 ? 1.444 -0.251 8.867 1 91.25 389 GLY A CA 1
ATOM 2904 C C . GLY A 1 389 ? -0.019 0.146 8.93 1 91.25 389 GLY A C 1
ATOM 2905 O O . GLY A 1 389 ? -0.827 -0.319 8.125 1 91.25 389 GLY A O 1
ATOM 2906 N N . GLY A 1 390 ? -0.374 1.045 9.82 1 92.25 390 GLY A N 1
ATOM 2907 C CA . GLY A 1 390 ? -1.785 1.283 10.078 1 92.25 390 GLY A CA 1
ATOM 2908 C C . GLY A 1 390 ? -2.203 2.719 9.828 1 92.25 390 GLY A C 1
ATOM 2909 O O . GLY A 1 390 ? -3.045 3.262 10.547 1 92.25 390 GLY A O 1
ATOM 2910 N N . ALA A 1 391 ? -1.62 3.361 8.82 1 91.88 391 ALA A N 1
ATOM 2911 C CA . ALA A 1 391 ? -1.911 4.77 8.578 1 91.88 391 ALA A CA 1
ATOM 2912 C C . ALA A 1 391 ? -3.381 4.973 8.219 1 91.88 391 ALA A C 1
ATOM 2914 O O . ALA A 1 391 ? -4.008 5.941 8.656 1 91.88 391 ALA A O 1
ATOM 2915 N N . ALA A 1 392 ? -3.961 4.066 7.441 1 91.19 392 ALA A N 1
ATOM 2916 C CA . ALA A 1 392 ? -5.363 4.184 7.059 1 91.19 392 ALA A CA 1
ATOM 2917 C C . ALA A 1 392 ? -6.281 4.055 8.273 1 91.19 392 ALA A C 1
ATOM 2919 O O . ALA A 1 392 ? -7.223 4.832 8.43 1 91.19 392 ALA A O 1
ATOM 2920 N N . ARG A 1 393 ? -6.016 3.092 9.102 1 92.69 393 ARG A N 1
ATOM 2921 C CA . ARG A 1 393 ? -6.809 2.895 10.312 1 92.69 393 ARG A CA 1
ATOM 2922 C C . ARG A 1 393 ? -6.664 4.082 11.258 1 92.69 393 ARG A C 1
ATOM 2924 O O . ARG A 1 393 ? -7.641 4.508 11.883 1 92.69 393 ARG A O 1
ATOM 2931 N N . LEU A 1 394 ? -5.445 4.547 11.352 1 94.19 394 LEU A N 1
ATOM 2932 C CA . LEU A 1 394 ? -5.215 5.711 12.203 1 94.19 394 LEU A CA 1
ATOM 2933 C C . LEU A 1 394 ? -5.988 6.922 11.695 1 94.19 394 LEU A C 1
ATOM 2935 O O . L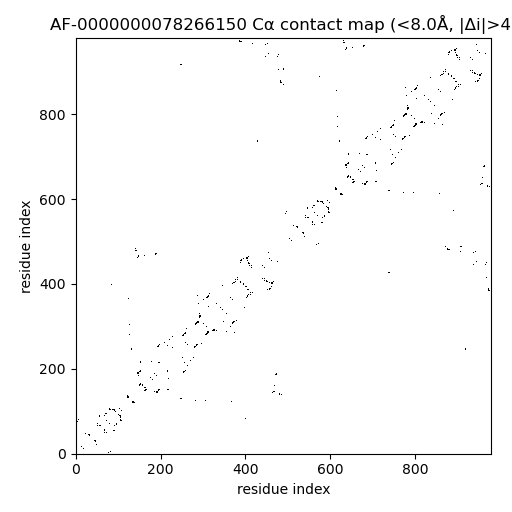EU A 1 394 ? -6.641 7.617 12.477 1 94.19 394 LEU A O 1
ATOM 2939 N N . ARG A 1 395 ? -5.957 7.156 10.438 1 91.12 395 ARG A N 1
ATOM 2940 C CA . ARG A 1 395 ? -6.695 8.258 9.836 1 91.12 395 ARG A CA 1
ATOM 2941 C C . ARG A 1 395 ? -8.188 8.148 10.125 1 91.12 395 ARG A C 1
ATOM 2943 O O . ARG A 1 395 ? -8.844 9.141 10.461 1 91.12 395 ARG A O 1
ATOM 2950 N N . ALA A 1 396 ? -8.625 6.973 9.992 1 89.19 396 ALA A N 1
ATOM 2951 C CA . ALA A 1 396 ? -10.047 6.742 10.266 1 89.19 396 ALA A CA 1
ATOM 2952 C C . ALA A 1 396 ? -10.367 7.004 11.734 1 89.19 396 ALA A C 1
ATOM 2954 O O . ALA A 1 396 ? -11.406 7.59 12.055 1 89.19 396 ALA A O 1
ATOM 2955 N N . ALA A 1 397 ? -9.484 6.609 12.539 1 91.75 397 ALA A N 1
ATOM 2956 C CA . ALA A 1 397 ? -9.711 6.699 13.977 1 91.75 397 ALA A CA 1
ATOM 2957 C C . ALA A 1 397 ? -9.633 8.141 14.461 1 91.75 397 ALA A C 1
ATOM 2959 O O . ALA A 1 397 ? -10.344 8.539 15.383 1 91.75 397 ALA A O 1
ATOM 2960 N N . VAL A 1 398 ? -8.742 8.93 13.914 1 92.25 398 VAL A N 1
ATOM 2961 C CA . VAL A 1 398 ? -8.531 10.281 14.438 1 92.25 398 VAL A CA 1
ATOM 2962 C C . VAL A 1 398 ? -9.453 11.258 13.711 1 92.25 398 VAL A C 1
ATOM 2964 O O . VAL A 1 398 ? -9.469 12.453 14.031 1 92.25 398 VAL A O 1
ATOM 2967 N N . GLY A 1 399 ? -10.133 10.703 13.047 1 75.44 399 GLY A N 1
ATOM 2968 C CA . GLY A 1 399 ? -11.164 11.578 12.492 1 75.44 399 GLY A CA 1
ATOM 2969 C C . GLY A 1 399 ? -10.594 12.742 11.703 1 75.44 399 GLY A C 1
ATOM 2970 O O . GLY A 1 399 ? -9.398 12.766 11.398 1 75.44 399 GLY A O 1
ATOM 2971 N N . GLY A 1 400 ? -10.836 13.242 10.688 1 81.44 400 GLY A N 1
ATOM 2972 C CA . GLY A 1 400 ? -10.586 14.312 9.734 1 81.44 400 GLY A CA 1
ATOM 2973 C C . GLY A 1 400 ? -9.273 15.031 9.977 1 81.44 400 GLY A C 1
ATOM 2974 O O . GLY A 1 400 ? -8.906 15.93 9.219 1 81.44 400 GLY A O 1
ATOM 2975 N N . TYR A 1 401 ? -8.453 14.719 11.172 1 92.69 401 TYR A N 1
ATOM 2976 C CA . TYR A 1 401 ? -7.148 15.352 11.367 1 92.69 401 TYR A CA 1
ATOM 2977 C C . TYR A 1 401 ? -6.121 14.781 10.398 1 92.69 401 TYR A C 1
ATOM 2979 O O . TYR A 1 401 ? -6.105 13.57 10.133 1 92.69 401 TYR A O 1
ATOM 2987 N N . PRO A 1 402 ? -5.215 15.625 9.914 1 92.62 402 PRO A N 1
ATOM 2988 C CA . PRO A 1 402 ? -4.098 15.078 9.148 1 92.62 402 PRO A CA 1
ATOM 2989 C C . PRO A 1 402 ? -3.152 14.234 10.008 1 92.62 402 PRO A C 1
ATOM 2991 O O . PRO A 1 402 ? -2.98 14.508 11.195 1 92.62 402 PRO A O 1
ATOM 2994 N N . VAL A 1 403 ? -2.551 13.211 9.398 1 95.19 403 VAL A N 1
ATOM 2995 C CA . VAL A 1 403 ? -1.687 12.289 10.125 1 95.19 403 VAL A CA 1
ATOM 2996 C C . VAL A 1 403 ? -0.267 12.359 9.57 1 95.19 403 VAL A C 1
ATOM 2998 O O . VAL A 1 403 ? -0.071 12.367 8.352 1 95.19 403 VAL A O 1
ATOM 3001 N N . LEU A 1 404 ? 0.727 12.516 10.453 1 96.38 404 LEU A N 1
ATOM 3002 C CA . LEU A 1 404 ? 2.148 12.453 10.133 1 96.38 404 LEU A CA 1
ATOM 3003 C C . LEU A 1 404 ? 2.74 11.109 10.539 1 96.38 404 LEU A C 1
ATOM 3005 O O . LEU A 1 404 ? 2.547 10.656 11.664 1 96.38 404 LEU A O 1
ATOM 3009 N N . ILE A 1 405 ? 3.381 10.422 9.586 1 96.62 405 ILE A N 1
ATOM 3010 C CA . ILE A 1 405 ? 4.062 9.164 9.867 1 96.62 405 ILE A CA 1
ATOM 3011 C C . ILE A 1 405 ? 5.574 9.367 9.797 1 96.62 405 ILE A C 1
ATOM 3013 O O . ILE A 1 405 ? 6.113 9.742 8.758 1 96.62 405 ILE A O 1
ATOM 3017 N N . GLY A 1 406 ? 6.266 9.203 10.898 1 96.25 406 GLY A N 1
ATOM 3018 C CA . GLY A 1 406 ? 7.715 9.258 10.977 1 96.25 406 GLY A CA 1
ATOM 3019 C C . GLY A 1 406 ? 8.344 7.93 11.352 1 96.25 406 GLY A C 1
ATOM 3020 O O . GLY A 1 406 ? 8.609 7.676 12.531 1 96.25 406 GLY A O 1
ATOM 3021 N N . ALA A 1 407 ? 8.672 7.102 10.406 1 93.06 407 ALA A N 1
ATOM 3022 C CA . ALA A 1 407 ? 9.211 5.773 10.688 1 93.06 407 ALA A CA 1
ATOM 3023 C C . ALA A 1 407 ? 10.625 5.637 10.141 1 93.06 407 ALA A C 1
ATOM 3025 O O . ALA A 1 407 ? 11.305 4.633 10.398 1 93.06 407 ALA A O 1
ATOM 3026 N N . SER A 1 408 ? 11.125 6.617 9.5 1 89.75 408 SER A N 1
ATOM 3027 C CA . SER A 1 408 ? 12.391 6.531 8.781 1 89.75 408 SER A CA 1
ATOM 3028 C C . SER A 1 408 ? 13.547 6.277 9.734 1 89.75 408 SER A C 1
ATOM 3030 O O . SER A 1 408 ? 13.719 6.996 10.727 1 89.75 408 SER A O 1
ATOM 3032 N N . ARG A 1 409 ? 14.344 5.195 9.516 1 83.94 409 ARG A N 1
ATOM 3033 C CA . ARG A 1 409 ? 15.602 4.812 10.148 1 83.94 409 ARG A CA 1
ATOM 3034 C C . ARG A 1 409 ? 15.391 4.504 11.625 1 83.94 409 ARG A C 1
ATOM 3036 O O . ARG A 1 409 ? 16.344 4.551 12.414 1 83.94 409 ARG A O 1
ATOM 3043 N N . LYS A 1 410 ? 14.203 4.27 11.992 1 86.62 410 LYS A N 1
ATOM 3044 C CA . LYS A 1 410 ? 13.945 3.9 13.375 1 86.62 410 LYS A CA 1
ATOM 3045 C C . LYS A 1 410 ? 14.391 2.467 13.656 1 86.62 410 LYS A C 1
ATOM 3047 O O . LYS A 1 410 ? 14.328 1.61 12.773 1 86.62 410 LYS A O 1
ATOM 3052 N N . SER A 1 411 ? 14.805 2.252 14.867 1 83.81 411 SER A N 1
ATOM 3053 C CA . SER A 1 411 ? 15.414 0.982 15.25 1 83.81 411 SER A CA 1
ATOM 3054 C C . SER A 1 411 ? 14.43 -0.172 15.086 1 83.81 411 SER A C 1
ATOM 3056 O O . SER A 1 411 ? 14.828 -1.304 14.812 1 83.81 411 SER A O 1
ATOM 3058 N N . PHE A 1 412 ? 13.219 0.094 15.258 1 85.88 412 PHE A N 1
ATOM 3059 C CA . PHE A 1 412 ? 12.258 -0.994 15.18 1 85.88 412 PHE A CA 1
ATOM 3060 C C . PHE A 1 412 ? 12.25 -1.616 13.789 1 85.88 412 PHE A C 1
ATOM 3062 O O . PHE A 1 412 ? 11.922 -2.793 13.633 1 85.88 412 PHE A O 1
ATOM 3069 N N . LEU A 1 413 ? 12.586 -0.857 12.773 1 87.62 413 LEU A N 1
ATOM 3070 C CA . LEU A 1 413 ? 12.586 -1.346 11.398 1 87.62 413 LEU A CA 1
ATOM 3071 C C . LEU A 1 413 ? 13.562 -2.5 11.227 1 87.62 413 LEU A C 1
ATOM 3073 O O . LEU A 1 413 ? 13.234 -3.518 10.617 1 87.62 413 LEU A O 1
ATOM 3077 N N . ALA A 1 414 ? 14.711 -2.27 11.797 1 85.12 414 ALA A N 1
ATOM 3078 C CA . ALA A 1 414 ? 15.711 -3.324 11.727 1 85.12 414 ALA A CA 1
ATOM 3079 C C . ALA A 1 414 ? 15.234 -4.59 12.43 1 85.12 414 ALA A C 1
ATOM 3081 O O . ALA A 1 414 ? 15.328 -5.691 11.883 1 85.12 414 ALA A O 1
ATOM 3082 N N . LYS A 1 415 ? 14.695 -4.41 13.57 1 85.69 415 LYS A N 1
ATOM 3083 C CA . LYS A 1 415 ? 14.227 -5.543 14.359 1 85.69 415 LYS A CA 1
ATOM 3084 C C . LYS A 1 415 ? 13.047 -6.234 13.68 1 85.69 415 LYS A C 1
ATOM 3086 O O . LYS A 1 415 ? 12.992 -7.465 13.625 1 85.69 415 LYS A O 1
ATOM 3091 N N . ALA A 1 416 ? 12.164 -5.469 13.195 1 86.38 416 ALA A N 1
ATOM 3092 C CA . ALA A 1 416 ? 10.984 -6.016 12.539 1 86.38 416 ALA A CA 1
ATOM 3093 C C . ALA A 1 416 ? 11.367 -6.785 11.273 1 86.38 416 ALA A C 1
ATOM 3095 O O . ALA A 1 416 ? 10.836 -7.867 11.016 1 86.38 416 ALA A O 1
ATOM 3096 N N . THR A 1 417 ? 12.258 -6.223 10.5 1 84.06 417 THR A N 1
ATOM 3097 C CA . THR A 1 417 ? 12.711 -6.867 9.273 1 84.06 417 THR A CA 1
ATOM 3098 C C . THR A 1 417 ? 13.422 -8.18 9.586 1 84.06 417 THR A C 1
ATOM 3100 O O . THR A 1 417 ? 13.172 -9.195 8.93 1 84.06 417 THR A O 1
ATOM 3103 N N . ALA A 1 418 ? 14.211 -8.086 10.57 1 82.25 418 ALA A N 1
ATOM 3104 C CA . ALA A 1 418 ? 14.945 -9.281 10.977 1 82.25 418 ALA A CA 1
ATOM 3105 C C . ALA A 1 418 ? 14 -10.367 11.477 1 82.25 418 ALA A C 1
ATOM 3107 O O . ALA A 1 418 ? 14.172 -11.547 11.148 1 82.25 418 ALA A O 1
ATOM 3108 N N . THR A 1 419 ? 13.094 -9.984 12.242 1 78.94 419 THR A N 1
ATOM 3109 C CA . THR A 1 419 ? 12.117 -10.922 12.781 1 78.94 419 THR A CA 1
ATOM 3110 C C . THR A 1 419 ? 11.32 -11.578 11.656 1 78.94 419 THR A C 1
ATOM 3112 O O . THR A 1 419 ? 11.078 -12.789 11.68 1 78.94 419 THR A O 1
ATOM 3115 N N . ALA A 1 420 ? 10.969 -10.812 10.758 1 78.94 420 ALA A N 1
ATOM 3116 C CA . ALA A 1 420 ? 10.234 -11.336 9.609 1 78.94 420 ALA A CA 1
ATOM 3117 C C . ALA A 1 420 ? 11.102 -12.297 8.797 1 78.94 420 ALA A C 1
ATOM 3119 O O . ALA A 1 420 ? 10.617 -13.328 8.328 1 78.94 420 ALA A O 1
ATOM 3120 N N . ALA A 1 421 ? 12.289 -11.898 8.602 1 78.19 421 ALA A N 1
ATOM 3121 C CA . ALA A 1 421 ? 13.227 -12.758 7.883 1 78.19 421 ALA A CA 1
ATOM 3122 C C . ALA A 1 421 ? 13.406 -14.094 8.594 1 78.19 421 ALA A C 1
ATOM 3124 O O . ALA A 1 421 ? 13.445 -15.148 7.949 1 78.19 421 ALA A O 1
ATOM 3125 N N . ASP A 1 422 ? 13.492 -13.984 9.883 1 77.5 422 ASP A N 1
ATOM 3126 C CA . ASP A 1 422 ? 13.641 -15.195 10.688 1 77.5 422 ASP A CA 1
ATOM 3127 C C . ASP A 1 422 ? 12.414 -16.094 10.555 1 77.5 422 ASP A C 1
ATOM 3129 O O . ASP A 1 422 ? 12.539 -17.312 10.398 1 77.5 422 ASP A O 1
ATOM 3133 N N . LYS A 1 423 ? 11.359 -15.508 10.641 1 76.12 423 LYS A N 1
ATOM 3134 C CA . LYS A 1 423 ? 10.117 -16.266 10.508 1 76.12 423 LYS A CA 1
ATOM 3135 C C . LYS A 1 423 ? 10.023 -16.922 9.141 1 76.12 423 LYS A C 1
ATOM 3137 O O . LYS A 1 423 ? 9.648 -18.094 9.039 1 76.12 423 LYS A O 1
ATOM 3142 N N . ARG A 1 424 ? 10.312 -16.234 8.164 1 74.75 424 ARG A N 1
ATOM 3143 C CA . ARG A 1 424 ? 10.297 -16.781 6.809 1 74.75 424 ARG A CA 1
ATOM 3144 C C . ARG A 1 424 ? 11.234 -17.984 6.691 1 74.75 424 ARG A C 1
ATOM 3146 O O . ARG A 1 424 ? 10.875 -19 6.098 1 74.75 424 ARG A O 1
ATOM 3153 N N . ALA A 1 425 ? 12.383 -17.766 7.184 1 71.5 425 ALA A N 1
ATOM 3154 C CA . ALA A 1 425 ? 13.375 -18.844 7.141 1 71.5 425 ALA A CA 1
ATOM 3155 C C . ALA A 1 425 ? 12.883 -20.062 7.891 1 71.5 425 ALA A C 1
ATOM 3157 O O . ALA A 1 425 ? 13.047 -21.203 7.422 1 71.5 425 ALA A O 1
ATOM 3158 N N . ARG A 1 426 ? 12.281 -19.859 8.992 1 68.69 426 ARG A N 1
ATOM 3159 C CA . ARG A 1 426 ? 11.742 -20.969 9.797 1 68.69 426 ARG A CA 1
ATOM 3160 C C . ARG A 1 426 ? 10.602 -21.672 9.07 1 68.69 426 ARG A C 1
ATOM 3162 O O . ARG A 1 426 ? 10.531 -22.891 9.062 1 68.69 426 ARG A O 1
ATOM 3169 N N . ASP A 1 427 ? 9.828 -20.781 8.508 1 66.94 427 ASP A N 1
ATOM 3170 C CA . ASP A 1 427 ? 8.703 -21.344 7.77 1 66.94 427 ASP A CA 1
ATOM 3171 C C . ASP A 1 427 ? 9.172 -22.172 6.578 1 66.94 427 ASP A C 1
ATOM 3173 O O . ASP A 1 427 ? 8.523 -23.141 6.191 1 66.94 427 ASP A O 1
ATOM 3177 N N . ALA A 1 428 ? 10.32 -21.75 6.047 1 62.38 428 ALA A N 1
ATOM 3178 C CA . ALA A 1 428 ? 10.906 -22.469 4.914 1 62.38 428 ALA A CA 1
ATOM 3179 C C . ALA A 1 428 ? 11.812 -23.594 5.387 1 62.38 428 ALA A C 1
ATOM 3181 O O . ALA A 1 428 ? 12.406 -24.297 4.57 1 62.38 428 ALA A O 1
ATOM 3182 N N . GLY A 1 429 ? 11.898 -23.828 6.691 1 56.16 429 GLY A N 1
ATOM 3183 C CA . GLY A 1 429 ? 12.766 -24.859 7.242 1 56.16 429 GLY A CA 1
ATOM 3184 C C . GLY A 1 429 ? 14.242 -24.531 7.109 1 56.16 429 GLY A C 1
ATOM 3185 O O . GLY A 1 429 ? 15.078 -25.438 6.992 1 56.16 429 GLY A O 1
ATOM 3186 N N . ARG A 1 430 ? 14.523 -23.25 6.855 1 54.34 430 ARG A N 1
ATOM 3187 C CA . ARG A 1 430 ? 15.898 -22.797 6.684 1 54.34 430 ARG A CA 1
ATOM 3188 C C . ARG A 1 430 ? 16.422 -22.156 7.961 1 54.34 430 ARG A C 1
ATOM 3190 O O . ARG A 1 430 ? 15.648 -21.688 8.797 1 54.34 430 ARG A O 1
ATOM 3197 N N . THR A 1 431 ? 17.672 -22.578 8.383 1 45.91 431 THR A N 1
ATOM 3198 C CA . THR A 1 431 ? 18.312 -21.859 9.469 1 45.91 431 THR A CA 1
ATOM 3199 C C . THR A 1 431 ? 18.938 -20.562 8.969 1 45.91 431 THR A C 1
ATOM 3201 O O . THR A 1 431 ? 19.656 -20.562 7.965 1 45.91 431 THR A O 1
ATOM 3204 N N . VAL A 1 432 ? 18.312 -19.484 9.125 1 45.84 432 VAL A N 1
ATOM 3205 C CA . VAL A 1 432 ? 18.922 -18.219 8.758 1 45.84 432 VAL A CA 1
ATOM 3206 C C . VAL A 1 432 ? 20.047 -17.891 9.734 1 45.84 432 VAL A C 1
ATOM 3208 O O . VAL A 1 432 ? 19.875 -18 10.953 1 45.84 432 VAL A O 1
ATOM 3211 N N . THR A 1 433 ? 21.328 -18.078 9.297 1 41.16 433 THR A N 1
ATOM 3212 C CA . THR A 1 433 ? 22.375 -17.5 10.133 1 41.16 433 THR A CA 1
ATOM 3213 C C . THR A 1 433 ? 22.156 -16 10.297 1 41.16 433 THR A C 1
ATOM 3215 O O . THR A 1 433 ? 22.188 -15.258 9.32 1 41.16 433 THR A O 1
ATOM 3218 N N . VAL A 1 434 ? 21.344 -15.766 11.133 1 41.12 434 VAL A N 1
ATOM 3219 C CA . VAL A 1 434 ? 21.281 -14.344 11.438 1 41.12 434 VAL A CA 1
ATOM 3220 C C . VAL A 1 434 ? 22.672 -13.828 11.797 1 41.12 434 VAL A C 1
ATOM 3222 O O . VAL A 1 434 ? 23.359 -14.438 12.617 1 41.12 434 VAL A O 1
ATOM 3225 N N . ASP A 1 435 ? 23.438 -13.5 10.891 1 40.28 435 ASP A N 1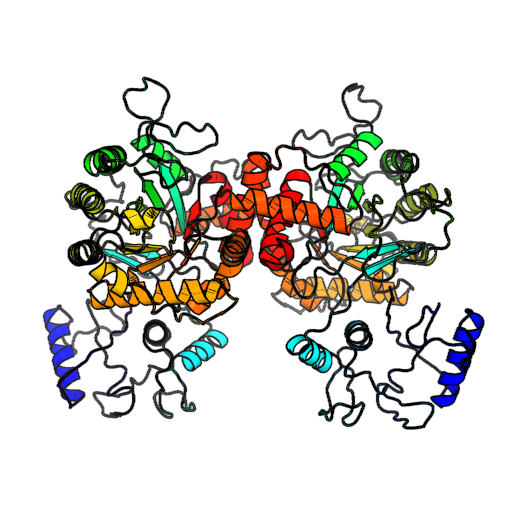
ATOM 3226 C CA . ASP A 1 435 ? 24.656 -12.867 11.383 1 40.28 435 ASP A CA 1
ATOM 3227 C C . ASP A 1 435 ? 24.406 -12.133 12.695 1 40.28 435 ASP A C 1
ATOM 3229 O O . ASP A 1 435 ? 23.281 -11.703 12.961 1 40.28 435 ASP A O 1
ATOM 3233 N N . ASP A 1 436 ? 25.297 -12.516 13.617 1 36.22 436 ASP A N 1
ATOM 3234 C CA . ASP A 1 436 ? 25.297 -11.992 14.984 1 36.22 436 ASP A CA 1
ATOM 3235 C C . ASP A 1 436 ? 24.703 -10.594 15.031 1 36.22 436 ASP A C 1
ATOM 3237 O O . ASP A 1 436 ? 24.406 -10.078 16.109 1 36.22 436 ASP A O 1
ATOM 3241 N N . ASN A 1 437 ? 25.359 -9.742 14.273 1 36.09 437 ASN A N 1
ATOM 3242 C CA . ASN A 1 437 ? 24.969 -8.375 14.609 1 36.09 437 ASN A CA 1
ATOM 3243 C C . ASN A 1 437 ? 23.516 -8.102 14.266 1 36.09 437 ASN A C 1
ATOM 3245 O O . ASN A 1 437 ? 23.078 -6.953 14.227 1 36.09 437 ASN A O 1
ATOM 3249 N N . GLY A 1 438 ? 22.594 -9.203 14.148 1 43.38 438 GLY A N 1
ATOM 3250 C CA . GLY A 1 438 ? 21.156 -8.945 14.078 1 43.38 438 GLY A CA 1
ATOM 3251 C C . GLY A 1 438 ? 20.797 -7.832 13.117 1 43.38 438 GLY A C 1
ATOM 3252 O O . GLY A 1 438 ? 19.641 -7.422 13.039 1 43.38 438 GLY A O 1
ATOM 3253 N N . GLY A 1 439 ? 21.75 -6.996 12.648 1 50.25 439 GLY A N 1
ATOM 3254 C CA . GLY A 1 439 ? 21.719 -5.617 12.188 1 50.25 439 GLY A CA 1
ATOM 3255 C C . GLY A 1 439 ? 21.625 -5.488 10.68 1 50.25 439 GLY A C 1
ATOM 3256 O O . GLY A 1 439 ? 22.406 -6.098 9.953 1 50.25 439 GLY A O 1
ATOM 3257 N N . LEU A 1 440 ? 20.453 -5.531 10.141 1 62.62 440 LEU A N 1
ATOM 3258 C CA . LEU A 1 440 ? 20.328 -5.059 8.766 1 62.62 440 LEU A CA 1
ATOM 3259 C C . LEU A 1 440 ? 21.391 -4.004 8.461 1 62.62 440 LEU A C 1
ATOM 3261 O O . LEU A 1 440 ? 21.75 -3.209 9.328 1 62.62 440 LEU A O 1
ATOM 3265 N N . SER A 1 441 ? 22.172 -4.281 7.355 1 70.62 441 SER A N 1
ATOM 3266 C CA . SER A 1 441 ? 23.062 -3.213 6.898 1 70.62 441 SER A CA 1
ATOM 3267 C C . SER A 1 441 ? 22.328 -1.877 6.84 1 70.62 441 SER A C 1
ATOM 3269 O O . SER A 1 441 ? 21.094 -1.834 6.887 1 70.62 441 SER A O 1
ATOM 3271 N N . SER A 1 442 ? 23.109 -0.819 6.996 1 74.19 442 SER A N 1
ATOM 3272 C CA . SER A 1 442 ? 22.547 0.519 6.844 1 74.19 442 SER A CA 1
ATOM 3273 C C . SER A 1 442 ? 21.734 0.638 5.551 1 74.19 442 SER A C 1
ATOM 3275 O O . SER A 1 442 ? 20.688 1.288 5.52 1 74.19 442 SER A O 1
ATOM 3277 N N . GLU A 1 443 ? 22.203 -0.144 4.59 1 77.75 443 GLU A N 1
ATOM 3278 C CA . GLU A 1 443 ? 21.516 -0.116 3.297 1 77.75 443 GLU A CA 1
ATOM 3279 C C . GLU A 1 443 ? 20.172 -0.824 3.369 1 77.75 443 GLU A C 1
ATOM 3281 O O . GLU A 1 443 ? 19.172 -0.32 2.855 1 77.75 443 GLU A O 1
ATOM 3286 N N . THR A 1 444 ? 20.219 -1.949 4.02 1 79.69 444 THR A N 1
ATOM 3287 C CA . THR A 1 444 ? 19 -2.717 4.152 1 79.69 444 THR A CA 1
ATOM 3288 C C . THR A 1 444 ? 17.969 -1.951 4.984 1 79.69 444 THR A C 1
ATOM 3290 O O . THR A 1 444 ? 16.766 -1.979 4.684 1 79.69 444 THR A O 1
ATOM 3293 N N . ARG A 1 445 ? 18.484 -1.204 5.934 1 81.94 445 ARG A N 1
ATOM 3294 C CA . ARG A 1 445 ? 17.609 -0.375 6.75 1 81.94 445 ARG A CA 1
ATOM 3295 C C . ARG A 1 445 ? 16.984 0.747 5.922 1 81.94 445 ARG A C 1
ATOM 3297 O O . ARG A 1 445 ? 15.828 1.104 6.121 1 81.94 445 ARG A O 1
ATOM 3304 N N . GLN A 1 446 ? 17.781 1.227 5.086 1 86.38 446 GLN A N 1
ATOM 3305 C CA . GLN A 1 446 ? 17.281 2.285 4.215 1 86.38 446 GLN A CA 1
ATOM 3306 C C . GLN A 1 446 ? 16.203 1.764 3.285 1 86.38 446 GLN A C 1
ATOM 3308 O O . GLN A 1 446 ? 15.195 2.443 3.051 1 86.38 446 GLN A O 1
ATOM 3313 N N . HIS A 1 447 ? 16.391 0.542 2.795 1 88.44 447 HIS A N 1
ATOM 3314 C CA . HIS A 1 447 ? 15.367 -0.06 1.944 1 88.44 447 HIS A CA 1
ATOM 3315 C C . HIS A 1 447 ? 14.07 -0.283 2.713 1 88.44 447 HIS A C 1
ATOM 3317 O O . HIS A 1 447 ? 12.984 -0.013 2.195 1 88.44 447 HIS A O 1
ATOM 3323 N N . ALA A 1 448 ? 14.266 -0.71 3.889 1 89.88 448 ALA A N 1
ATOM 3324 C CA . ALA A 1 448 ? 13.094 -0.911 4.742 1 89.88 448 ALA A CA 1
ATOM 3325 C C . ALA A 1 448 ? 12.383 0.411 5.02 1 89.88 448 ALA A C 1
ATOM 3327 O O . ALA A 1 448 ? 11.156 0.475 5.016 1 89.88 448 ALA A O 1
ATOM 3328 N N . SER A 1 449 ? 13.156 1.444 5.242 1 92.06 449 SER A N 1
ATOM 3329 C CA . SER A 1 449 ? 12.609 2.775 5.473 1 92.06 449 SER A CA 1
ATOM 3330 C C . SER A 1 449 ? 11.797 3.256 4.273 1 92.06 449 SER A C 1
ATOM 3332 O O . SER A 1 449 ? 10.703 3.791 4.43 1 92.06 449 SER A O 1
ATOM 3334 N N . HIS A 1 450 ? 12.328 3.043 3.125 1 93.31 450 HIS A N 1
ATOM 3335 C CA . HIS A 1 450 ? 11.633 3.447 1.904 1 93.31 450 HIS A CA 1
ATOM 3336 C C . HIS A 1 450 ? 10.344 2.658 1.713 1 93.31 450 HIS A C 1
ATOM 3338 O O . HIS A 1 450 ? 9.336 3.209 1.271 1 93.31 450 HIS A O 1
ATOM 3344 N N . ALA A 1 451 ? 10.383 1.396 2.047 1 94.06 451 ALA A N 1
ATOM 3345 C CA . ALA A 1 451 ? 9.188 0.566 1.936 1 94.06 451 ALA A CA 1
ATOM 3346 C C . ALA A 1 451 ? 8.078 1.082 2.846 1 94.06 451 ALA A C 1
ATOM 3348 O O . ALA A 1 451 ? 6.926 1.192 2.424 1 94.06 451 ALA A O 1
ATOM 3349 N N . VAL A 1 452 ? 8.445 1.435 4.016 1 94.88 452 VAL A N 1
ATOM 3350 C CA . VAL A 1 452 ? 7.461 1.929 4.977 1 94.88 452 VAL A CA 1
ATOM 3351 C C . VAL A 1 452 ? 6.91 3.273 4.504 1 94.88 452 VAL A C 1
ATOM 3353 O O . VAL A 1 452 ? 5.719 3.553 4.66 1 94.88 452 VAL A O 1
ATOM 3356 N N . THR A 1 453 ? 7.766 4.074 3.975 1 94.75 453 THR A N 1
ATOM 3357 C CA . THR A 1 453 ? 7.328 5.348 3.416 1 94.75 453 THR A CA 1
ATOM 3358 C C . THR A 1 453 ? 6.32 5.125 2.291 1 94.75 453 THR A C 1
ATOM 3360 O O . THR A 1 453 ? 5.293 5.805 2.229 1 94.75 453 THR A O 1
ATOM 3363 N N . ALA A 1 454 ? 6.594 4.176 1.429 1 93.56 454 ALA A N 1
ATOM 3364 C CA . ALA A 1 454 ? 5.684 3.854 0.334 1 93.56 454 ALA A CA 1
ATOM 3365 C C . ALA A 1 454 ? 4.332 3.381 0.866 1 93.56 454 ALA A C 1
ATOM 3367 O O . ALA A 1 454 ? 3.283 3.818 0.39 1 93.56 454 ALA A O 1
ATOM 3368 N N . ILE A 1 455 ? 4.379 2.529 1.841 1 92.38 455 ILE A N 1
ATOM 3369 C CA . ILE A 1 455 ? 3.166 1.948 2.402 1 92.38 455 ILE A CA 1
ATOM 3370 C C . ILE A 1 455 ? 2.361 3.029 3.123 1 92.38 455 ILE A C 1
ATOM 3372 O O . ILE A 1 455 ? 1.138 3.092 2.988 1 92.38 455 ILE A O 1
ATOM 3376 N N . ALA A 1 456 ? 3.082 3.844 3.877 1 93.69 456 ALA A N 1
ATOM 3377 C CA . ALA A 1 456 ? 2.404 4.941 4.559 1 93.69 456 ALA A CA 1
ATOM 3378 C C . ALA A 1 456 ? 1.691 5.852 3.562 1 93.69 456 ALA A C 1
ATOM 3380 O O . ALA A 1 456 ? 0.543 6.246 3.781 1 93.69 456 ALA A O 1
ATOM 3381 N N . ALA A 1 457 ? 2.381 6.211 2.506 1 91.44 457 ALA A N 1
ATOM 3382 C CA . ALA A 1 457 ? 1.779 7.023 1.453 1 91.44 457 ALA A CA 1
ATOM 3383 C C . ALA A 1 457 ? 0.569 6.324 0.841 1 91.44 457 ALA A C 1
ATOM 3385 O O . ALA A 1 457 ? -0.48 6.941 0.645 1 91.44 457 ALA A O 1
ATOM 3386 N N . TRP A 1 458 ? 0.788 5.023 0.595 1 89.88 458 TRP A N 1
ATOM 3387 C CA . TRP A 1 458 ? -0.261 4.223 -0.027 1 89.88 458 TRP A CA 1
ATOM 3388 C C . TRP A 1 458 ? -1.483 4.129 0.88 1 89.88 458 TRP A C 1
ATOM 3390 O O . TRP A 1 458 ? -2.617 4.055 0.399 1 89.88 458 TRP A O 1
ATOM 3400 N N . GLU A 1 459 ? -1.256 4.18 2.184 1 90.5 459 GLU A N 1
ATOM 3401 C CA . GLU A 1 459 ? -2.326 4.078 3.172 1 90.5 459 GLU A CA 1
ATOM 3402 C C . GLU A 1 459 ? -2.922 5.449 3.479 1 90.5 459 GLU A C 1
ATOM 3404 O O . GLU A 1 459 ? -3.814 5.57 4.32 1 90.5 459 GLU A O 1
ATOM 3409 N N . GLY A 1 460 ? -2.395 6.512 2.922 1 88.62 460 GLY A N 1
ATOM 3410 C CA . GLY A 1 460 ? -3.053 7.805 2.963 1 88.62 460 GLY A CA 1
ATOM 3411 C C . GLY A 1 460 ? -2.475 8.734 4.012 1 88.62 460 GLY A C 1
ATOM 3412 O O . GLY A 1 460 ? -3.156 9.648 4.488 1 88.62 460 GLY A O 1
ATOM 3413 N N . ALA A 1 461 ? -1.246 8.516 4.441 1 92.44 461 ALA A N 1
ATOM 3414 C CA . ALA A 1 461 ? -0.605 9.492 5.316 1 92.44 461 ALA A CA 1
ATOM 3415 C C . ALA A 1 461 ? -0.574 10.875 4.664 1 92.44 461 ALA A C 1
ATOM 3417 O O . ALA A 1 461 ? -0.406 10.992 3.449 1 92.44 461 ALA A O 1
ATOM 3418 N N . HIS A 1 462 ? -0.745 11.898 5.473 1 91.62 462 HIS A N 1
ATOM 3419 C CA . HIS A 1 462 ? -0.729 13.258 4.938 1 91.62 462 HIS A CA 1
ATOM 3420 C C . HIS A 1 462 ? 0.695 13.797 4.852 1 91.62 462 HIS A C 1
ATOM 3422 O O . HIS A 1 462 ? 1.01 14.594 3.963 1 91.62 462 HIS A O 1
ATOM 3428 N N . ILE A 1 463 ? 1.496 13.43 5.797 1 92.88 463 ILE A N 1
ATOM 3429 C CA . ILE A 1 463 ? 2.891 13.844 5.887 1 92.88 463 ILE A CA 1
ATOM 3430 C C . ILE A 1 463 ? 3.768 12.648 6.25 1 92.88 463 ILE A C 1
ATOM 3432 O O . ILE A 1 463 ? 3.389 11.828 7.086 1 92.88 463 ILE A O 1
ATOM 3436 N N . VAL A 1 464 ? 4.91 12.523 5.578 1 95.25 464 VAL A N 1
ATOM 3437 C CA . VAL A 1 464 ? 5.926 11.555 5.992 1 95.25 464 VAL A CA 1
ATOM 3438 C C . VAL A 1 464 ? 7.199 12.297 6.406 1 95.25 464 VAL A C 1
ATOM 3440 O O . VAL A 1 464 ? 7.617 13.242 5.738 1 95.25 464 VAL A O 1
ATOM 3443 N N . ARG A 1 465 ? 7.699 11.961 7.512 1 96.5 465 ARG A N 1
ATOM 3444 C CA . ARG A 1 465 ? 8.93 12.531 8.039 1 96.5 465 ARG A CA 1
ATOM 3445 C C . ARG A 1 465 ? 10.117 11.602 7.797 1 96.5 465 ARG A C 1
ATOM 3447 O O . ARG A 1 465 ? 10.102 10.445 8.234 1 96.5 465 ARG A O 1
ATOM 3454 N N . VAL A 1 466 ? 11.18 12.141 7.137 1 95.31 466 VAL A N 1
ATOM 3455 C CA . VAL A 1 466 ? 12.18 11.203 6.637 1 95.31 466 VAL A CA 1
ATOM 3456 C C . VAL A 1 466 ? 13.578 11.781 6.816 1 95.31 466 VAL A C 1
ATOM 3458 O O . VAL A 1 466 ? 13.734 13 6.953 1 95.31 466 VAL A O 1
ATOM 3461 N N . HIS A 1 467 ? 14.594 10.867 6.742 1 90.88 467 HIS A N 1
ATOM 3462 C CA . HIS A 1 467 ? 16 11.234 6.738 1 90.88 467 HIS A CA 1
ATOM 3463 C C . HIS A 1 467 ? 16.547 11.32 5.316 1 90.88 467 HIS A C 1
ATOM 3465 O O . HIS A 1 467 ? 17.219 12.289 4.961 1 90.88 467 HIS A O 1
ATOM 3471 N N . ASP A 1 468 ? 16.281 10.375 4.504 1 90.5 468 ASP A N 1
ATOM 3472 C CA . ASP A 1 468 ? 16.734 10.328 3.115 1 90.5 468 ASP A CA 1
ATOM 3473 C C . ASP A 1 468 ? 15.719 10.992 2.186 1 90.5 468 ASP A C 1
ATOM 3475 O O . ASP A 1 468 ? 14.758 10.359 1.756 1 90.5 468 ASP A O 1
ATOM 3479 N N . VAL A 1 469 ? 16.047 12.195 1.796 1 90.44 469 VAL A N 1
ATOM 3480 C CA . VAL A 1 469 ? 15.086 13 1.046 1 90.44 469 VAL A CA 1
ATOM 3481 C C . VAL A 1 469 ? 15.023 12.516 -0.402 1 90.44 469 VAL A C 1
ATOM 3483 O O . VAL A 1 469 ? 13.945 12.32 -0.953 1 90.44 469 VAL A O 1
ATOM 3486 N N . ILE A 1 470 ? 16.141 12.203 -0.994 1 87.62 470 ILE A N 1
ATOM 3487 C CA . ILE A 1 470 ? 16.203 11.852 -2.406 1 87.62 470 ILE A CA 1
ATOM 3488 C C . ILE A 1 470 ? 15.445 10.547 -2.646 1 87.62 470 ILE A C 1
ATOM 3490 O O . ILE A 1 470 ? 14.555 10.484 -3.494 1 87.62 470 ILE A O 1
ATOM 3494 N N . GLY A 1 471 ? 15.828 9.562 -1.897 1 90.06 471 GLY A N 1
ATOM 3495 C CA . GLY A 1 471 ? 15.172 8.273 -2.051 1 90.06 471 GLY A CA 1
ATOM 3496 C C . GLY A 1 471 ? 13.695 8.312 -1.737 1 90.06 471 GLY A C 1
ATOM 3497 O O . GLY A 1 471 ? 12.883 7.738 -2.465 1 90.06 471 GLY A O 1
ATOM 3498 N N . SER A 1 472 ? 13.336 9.023 -0.677 1 93.44 472 SER A N 1
ATOM 3499 C CA . SER A 1 472 ? 11.938 9.102 -0.268 1 93.44 472 SER A CA 1
ATOM 3500 C C . SER A 1 472 ? 11.102 9.852 -1.3 1 93.44 472 SER A C 1
ATOM 3502 O O . SER A 1 472 ? 9.938 9.523 -1.514 1 93.44 472 SER A O 1
ATOM 3504 N N . ARG A 1 473 ? 11.68 10.859 -1.893 1 91.12 473 ARG A N 1
ATOM 3505 C CA . ARG A 1 473 ? 10.953 11.602 -2.916 1 91.12 473 ARG A CA 1
ATOM 3506 C C . ARG A 1 473 ? 10.641 10.719 -4.121 1 91.12 473 ARG A C 1
ATOM 3508 O O . ARG A 1 473 ? 9.523 10.742 -4.641 1 91.12 473 ARG A O 1
ATOM 3515 N N . ALA A 1 474 ? 11.625 9.977 -4.516 1 89.25 474 ALA A N 1
ATOM 3516 C CA . ALA A 1 474 ? 11.398 9.039 -5.613 1 89.25 474 ALA A CA 1
ATOM 3517 C C . ALA A 1 474 ? 10.273 8.062 -5.273 1 89.25 474 ALA A C 1
ATOM 3519 O O . ALA A 1 474 ? 9.414 7.781 -6.113 1 89.25 474 ALA A O 1
ATOM 3520 N N . VAL A 1 475 ? 10.312 7.602 -4.086 1 92.75 475 VAL A N 1
ATOM 3521 C CA . VAL A 1 475 ? 9.312 6.66 -3.582 1 92.75 475 VAL A CA 1
ATOM 3522 C C . VAL A 1 475 ? 7.93 7.301 -3.625 1 92.75 475 VAL A C 1
ATOM 3524 O O . VAL A 1 475 ? 6.977 6.703 -4.129 1 92.75 475 VAL A O 1
ATOM 3527 N N . LEU A 1 476 ? 7.832 8.516 -3.156 1 91.56 476 LEU A N 1
ATOM 3528 C CA . LEU A 1 476 ? 6.543 9.195 -3.094 1 91.56 476 LEU A CA 1
ATOM 3529 C C . LEU A 1 476 ? 6.035 9.531 -4.492 1 91.56 476 LEU A C 1
ATOM 3531 O O . LEU A 1 476 ? 4.836 9.445 -4.762 1 91.56 476 LEU A O 1
ATOM 3535 N N . ASP A 1 477 ? 6.91 9.945 -5.344 1 88.44 477 ASP A N 1
ATOM 3536 C CA . ASP A 1 477 ? 6.516 10.305 -6.699 1 88.44 477 ASP A CA 1
ATOM 3537 C C . ASP A 1 477 ? 5.949 9.094 -7.445 1 88.44 477 ASP A C 1
ATOM 3539 O O . ASP A 1 477 ? 4.922 9.195 -8.117 1 88.44 477 ASP A O 1
ATOM 3543 N N . ILE A 1 478 ? 6.613 7.949 -7.336 1 90.06 478 ILE A N 1
ATOM 3544 C CA . ILE A 1 478 ? 6.102 6.777 -8.039 1 90.06 478 ILE A CA 1
ATOM 3545 C C . ILE A 1 478 ? 4.801 6.312 -7.395 1 90.06 478 ILE A C 1
ATOM 3547 O O . ILE A 1 478 ? 3.879 5.871 -8.086 1 90.06 478 ILE A O 1
ATOM 3551 N N . ALA A 1 479 ? 4.742 6.32 -6.094 1 90.38 479 ALA A N 1
ATOM 3552 C CA . ALA A 1 479 ? 3.496 5.973 -5.414 1 90.38 479 ALA A CA 1
ATOM 3553 C C . ALA A 1 479 ? 2.342 6.844 -5.898 1 90.38 479 ALA A C 1
ATOM 3555 O O . ALA A 1 479 ? 1.237 6.348 -6.133 1 90.38 479 ALA A O 1
ATOM 3556 N N . ALA A 1 480 ? 2.633 8.109 -6.023 1 87.25 480 ALA A N 1
ATOM 3557 C CA . ALA A 1 480 ? 1.627 9.047 -6.52 1 87.25 480 ALA A CA 1
ATOM 3558 C C . ALA A 1 480 ? 1.22 8.711 -7.949 1 87.25 480 ALA A C 1
ATOM 3560 O O . ALA A 1 480 ? 0.036 8.75 -8.289 1 87.25 480 ALA A O 1
ATOM 3561 N N . ALA A 1 481 ? 2.18 8.438 -8.75 1 87.12 481 ALA A N 1
ATOM 3562 C CA . ALA A 1 481 ? 1.893 8.062 -10.133 1 87.12 481 ALA A CA 1
ATOM 3563 C C . ALA A 1 481 ? 0.974 6.844 -10.188 1 87.12 481 ALA A C 1
ATOM 3565 O O . ALA A 1 481 ? 0.026 6.809 -10.977 1 87.12 481 ALA A O 1
ATOM 3566 N N . LEU A 1 482 ? 1.246 5.844 -9.398 1 89.06 482 LEU A N 1
ATOM 3567 C CA . LEU A 1 482 ? 0.46 4.613 -9.383 1 89.06 482 LEU A CA 1
ATOM 3568 C C . LEU A 1 482 ? -0.951 4.879 -8.867 1 89.06 482 LEU A C 1
ATOM 3570 O O . LEU A 1 482 ? -1.919 4.309 -9.375 1 89.06 482 LEU A O 1
ATOM 3574 N N . ALA A 1 483 ? -1.055 5.68 -7.883 1 82.5 483 ALA A N 1
ATOM 3575 C CA . ALA A 1 483 ? -2.34 5.957 -7.246 1 82.5 483 ALA A CA 1
ATOM 3576 C C . ALA A 1 483 ? -3.244 6.773 -8.164 1 82.5 483 ALA A C 1
ATOM 3578 O O . ALA A 1 483 ? -4.461 6.57 -8.188 1 82.5 483 ALA A O 1
ATOM 3579 N N . ASN A 1 484 ? -2.664 7.703 -8.812 1 74.38 484 ASN A N 1
ATOM 3580 C CA . ASN A 1 484 ? -3.447 8.625 -9.625 1 74.38 484 ASN A CA 1
ATOM 3581 C C . ASN A 1 484 ? -3.746 8.047 -11.008 1 74.38 484 ASN A C 1
ATOM 3583 O O . ASN A 1 484 ? -4.656 8.508 -11.695 1 74.38 484 ASN A O 1
ATOM 3587 N N . GLY A 1 485 ? -3.172 6.957 -11.312 1 67.31 485 GLY A N 1
ATOM 3588 C CA . GLY A 1 485 ? -3.416 6.34 -12.609 1 67.31 485 GLY A CA 1
ATOM 3589 C C . GLY A 1 485 ? -2.971 7.207 -13.773 1 67.31 485 GLY A C 1
ATOM 3590 O O . GLY A 1 485 ? -2.227 8.172 -13.586 1 67.31 485 GLY A O 1
ATOM 3591 N N . PRO A 1 486 ? -3.451 6.773 -15.055 1 56.12 486 PRO A N 1
ATOM 3592 C CA . PRO A 1 486 ? -3.023 7.391 -16.312 1 56.12 486 PRO A CA 1
ATOM 3593 C C . PRO A 1 486 ? -3.393 8.867 -16.391 1 56.12 486 PRO A C 1
ATOM 3595 O O . PRO A 1 486 ? -2.805 9.617 -17.188 1 56.12 486 PRO A O 1
ATOM 3598 N N . ALA A 1 487 ? -4.391 9.297 -15.82 1 50.12 487 ALA A N 1
ATOM 3599 C CA . ALA A 1 487 ? -4.805 10.672 -16.078 1 50.12 487 ALA A CA 1
ATOM 3600 C C . ALA A 1 487 ? -3.666 11.648 -15.797 1 50.12 487 ALA A C 1
ATOM 3602 O O . ALA A 1 487 ? -3.535 12.672 -16.484 1 50.12 487 ALA A O 1
ATOM 3603 N N . ALA A 1 488 ? -2.955 11.453 -14.758 1 46.34 488 ALA A N 1
ATOM 3604 C CA . ALA A 1 488 ? -1.956 12.445 -14.375 1 46.34 488 ALA A CA 1
ATOM 3605 C C . ALA A 1 488 ? -0.715 12.344 -15.258 1 46.34 488 ALA A C 1
ATOM 3607 O O . ALA A 1 488 ? 0.144 13.234 -15.234 1 46.34 488 ALA A O 1
ATOM 3608 N N . ALA A 1 489 ? -0.433 11.266 -15.93 1 39.78 489 ALA A N 1
ATOM 3609 C CA . ALA A 1 489 ? 0.755 11.094 -16.766 1 39.78 489 ALA A CA 1
ATOM 3610 C C . ALA A 1 489 ? 0.548 11.703 -18.156 1 39.78 489 ALA A C 1
ATOM 3612 O O . ALA A 1 489 ? 1.508 11.898 -18.906 1 39.78 489 ALA A O 1
ATOM 3613 N N . ASP A 1 490 ? -0.597 11.891 -18.672 1 36.78 490 ASP A N 1
ATOM 3614 C CA . ASP A 1 490 ? -0.768 12.562 -19.953 1 36.78 490 ASP A CA 1
ATOM 3615 C C . ASP A 1 490 ? -0.666 14.078 -19.797 1 36.78 490 ASP A C 1
ATOM 3617 O O . ASP A 1 490 ? -1.224 14.648 -18.859 1 36.78 490 ASP A O 1
ATOM 3621 N N . MET B 1 1 ? -0.985 -32.594 6.66 1 76.81 1 MET B N 1
ATOM 3622 C CA . MET B 1 1 ? -1.41 -31.641 5.633 1 76.81 1 MET B CA 1
ATOM 3623 C C . MET B 1 1 ? -2.393 -32.312 4.664 1 76.81 1 MET B C 1
ATOM 3625 O O . MET B 1 1 ? -2.201 -33.438 4.258 1 76.81 1 MET B O 1
ATOM 3629 N N . PHE B 1 2 ? -3.408 -31.562 4.422 1 83.5 2 PHE B N 1
ATOM 3630 C CA . PHE B 1 2 ? -4.387 -32 3.434 1 83.5 2 PHE B CA 1
ATOM 3631 C C . PHE B 1 2 ? -4.449 -31.031 2.266 1 83.5 2 PHE B C 1
ATOM 3633 O O . PHE B 1 2 ? -4.418 -29.812 2.465 1 83.5 2 PHE B O 1
ATOM 3640 N N . LEU B 1 3 ? -4.34 -31.609 1.151 1 87.25 3 LEU B N 1
ATOM 3641 C CA . LEU B 1 3 ? -4.602 -30.828 -0.044 1 87.25 3 LEU B CA 1
ATOM 3642 C C . LEU B 1 3 ? -6.055 -30.969 -0.49 1 87.25 3 LEU B C 1
ATOM 3644 O O . LEU B 1 3 ? -6.586 -32.094 -0.513 1 87.25 3 LEU B O 1
ATOM 3648 N N . ASN B 1 4 ? -6.688 -29.859 -0.708 1 91.56 4 ASN B N 1
ATOM 3649 C CA . ASN B 1 4 ? -8.094 -29.875 -1.106 1 91.56 4 ASN B CA 1
ATOM 3650 C C . ASN B 1 4 ? -8.281 -29.266 -2.494 1 91.56 4 ASN B C 1
ATOM 3652 O O . ASN B 1 4 ? -7.633 -28.266 -2.838 1 91.56 4 ASN B O 1
ATOM 3656 N N . ALA B 1 5 ? -9.125 -29.922 -3.289 1 92.88 5 ALA B N 1
ATOM 3657 C CA . ALA B 1 5 ? -9.469 -29.422 -4.617 1 92.88 5 ALA B CA 1
ATOM 3658 C C . ALA B 1 5 ? -10.93 -29.688 -4.941 1 92.88 5 ALA B C 1
ATOM 3660 O O . ALA B 1 5 ? -11.555 -30.562 -4.336 1 92.88 5 ALA B O 1
ATOM 3661 N N . ALA B 1 6 ? -11.531 -28.891 -5.738 1 94.25 6 ALA B N 1
ATOM 3662 C CA . ALA B 1 6 ? -12.852 -29.109 -6.316 1 94.25 6 ALA B CA 1
ATOM 3663 C C . ALA B 1 6 ? -12.766 -29.328 -7.824 1 94.25 6 ALA B C 1
ATOM 3665 O O . ALA B 1 6 ? -11.969 -28.672 -8.5 1 94.25 6 ALA B O 1
ATOM 3666 N N . VAL B 1 7 ? -13.555 -30.297 -8.305 1 92.75 7 VAL B N 1
ATOM 3667 C CA . VAL B 1 7 ? -13.562 -30.594 -9.734 1 92.75 7 VAL B CA 1
ATOM 3668 C C . VAL B 1 7 ? -14.992 -30.562 -10.266 1 92.75 7 VAL B C 1
ATOM 3670 O O . VAL B 1 7 ? -15.922 -31.016 -9.586 1 92.75 7 VAL B O 1
ATOM 3673 N N . LEU B 1 8 ? -15.102 -29.984 -11.383 1 91.44 8 LEU B N 1
ATOM 3674 C CA . LEU B 1 8 ? -16.359 -30.047 -12.125 1 91.44 8 LEU B CA 1
ATOM 3675 C C . LEU B 1 8 ? -16.312 -31.188 -13.141 1 91.44 8 LEU B C 1
ATOM 3677 O O . LEU B 1 8 ? -15.383 -31.281 -13.945 1 91.44 8 LEU B O 1
ATOM 3681 N N . VAL B 1 9 ? -17.344 -32.062 -13.023 1 91.38 9 VAL B N 1
ATOM 3682 C CA . VAL B 1 9 ? -17.359 -33.25 -13.883 1 91.38 9 VAL B CA 1
ATOM 3683 C C . VAL B 1 9 ? -18.672 -33.312 -14.656 1 91.38 9 VAL B C 1
ATOM 3685 O O . VAL B 1 9 ? -19.734 -33 -14.109 1 91.38 9 VAL B O 1
ATOM 3688 N N . GLU B 1 10 ? -18.531 -33.625 -15.914 1 90.25 10 GLU B N 1
ATOM 3689 C CA . GLU B 1 10 ? -19.703 -34.031 -16.688 1 90.25 10 GLU B CA 1
ATOM 3690 C C . GLU B 1 10 ? -19.859 -35.531 -16.688 1 90.25 10 GLU B C 1
ATOM 3692 O O . GLU B 1 10 ? -18.906 -36.281 -17 1 90.25 10 GLU B O 1
ATOM 3697 N N . SER B 1 11 ? -20.984 -35.969 -16.172 1 90.56 11 SER B N 1
ATOM 3698 C CA . SER B 1 11 ? -21.188 -37.406 -16.031 1 90.56 11 SER B CA 1
ATOM 3699 C C . SER B 1 11 ? -22.5 -37.844 -16.656 1 90.56 11 SER B C 1
ATOM 3701 O O . SER B 1 11 ? -23.469 -37.094 -16.688 1 90.56 11 SER B O 1
ATOM 3703 N N . ARG B 1 12 ? -22.484 -39.062 -17.156 1 92.19 12 ARG B N 1
ATOM 3704 C CA . ARG B 1 12 ? -23.703 -39.688 -17.672 1 92.19 12 ARG B CA 1
ATOM 3705 C C . ARG B 1 12 ? -24.5 -40.344 -16.531 1 92.19 12 ARG B C 1
ATOM 3707 O O . ARG B 1 12 ? -25.641 -40.75 -16.734 1 92.19 12 ARG B O 1
ATOM 3714 N N . ILE B 1 13 ? -23.906 -40.469 -15.453 1 93.25 13 ILE B N 1
ATOM 3715 C CA . ILE B 1 13 ? -24.562 -41.062 -14.297 1 93.25 13 ILE B CA 1
ATOM 3716 C C . ILE B 1 13 ? -25.609 -40.094 -13.742 1 93.25 13 ILE B C 1
ATOM 3718 O O . ILE B 1 13 ? -25.281 -39 -13.297 1 93.25 13 ILE B O 1
ATOM 3722 N N . VAL B 1 14 ? -26.844 -40.562 -13.727 1 91.25 14 VAL B N 1
ATOM 3723 C CA . VAL B 1 14 ? -27.938 -39.688 -13.344 1 91.25 14 VAL B CA 1
ATOM 3724 C C . VAL B 1 14 ? -28.188 -39.781 -11.836 1 91.25 14 VAL B C 1
ATOM 3726 O O . VAL B 1 14 ? -28.547 -38.812 -11.188 1 91.25 14 VAL B O 1
ATOM 3729 N N . ASP B 1 15 ? -27.938 -41 -11.281 1 93.88 15 ASP B N 1
ATOM 3730 C CA . ASP B 1 15 ? -28.188 -41.25 -9.859 1 93.88 15 ASP B CA 1
ATOM 3731 C C . ASP B 1 15 ? -26.969 -40.875 -9.016 1 93.88 15 ASP B C 1
ATOM 3733 O O . ASP B 1 15 ? -25.922 -41.5 -9.133 1 93.88 15 ASP B O 1
ATOM 3737 N N . PRO B 1 16 ? -27.156 -39.906 -8.109 1 95.19 16 PRO B N 1
ATOM 3738 C CA . PRO B 1 16 ? -26.031 -39.5 -7.27 1 95.19 16 PRO B CA 1
ATOM 3739 C C . PRO B 1 16 ? -25.438 -40.656 -6.473 1 95.19 16 PRO B C 1
ATOM 3741 O O . PRO B 1 16 ? -24.219 -40.688 -6.242 1 95.19 16 PRO B O 1
ATOM 3744 N N . HIS B 1 17 ? -26.281 -41.562 -6.035 1 96.19 17 HIS B N 1
ATOM 3745 C CA . HIS B 1 17 ? -25.781 -42.719 -5.297 1 96.19 17 HIS B CA 1
ATOM 3746 C C . HIS B 1 17 ? -24.875 -43.594 -6.168 1 96.19 17 HIS B C 1
ATOM 3748 O O . HIS B 1 17 ? -23.844 -44.094 -5.691 1 96.19 17 HIS B O 1
ATOM 3754 N N . ALA B 1 18 ? -25.312 -43.688 -7.395 1 96.38 18 ALA B N 1
ATOM 3755 C CA . ALA B 1 18 ? -24.484 -44.438 -8.32 1 96.38 18 ALA B CA 1
ATOM 3756 C C . ALA B 1 18 ? -23.109 -43.812 -8.477 1 96.38 18 ALA B C 1
ATOM 3758 O O . ALA B 1 18 ? -22.094 -44.5 -8.516 1 96.38 18 ALA B O 1
ATOM 3759 N N . LEU B 1 19 ? -23.109 -42.531 -8.523 1 95.69 19 LEU B N 1
ATOM 3760 C CA . LEU B 1 19 ? -21.844 -41.812 -8.625 1 95.69 19 LEU B CA 1
ATOM 3761 C C . LEU B 1 19 ? -21.031 -42 -7.344 1 95.69 19 LEU B C 1
ATOM 3763 O O . LEU B 1 19 ? -19.812 -42.188 -7.395 1 95.69 19 LEU B O 1
ATOM 3767 N N . MET B 1 20 ? -21.641 -41.938 -6.211 1 95.88 20 MET B N 1
ATOM 3768 C CA . MET B 1 20 ? -20.969 -42.125 -4.926 1 95.88 20 MET B CA 1
ATOM 3769 C C . MET B 1 20 ? -20.25 -43.469 -4.891 1 95.88 20 MET B C 1
ATOM 3771 O O . MET B 1 20 ? -19.094 -43.531 -4.434 1 95.88 20 MET B O 1
ATOM 3775 N N . TYR B 1 21 ? -20.891 -44.469 -5.469 1 94.81 21 TYR B N 1
ATOM 3776 C CA . TYR B 1 21 ? -20.297 -45.812 -5.473 1 94.81 21 TYR B CA 1
ATOM 3777 C C . TYR B 1 21 ? -19.078 -45.844 -6.398 1 94.81 21 TYR B C 1
ATOM 3779 O O . TYR B 1 21 ? -18.078 -46.5 -6.086 1 94.81 21 TYR B O 1
ATOM 3787 N N . VAL B 1 22 ? -19.25 -45.219 -7.48 1 95.38 22 VAL B N 1
ATOM 3788 C CA . VAL B 1 22 ? -18.125 -45.125 -8.406 1 95.38 22 VAL B CA 1
ATOM 3789 C C . VAL B 1 22 ? -16.938 -44.438 -7.711 1 95.38 22 VAL B C 1
ATOM 3791 O O . VAL B 1 22 ? -15.797 -44.906 -7.805 1 95.38 22 VAL B O 1
ATOM 3794 N N . LEU B 1 23 ? -17.188 -43.375 -6.984 1 94.94 23 LEU B N 1
ATOM 3795 C CA . LEU B 1 23 ? -16.141 -42.656 -6.293 1 94.94 23 LEU B CA 1
ATOM 3796 C C . LEU B 1 23 ? -15.508 -43.5 -5.188 1 94.94 23 LEU B C 1
ATOM 3798 O O . LEU B 1 23 ? -14.289 -43.469 -5.008 1 94.94 23 LEU B O 1
ATOM 3802 N N . GLN B 1 24 ? -16.312 -44.219 -4.496 1 93.12 24 GLN B N 1
ATOM 3803 C CA . GLN B 1 24 ? -15.805 -45.094 -3.459 1 93.12 24 GLN B CA 1
ATOM 3804 C C . GLN B 1 24 ? -14.906 -46.188 -4.055 1 93.12 24 GLN B C 1
ATOM 3806 O O . GLN B 1 24 ? -13.922 -46.594 -3.436 1 93.12 24 GLN B O 1
ATOM 3811 N N . GLY B 1 25 ? -15.273 -46.625 -5.219 1 94 25 GLY B N 1
ATOM 3812 C CA . GLY B 1 25 ? -14.422 -47.562 -5.934 1 94 25 GLY B CA 1
ATOM 3813 C C . GLY B 1 25 ? -13.062 -46.969 -6.281 1 94 25 GLY B C 1
ATOM 3814 O O . GLY B 1 25 ? -12.039 -47.656 -6.141 1 94 25 GLY B O 1
ATOM 3815 N N . ILE B 1 26 ? -13.109 -45.812 -6.699 1 94.12 26 ILE B N 1
ATOM 3816 C CA . ILE B 1 26 ? -11.859 -45.125 -7.027 1 94.12 26 ILE B CA 1
ATOM 3817 C C . ILE B 1 26 ? -11 -45 -5.77 1 94.12 26 ILE B C 1
ATOM 3819 O O . ILE B 1 26 ? -9.797 -45.25 -5.809 1 94.12 26 ILE B O 1
ATOM 3823 N N . GLU B 1 27 ? -11.609 -44.594 -4.629 1 93.44 27 GLU B N 1
ATOM 3824 C CA . GLU B 1 27 ? -10.898 -44.469 -3.361 1 93.44 27 GLU B CA 1
ATOM 3825 C C . GLU B 1 27 ? -10.234 -45.781 -2.971 1 93.44 27 GLU B C 1
ATOM 3827 O O . GLU B 1 27 ? -9.07 -45.812 -2.576 1 93.44 27 GLU B O 1
ATOM 3832 N N . ALA B 1 28 ? -10.969 -46.781 -3.16 1 91.44 28 ALA B N 1
ATOM 3833 C CA . ALA B 1 28 ? -10.461 -48.125 -2.826 1 91.44 28 ALA B CA 1
ATOM 3834 C C . ALA B 1 28 ? -9.273 -48.5 -3.717 1 91.44 28 ALA B C 1
ATOM 3836 O O . ALA B 1 28 ? -8.273 -49.031 -3.238 1 91.44 28 ALA B O 1
ATOM 3837 N N . ALA B 1 29 ? -9.453 -48.156 -4.93 1 93.56 29 ALA B N 1
ATOM 3838 C CA . ALA B 1 29 ? -8.398 -48.469 -5.895 1 93.56 29 ALA B CA 1
ATOM 3839 C C . ALA B 1 29 ? -7.129 -47.688 -5.586 1 93.56 29 ALA B C 1
ATOM 3841 O O . ALA B 1 29 ? -6.02 -48.156 -5.875 1 93.56 29 ALA B O 1
ATOM 3842 N N . MET B 1 30 ? -7.309 -46.562 -4.934 1 91.88 30 MET B N 1
ATOM 3843 C CA . MET B 1 30 ? -6.168 -45.719 -4.641 1 91.88 30 MET B CA 1
ATOM 3844 C C . MET B 1 30 ? -5.625 -45.969 -3.244 1 91.88 30 MET B C 1
ATOM 3846 O O . MET B 1 30 ? -4.742 -45.25 -2.768 1 91.88 30 MET B O 1
ATOM 3850 N N . GLY B 1 31 ? -6.227 -46.938 -2.492 1 87.12 31 GLY B N 1
ATOM 3851 C CA . GLY B 1 31 ? -5.621 -47.438 -1.263 1 87.12 31 GLY B CA 1
ATOM 3852 C C . GLY B 1 31 ? -6.297 -46.906 -0.013 1 87.12 31 GLY B C 1
ATOM 3853 O O . GLY B 1 31 ? -5.723 -46.938 1.077 1 87.12 31 GLY B O 1
ATOM 3854 N N . ARG B 1 32 ? -7.453 -46.281 -0.146 1 87.25 32 ARG B N 1
ATOM 3855 C CA . ARG B 1 32 ? -8.156 -45.844 1.055 1 87.25 32 ARG B CA 1
ATOM 3856 C C . ARG B 1 32 ? -8.656 -47.031 1.863 1 87.25 32 ARG B C 1
ATOM 3858 O O . ARG B 1 32 ? -9.211 -47.969 1.304 1 87.25 32 ARG B O 1
ATOM 3865 N N . ALA B 1 33 ? -8.422 -46.938 3.1 1 81.5 33 ALA B N 1
ATOM 3866 C CA . ALA B 1 33 ? -8.82 -48.031 3.988 1 81.5 33 ALA B CA 1
ATOM 3867 C C . ALA B 1 33 ? -10.328 -48.25 3.934 1 81.5 33 ALA B C 1
ATOM 3869 O O . ALA B 1 33 ? -11.102 -47.312 3.693 1 81.5 33 ALA B O 1
ATOM 3870 N N . PRO B 1 34 ? -10.648 -49.531 4.199 1 79.81 34 PRO B N 1
ATOM 3871 C CA . PRO B 1 34 ? -12.086 -49.812 4.262 1 79.81 34 PRO B CA 1
ATOM 3872 C C . PRO B 1 34 ? -12.781 -49.062 5.391 1 79.81 34 PRO B C 1
ATOM 3874 O O . PRO B 1 34 ? -12.133 -48.656 6.359 1 79.81 34 PRO B O 1
ATOM 3877 N N . LEU B 1 35 ? -14.086 -48.719 5.203 1 73.94 35 LEU B N 1
ATOM 3878 C CA . LEU B 1 35 ? -14.883 -47.906 6.094 1 73.94 35 LEU B CA 1
ATOM 3879 C C . LEU B 1 35 ? -14.664 -48.281 7.551 1 73.94 35 LEU B C 1
ATOM 3881 O O . LEU B 1 35 ? -14.508 -47.438 8.414 1 73.94 35 LEU B O 1
ATOM 3885 N N . GLY B 1 36 ? -14.648 -49.531 7.887 1 72.31 36 GLY B N 1
ATOM 3886 C CA . GLY B 1 36 ? -14.516 -50 9.258 1 72.31 36 GLY B CA 1
ATOM 3887 C C . GLY B 1 36 ? -13.141 -49.75 9.852 1 72.31 36 GLY B C 1
ATOM 3888 O O . GLY B 1 36 ? -12.977 -49.781 11.07 1 72.31 36 GLY B O 1
ATOM 3889 N N . GLU B 1 37 ? -12.203 -49.344 9.039 1 77.56 37 GLU B N 1
ATOM 3890 C CA . GLU B 1 37 ? -10.828 -49.188 9.5 1 77.56 37 GLU B CA 1
ATOM 3891 C C . GLU B 1 37 ? -10.375 -47.719 9.383 1 77.56 37 GLU B C 1
ATOM 3893 O O . GLU B 1 37 ? -9.242 -47.406 9.727 1 77.56 37 GLU B O 1
ATOM 3898 N N . ARG B 1 38 ? -11.289 -47 8.961 1 77.81 38 ARG B N 1
ATOM 3899 C CA . ARG B 1 38 ? -10.922 -45.594 8.742 1 77.81 38 ARG B CA 1
ATOM 3900 C C . ARG B 1 38 ? -10.852 -44.812 10.055 1 77.81 38 ARG B C 1
ATOM 3902 O O . ARG B 1 38 ? -11.695 -45 10.938 1 77.81 38 ARG B O 1
ATOM 3909 N N . LEU B 1 39 ? -9.789 -44.156 10.227 1 72.25 39 LEU B N 1
ATOM 3910 C CA . LEU B 1 39 ? -9.688 -43.219 11.336 1 72.25 39 LEU B CA 1
ATOM 3911 C C . LEU B 1 39 ? -10.305 -41.875 10.969 1 72.25 39 LEU B C 1
ATOM 3913 O O . LEU B 1 39 ? -10.055 -41.344 9.883 1 72.25 39 LEU B O 1
ATOM 3917 N N . ARG B 1 40 ? -11.188 -41.438 11.836 1 71.81 40 ARG B N 1
ATOM 3918 C CA . ARG B 1 40 ? -11.766 -40.125 11.609 1 71.81 40 ARG B CA 1
ATOM 3919 C C . ARG B 1 40 ? -10.688 -39.062 11.547 1 71.81 40 ARG B C 1
ATOM 3921 O O . ARG B 1 40 ? -9.812 -39 12.414 1 71.81 40 ARG B O 1
ATOM 3928 N N . TYR B 1 41 ? -10.664 -38.344 10.461 1 69.06 41 TYR B N 1
ATOM 3929 C CA . TYR B 1 41 ? -9.734 -37.25 10.234 1 69.06 41 TYR B CA 1
ATOM 3930 C C . TYR B 1 41 ? -8.312 -37.75 10.062 1 69.06 41 TYR B C 1
ATOM 3932 O O . TYR B 1 41 ? -7.352 -37 10.219 1 69.06 41 TYR B O 1
ATOM 3940 N N . GLY B 1 42 ? -8.266 -39.031 9.938 1 74.94 42 GLY B N 1
ATOM 3941 C CA . GLY B 1 42 ? -6.941 -39.625 9.781 1 74.94 42 GLY B CA 1
ATOM 3942 C C . GLY B 1 42 ? -6.359 -39.438 8.391 1 74.94 42 GLY B C 1
ATOM 3943 O O . GLY B 1 42 ? -7.035 -38.906 7.496 1 74.94 42 GLY B O 1
ATOM 3944 N N . PRO B 1 43 ? -5.039 -39.781 8.312 1 78.88 43 PRO B N 1
ATOM 3945 C CA . PRO B 1 43 ? -4.383 -39.688 7.008 1 78.88 43 PRO B CA 1
ATOM 3946 C C . PRO B 1 43 ? -5.059 -40.562 5.953 1 78.88 43 PRO B C 1
ATOM 3948 O O . PRO B 1 43 ? -5.586 -41.625 6.277 1 78.88 43 PRO B O 1
ATOM 3951 N N . ARG B 1 44 ? -5.281 -40.125 4.754 1 81.69 44 ARG B N 1
ATOM 3952 C CA . ARG B 1 44 ? -5.855 -40.844 3.623 1 81.69 44 ARG B CA 1
ATOM 3953 C C . ARG B 1 44 ? -5.262 -40.344 2.305 1 81.69 44 ARG B C 1
ATOM 3955 O O . ARG B 1 44 ? -4.949 -39.188 2.154 1 81.69 44 ARG B O 1
ATOM 3962 N N . PRO B 1 45 ? -5.062 -41.281 1.467 1 82.88 45 PRO B N 1
ATOM 3963 C CA . PRO B 1 45 ? -4.5 -40.906 0.172 1 82.88 45 PRO B CA 1
ATOM 3964 C C . PRO B 1 45 ? -5.438 -40 -0.639 1 82.88 45 PRO B C 1
ATOM 3966 O O . PRO B 1 45 ? -4.988 -39.094 -1.33 1 82.88 45 PRO B O 1
ATOM 3969 N N . ILE B 1 46 ? -6.754 -40.281 -0.531 1 89.44 46 ILE B N 1
ATOM 3970 C CA . ILE B 1 46 ? -7.738 -39.5 -1.276 1 89.44 46 ILE B CA 1
ATOM 3971 C C . ILE B 1 46 ? -9.102 -39.625 -0.608 1 89.44 46 ILE B C 1
ATOM 3973 O O . ILE B 1 46 ? -9.383 -40.625 0.075 1 89.44 46 ILE B O 1
ATOM 3977 N N . ASP B 1 47 ? -9.859 -38.625 -0.691 1 91.31 47 ASP B N 1
ATOM 3978 C CA . ASP B 1 47 ? -11.242 -38.562 -0.243 1 91.31 47 ASP B CA 1
ATOM 3979 C C . ASP B 1 47 ? -12.109 -37.812 -1.261 1 91.31 47 ASP B C 1
ATOM 3981 O O . ASP B 1 47 ? -11.836 -36.656 -1.592 1 91.31 47 ASP B O 1
ATOM 3985 N N . LEU B 1 48 ? -13.016 -38.562 -1.79 1 94.19 48 LEU B N 1
ATOM 3986 C CA . LEU B 1 48 ? -13.844 -37.969 -2.85 1 94.19 48 LEU B CA 1
ATOM 3987 C C . LEU B 1 48 ? -15.281 -37.781 -2.377 1 94.19 48 LEU B C 1
ATOM 3989 O O . LEU B 1 48 ? -15.961 -38.75 -2.037 1 94.19 48 LEU B O 1
ATOM 3993 N N . ASP B 1 49 ? -15.734 -36.562 -2.309 1 94.44 49 ASP B N 1
ATOM 3994 C CA . ASP B 1 49 ? -17.094 -36.219 -1.903 1 94.44 49 ASP B CA 1
ATOM 3995 C C . ASP B 1 49 ? -17.859 -35.562 -3.045 1 94.44 49 ASP B C 1
ATOM 3997 O O . ASP B 1 49 ? -17.266 -34.844 -3.854 1 94.44 49 ASP B O 1
ATOM 4001 N N . ILE B 1 50 ? -19.125 -35.875 -3.07 1 95.25 50 ILE B N 1
ATOM 4002 C CA . ILE B 1 50 ? -20 -35.125 -3.975 1 95.25 50 ILE B CA 1
ATOM 4003 C C . ILE B 1 50 ? -20.516 -33.875 -3.291 1 95.25 50 ILE B C 1
ATOM 4005 O O . ILE B 1 50 ? -21.219 -33.938 -2.285 1 95.25 50 ILE B O 1
ATOM 4009 N N . LEU B 1 51 ? -20.172 -32.75 -3.834 1 94.5 51 LEU B N 1
ATOM 4010 C CA . LEU B 1 51 ? -20.547 -31.469 -3.217 1 94.5 51 LEU B CA 1
ATOM 4011 C C . LEU B 1 51 ? -21.922 -31.031 -3.693 1 94.5 51 LEU B C 1
ATOM 4013 O O . LEU B 1 51 ? -22.766 -30.641 -2.883 1 94.5 51 LEU B O 1
ATOM 4017 N N . CYS B 1 52 ? -22.062 -31.062 -4.988 1 93.44 52 CYS B N 1
ATOM 4018 C CA . CYS B 1 52 ? -23.312 -30.719 -5.648 1 93.44 52 CYS B CA 1
ATOM 4019 C C . CYS B 1 52 ? -23.547 -31.609 -6.875 1 93.44 52 CYS B C 1
ATOM 4021 O O . CYS B 1 52 ? -22.609 -32.219 -7.387 1 93.44 52 CYS B O 1
ATOM 4023 N N . TYR B 1 53 ? -24.797 -31.688 -7.121 1 92.88 53 TYR B N 1
ATOM 4024 C CA . TYR B 1 53 ? -25.203 -32.469 -8.289 1 92.88 53 TYR B CA 1
ATOM 4025 C C . TYR B 1 53 ? -26.156 -31.656 -9.164 1 92.88 53 TYR B C 1
ATOM 4027 O O . TYR B 1 53 ? -27.047 -30.953 -8.664 1 92.88 53 TYR B O 1
ATOM 4035 N N . ASP B 1 54 ? -25.984 -31.719 -10.469 1 91.25 54 ASP B N 1
ATOM 4036 C CA . ASP B 1 54 ? -26.812 -30.984 -11.43 1 91.25 54 ASP B CA 1
ATOM 4037 C C . ASP B 1 54 ? -26.844 -29.5 -11.109 1 91.25 54 ASP B C 1
ATOM 4039 O O . ASP B 1 54 ? -27.922 -28.906 -10.961 1 91.25 54 ASP B O 1
ATOM 4043 N N . ASP B 1 55 ? -25.703 -28.984 -10.93 1 87.38 55 ASP B N 1
ATOM 4044 C CA . ASP B 1 55 ? -25.516 -27.562 -10.641 1 87.38 55 ASP B CA 1
ATOM 4045 C C . ASP B 1 55 ? -26.344 -27.141 -9.43 1 87.38 55 ASP B C 1
ATOM 4047 O O . ASP B 1 55 ? -26.969 -26.062 -9.438 1 87.38 55 ASP B O 1
ATOM 4051 N N . GLY B 1 56 ? -26.422 -28.016 -8.5 1 80.69 56 GLY B N 1
ATOM 4052 C CA . GLY B 1 56 ? -27.078 -27.703 -7.242 1 80.69 56 GLY B CA 1
ATOM 4053 C C . GLY B 1 56 ? -28.562 -27.969 -7.258 1 80.69 56 GLY B C 1
ATOM 4054 O O . GLY B 1 56 ? -29.25 -27.781 -6.246 1 80.69 56 GLY B O 1
ATOM 4055 N N . ILE B 1 57 ? -29.094 -28.453 -8.234 1 82.75 57 ILE B N 1
ATOM 4056 C CA . ILE B 1 57 ? -30.531 -28.625 -8.391 1 82.75 57 ILE B CA 1
ATOM 4057 C C . ILE B 1 57 ? -30.969 -29.922 -7.703 1 82.75 57 ILE B C 1
ATOM 4059 O O . ILE B 1 57 ? -31.984 -29.953 -7.004 1 82.75 57 ILE B O 1
ATOM 4063 N N . THR B 1 58 ? -30.156 -30.984 -7.914 1 89.62 58 THR B N 1
ATOM 4064 C CA . THR B 1 58 ? -30.484 -32.281 -7.324 1 89.62 58 THR B CA 1
ATOM 4065 C C . THR B 1 58 ? -30.156 -32.312 -5.836 1 89.62 58 THR B C 1
ATOM 4067 O O . THR B 1 58 ? -29.062 -31.891 -5.434 1 89.62 58 THR B O 1
ATOM 4070 N N . THR B 1 59 ? -31.172 -32.719 -5.059 1 89.69 59 THR B N 1
ATOM 4071 C CA . THR B 1 59 ? -30.969 -32.812 -3.619 1 89.69 59 THR B CA 1
ATOM 4072 C C . THR B 1 59 ? -31.172 -34.25 -3.158 1 89.69 59 THR B C 1
ATOM 4074 O O . THR B 1 59 ? -32.062 -34.969 -3.643 1 89.69 59 THR B O 1
ATOM 4077 N N . VAL B 1 60 ? -30.25 -34.688 -2.424 1 91.19 60 VAL B N 1
ATOM 4078 C CA . VAL B 1 60 ? -30.328 -36 -1.794 1 91.19 60 VAL B CA 1
ATOM 4079 C C . VAL B 1 60 ? -30.109 -35.875 -0.288 1 91.19 60 VAL B C 1
ATOM 4081 O O . VAL B 1 60 ? -29.234 -35.125 0.158 1 91.19 60 VAL B O 1
ATOM 4084 N N . ASP B 1 61 ? -30.984 -36.375 0.522 1 90.69 61 ASP B N 1
ATOM 4085 C CA . ASP B 1 61 ? -30.844 -36.438 1.975 1 90.69 61 ASP B CA 1
ATOM 4086 C C . ASP B 1 61 ? -31.078 -37.844 2.496 1 90.69 61 ASP B C 1
ATOM 4088 O O . ASP B 1 61 ? -32.188 -38.188 2.947 1 90.69 61 ASP B O 1
ATOM 4092 N N . SER B 1 62 ? -30.094 -38.625 2.305 1 91.75 62 SER B N 1
ATOM 4093 C CA . SER B 1 62 ? -30.125 -40 2.793 1 91.75 62 SER B CA 1
ATOM 4094 C C . SER B 1 62 ? -29.062 -40.25 3.865 1 91.75 62 SER B C 1
ATOM 4096 O O . SER B 1 62 ? -28.266 -39.344 4.148 1 91.75 62 SER B O 1
ATOM 4098 N N . ASP B 1 63 ? -29.141 -41.375 4.52 1 90.62 63 ASP B N 1
ATOM 4099 C CA . ASP B 1 63 ? -28.203 -41.688 5.602 1 90.62 63 ASP B CA 1
ATOM 4100 C C . ASP B 1 63 ? -26.766 -41.75 5.09 1 90.62 63 ASP B C 1
ATOM 4102 O O . ASP B 1 63 ? -25.828 -41.438 5.824 1 90.62 63 ASP B O 1
ATOM 4106 N N . ASP B 1 64 ? -26.703 -42.094 3.859 1 90.12 64 ASP B N 1
ATOM 4107 C CA . ASP B 1 64 ? -25.344 -42.375 3.373 1 90.12 64 ASP B CA 1
ATOM 4108 C C . ASP B 1 64 ? -24.875 -41.25 2.439 1 90.12 64 ASP B C 1
ATOM 4110 O O . ASP B 1 64 ? -23.688 -41.156 2.127 1 90.12 64 ASP B O 1
ATOM 4114 N N . LEU B 1 65 ? -25.844 -40.469 1.983 1 93.19 65 LEU B N 1
ATOM 4115 C CA . LEU B 1 65 ? -25.469 -39.406 1.037 1 93.19 65 LEU B CA 1
ATOM 4116 C C . LEU B 1 65 ? -26.328 -38.188 1.207 1 93.19 65 LEU B C 1
ATOM 4118 O O . LEU B 1 65 ? -27.562 -38.281 1.247 1 93.19 65 LEU B O 1
ATOM 4122 N N . VAL B 1 66 ? -25.703 -37.062 1.365 1 92.38 66 VAL B N 1
ATOM 4123 C CA . VAL B 1 66 ? -26.391 -35.781 1.378 1 92.38 66 VAL B CA 1
ATOM 4124 C C . VAL B 1 66 ? -25.828 -34.875 0.279 1 92.38 66 VAL B C 1
ATOM 4126 O O . VAL B 1 66 ? -24.625 -34.625 0.221 1 92.38 66 VAL B O 1
ATOM 4129 N N . VAL B 1 67 ? -26.703 -34.344 -0.622 1 92.56 67 VAL B N 1
ATOM 4130 C CA . VAL B 1 67 ? -26.328 -33.438 -1.713 1 92.56 67 VAL B CA 1
ATOM 4131 C C . VAL B 1 67 ? -27.312 -32.281 -1.776 1 92.56 67 VAL B C 1
ATOM 4133 O O . VAL B 1 67 ? -28.531 -32.469 -1.799 1 92.56 67 VAL B O 1
ATOM 4136 N N . PRO B 1 68 ? -26.953 -31.188 -1.764 1 91.94 68 PRO B N 1
ATOM 4137 C CA . PRO B 1 68 ? -25.578 -30.703 -1.594 1 91.94 68 PRO B CA 1
ATOM 4138 C C . PRO B 1 68 ? -24.953 -31.141 -0.269 1 91.94 68 PRO B C 1
ATOM 4140 O O . PRO B 1 68 ? -25.672 -31.359 0.708 1 91.94 68 PRO B O 1
ATOM 4143 N N . HIS B 1 69 ? -23.609 -31.328 -0.333 1 92.62 69 HIS B N 1
ATOM 4144 C CA . HIS B 1 69 ? -22.875 -31.844 0.818 1 92.62 69 HIS B CA 1
ATOM 4145 C C . HIS B 1 69 ? -23.281 -31.109 2.096 1 92.62 69 HIS B C 1
ATOM 4147 O O . HIS B 1 69 ? -23.359 -29.875 2.113 1 92.62 69 HIS B O 1
ATOM 4153 N N . ALA B 1 70 ? -23.391 -31.781 3.182 1 87.12 70 ALA B N 1
ATOM 4154 C CA . ALA B 1 70 ? -23.969 -31.297 4.422 1 87.12 70 ALA B CA 1
ATOM 4155 C C . ALA B 1 70 ? -23.141 -30.172 5.016 1 87.12 70 ALA B C 1
ATOM 4157 O O . ALA B 1 70 ? -23.672 -29.25 5.645 1 87.12 70 ALA B O 1
ATOM 4158 N N . LEU B 1 71 ? -21.859 -30.266 4.781 1 88.5 71 LEU B N 1
ATOM 4159 C CA . LEU B 1 71 ? -20.969 -29.312 5.426 1 88.5 71 LEU B CA 1
ATOM 4160 C C . LEU B 1 71 ? -20.375 -28.328 4.41 1 88.5 71 LEU B C 1
ATOM 4162 O O . LEU B 1 71 ? -19.391 -27.656 4.688 1 88.5 71 LEU B O 1
ATOM 4166 N N . LEU B 1 72 ? -21.016 -28.25 3.273 1 90.69 72 LEU B N 1
ATOM 4167 C CA . LEU B 1 72 ? -20.516 -27.406 2.189 1 90.69 72 LEU B CA 1
ATOM 4168 C C . LEU B 1 72 ? -20.5 -25.938 2.605 1 90.69 72 LEU B C 1
ATOM 4170 O O . LEU B 1 72 ? -19.547 -25.219 2.305 1 90.69 72 LEU B O 1
ATOM 4174 N N . ARG B 1 73 ? -21.375 -25.469 3.463 1 87.44 73 ARG B N 1
ATOM 4175 C CA . ARG B 1 73 ? -21.578 -24.062 3.791 1 87.44 73 ARG B CA 1
ATOM 4176 C C . ARG B 1 73 ? -20.609 -23.609 4.875 1 87.44 73 ARG B C 1
ATOM 4178 O O . ARG B 1 73 ? -20.375 -22.406 5.047 1 87.44 73 ARG B O 1
ATOM 4185 N N . THR B 1 74 ? -20.016 -24.578 5.512 1 86.19 74 THR B N 1
ATOM 4186 C CA . THR B 1 74 ? -19.344 -24.172 6.738 1 86.19 74 THR B CA 1
ATOM 4187 C C . THR B 1 74 ? -17.859 -24.5 6.676 1 86.19 74 THR B C 1
ATOM 4189 O O . THR B 1 74 ? -17.078 -24.016 7.5 1 86.19 74 THR B O 1
ATOM 4192 N N . ARG B 1 75 ? -17.547 -25.328 5.773 1 88.75 75 ARG B N 1
ATOM 4193 C CA . ARG B 1 75 ? -16.141 -25.734 5.738 1 88.75 75 ARG B CA 1
ATOM 4194 C C . ARG B 1 75 ? -15.367 -24.906 4.719 1 88.75 75 ARG B C 1
ATOM 4196 O O . ARG B 1 75 ? -15.609 -25.016 3.516 1 88.75 75 ARG B O 1
ATOM 4203 N N . SER B 1 76 ? -14.344 -24.25 5.234 1 90.31 76 SER B N 1
ATOM 4204 C CA . SER B 1 76 ? -13.562 -23.359 4.391 1 90.31 76 SER B CA 1
ATOM 4205 C C . SER B 1 76 ? -12.805 -24.125 3.316 1 90.31 76 SER B C 1
ATOM 4207 O O . SER B 1 76 ? -12.672 -23.672 2.186 1 90.31 76 SER B O 1
ATOM 4209 N N . PHE B 1 77 ? -12.344 -25.375 3.654 1 89.81 77 PHE B N 1
ATOM 4210 C CA . PHE B 1 77 ? -11.523 -26.141 2.717 1 89.81 77 PHE B CA 1
ATOM 4211 C C . PHE B 1 77 ? -12.383 -26.734 1.611 1 89.81 77 PHE B C 1
ATOM 4213 O O . PHE B 1 77 ? -11.859 -27.281 0.633 1 89.81 77 PHE B O 1
ATOM 4220 N N . VAL B 1 78 ? -13.727 -26.625 1.779 1 91.75 78 VAL B N 1
ATOM 4221 C CA . VAL B 1 78 ? -14.656 -27.031 0.732 1 91.75 78 VAL B CA 1
ATOM 4222 C C . VAL B 1 78 ? -15.07 -25.812 -0.098 1 91.75 78 VAL B C 1
ATOM 4224 O O . VAL B 1 78 ? -15.047 -25.859 -1.33 1 91.75 78 VAL B O 1
ATOM 4227 N N . LEU B 1 79 ? -15.297 -24.75 0.574 1 91.69 79 LEU B N 1
ATOM 4228 C CA . LEU B 1 79 ? -15.844 -23.562 -0.067 1 91.69 79 LEU B CA 1
ATOM 4229 C C . LEU B 1 79 ? -14.789 -22.875 -0.925 1 91.69 79 LEU B C 1
ATOM 4231 O O . LEU B 1 79 ? -15.078 -22.422 -2.037 1 91.69 79 LEU B O 1
ATOM 4235 N N . GLN B 1 80 ? -13.57 -22.781 -0.441 1 90.88 80 GLN B N 1
ATOM 4236 C CA . GLN B 1 80 ? -12.547 -22 -1.132 1 90.88 80 GLN B CA 1
ATOM 4237 C C . GLN B 1 80 ? -12.266 -22.578 -2.52 1 90.88 80 GLN B C 1
ATOM 4239 O O . GLN B 1 80 ? -12.289 -21.844 -3.512 1 90.88 80 GLN B O 1
ATOM 4244 N N . PRO B 1 81 ? -11.992 -23.875 -2.631 1 92.44 81 PRO B N 1
ATOM 4245 C CA . PRO B 1 81 ? -11.781 -24.406 -3.98 1 92.44 81 PRO B CA 1
ATOM 4246 C C . PRO B 1 81 ? -13.016 -24.25 -4.871 1 92.44 81 PRO B C 1
ATOM 4248 O O . PRO B 1 81 ? -12.883 -24.047 -6.082 1 92.44 81 PRO B O 1
ATOM 4251 N N . LEU B 1 82 ? -14.172 -24.312 -4.27 1 92.94 82 LEU B N 1
ATOM 4252 C CA . LEU B 1 82 ? -15.398 -24.188 -5.043 1 92.94 82 LEU B CA 1
ATOM 4253 C C . LEU B 1 82 ? -15.562 -22.766 -5.574 1 92.94 82 LEU B C 1
ATOM 4255 O O . LEU B 1 82 ? -16.078 -22.578 -6.676 1 92.94 82 LEU B O 1
ATOM 4259 N N . VAL B 1 83 ? -15.141 -21.828 -4.84 1 91.69 83 VAL B N 1
ATOM 4260 C CA . VAL B 1 83 ? -15.219 -20.422 -5.262 1 91.69 83 VAL B CA 1
ATOM 4261 C C . VAL B 1 83 ? -14.383 -20.234 -6.527 1 91.69 83 VAL B C 1
ATOM 4263 O O . VAL B 1 83 ? -14.766 -19.469 -7.418 1 91.69 83 VAL B O 1
ATOM 4266 N N . ASP B 1 84 ? -13.312 -20.938 -6.629 1 88.81 84 ASP B N 1
ATOM 4267 C CA . ASP B 1 84 ? -12.391 -20.766 -7.75 1 88.81 84 ASP B CA 1
ATOM 4268 C C . ASP B 1 84 ? -13.023 -21.234 -9.055 1 88.81 84 ASP B C 1
ATOM 4270 O O . ASP B 1 84 ? -12.695 -20.719 -10.133 1 88.81 84 ASP B O 1
ATOM 4274 N N . ILE B 1 85 ? -13.977 -22.156 -8.938 1 89.44 85 ILE B N 1
ATOM 4275 C CA . ILE B 1 85 ? -14.422 -22.766 -10.188 1 89.44 85 ILE B CA 1
ATOM 4276 C C . ILE B 1 85 ? -15.891 -22.406 -10.43 1 89.44 85 ILE B C 1
ATOM 4278 O O . ILE B 1 85 ? -16.344 -22.359 -11.578 1 89.44 85 ILE B O 1
ATOM 4282 N N . ARG B 1 86 ? -16.625 -22.25 -9.305 1 91.31 86 ARG B N 1
ATOM 4283 C CA . ARG B 1 86 ? -18.047 -21.938 -9.453 1 91.31 86 ARG B CA 1
ATOM 4284 C C . ARG B 1 86 ? -18.5 -20.938 -8.391 1 91.31 86 ARG B C 1
ATOM 4286 O O . ARG B 1 86 ? -19.344 -21.266 -7.555 1 91.31 86 ARG B O 1
ATOM 4293 N N . PRO B 1 87 ? -18.047 -19.734 -8.508 1 90.44 87 PRO B N 1
ATOM 4294 C CA . PRO B 1 87 ? -18.438 -18.734 -7.504 1 90.44 87 PRO B CA 1
ATOM 4295 C C . PRO B 1 87 ? -19.922 -18.391 -7.574 1 90.44 87 PRO B C 1
ATOM 4297 O O . PRO B 1 87 ? -20.531 -18.016 -6.559 1 90.44 87 PRO B O 1
ATOM 4300 N N . ASP B 1 88 ? -20.562 -18.609 -8.695 1 91.31 88 ASP B N 1
ATOM 4301 C CA . ASP B 1 88 ? -21.938 -18.172 -8.914 1 91.31 88 ASP B CA 1
ATOM 4302 C C . ASP B 1 88 ? -22.922 -19.312 -8.648 1 91.31 88 ASP B C 1
ATOM 4304 O O . ASP B 1 88 ? -24.125 -19.125 -8.758 1 91.31 88 ASP B O 1
ATOM 4308 N N . LEU B 1 89 ? -22.406 -20.484 -8.297 1 92.56 89 LEU B N 1
ATOM 4309 C CA . LEU B 1 89 ? -23.281 -21.609 -8 1 92.56 89 LEU B CA 1
ATOM 4310 C C . LEU B 1 89 ? -24.188 -21.297 -6.805 1 92.56 89 LEU B C 1
ATOM 4312 O O . LEU B 1 89 ? -23.703 -20.875 -5.754 1 92.56 89 LEU B O 1
ATOM 4316 N N . LEU B 1 90 ? -25.438 -21.484 -7.012 1 91.12 90 LEU B N 1
ATOM 4317 C CA . LEU B 1 90 ? -26.406 -21.234 -5.953 1 91.12 90 LEU B CA 1
ATOM 4318 C C . LEU B 1 90 ? -26.578 -22.453 -5.062 1 91.12 90 LEU B C 1
ATOM 4320 O O . LEU B 1 90 ? -26.875 -23.547 -5.555 1 91.12 90 LEU B O 1
ATOM 4324 N N . ILE B 1 91 ? -26.375 -22.266 -3.852 1 88.88 91 ILE B N 1
ATOM 4325 C CA . ILE B 1 91 ? -26.609 -23.312 -2.857 1 88.88 91 ILE B CA 1
ATOM 4326 C C . ILE B 1 91 ? -27.938 -23.062 -2.143 1 88.88 91 ILE B C 1
ATOM 4328 O O . ILE B 1 91 ? -28.125 -22.016 -1.529 1 88.88 91 ILE B O 1
ATOM 4332 N N . PRO B 1 92 ? -28.781 -24.016 -2.283 1 84.06 92 PRO B N 1
ATOM 4333 C CA . PRO B 1 92 ? -30.109 -23.812 -1.71 1 84.06 92 PRO B CA 1
ATOM 4334 C C . PRO B 1 92 ? -30.094 -23.719 -0.186 1 84.06 92 PRO B C 1
ATOM 4336 O O . PRO B 1 92 ? -29.109 -24.094 0.447 1 84.06 92 PRO B O 1
ATOM 4339 N N . SER B 1 93 ? -31.297 -23.125 0.25 1 76.31 93 SER B N 1
ATOM 4340 C CA . SER B 1 93 ? -31.5 -23.031 1.691 1 76.31 93 SER B CA 1
ATOM 4341 C C . SER B 1 93 ? -31.641 -24.422 2.314 1 76.31 93 SER B C 1
ATOM 4343 O O . SER B 1 93 ? -32.031 -25.375 1.637 1 76.31 93 SER B O 1
ATOM 4345 N N . GLY B 1 94 ? -31.312 -24.562 3.572 1 65.81 94 GLY B N 1
ATOM 4346 C CA . GLY B 1 94 ? -31.578 -25.797 4.301 1 65.81 94 GLY B CA 1
ATOM 4347 C C . GLY B 1 94 ? -30.438 -26.797 4.211 1 65.81 94 GLY B C 1
ATOM 4348 O O . GLY B 1 94 ? -30.531 -27.906 4.746 1 65.81 94 GLY B O 1
ATOM 4349 N N . VAL B 1 95 ? -29.531 -26.438 3.252 1 62.19 95 VAL B N 1
ATOM 4350 C CA . VAL B 1 95 ? -28.406 -27.359 3.174 1 62.19 95 VAL B CA 1
ATOM 4351 C C . VAL B 1 95 ? -27.438 -27.078 4.332 1 62.19 95 VAL B C 1
ATOM 4353 O O . VAL B 1 95 ? -26.953 -25.969 4.496 1 62.19 95 VAL B O 1
ATOM 4356 N N . GLY B 1 96 ? -27.172 -28.062 5.02 1 59.22 96 GLY B N 1
ATOM 4357 C CA . GLY B 1 96 ? -26.234 -28.016 6.125 1 59.22 96 GLY B CA 1
ATOM 4358 C C . GLY B 1 96 ? -26.828 -27.453 7.398 1 59.22 96 GLY B C 1
ATOM 4359 O O . GLY B 1 96 ? -28.031 -27.188 7.465 1 59.22 96 GLY B O 1
ATOM 4360 N N . ALA B 1 97 ? -26.094 -27.5 8.492 1 50.06 97 ALA B N 1
ATOM 4361 C CA . ALA B 1 97 ? -26.484 -27.172 9.859 1 50.06 97 ALA B CA 1
ATOM 4362 C C . ALA B 1 97 ? -26.844 -25.703 9.992 1 50.06 97 ALA B C 1
ATOM 4364 O O . ALA B 1 97 ? -27.422 -25.297 11.008 1 50.06 97 ALA B O 1
ATOM 4365 N N . VAL B 1 98 ? -26.422 -24.922 9.047 1 53.5 98 VAL B N 1
ATOM 4366 C CA . VAL B 1 98 ? -26.672 -23.516 9.344 1 53.5 98 VAL B CA 1
ATOM 4367 C C . VAL B 1 98 ? -27.859 -23.016 8.531 1 53.5 98 VAL B C 1
ATOM 4369 O O . VAL B 1 98 ? -27.922 -23.219 7.316 1 53.5 98 VAL B O 1
ATOM 4372 N N . ASN B 1 99 ? -28.953 -22.875 9.188 1 56.91 99 ASN B N 1
ATOM 4373 C CA . ASN B 1 99 ? -30.188 -22.297 8.68 1 56.91 99 ASN B CA 1
ATOM 4374 C C . ASN B 1 99 ? -29.938 -21.016 7.891 1 56.91 99 ASN B C 1
ATOM 4376 O O . ASN B 1 99 ? -29.391 -20.062 8.43 1 56.91 99 ASN B O 1
ATOM 4380 N N . GLY B 1 100 ? -29.422 -21.141 6.59 1 63.97 100 GLY B N 1
ATOM 4381 C CA . GLY B 1 100 ? -29.219 -19.875 5.902 1 63.97 100 GLY B CA 1
ATOM 4382 C C . GLY B 1 100 ? -30 -19.766 4.609 1 63.97 100 GLY B C 1
ATOM 4383 O O . GLY B 1 100 ? -30.594 -20.75 4.16 1 63.97 100 GLY B O 1
ATOM 4384 N N . THR B 1 101 ? -30.281 -18.625 4.102 1 79 101 THR B N 1
ATOM 4385 C CA . THR B 1 101 ? -30.906 -18.297 2.832 1 79 101 THR B CA 1
ATOM 4386 C C . THR B 1 101 ? -30.047 -18.734 1.657 1 79 101 THR B C 1
ATOM 4388 O O . THR B 1 101 ? -28.859 -19.047 1.827 1 79 101 THR B O 1
ATOM 4391 N N . SER B 1 102 ? -30.781 -19.156 0.574 1 87.56 102 SER B N 1
ATOM 4392 C CA . SER B 1 102 ? -30.062 -19.438 -0.66 1 87.56 102 SER B CA 1
ATOM 4393 C C . SER B 1 102 ? -28.984 -18.391 -0.926 1 87.56 102 SER B C 1
ATOM 4395 O O . SER B 1 102 ? -29.219 -17.188 -0.721 1 87.56 102 SER B O 1
ATOM 4397 N N . ALA B 1 103 ? -27.797 -18.938 -1.15 1 91.56 103 ALA B N 1
ATOM 4398 C CA . ALA B 1 103 ? -26.672 -18.047 -1.407 1 91.56 103 ALA B CA 1
ATOM 4399 C C . ALA B 1 103 ? -25.703 -18.656 -2.412 1 91.56 103 ALA B C 1
ATOM 4401 O O . ALA B 1 103 ? -25.641 -19.875 -2.553 1 91.56 103 ALA B O 1
ATOM 4402 N N . THR B 1 104 ? -25.078 -17.812 -3.135 1 93.25 104 THR B N 1
ATOM 4403 C CA . THR B 1 104 ? -24.047 -18.312 -4.031 1 93.25 104 THR B CA 1
ATOM 4404 C C . THR B 1 104 ? -22.812 -18.766 -3.238 1 93.25 104 THR B C 1
ATOM 4406 O O . THR B 1 104 ? -22.641 -18.391 -2.078 1 93.25 104 THR B O 1
ATOM 4409 N N . VAL B 1 105 ? -22.031 -19.547 -3.873 1 92.62 105 VAL B N 1
ATOM 4410 C CA . VAL B 1 105 ? -20.781 -20.016 -3.266 1 92.62 105 VAL B CA 1
ATOM 4411 C C . VAL B 1 105 ? -19.938 -18.812 -2.855 1 92.62 105 VAL B C 1
ATOM 4413 O O . VAL B 1 105 ? -19.375 -18.797 -1.761 1 92.62 105 VAL B O 1
ATOM 4416 N N . ALA B 1 106 ? -19.875 -17.797 -3.664 1 90.88 106 ALA B N 1
ATOM 4417 C CA . ALA B 1 106 ? -19.109 -16.594 -3.371 1 90.88 106 ALA B CA 1
ATOM 4418 C C . ALA B 1 106 ? -19.641 -15.898 -2.123 1 90.88 106 ALA B C 1
ATOM 4420 O O . ALA B 1 106 ? -18.859 -15.461 -1.271 1 90.88 106 ALA B O 1
ATOM 4421 N N . GLN B 1 107 ? -20.859 -15.781 -2.012 1 90 107 GLN B N 1
ATOM 4422 C CA . GLN B 1 107 ? -21.484 -15.141 -0.86 1 90 107 GLN B CA 1
ATOM 4423 C C . GLN B 1 107 ? -21.203 -15.922 0.42 1 90 107 GLN B C 1
ATOM 4425 O O . GLN B 1 107 ? -20.938 -15.328 1.469 1 90 107 GLN B O 1
ATOM 4430 N N . LEU B 1 108 ? -21.312 -17.234 0.267 1 90.06 108 LEU B N 1
ATOM 4431 C CA . LEU B 1 108 ? -21.031 -18.078 1.42 1 90.06 108 LEU B CA 1
ATOM 4432 C C . LEU B 1 108 ? -19.578 -17.922 1.875 1 90.06 108 LEU B C 1
ATOM 4434 O O . LEU B 1 108 ? -19.312 -17.859 3.076 1 90.06 108 LEU B O 1
ATOM 4438 N N . TRP B 1 109 ? -18.734 -17.844 0.925 1 89.56 109 TRP B N 1
ATOM 4439 C CA . TRP B 1 109 ? -17.312 -17.672 1.228 1 89.56 109 TRP B CA 1
ATOM 4440 C C . TRP B 1 109 ? -17.062 -16.344 1.931 1 89.56 109 TRP B C 1
ATOM 4442 O O . TRP B 1 109 ? -16.359 -16.297 2.941 1 89.56 109 TRP B O 1
ATOM 4452 N N . GLU B 1 110 ? -17.641 -15.289 1.473 1 86.44 110 GLU B N 1
ATOM 4453 C CA . GLU B 1 110 ? -17.5 -13.969 2.072 1 86.44 110 GLU B CA 1
ATOM 4454 C C . GLU B 1 110 ? -18.031 -13.953 3.506 1 86.44 110 GLU B C 1
ATOM 4456 O O . GLU B 1 110 ? -17.422 -13.336 4.387 1 86.44 110 GLU B O 1
ATOM 4461 N N . ALA B 1 111 ? -19.125 -14.555 3.662 1 85.12 111 ALA B N 1
ATOM 4462 C CA . ALA B 1 111 ? -19.719 -14.633 4.992 1 85.12 111 ALA B CA 1
ATOM 4463 C C . ALA B 1 111 ? -18.812 -15.398 5.953 1 85.12 111 ALA B C 1
ATOM 4465 O O . ALA B 1 111 ? -18.656 -15.016 7.117 1 85.12 111 ALA B O 1
ATOM 4466 N N . LEU B 1 112 ? -18.281 -16.438 5.414 1 86.69 112 LEU B N 1
ATOM 4467 C CA . LEU B 1 112 ? -17.375 -17.234 6.23 1 86.69 112 LEU B CA 1
ATOM 4468 C C . LEU B 1 112 ? -16.125 -16.438 6.609 1 86.69 112 LEU B C 1
ATOM 4470 O O . LEU B 1 112 ? -15.664 -16.5 7.746 1 86.69 112 LEU B O 1
ATOM 4474 N N . LEU B 1 113 ? -15.594 -15.672 5.699 1 82.56 113 LEU B N 1
ATOM 4475 C CA . LEU B 1 113 ? -14.414 -14.844 5.938 1 82.56 113 LEU B CA 1
ATOM 4476 C C . LEU B 1 113 ? -14.695 -13.797 7.012 1 82.56 113 LEU B C 1
ATOM 4478 O O . LEU B 1 113 ? -13.82 -13.5 7.836 1 82.56 113 LEU B O 1
ATOM 4482 N N . ALA B 1 114 ? -15.805 -13.258 7.004 1 76.88 114 ALA B N 1
ATOM 4483 C CA . ALA B 1 114 ? -16.188 -12.195 7.938 1 76.88 114 ALA B CA 1
ATOM 4484 C C . ALA B 1 114 ? -16.328 -12.742 9.352 1 76.88 114 ALA B C 1
ATOM 4486 O O . ALA B 1 114 ? -16.109 -12.023 10.328 1 76.88 114 ALA B O 1
ATOM 4487 N N . GLY B 1 115 ? -16.641 -13.953 9.469 1 69.12 115 GLY B N 1
ATOM 4488 C CA . GLY B 1 115 ? -17.031 -14.469 10.773 1 69.12 115 GLY B CA 1
ATOM 4489 C C . GLY B 1 115 ? -16.031 -15.469 11.328 1 69.12 115 GLY B C 1
ATOM 4490 O O . GLY B 1 115 ? -16.109 -15.852 12.5 1 69.12 115 GLY B O 1
ATOM 4491 N N . SER B 1 116 ? -15.172 -15.922 10.531 1 64.81 116 SER B N 1
ATOM 4492 C CA . SER B 1 116 ? -14.461 -17.109 10.984 1 64.81 116 SER B CA 1
ATOM 4493 C C . SER B 1 116 ? -13.117 -16.75 11.609 1 64.81 116 SER B C 1
ATOM 4495 O O . SER B 1 116 ? -12.406 -15.891 11.102 1 64.81 116 SER B O 1
ATOM 4497 N N . ASN B 1 117 ? -12.938 -17.297 12.758 1 66.56 117 ASN B N 1
ATOM 4498 C CA . ASN B 1 117 ? -11.641 -17.266 13.438 1 66.56 117 ASN B CA 1
ATOM 4499 C C . ASN B 1 117 ? -10.812 -18.5 13.109 1 66.56 117 ASN B C 1
ATOM 4501 O O . ASN B 1 117 ? -9.711 -18.672 13.625 1 66.56 117 ASN B O 1
ATOM 4505 N N . GLU B 1 118 ? -11.461 -19.375 12.242 1 68.5 118 GLU B N 1
ATOM 4506 C CA . GLU B 1 118 ? -10.742 -20.594 11.891 1 68.5 118 GLU B CA 1
ATOM 4507 C C . GLU B 1 118 ? -9.68 -20.328 10.828 1 68.5 118 GLU B C 1
ATOM 4509 O O . GLU B 1 118 ? -9.797 -19.391 10.047 1 68.5 118 GLU B O 1
ATOM 4514 N N . PRO B 1 119 ? -8.641 -21.188 10.906 1 74.44 119 PRO B N 1
ATOM 4515 C CA . PRO B 1 119 ? -7.621 -21.047 9.859 1 74.44 119 PRO B CA 1
ATOM 4516 C C . PRO B 1 119 ? -8.18 -21.266 8.461 1 74.44 119 PRO B C 1
ATOM 4518 O O . PRO B 1 119 ? -9 -22.172 8.258 1 74.44 119 PRO B O 1
ATOM 4521 N N . LEU B 1 120 ? -7.898 -20.484 7.688 1 79.94 120 LEU B N 1
ATOM 4522 C CA . LEU B 1 120 ? -8.344 -20.562 6.297 1 79.94 120 LEU B CA 1
ATOM 4523 C C . LEU B 1 120 ? -7.375 -21.391 5.461 1 79.94 120 LEU B C 1
ATOM 4525 O O . LEU B 1 120 ? -6.184 -21.469 5.777 1 79.94 120 LEU B O 1
ATOM 4529 N N . PRO B 1 121 ? -7.91 -22.062 4.441 1 83.56 121 PRO B N 1
ATOM 4530 C CA . PRO B 1 121 ? -7.012 -22.781 3.533 1 83.56 121 PRO B CA 1
ATOM 4531 C C . PRO B 1 121 ? -6.039 -21.859 2.811 1 83.56 121 PRO B C 1
ATOM 4533 O O . PRO B 1 121 ? -6.348 -20.672 2.59 1 83.56 121 PRO B O 1
ATOM 4536 N N . ARG B 1 122 ? -4.914 -22.484 2.471 1 81 122 ARG B N 1
ATOM 4537 C CA . ARG B 1 122 ? -3.883 -21.75 1.746 1 81 122 ARG B CA 1
ATOM 4538 C C . ARG B 1 122 ? -3.777 -22.234 0.303 1 81 122 ARG B C 1
ATOM 4540 O O . ARG B 1 122 ? -3.865 -23.422 0.034 1 81 122 ARG B O 1
ATOM 4547 N N . ARG B 1 123 ? -3.59 -21.281 -0.487 1 83.88 123 ARG B N 1
ATOM 4548 C CA . ARG B 1 123 ? -3.354 -21.641 -1.882 1 83.88 123 ARG B CA 1
ATOM 4549 C C . ARG B 1 123 ? -1.934 -22.156 -2.08 1 83.88 123 ARG B C 1
ATOM 4551 O O . ARG B 1 123 ? -0.971 -21.531 -1.622 1 83.88 123 ARG B O 1
ATOM 4558 N N . VAL B 1 124 ? -1.809 -23.312 -2.746 1 81.75 124 VAL B N 1
ATOM 4559 C CA . VAL B 1 124 ? -0.481 -23.891 -2.936 1 81.75 124 VAL B CA 1
ATOM 4560 C C . VAL B 1 124 ? -0.344 -24.422 -4.363 1 81.75 124 VAL B C 1
ATOM 4562 O O . VAL B 1 124 ? -1.346 -24.656 -5.039 1 81.75 124 VAL B O 1
ATOM 4565 N N . LEU B 1 125 ? 0.821 -24.5 -4.855 1 78.5 125 LEU B N 1
ATOM 4566 C CA . LEU B 1 125 ? 1.203 -25.234 -6.059 1 78.5 125 LEU B CA 1
ATOM 4567 C C . LEU B 1 125 ? 1.88 -26.562 -5.699 1 78.5 125 LEU B C 1
ATOM 4569 O O . LEU B 1 125 ? 2.947 -26.562 -5.082 1 78.5 125 LEU B O 1
ATOM 4573 N N . PRO B 1 126 ? 1.245 -27.594 -6.055 1 76.31 126 PRO B N 1
ATOM 4574 C CA . PRO B 1 126 ? 1.904 -28.891 -5.801 1 76.31 126 PRO B CA 1
ATOM 4575 C C . PRO B 1 126 ? 3.061 -29.156 -6.762 1 76.31 126 PRO B C 1
ATOM 4577 O O . PRO B 1 126 ? 2.918 -28.969 -7.973 1 76.31 126 PRO B O 1
ATOM 4580 N N . LEU B 1 127 ? 4.293 -29.391 -6.344 1 67.69 127 LEU B N 1
ATOM 4581 C CA . LEU B 1 127 ? 5.477 -29.641 -7.16 1 67.69 127 LEU B CA 1
ATOM 4582 C C . LEU B 1 127 ? 5.75 -31.141 -7.273 1 67.69 127 LEU B C 1
ATOM 4584 O O . LEU B 1 127 ? 6.602 -31.562 -8.055 1 67.69 127 LEU B O 1
ATOM 4588 N N . GLY B 1 128 ? 4.984 -31.938 -6.664 1 61.44 128 GLY B N 1
ATOM 4589 C CA . GLY B 1 128 ? 5.266 -33.375 -6.602 1 61.44 128 GLY B CA 1
ATOM 4590 C C . GLY B 1 128 ? 6.047 -33.75 -5.363 1 61.44 128 GLY B C 1
ATOM 4591 O O . GLY B 1 128 ? 6.531 -32.906 -4.625 1 61.44 128 GLY B O 1
ATOM 4592 N N . ALA B 1 129 ? 6.199 -34.969 -5.145 1 58 129 ALA B N 1
ATOM 4593 C CA . ALA B 1 129 ? 6.977 -35.594 -4.074 1 58 129 ALA B CA 1
ATOM 4594 C C . ALA B 1 129 ? 6.676 -34.938 -2.729 1 58 129 ALA B C 1
ATOM 4596 O O . ALA B 1 129 ? 7.59 -34.656 -1.949 1 58 129 ALA B O 1
ATOM 4597 N N . HIS B 1 130 ? 5.5 -34.531 -2.648 1 60.44 130 HIS B N 1
ATOM 4598 C CA . HIS B 1 130 ? 5.016 -34.031 -1.359 1 60.44 130 HIS B CA 1
ATOM 4599 C C . HIS B 1 130 ? 5.496 -32.625 -1.083 1 60.44 130 HIS B C 1
ATOM 4601 O O . HIS B 1 130 ? 5.668 -32.25 0.075 1 60.44 130 HIS B O 1
ATOM 4607 N N . ARG B 1 131 ? 5.824 -32 -2.15 1 68.44 131 ARG B N 1
ATOM 4608 C CA . ARG B 1 131 ? 6.223 -30.609 -1.979 1 68.44 131 ARG B CA 1
ATOM 4609 C C . ARG B 1 131 ? 5.168 -29.672 -2.549 1 68.44 131 ARG B C 1
ATOM 4611 O O . ARG B 1 131 ? 4.516 -30 -3.545 1 68.44 131 ARG B O 1
ATOM 4618 N N . VAL B 1 132 ? 4.984 -28.609 -1.728 1 75.56 132 VAL B N 1
ATOM 4619 C CA . VAL B 1 132 ? 4.051 -27.594 -2.215 1 75.56 132 VAL B CA 1
ATOM 4620 C C . VAL B 1 132 ? 4.684 -26.219 -2.092 1 75.56 132 VAL B C 1
ATOM 4622 O O . VAL B 1 132 ? 5.508 -25.969 -1.206 1 75.56 132 VAL B O 1
ATOM 4625 N N . VAL B 1 133 ? 4.402 -25.422 -3.059 1 76.81 133 VAL B N 1
ATOM 4626 C CA . VAL B 1 133 ? 4.75 -24.016 -2.953 1 76.81 133 VAL B CA 1
ATOM 4627 C C . VAL B 1 133 ? 3.566 -23.234 -2.385 1 76.81 133 VAL B C 1
ATOM 4629 O O . VAL B 1 133 ? 2.457 -23.297 -2.922 1 76.81 133 VAL B O 1
ATOM 4632 N N . ASP B 1 134 ? 3.867 -22.594 -1.333 1 79 134 ASP B N 1
ATOM 4633 C CA . ASP B 1 134 ? 2.836 -21.766 -0.715 1 79 134 ASP B CA 1
ATOM 4634 C C . ASP B 1 134 ? 2.682 -20.438 -1.452 1 79 134 ASP B C 1
ATOM 4636 O O . ASP B 1 134 ? 3.637 -19.656 -1.554 1 79 134 ASP B O 1
ATOM 4640 N N . LEU B 1 135 ? 1.488 -20.203 -2.006 1 76.44 135 LEU B N 1
ATOM 4641 C CA . LEU B 1 135 ? 1.266 -18.969 -2.764 1 76.44 135 LEU B CA 1
ATOM 4642 C C . LEU B 1 135 ? 0.402 -18 -1.974 1 76.44 135 LEU B C 1
ATOM 4644 O O . LEU B 1 135 ? 0.063 -16.922 -2.471 1 76.44 135 LEU B O 1
ATOM 4648 N N . ASP B 1 136 ? -0.258 -18.531 -1.05 1 65.88 136 ASP B N 1
ATOM 4649 C CA . ASP B 1 136 ? -1.273 -17.719 -0.374 1 65.88 136 ASP B CA 1
ATOM 4650 C C . ASP B 1 136 ? -0.632 -16.625 0.48 1 65.88 136 ASP B C 1
ATOM 4652 O O . ASP B 1 136 ? 0.151 -16.922 1.386 1 65.88 136 ASP B O 1
ATOM 4656 N N . SER B 1 137 ? -0.412 -15.453 -0.344 1 49.97 137 SER B N 1
ATOM 4657 C CA . SER B 1 137 ? -0.355 -14.234 0.449 1 49.97 137 SER B CA 1
ATOM 4658 C C . SER B 1 137 ? -1.737 -13.844 0.961 1 49.97 137 SER B C 1
ATOM 4660 O O . SER B 1 137 ? -2.383 -12.953 0.403 1 49.97 137 SER B O 1
ATOM 4662 N N . ILE B 1 138 ? -2.779 -14.859 0.727 1 39.81 138 ILE B N 1
ATOM 4663 C CA . ILE B 1 138 ? -4.152 -14.367 0.756 1 39.81 138 ILE B CA 1
ATOM 4664 C C . ILE B 1 138 ? -4.352 -13.461 1.968 1 39.81 138 ILE B C 1
ATOM 4666 O O . ILE B 1 138 ? -4.746 -12.297 1.825 1 39.81 138 ILE B O 1
ATOM 4670 N N . ALA B 1 139 ? -5.41 -13.977 2.898 1 36.47 139 ALA B N 1
ATOM 4671 C CA . ALA B 1 139 ? -6.27 -13.438 3.947 1 36.47 139 ALA B CA 1
ATOM 4672 C C . ALA B 1 139 ? -5.445 -12.914 5.117 1 36.47 139 ALA B C 1
ATOM 4674 O O . ALA B 1 139 ? -5.293 -13.594 6.137 1 36.47 139 ALA B O 1
ATOM 4675 N N . GLY B 1 140 ? -4.523 -12.047 4.914 1 45.06 140 GLY B N 1
ATOM 4676 C CA . GLY B 1 140 ? -3.953 -11.141 5.902 1 45.06 140 GLY B CA 1
ATOM 4677 C C . GLY B 1 140 ? -2.443 -11.023 5.797 1 45.06 140 GLY B C 1
ATOM 4678 O O . GLY B 1 140 ? -1.878 -9.969 6.07 1 45.06 140 GLY B O 1
ATOM 4679 N N . HIS B 1 141 ? -1.491 -12.141 6.184 1 48.53 141 HIS B N 1
ATOM 4680 C CA . HIS B 1 141 ? -0.161 -11.742 6.625 1 48.53 141 HIS B CA 1
ATOM 4681 C C . HIS B 1 141 ? 0.887 -12.039 5.559 1 48.53 141 HIS B C 1
ATOM 4683 O O . HIS B 1 141 ? 2.088 -11.945 5.816 1 48.53 141 HIS B O 1
ATOM 4689 N N . ARG B 1 142 ? 0.761 -12.93 4.332 1 55.72 142 ARG B N 1
ATOM 4690 C CA . ARG B 1 142 ? 1.988 -13.523 3.816 1 55.72 142 ARG B CA 1
ATOM 4691 C C . ARG B 1 142 ? 2.691 -12.578 2.85 1 55.72 142 ARG B C 1
ATOM 4693 O O . ARG B 1 142 ? 2.055 -11.711 2.248 1 55.72 142 ARG B O 1
ATOM 4700 N N . THR B 1 143 ? 3.875 -12.711 2.803 1 73.88 143 THR B N 1
ATOM 4701 C CA . THR B 1 143 ? 4.902 -12.117 1.952 1 73.88 143 THR B CA 1
ATOM 4702 C C . THR B 1 143 ? 4.926 -12.789 0.582 1 73.88 143 THR B C 1
ATOM 4704 O O . THR B 1 143 ? 4.902 -14.023 0.486 1 73.88 143 THR B O 1
ATOM 4707 N N . PRO B 1 144 ? 4.672 -12.062 -0.519 1 88.81 144 PRO B N 1
ATOM 4708 C CA . PRO B 1 144 ? 4.832 -12.648 -1.852 1 88.81 144 PRO B CA 1
ATOM 4709 C C . PRO B 1 144 ? 6.137 -13.438 -1.998 1 88.81 144 PRO B C 1
ATOM 4711 O O . PRO B 1 144 ? 7.117 -13.148 -1.308 1 88.81 144 PRO B O 1
ATOM 4714 N N . LEU B 1 145 ? 6.078 -14.438 -2.891 1 89.44 145 LEU B N 1
ATOM 4715 C CA . LEU B 1 145 ? 7.324 -15.078 -3.297 1 89.44 145 LEU B CA 1
ATOM 4716 C C . LEU B 1 145 ? 8.211 -14.102 -4.066 1 89.44 145 LEU B C 1
ATOM 4718 O O . LEU B 1 145 ? 7.719 -13.328 -4.891 1 89.44 145 LEU B O 1
ATOM 4722 N N . LEU B 1 146 ? 9.461 -14.141 -3.756 1 91.75 146 LEU B N 1
ATOM 4723 C CA . LEU B 1 146 ? 10.422 -13.312 -4.469 1 91.75 146 LEU B CA 1
ATOM 4724 C C . LEU B 1 146 ? 11.102 -14.102 -5.586 1 91.75 146 LEU B C 1
ATOM 4726 O O . LEU B 1 146 ? 11.883 -15.016 -5.324 1 91.75 146 LEU B O 1
ATOM 4730 N N . MET B 1 147 ? 10.758 -13.766 -6.797 1 94.12 147 MET B N 1
ATOM 4731 C CA . MET B 1 147 ? 11.352 -14.375 -7.984 1 94.12 147 MET B CA 1
ATOM 4732 C C . MET B 1 147 ? 12.5 -13.523 -8.516 1 94.12 147 MET B C 1
ATOM 4734 O O . MET B 1 147 ? 12.281 -12.406 -8.984 1 94.12 147 MET B O 1
ATOM 4738 N N . ALA B 1 148 ? 13.695 -14.094 -8.445 1 93.75 148 ALA B N 1
ATOM 4739 C CA . ALA B 1 148 ? 14.891 -13.367 -8.852 1 93.75 148 ALA B CA 1
ATOM 4740 C C . ALA B 1 148 ? 15.219 -13.617 -10.32 1 93.75 148 ALA B C 1
ATOM 4742 O O . ALA B 1 148 ? 15.273 -14.773 -10.766 1 93.75 148 ALA B O 1
ATOM 4743 N N . ILE B 1 149 ? 15.484 -12.555 -11.023 1 93.06 149 ILE B N 1
ATOM 4744 C CA . ILE B 1 149 ? 15.836 -12.648 -12.438 1 93.06 149 ILE B CA 1
ATOM 4745 C C . ILE B 1 149 ? 17.328 -12.984 -12.57 1 93.06 149 ILE B C 1
ATOM 4747 O O . ILE B 1 149 ? 18.172 -12.289 -12.016 1 93.06 149 ILE B O 1
ATOM 4751 N N . VAL B 1 150 ? 17.625 -14.023 -13.234 1 88.06 150 VAL B N 1
ATOM 4752 C CA . VAL B 1 150 ? 18.984 -14.398 -13.594 1 88.06 150 VAL B CA 1
ATOM 4753 C C . VAL B 1 150 ? 19.094 -14.539 -15.109 1 88.06 150 VAL B C 1
ATOM 4755 O O . VAL B 1 150 ? 18.516 -15.453 -15.703 1 88.06 150 VAL B O 1
ATOM 4758 N N . ASN B 1 151 ? 19.844 -13.633 -15.688 1 86.06 151 ASN B N 1
ATOM 4759 C CA . ASN B 1 151 ? 20.016 -13.68 -17.141 1 86.06 151 ASN B CA 1
ATOM 4760 C C . ASN B 1 151 ? 21.25 -14.484 -17.516 1 86.06 151 ASN B C 1
ATOM 4762 O O . ASN B 1 151 ? 22.359 -14.203 -17.047 1 86.06 151 ASN B O 1
ATOM 4766 N N . ALA B 1 152 ? 21.047 -15.453 -18.297 1 82.62 152 ALA B N 1
ATOM 4767 C CA . ALA B 1 152 ? 22.125 -16.234 -18.875 1 82.62 152 ALA B CA 1
ATOM 4768 C C . ALA B 1 152 ? 22.484 -15.742 -20.266 1 82.62 152 ALA B C 1
ATOM 4770 O O . ALA B 1 152 ? 22.359 -16.484 -21.25 1 82.62 152 ALA B O 1
ATOM 4771 N N . THR B 1 153 ? 22.75 -14.414 -20.375 1 74.19 153 THR B N 1
ATOM 4772 C CA . THR B 1 153 ? 23.109 -13.805 -21.641 1 74.19 153 THR B CA 1
ATOM 4773 C C . THR B 1 153 ? 24.547 -13.305 -21.625 1 74.19 153 THR B C 1
ATOM 4775 O O . THR B 1 153 ? 25.094 -13.039 -20.547 1 74.19 153 THR B O 1
ATOM 4778 N N . PRO B 1 154 ? 25.219 -13.414 -22.766 1 62 154 PRO B N 1
ATOM 4779 C CA . PRO B 1 154 ? 26.609 -12.945 -22.797 1 62 154 PRO B CA 1
ATOM 4780 C C . PRO B 1 154 ? 26.734 -11.484 -22.375 1 62 154 PRO B C 1
ATOM 4782 O O . PRO B 1 154 ? 27.781 -11.086 -21.844 1 62 154 PRO B O 1
ATOM 4785 N N . ASP B 1 155 ? 25.859 -10.602 -22.656 1 51.66 155 ASP B N 1
ATOM 4786 C CA . ASP B 1 155 ? 26.031 -9.156 -22.531 1 51.66 155 ASP B CA 1
ATOM 4787 C C . ASP B 1 155 ? 25.641 -8.68 -21.141 1 51.66 155 ASP B C 1
ATOM 4789 O O . ASP B 1 155 ? 25.688 -7.484 -20.844 1 51.66 155 ASP B O 1
ATOM 4793 N N . SER B 1 156 ? 25.281 -9.406 -20.359 1 49.59 156 SER B N 1
ATOM 4794 C CA . SER B 1 156 ? 24.547 -8.852 -19.234 1 49.59 156 SER B CA 1
ATOM 4795 C C . SER B 1 156 ? 25.5 -8.305 -18.172 1 49.59 156 SER B C 1
ATOM 4797 O O . SER B 1 156 ? 25.094 -8.102 -17.016 1 49.59 156 SER B O 1
ATOM 4799 N N . PHE B 1 157 ? 26.812 -7.988 -18.344 1 40.41 157 PHE B N 1
ATOM 4800 C CA . PHE B 1 157 ? 27.594 -7.445 -17.234 1 40.41 157 PHE B CA 1
ATOM 4801 C C . PHE B 1 157 ? 26.984 -6.129 -16.75 1 40.41 157 PHE B C 1
ATOM 4803 O O . PHE B 1 157 ? 27.578 -5.066 -16.953 1 40.41 157 PHE B O 1
ATOM 4810 N N . SER B 1 158 ? 25.766 -5.914 -16.797 1 39.12 158 SER B N 1
ATOM 4811 C CA . SER B 1 158 ? 25.625 -4.547 -16.297 1 39.12 158 SER B CA 1
ATOM 4812 C C . SER B 1 158 ? 25.875 -4.488 -14.789 1 39.12 158 SER B C 1
ATOM 4814 O O . SER B 1 158 ? 25.531 -5.426 -14.062 1 39.12 158 SER B O 1
ATOM 4816 N N . GLY B 1 159 ? 26.953 -4.059 -14.234 1 38.91 159 GLY B N 1
ATOM 4817 C CA . GLY B 1 159 ? 27.391 -3.631 -12.914 1 38.91 159 GLY B CA 1
ATOM 4818 C C . GLY B 1 159 ? 26.234 -3.457 -11.938 1 38.91 159 GLY B C 1
ATOM 4819 O O . GLY B 1 159 ? 26.453 -3.021 -10.805 1 38.91 159 GLY B O 1
ATOM 4820 N N . ASP B 1 160 ? 25.109 -3.303 -12.328 1 42.44 160 ASP B N 1
ATOM 4821 C CA . ASP B 1 160 ? 24.094 -2.691 -11.477 1 42.44 160 ASP B CA 1
ATOM 4822 C C . ASP B 1 160 ? 23.391 -3.744 -10.617 1 42.44 160 ASP B C 1
ATOM 4824 O O . ASP B 1 160 ? 22.25 -3.541 -10.188 1 42.44 160 ASP B O 1
ATOM 4828 N N . GLY B 1 161 ? 24.188 -4.949 -10.32 1 42.12 161 GLY B N 1
ATOM 4829 C CA . GLY B 1 161 ? 23.594 -5.93 -9.422 1 42.12 161 GLY B CA 1
ATOM 4830 C C . GLY B 1 161 ? 22.781 -6.992 -10.141 1 42.12 161 GLY B C 1
ATOM 4831 O O . GLY B 1 161 ? 22.047 -7.75 -9.516 1 42.12 161 GLY B O 1
ATOM 4832 N N . ILE B 1 162 ? 22.875 -6.844 -11.43 1 43.19 162 ILE B N 1
ATOM 4833 C CA . ILE B 1 162 ? 22.156 -7.816 -12.25 1 43.19 162 ILE B CA 1
ATOM 4834 C C . ILE B 1 162 ? 22.953 -9.117 -12.32 1 43.19 162 ILE B C 1
ATOM 4836 O O . ILE B 1 162 ? 24.141 -9.102 -12.625 1 43.19 162 ILE B O 1
ATOM 4840 N N . HIS B 1 163 ? 22.469 -10.172 -11.727 1 44.72 163 HIS B N 1
ATOM 4841 C CA . HIS B 1 163 ? 23.078 -11.5 -11.742 1 44.72 163 HIS B CA 1
ATOM 4842 C C . HIS B 1 163 ? 23.125 -12.07 -13.148 1 44.72 163 HIS B C 1
ATOM 4844 O O . HIS B 1 163 ? 22.094 -12.43 -13.711 1 44.72 163 HIS B O 1
ATOM 4850 N N . THR B 1 164 ? 24.172 -11.648 -13.875 1 45.75 164 THR B N 1
ATOM 4851 C CA . THR B 1 164 ? 24.375 -12.188 -15.219 1 45.75 164 THR B CA 1
ATOM 4852 C C . THR B 1 164 ? 25.422 -13.289 -15.203 1 45.75 164 THR B C 1
ATOM 4854 O O . THR B 1 164 ? 26.422 -13.203 -14.477 1 45.75 164 THR B O 1
ATOM 4857 N N . VAL B 1 165 ? 25.047 -14.531 -15.578 1 41.12 165 VAL B N 1
ATOM 4858 C CA . VAL B 1 165 ? 26.031 -15.578 -15.828 1 41.12 165 VAL B CA 1
ATOM 4859 C C . VAL B 1 165 ? 26.828 -15.258 -17.094 1 41.12 165 VAL B C 1
ATOM 4861 O O . VAL B 1 165 ? 26.234 -15.062 -18.172 1 41.12 165 VAL B O 1
ATOM 4864 N N . VAL B 1 166 ? 28.047 -14.75 -16.922 1 40.78 166 VAL B N 1
ATOM 4865 C CA . VAL B 1 166 ? 28.938 -14.398 -18.031 1 40.78 166 VAL B CA 1
ATOM 4866 C C . VAL B 1 166 ? 29.344 -15.656 -18.781 1 40.78 166 VAL B C 1
ATOM 4868 O O . VAL B 1 166 ? 29.438 -16.734 -18.188 1 40.78 166 VAL B O 1
ATOM 4871 N N . ASP B 1 167 ? 29.25 -15.648 -20.094 1 37.69 167 ASP B N 1
ATOM 4872 C CA . ASP B 1 167 ? 29.766 -16.656 -21.016 1 37.69 167 ASP B CA 1
ATOM 4873 C C . ASP B 1 167 ? 31.203 -17.047 -20.672 1 37.69 167 ASP B C 1
ATOM 4875 O O . ASP B 1 167 ? 31.953 -16.25 -20.094 1 37.69 167 ASP B O 1
ATOM 4879 N N . GLU B 1 168 ? 31.531 -18.328 -20.766 1 38.66 168 GLU B N 1
ATOM 4880 C CA . GLU B 1 168 ? 32.844 -18.938 -20.641 1 38.66 168 GLU B CA 1
ATOM 4881 C C . GLU B 1 168 ? 33.906 -18.109 -21.344 1 38.66 168 GLU B C 1
ATOM 4883 O O . GLU B 1 168 ? 35.094 -18.203 -21.016 1 38.66 168 GLU B O 1
ATOM 4888 N N . SER B 1 169 ? 33.688 -17.672 -22.531 1 32.03 169 SER B N 1
ATOM 4889 C CA . SER B 1 169 ? 34.875 -17.078 -23.156 1 32.03 169 SER B CA 1
ATOM 4890 C C . SER B 1 169 ? 35.344 -15.828 -22.406 1 32.03 169 SER B C 1
ATOM 4892 O O . SER B 1 169 ? 36.375 -15.25 -22.719 1 32.03 169 SER B O 1
ATOM 4894 N N . ALA B 1 170 ? 34.406 -15.078 -22.016 1 37.56 170 ALA B N 1
ATOM 4895 C CA . ALA B 1 170 ? 35 -13.953 -21.312 1 37.56 170 ALA B CA 1
ATOM 4896 C C . ALA B 1 170 ? 35.688 -14.414 -20.016 1 37.56 170 ALA B C 1
ATOM 4898 O O . ALA B 1 170 ? 35.062 -15.047 -19.172 1 37.56 170 ALA B O 1
ATOM 4899 N N . SER B 1 171 ? 36.875 -14.734 -19.953 1 38.22 171 SER B N 1
ATOM 4900 C CA . SER B 1 171 ? 37.969 -14.984 -19.016 1 38.22 171 SER B CA 1
ATOM 4901 C C . SER B 1 171 ? 37.812 -14.148 -17.75 1 38.22 171 SER B C 1
ATOM 4903 O O . SER B 1 171 ? 38.812 -13.641 -17.203 1 38.22 171 SER B O 1
ATOM 4905 N N . ASP B 1 172 ? 36.688 -13.602 -17.625 1 41.94 172 ASP B N 1
ATOM 4906 C CA . ASP B 1 172 ? 36.844 -12.859 -16.375 1 41.94 172 ASP B CA 1
ATOM 4907 C C . ASP B 1 172 ? 36.906 -13.812 -15.18 1 41.94 172 ASP B C 1
ATOM 4909 O O . ASP B 1 172 ? 35.906 -14.461 -14.852 1 41.94 172 ASP B O 1
ATOM 4913 N N . ALA B 1 173 ? 38.031 -14.312 -14.836 1 45.16 173 ALA B N 1
ATOM 4914 C CA . ALA B 1 173 ? 38.469 -15.156 -13.727 1 45.16 173 ALA B CA 1
ATOM 4915 C C . ALA B 1 173 ? 37.656 -14.883 -12.469 1 45.16 173 ALA B C 1
ATOM 4917 O O . ALA B 1 173 ? 37.469 -15.766 -11.625 1 45.16 173 ALA B O 1
ATOM 4918 N N . ASP B 1 174 ? 37 -13.703 -12.367 1 53.56 174 ASP B N 1
ATOM 4919 C CA . ASP B 1 174 ? 36.438 -13.305 -11.086 1 53.56 174 ASP B CA 1
ATOM 4920 C C . ASP B 1 174 ? 34.906 -13.43 -11.094 1 53.56 174 ASP B C 1
ATOM 4922 O O . ASP B 1 174 ? 34.25 -13.219 -10.062 1 53.56 174 ASP B O 1
ATOM 4926 N N . ALA B 1 175 ? 34.312 -13.844 -12.273 1 58.41 175 ALA B N 1
ATOM 4927 C CA . ALA B 1 175 ? 32.844 -13.992 -12.25 1 58.41 175 ALA B CA 1
ATOM 4928 C C . ALA B 1 175 ? 32.438 -15.297 -11.57 1 58.41 175 ALA B C 1
ATOM 4930 O O . ALA B 1 175 ? 33.062 -16.328 -11.773 1 58.41 175 ALA B O 1
ATOM 4931 N N . PRO B 1 176 ? 31.438 -15.188 -10.75 1 65.75 176 PRO B N 1
ATOM 4932 C CA . PRO B 1 176 ? 31.031 -16.422 -10.078 1 65.75 176 PRO B CA 1
ATOM 4933 C C . PRO B 1 176 ? 30.516 -17.484 -11.055 1 65.75 176 PRO B C 1
ATOM 4935 O O . PRO B 1 176 ? 30 -17.141 -12.117 1 65.75 176 PRO B O 1
ATOM 4938 N N . SER B 1 177 ? 30.844 -18.656 -10.844 1 76.25 177 SER B N 1
ATOM 4939 C CA . SER B 1 177 ? 30.234 -19.781 -11.57 1 76.25 177 SER B CA 1
ATOM 4940 C C . SER B 1 177 ? 28.719 -19.719 -11.516 1 76.25 177 SER B C 1
ATOM 4942 O O . SER B 1 177 ? 28.141 -19.078 -10.625 1 76.25 177 SER B O 1
ATOM 4944 N N . PRO B 1 178 ? 28.016 -20.188 -12.594 1 78.25 178 PRO B N 1
ATOM 4945 C CA . PRO B 1 178 ? 26.562 -20.219 -12.555 1 78.25 178 PRO B CA 1
ATOM 4946 C C . PRO B 1 178 ? 26.016 -20.781 -11.242 1 78.25 178 PRO B C 1
ATOM 4948 O O . PRO B 1 178 ? 25.031 -20.266 -10.703 1 78.25 178 PRO B O 1
ATOM 4951 N N . ARG B 1 179 ? 26.703 -21.719 -10.773 1 76.38 179 ARG B N 1
ATOM 4952 C CA . ARG B 1 179 ? 26.297 -22.312 -9.508 1 76.38 179 ARG B CA 1
ATOM 4953 C C . ARG B 1 179 ? 26.422 -21.297 -8.367 1 76.38 179 ARG B C 1
ATOM 4955 O O . ARG B 1 179 ? 25.516 -21.156 -7.551 1 76.38 179 ARG B O 1
ATOM 4962 N N . ALA B 1 180 ? 27.531 -20.703 -8.344 1 78.31 180 ALA B N 1
ATOM 4963 C CA . ALA B 1 180 ? 27.781 -19.719 -7.297 1 78.31 180 ALA B CA 1
ATOM 4964 C C . ALA B 1 180 ? 26.781 -18.578 -7.371 1 78.31 180 ALA B C 1
ATOM 4966 O O . ALA B 1 180 ? 26.312 -18.078 -6.344 1 78.31 180 ALA B O 1
ATOM 4967 N N . LEU B 1 181 ? 26.438 -18.25 -8.531 1 80.94 181 LEU B N 1
ATOM 4968 C CA . LEU B 1 181 ? 25.469 -17.172 -8.742 1 80.94 181 LEU B CA 1
ATOM 4969 C C . LEU B 1 181 ? 24.109 -17.562 -8.195 1 80.94 181 LEU B C 1
ATOM 4971 O O . LEU B 1 181 ? 23.453 -16.766 -7.512 1 80.94 181 LEU B O 1
ATOM 4975 N N . VAL B 1 182 ? 23.688 -18.688 -8.531 1 80.38 182 VAL B N 1
ATOM 4976 C CA . VAL B 1 182 ? 22.391 -19.172 -8.078 1 80.38 182 VAL B CA 1
ATOM 4977 C C . VAL B 1 182 ? 22.375 -19.281 -6.551 1 80.38 182 VAL B C 1
ATOM 4979 O O . VAL B 1 182 ? 21.422 -18.844 -5.898 1 80.38 182 VAL B O 1
ATOM 4982 N N . GLU B 1 183 ? 23.438 -19.766 -6.039 1 76.31 183 GLU B N 1
ATOM 4983 C CA . GLU B 1 183 ? 23.547 -19.906 -4.59 1 76.31 183 GLU B CA 1
ATOM 4984 C C . GLU B 1 183 ? 23.516 -18.547 -3.9 1 76.31 183 GLU B C 1
ATOM 4986 O O . GLU B 1 183 ? 22.859 -18.391 -2.867 1 76.31 183 GLU B O 1
ATOM 4991 N N . GLN B 1 184 ? 24.234 -17.656 -4.48 1 80.88 184 GLN B N 1
ATOM 4992 C CA . GLN B 1 184 ? 24.234 -16.312 -3.938 1 80.88 184 GLN B CA 1
ATOM 4993 C C . GLN B 1 184 ? 22.844 -15.688 -4.008 1 80.88 184 GLN B C 1
ATOM 4995 O O . GLN B 1 184 ? 22.422 -15 -3.074 1 80.88 184 GLN B O 1
ATOM 5000 N N . THR B 1 185 ? 22.188 -15.914 -5.086 1 83.62 185 THR B N 1
ATOM 5001 C CA . THR B 1 185 ? 20.844 -15.367 -5.277 1 83.62 185 THR B CA 1
ATOM 5002 C C . THR B 1 185 ? 19.891 -15.914 -4.223 1 83.62 185 THR B C 1
ATOM 5004 O O . THR B 1 185 ? 19.078 -15.164 -3.662 1 83.62 185 THR B O 1
ATOM 5007 N N . ILE B 1 186 ? 20.031 -17.125 -3.934 1 78.81 186 ILE B N 1
ATOM 5008 C CA . ILE B 1 186 ? 19.203 -17.75 -2.912 1 78.81 186 ILE B CA 1
ATOM 5009 C C . ILE B 1 186 ? 19.594 -17.219 -1.534 1 78.81 186 ILE B C 1
ATOM 5011 O O . ILE B 1 186 ? 18.719 -16.891 -0.728 1 78.81 186 ILE B O 1
ATOM 5015 N N . ALA B 1 187 ? 20.875 -17.094 -1.318 1 77.75 187 ALA B N 1
ATOM 5016 C CA . ALA B 1 187 ? 21.359 -16.578 -0.044 1 77.75 187 ALA B CA 1
ATOM 5017 C C . ALA B 1 187 ? 20.875 -15.148 0.19 1 77.75 187 ALA B C 1
ATOM 5019 O O . ALA B 1 187 ? 20.641 -14.742 1.331 1 77.75 187 ALA B O 1
ATOM 5020 N N . HIS B 1 188 ? 20.672 -14.469 -0.867 1 83.25 188 HIS B N 1
ATOM 5021 C CA . HIS B 1 188 ? 20.219 -13.086 -0.784 1 83.25 188 HIS B CA 1
ATOM 5022 C C . HIS B 1 188 ? 18.734 -13.016 -0.482 1 83.25 188 HIS B C 1
ATOM 5024 O O . HIS B 1 188 ? 18.219 -11.945 -0.141 1 83.25 188 HIS B O 1
ATOM 5030 N N . GLY B 1 189 ? 18.031 -14.148 -0.611 1 82.06 189 GLY B N 1
ATOM 5031 C CA . GLY B 1 189 ? 16.656 -14.156 -0.151 1 82.06 189 GLY B CA 1
ATOM 5032 C C . GLY B 1 189 ? 15.664 -14.523 -1.24 1 82.06 189 GLY B C 1
ATOM 5033 O O . GLY B 1 189 ? 14.453 -14.414 -1.046 1 82.06 189 GLY B O 1
ATOM 5034 N N . ALA B 1 190 ? 16.125 -14.961 -2.404 1 87.56 190 ALA B N 1
ATOM 5035 C CA . ALA B 1 190 ? 15.227 -15.367 -3.479 1 87.56 190 ALA B CA 1
ATOM 5036 C C . ALA B 1 190 ? 14.484 -16.656 -3.117 1 87.56 190 ALA B C 1
ATOM 5038 O O . ALA B 1 190 ? 15.07 -17.562 -2.535 1 87.56 190 ALA B O 1
ATOM 5039 N N . ASP B 1 191 ? 13.188 -16.656 -3.416 1 84.75 191 ASP B N 1
ATOM 5040 C CA . ASP B 1 191 ? 12.406 -17.875 -3.281 1 84.75 191 ASP B CA 1
ATOM 5041 C C . ASP B 1 191 ? 12.445 -18.703 -4.57 1 84.75 191 ASP B C 1
ATOM 5043 O O . ASP B 1 191 ? 12.383 -19.938 -4.531 1 84.75 191 ASP B O 1
ATOM 5047 N N . VAL B 1 192 ? 12.477 -18 -5.648 1 88 192 VAL B N 1
ATOM 5048 C CA . VAL B 1 192 ? 12.5 -18.578 -6.984 1 88 192 VAL B CA 1
ATOM 5049 C C . VAL B 1 192 ? 13.586 -17.922 -7.824 1 88 192 VAL B C 1
ATOM 5051 O O . VAL B 1 192 ? 13.758 -16.703 -7.777 1 88 192 VAL B O 1
ATOM 5054 N N . VAL B 1 193 ? 14.336 -18.734 -8.531 1 89.06 193 VAL B N 1
ATOM 5055 C CA . VAL B 1 193 ? 15.297 -18.219 -9.5 1 89.06 193 VAL B CA 1
ATOM 5056 C C . VAL B 1 193 ? 14.734 -18.375 -10.914 1 89.06 193 VAL B C 1
ATOM 5058 O O . VAL B 1 193 ? 14.43 -19.484 -11.344 1 89.06 193 VAL B O 1
ATOM 5061 N N . ASP B 1 194 ? 14.57 -17.266 -11.602 1 93.44 194 ASP B N 1
ATOM 5062 C CA . ASP B 1 194 ? 14.055 -17.234 -12.969 1 93.44 194 ASP B CA 1
ATOM 5063 C C . ASP B 1 194 ? 15.188 -17.078 -13.977 1 93.44 194 ASP B C 1
ATOM 5065 O O . ASP B 1 194 ? 15.734 -15.984 -14.141 1 93.44 194 ASP B O 1
ATOM 5069 N N . VAL B 1 195 ? 15.453 -18.125 -14.695 1 91.62 195 VAL B N 1
ATOM 5070 C CA . VAL B 1 195 ? 16.594 -18.156 -15.602 1 91.62 195 VAL B CA 1
ATOM 5071 C C . VAL B 1 195 ? 16.125 -17.938 -17.047 1 91.62 195 VAL B C 1
ATOM 5073 O O . VAL B 1 195 ? 15.234 -18.641 -17.516 1 91.62 195 VAL B O 1
ATOM 5076 N N . GLY B 1 196 ? 16.672 -17 -17.672 1 92.5 196 GLY B N 1
ATOM 5077 C CA . GLY B 1 196 ? 16.344 -16.703 -19.062 1 92.5 196 GLY B CA 1
ATOM 5078 C C . GLY B 1 196 ? 17.547 -16.641 -19.969 1 92.5 196 GLY B C 1
ATOM 5079 O O . GLY B 1 196 ? 18.609 -16.125 -19.562 1 92.5 196 GLY B O 1
ATOM 5080 N N . GLY B 1 197 ? 17.453 -17.141 -21.141 1 90.19 197 GLY B N 1
ATOM 5081 C CA . GLY B 1 197 ? 18.516 -17.094 -22.125 1 90.19 197 GLY B CA 1
ATOM 5082 C C . GLY B 1 197 ? 18.172 -16.25 -23.344 1 90.19 197 GLY B C 1
ATOM 5083 O O . GLY B 1 197 ? 18.953 -16.156 -24.281 1 90.19 197 GLY B O 1
ATOM 5084 N N . TYR B 1 198 ? 17.016 -15.688 -23.344 1 88.25 198 TYR B N 1
ATOM 5085 C CA . TYR B 1 198 ? 16.5 -14.859 -24.422 1 88.25 198 TYR B CA 1
ATOM 5086 C C . TYR B 1 198 ? 16.062 -13.492 -23.906 1 88.25 198 TYR B C 1
ATOM 5088 O O . TYR B 1 198 ? 15.117 -13.383 -23.141 1 88.25 198 TYR B O 1
ATOM 5096 N N . SER B 1 199 ? 16.812 -12.43 -24.328 1 81.56 199 SER B N 1
ATOM 5097 C CA . SER B 1 199 ? 16.422 -11.078 -23.922 1 81.56 199 SER B CA 1
ATOM 5098 C C . SER B 1 199 ? 15.258 -10.562 -24.75 1 81.56 199 SER B C 1
ATOM 5100 O O . SER B 1 199 ? 15.305 -10.609 -25.984 1 81.56 199 SER B O 1
ATOM 5102 N N . THR B 1 200 ? 14.242 -10.086 -24.062 1 76.38 200 THR B N 1
ATOM 5103 C CA . THR B 1 200 ? 13.078 -9.539 -24.75 1 76.38 200 THR B CA 1
ATOM 5104 C C . THR B 1 200 ? 13.094 -8.008 -24.703 1 76.38 200 THR B C 1
ATOM 5106 O O . THR B 1 200 ? 12.094 -7.367 -25.016 1 76.38 200 THR B O 1
ATOM 5109 N N . ARG B 1 201 ? 14.211 -7.504 -24.281 1 71.44 201 ARG B N 1
ATOM 5110 C CA . ARG B 1 201 ? 14.352 -6.051 -24.266 1 71.44 201 ARG B CA 1
ATOM 5111 C C . ARG B 1 201 ? 14.25 -5.48 -25.672 1 71.44 201 ARG B C 1
ATOM 5113 O O . ARG B 1 201 ? 14.57 -6.16 -26.656 1 71.44 201 ARG B O 1
ATOM 5120 N N . PRO B 1 202 ? 13.781 -4.305 -25.703 1 65.31 202 PRO B N 1
ATOM 5121 C CA . PRO B 1 202 ? 13.734 -3.682 -27.031 1 65.31 202 PRO B CA 1
ATOM 5122 C C . PRO B 1 202 ? 15.102 -3.639 -27.719 1 65.31 202 PRO B C 1
ATOM 5124 O O . PRO B 1 202 ? 16.109 -3.352 -27.062 1 65.31 202 PRO B O 1
ATOM 5127 N N . GLY B 1 203 ? 15.125 -3.939 -28.906 1 64.62 203 GLY B N 1
ATOM 5128 C CA . GLY B 1 203 ? 16.344 -3.885 -29.688 1 64.62 203 GLY B CA 1
ATOM 5129 C C . GLY B 1 203 ? 17.156 -5.164 -29.625 1 64.62 203 GLY B C 1
ATOM 5130 O O . GLY B 1 203 ? 18.281 -5.223 -30.141 1 64.62 203 GLY B O 1
ATOM 5131 N N . HIS B 1 204 ? 16.578 -6.102 -29.031 1 66.38 204 HIS B N 1
ATOM 5132 C CA . HIS B 1 204 ? 17.375 -7.316 -28.844 1 66.38 204 HIS B CA 1
ATOM 5133 C C . HIS B 1 204 ? 17.422 -8.148 -30.125 1 66.38 204 HIS B C 1
ATOM 5135 O O . HIS B 1 204 ? 16.562 -8.008 -30.984 1 66.38 204 HIS B O 1
ATOM 5141 N N . THR B 1 205 ? 18.547 -8.914 -30.156 1 68.94 205 THR B N 1
ATOM 5142 C CA . THR B 1 205 ? 18.781 -9.805 -31.281 1 68.94 205 THR B CA 1
ATOM 5143 C C . THR B 1 205 ? 18.094 -11.156 -31.047 1 68.94 205 THR B C 1
ATOM 5145 O O . THR B 1 205 ? 18.031 -11.633 -29.906 1 68.94 205 THR B O 1
ATOM 5148 N N . THR B 1 206 ? 17.562 -11.68 -32.219 1 80.31 206 THR B N 1
ATOM 5149 C CA . THR B 1 206 ? 16.938 -12.992 -32.125 1 80.31 206 THR B CA 1
ATOM 5150 C C . THR B 1 206 ? 17.984 -14.07 -31.844 1 80.31 206 THR B C 1
ATOM 5152 O O . THR B 1 206 ? 19.109 -14.008 -32.344 1 80.31 206 THR B O 1
ATOM 5155 N N . VAL B 1 207 ? 17.688 -14.953 -30.938 1 87.19 207 VAL B N 1
ATOM 5156 C CA . VAL B 1 207 ? 18.531 -16.078 -30.531 1 87.19 207 VAL B CA 1
ATOM 5157 C C . VAL B 1 207 ? 17.891 -17.391 -30.984 1 87.19 207 VAL B C 1
ATOM 5159 O O . VAL B 1 207 ? 16.672 -17.547 -30.891 1 87.19 207 VAL B O 1
ATOM 5162 N N . SER B 1 208 ? 18.719 -18.266 -31.516 1 90.94 208 SER B N 1
ATOM 5163 C CA . SER B 1 208 ? 18.203 -19.562 -31.938 1 90.94 208 SER B CA 1
ATOM 5164 C C . SER B 1 208 ? 17.781 -20.406 -30.734 1 90.94 208 SER B C 1
ATOM 5166 O O . SER B 1 208 ? 18.188 -20.125 -29.609 1 90.94 208 SER B O 1
ATOM 5168 N N . VAL B 1 209 ? 16.938 -21.359 -31.047 1 94.19 209 VAL B N 1
ATOM 5169 C CA . VAL B 1 209 ? 16.5 -22.281 -30 1 94.19 209 VAL B CA 1
ATOM 5170 C C . VAL B 1 209 ? 17.719 -22.969 -29.375 1 94.19 209 VAL B C 1
ATOM 5172 O O . VAL B 1 209 ? 17.797 -23.109 -28.156 1 94.19 209 VAL B O 1
ATOM 5175 N N . GLU B 1 210 ? 18.641 -23.344 -30.234 1 93.81 210 GLU B N 1
ATOM 5176 C CA . GLU B 1 210 ? 19.844 -24.031 -29.781 1 93.81 210 GLU B CA 1
ATOM 5177 C C . GLU B 1 210 ? 20.672 -23.141 -28.859 1 93.81 210 GLU B C 1
ATOM 5179 O O . GLU B 1 210 ? 21.141 -23.578 -27.812 1 93.81 210 GLU B O 1
ATOM 5184 N N . ASP B 1 211 ? 20.797 -21.922 -29.266 1 91.81 211 ASP B N 1
ATOM 5185 C CA . ASP B 1 211 ? 21.594 -20.984 -28.469 1 91.81 211 ASP B CA 1
ATOM 5186 C C . ASP B 1 211 ? 20.922 -20.672 -27.141 1 91.81 211 ASP B C 1
ATOM 5188 O O . ASP B 1 211 ? 21.594 -20.641 -26.094 1 91.81 211 ASP B O 1
ATOM 5192 N N . GLU B 1 212 ? 19.656 -20.422 -27.188 1 93.69 212 GLU B N 1
ATOM 5193 C CA . GLU B 1 212 ? 18.938 -20.172 -25.953 1 93.69 212 GLU B CA 1
ATOM 5194 C C . GLU B 1 212 ? 19.031 -21.359 -25 1 93.69 212 GLU B C 1
ATOM 5196 O O . GLU B 1 212 ? 19.266 -21.188 -23.797 1 93.69 212 GLU B O 1
ATOM 5201 N N . THR B 1 213 ? 18.906 -22.531 -25.562 1 94.12 213 THR B N 1
ATOM 5202 C CA . THR B 1 213 ? 18.969 -23.75 -24.766 1 94.12 213 THR B CA 1
ATOM 5203 C C . THR B 1 213 ? 20.344 -23.875 -24.109 1 94.12 213 THR B C 1
ATOM 5205 O O . THR B 1 213 ? 20.438 -24.172 -22.906 1 94.12 213 THR B O 1
ATOM 5208 N N . ARG B 1 214 ? 21.359 -23.641 -24.875 1 90.06 214 ARG B N 1
ATOM 5209 C CA . ARG B 1 214 ? 22.719 -23.719 -24.344 1 90.06 214 ARG B CA 1
ATOM 5210 C C . ARG B 1 214 ? 22.922 -22.75 -23.203 1 90.06 214 ARG B C 1
ATOM 5212 O O . ARG B 1 214 ? 23.5 -23.094 -22.172 1 90.06 214 ARG B O 1
ATOM 5219 N N . ARG B 1 215 ? 22.438 -21.609 -23.359 1 88.56 215 ARG B N 1
ATOM 5220 C CA . ARG B 1 215 ? 22.578 -20.547 -22.359 1 88.56 215 ARG B CA 1
ATOM 5221 C C . ARG B 1 215 ? 21.891 -20.938 -21.062 1 88.56 215 ARG B C 1
ATOM 5223 O O . ARG B 1 215 ? 22.5 -20.891 -19.984 1 88.56 215 ARG B O 1
ATOM 5230 N N . VAL B 1 216 ? 20.656 -21.344 -21.156 1 91.25 216 VAL B N 1
ATOM 5231 C CA . VAL B 1 216 ? 19.875 -21.656 -19.969 1 91.25 216 VAL B CA 1
ATOM 5232 C C . VAL B 1 216 ? 20.406 -22.938 -19.312 1 91.25 216 VAL B C 1
ATOM 5234 O O . VAL B 1 216 ? 20.484 -23.016 -18.078 1 91.25 216 VAL B O 1
ATOM 5237 N N . MET B 1 217 ? 20.859 -23.844 -20.094 1 87.88 217 MET B N 1
ATOM 5238 C CA . MET B 1 217 ? 21.328 -25.125 -19.594 1 87.88 217 MET B CA 1
ATOM 5239 C C . MET B 1 217 ? 22.609 -24.969 -18.766 1 87.88 217 MET B C 1
ATOM 5241 O O . MET B 1 217 ? 22.859 -25.75 -17.859 1 87.88 217 MET B O 1
ATOM 5245 N N . ARG B 1 218 ? 23.344 -24 -19.016 1 84.19 218 ARG B N 1
ATOM 5246 C CA . ARG B 1 218 ? 24.547 -23.719 -18.234 1 84.19 218 ARG B CA 1
ATOM 5247 C C . ARG B 1 218 ? 24.188 -23.484 -16.766 1 84.19 218 ARG B C 1
ATOM 5249 O O . ARG B 1 218 ? 24.891 -23.953 -15.867 1 84.19 218 ARG B O 1
ATOM 5256 N N . VAL B 1 219 ? 23.156 -22.812 -16.594 1 83.94 219 VAL B N 1
ATOM 5257 C CA . VAL B 1 219 ? 22.719 -22.516 -15.234 1 83.94 219 VAL B CA 1
ATOM 5258 C C . VAL B 1 219 ? 21.984 -23.734 -14.648 1 83.94 219 VAL B C 1
ATOM 5260 O O . VAL B 1 219 ? 22.297 -24.172 -13.539 1 83.94 219 VAL B O 1
ATOM 5263 N N . VAL B 1 220 ? 21.125 -24.328 -15.438 1 83.69 220 VAL B N 1
ATOM 5264 C CA . VAL B 1 220 ? 20.266 -25.422 -14.984 1 83.69 220 VAL B CA 1
ATOM 5265 C C . VAL B 1 220 ? 21.141 -26.625 -14.617 1 83.69 220 VAL B C 1
ATOM 5267 O O . VAL B 1 220 ? 20.938 -27.25 -13.578 1 83.69 220 VAL B O 1
ATOM 5270 N N . SER B 1 221 ? 22.141 -26.891 -15.422 1 77.06 221 SER B N 1
ATOM 5271 C CA . SER B 1 221 ? 23.016 -28.031 -15.195 1 77.06 221 SER B CA 1
ATOM 5272 C C . SER B 1 221 ? 23.875 -27.828 -13.953 1 77.06 221 SER B C 1
ATOM 5274 O O . SER B 1 221 ? 24.219 -28.797 -13.266 1 77.06 221 SER B O 1
ATOM 5276 N N . SER B 1 222 ? 24.172 -26.609 -13.672 1 74.44 222 SER B N 1
ATOM 5277 C CA . SER B 1 222 ? 24.984 -26.312 -12.5 1 74.44 222 SER B CA 1
ATOM 5278 C C . SER B 1 222 ? 24.203 -26.547 -11.211 1 74.44 222 SER B C 1
ATOM 5280 O O . SER B 1 222 ? 24.797 -26.844 -10.172 1 74.44 222 SER B O 1
ATOM 5282 N N . ILE B 1 223 ? 22.969 -26.375 -11.219 1 72.69 223 ILE B N 1
ATOM 5283 C CA . ILE B 1 223 ? 22.109 -26.531 -10.055 1 72.69 223 ILE B CA 1
ATOM 5284 C C . ILE B 1 223 ? 21.844 -28.016 -9.805 1 72.69 223 ILE B C 1
ATOM 5286 O O . ILE B 1 223 ? 21.734 -28.453 -8.656 1 72.69 223 ILE B O 1
ATOM 5290 N N . ALA B 1 224 ? 21.641 -28.734 -10.836 1 61.81 224 ALA B N 1
ATOM 5291 C CA . ALA B 1 224 ? 21.375 -30.156 -10.742 1 61.81 224 ALA B CA 1
ATOM 5292 C C . ALA B 1 224 ? 22.469 -30.859 -9.938 1 61.81 224 ALA B C 1
ATOM 5294 O O . ALA B 1 224 ? 22.203 -31.875 -9.281 1 61.81 224 ALA B O 1
ATOM 5295 N N . GLY B 1 225 ? 23.594 -30.203 -9.891 1 56.28 225 GLY B N 1
ATOM 5296 C CA . GLY B 1 225 ? 24.703 -30.797 -9.156 1 56.28 225 GLY B CA 1
ATOM 5297 C C . GLY B 1 225 ? 24.734 -30.375 -7.695 1 56.28 225 GLY B C 1
ATOM 5298 O O . GLY B 1 225 ? 25.594 -30.844 -6.934 1 56.28 225 GLY B O 1
ATOM 5299 N N . ILE B 1 226 ? 23.891 -29.516 -7.32 1 55.28 226 ILE B N 1
ATOM 5300 C CA . ILE B 1 226 ? 23.906 -29.047 -5.934 1 55.28 226 ILE B CA 1
ATOM 5301 C C . ILE B 1 226 ? 23.203 -30.078 -5.047 1 55.28 226 ILE B C 1
ATOM 5303 O O . ILE B 1 226 ? 22.047 -30.438 -5.316 1 55.28 226 ILE B O 1
ATOM 5307 N N . PRO B 1 227 ? 23.922 -30.812 -4.086 1 47.34 227 PRO B N 1
ATOM 5308 C CA . PRO B 1 227 ? 23.281 -31.766 -3.184 1 47.34 227 PRO B CA 1
ATOM 5309 C C . PRO B 1 227 ? 22.141 -31.141 -2.383 1 47.34 227 PRO B C 1
ATOM 5311 O O . PRO B 1 227 ? 22.219 -29.969 -2.008 1 47.34 227 PRO B O 1
ATOM 5314 N N . SER B 1 228 ? 20.891 -31.531 -2.592 1 44.47 228 SER B N 1
ATOM 5315 C CA . SER B 1 228 ? 19.797 -31.109 -1.731 1 44.47 228 SER B CA 1
ATOM 5316 C C . SER B 1 228 ? 20.062 -31.469 -0.276 1 44.47 228 SER B C 1
ATOM 5318 O O . SER B 1 228 ? 20.375 -32.625 0.031 1 44.47 228 SER B O 1
ATOM 5320 N N . ASP B 1 229 ? 20.734 -30.734 0.463 1 40.06 229 ASP B N 1
ATOM 5321 C CA . ASP B 1 229 ? 20.828 -31.062 1.882 1 40.06 229 ASP B CA 1
ATOM 5322 C C . ASP B 1 229 ? 19.438 -31.375 2.457 1 40.06 229 ASP B C 1
ATOM 5324 O O . ASP B 1 229 ? 18.891 -30.578 3.209 1 40.06 229 ASP B O 1
ATOM 5328 N N . SER B 1 230 ? 18.641 -31.953 1.755 1 37.94 230 SER B N 1
ATOM 5329 C CA . SER B 1 230 ? 17.438 -32.344 2.488 1 37.94 230 SER B CA 1
ATOM 5330 C C . SER B 1 230 ? 17.781 -33.188 3.705 1 37.94 230 SER B C 1
ATOM 5332 O O . SER B 1 230 ? 18.656 -34.062 3.639 1 37.94 230 SER B O 1
ATOM 5334 N N . PRO B 1 231 ? 17.609 -32.781 4.953 1 34.5 231 PRO B N 1
ATOM 5335 C CA . PRO B 1 231 ? 17.812 -33.781 6.008 1 34.5 231 PRO B CA 1
ATOM 5336 C C . PRO B 1 231 ? 17.359 -35.188 5.586 1 34.5 231 PRO B C 1
ATOM 5338 O O . PRO B 1 231 ? 16.344 -35.344 4.918 1 34.5 231 PRO B O 1
ATOM 5341 N N . LYS B 1 232 ? 18.344 -36.219 5.465 1 34.03 232 LYS B N 1
ATOM 5342 C CA . LYS B 1 232 ? 18.031 -37.625 5.387 1 34.03 232 LYS B CA 1
ATOM 5343 C C . LYS B 1 232 ? 16.75 -37.969 6.156 1 34.03 232 LYS B C 1
ATOM 5345 O O . LYS B 1 232 ? 16.453 -37.312 7.164 1 34.03 232 LYS B O 1
ATOM 5350 N N . GLU B 1 233 ? 15.922 -38.719 5.602 1 33.09 233 GLU B N 1
ATOM 5351 C CA . GLU B 1 233 ? 14.891 -39.438 6.34 1 33.09 233 GLU B CA 1
ATOM 5352 C C . GLU B 1 233 ? 15.43 -39.969 7.66 1 33.09 233 GLU B C 1
ATOM 5354 O O . GLU B 1 233 ? 16.375 -40.75 7.676 1 33.09 233 GLU B O 1
ATOM 5359 N N . SER B 1 234 ? 15.773 -39.281 8.734 1 30.94 234 SER B N 1
ATOM 5360 C CA . SER B 1 234 ? 15.844 -40.219 9.844 1 30.94 234 SER B CA 1
ATOM 5361 C C . SER B 1 234 ? 14.812 -41.344 9.695 1 30.94 234 SER B C 1
ATOM 5363 O O . SER B 1 234 ? 13.68 -41.094 9.273 1 30.94 234 SER B O 1
ATOM 5365 N N . ASP B 1 235 ? 15.227 -42.625 9.305 1 28.95 235 ASP B N 1
ATOM 5366 C CA . ASP B 1 235 ? 14.469 -43.875 9.305 1 28.95 235 ASP B CA 1
ATOM 5367 C C . ASP B 1 235 ? 13.375 -43.844 10.359 1 28.95 235 ASP B C 1
ATOM 5369 O O . ASP B 1 235 ? 12.75 -44.875 10.641 1 28.95 235 ASP B O 1
ATOM 5373 N N . ASP B 1 236 ? 13.703 -43.25 11.57 1 29.52 236 ASP B N 1
ATOM 5374 C CA . ASP B 1 236 ? 12.664 -43.5 12.562 1 29.52 236 ASP B CA 1
ATOM 5375 C C . ASP B 1 236 ? 11.297 -43.062 12.062 1 29.52 236 ASP B C 1
ATOM 5377 O O . ASP B 1 236 ? 11.188 -42 11.406 1 29.52 236 ASP B O 1
ATOM 5381 N N . GLY B 1 237 ? 10.391 -43.938 11.547 1 27.41 237 GLY B N 1
ATOM 5382 C CA . GLY B 1 237 ? 8.977 -43.938 11.203 1 27.41 237 GLY B CA 1
ATOM 5383 C C . GLY B 1 237 ? 8.305 -42.594 11.43 1 27.41 237 GLY B C 1
ATOM 5384 O O . GLY B 1 237 ? 7.086 -42.531 11.555 1 27.41 237 GLY B O 1
ATOM 5385 N N . ALA B 1 238 ? 9.031 -41.875 12.219 1 26.42 238 ALA B N 1
ATOM 5386 C CA . ALA B 1 238 ? 8.195 -40.781 12.656 1 26.42 238 ALA B CA 1
ATOM 5387 C C . ALA B 1 238 ? 7.703 -39.969 11.469 1 26.42 238 ALA B C 1
ATOM 5389 O O . ALA B 1 238 ? 8.492 -39.531 10.617 1 26.42 238 ALA B O 1
ATOM 5390 N N . HIS B 1 239 ? 6.449 -40.188 10.945 1 25.89 239 HIS B N 1
ATOM 5391 C CA . HIS B 1 239 ? 5.453 -39.5 10.133 1 25.89 239 HIS B CA 1
ATOM 5392 C C . HIS B 1 239 ? 5.723 -38 10.102 1 25.89 239 HIS B C 1
ATOM 5394 O O . HIS B 1 239 ? 6.445 -37.469 10.953 1 25.89 239 HIS B O 1
ATOM 5400 N N . PHE B 1 240 ? 5.094 -37.344 9.047 1 26.75 240 PHE B N 1
ATOM 5401 C CA . PHE B 1 240 ? 4.887 -35.906 8.852 1 26.75 240 PHE B CA 1
ATOM 5402 C C . PHE B 1 240 ? 4.82 -35.188 10.188 1 26.75 240 PHE B C 1
ATOM 5404 O O . PHE B 1 240 ? 4.043 -35.562 11.07 1 26.75 240 PHE B O 1
ATOM 5411 N N . PRO B 1 241 ? 5.895 -34.938 10.812 1 28.73 241 PRO B N 1
ATOM 5412 C CA . PRO B 1 241 ? 5.441 -34.281 12.047 1 28.73 241 PRO B CA 1
ATOM 5413 C C . PRO B 1 241 ? 4.078 -33.625 11.898 1 28.73 241 PRO B C 1
ATOM 5415 O O . PRO B 1 241 ? 3.707 -33.188 10.789 1 28.73 241 PRO B O 1
ATOM 5418 N N . ARG B 1 242 ? 3.037 -34.031 12.703 1 28.22 242 ARG B N 1
ATOM 5419 C CA . ARG B 1 242 ? 1.651 -33.594 12.633 1 28.22 242 ARG B CA 1
ATOM 5420 C C . ARG B 1 242 ? 1.546 -32.25 11.891 1 28.22 242 ARG B C 1
ATOM 5422 O O . ARG B 1 242 ? 0.741 -32.125 10.969 1 28.22 242 ARG B O 1
ATOM 5429 N N . GLY B 1 243 ? 1.433 -31.125 12.75 1 27.36 243 GLY B N 1
ATOM 5430 C CA . GLY B 1 243 ? 0.747 -29.891 12.375 1 27.36 243 GLY B CA 1
ATOM 5431 C C . GLY B 1 243 ? 1.398 -29.172 11.203 1 27.36 243 GLY B C 1
ATOM 5432 O O . GLY B 1 243 ? 0.835 -29.125 10.109 1 27.36 243 GLY B O 1
ATOM 5433 N N . ASP B 1 244 ? 2.254 -28.203 11.531 1 30.58 244 ASP B N 1
ATOM 5434 C CA . ASP B 1 244 ? 2.631 -27 10.812 1 30.58 244 ASP B CA 1
ATOM 5435 C C . ASP B 1 244 ? 3.67 -27.297 9.734 1 30.58 244 ASP B C 1
ATOM 5437 O O . ASP B 1 244 ? 4.312 -26.375 9.211 1 30.58 244 ASP B O 1
ATOM 5441 N N . ASN B 1 245 ? 4.098 -28.562 9.602 1 29.25 245 ASN B N 1
ATOM 5442 C CA . ASN B 1 245 ? 5.387 -28.672 8.938 1 29.25 245 ASN B CA 1
ATOM 5443 C C . ASN B 1 245 ? 5.238 -28.641 7.418 1 29.25 245 ASN B C 1
ATOM 5445 O O . ASN B 1 245 ? 5.117 -29.688 6.777 1 29.25 245 ASN B O 1
ATOM 5449 N N . VAL B 1 246 ? 4.273 -28.203 6.871 1 30.48 246 VAL B N 1
ATOM 5450 C CA . VAL B 1 246 ? 4.543 -27.984 5.453 1 30.48 246 VAL B CA 1
ATOM 5451 C C . VAL B 1 246 ? 6.035 -27.719 5.25 1 30.48 246 VAL B C 1
ATOM 5453 O O . VAL B 1 246 ? 6.602 -26.797 5.855 1 30.48 246 VAL B O 1
ATOM 5456 N N . VAL B 1 247 ? 6.738 -28.859 5.297 1 32.88 247 VAL B N 1
ATOM 5457 C CA . VAL B 1 247 ? 8.109 -28.594 4.887 1 32.88 247 VAL B CA 1
ATOM 5458 C C . VAL B 1 247 ? 8.117 -27.734 3.619 1 32.88 247 VAL B C 1
ATOM 5460 O O . VAL B 1 247 ? 7.648 -28.188 2.566 1 32.88 247 VAL B O 1
ATOM 5463 N N . LEU B 1 248 ? 7.82 -26.516 3.715 1 37.91 248 LEU B N 1
ATOM 5464 C CA . LEU B 1 248 ? 8.211 -25.625 2.623 1 37.91 248 LEU B CA 1
ATOM 5465 C C . LEU B 1 248 ? 9.586 -26 2.082 1 37.91 248 LEU B C 1
ATOM 5467 O O . LEU B 1 248 ? 10.555 -26.094 2.842 1 37.91 248 LEU B O 1
ATOM 5471 N N . SER B 1 249 ? 9.68 -27.031 1.337 1 38.75 249 SER B N 1
ATOM 5472 C CA . SER B 1 249 ? 10.945 -27.453 0.741 1 38.75 249 SER B CA 1
ATOM 5473 C C . SER B 1 249 ? 11.945 -26.312 0.704 1 38.75 249 SER B C 1
ATOM 5475 O O . SER B 1 249 ? 11.57 -25.156 0.47 1 38.75 249 SER B O 1
ATOM 5477 N N . ARG B 1 250 ? 12.938 -26.359 1.588 1 44.16 250 ARG B N 1
ATOM 5478 C CA . ARG B 1 250 ? 14.227 -25.672 1.64 1 44.16 250 ARG B CA 1
ATOM 5479 C C . ARG B 1 250 ? 14.734 -25.359 0.237 1 44.16 250 ARG B C 1
ATOM 5481 O O . ARG B 1 250 ? 15.805 -24.766 0.077 1 44.16 250 ARG B O 1
ATOM 5488 N N . ASP B 1 251 ? 14.109 -26.094 -0.876 1 54.94 251 ASP B N 1
ATOM 5489 C CA . ASP B 1 251 ? 14.758 -26.312 -2.164 1 54.94 251 ASP B CA 1
ATOM 5490 C C . ASP B 1 251 ? 14.594 -25.109 -3.086 1 54.94 251 ASP B C 1
ATOM 5492 O O . ASP B 1 251 ? 13.664 -24.312 -2.91 1 54.94 251 ASP B O 1
ATOM 5496 N N . LEU B 1 252 ? 15.617 -24.938 -3.705 1 64.12 252 LEU B N 1
ATOM 5497 C CA . LEU B 1 252 ? 15.727 -23.984 -4.801 1 64.12 252 LEU B CA 1
ATOM 5498 C C . LEU B 1 252 ? 14.594 -24.172 -5.801 1 64.12 252 LEU B C 1
ATOM 5500 O O . LEU B 1 252 ? 14.344 -25.281 -6.262 1 64.12 252 LEU B O 1
ATOM 5504 N N . LEU B 1 253 ? 13.648 -23.203 -5.879 1 79.94 253 LEU B N 1
ATOM 5505 C CA . LEU B 1 253 ? 12.664 -23.203 -6.953 1 79.94 253 LEU B CA 1
ATOM 5506 C C . LEU B 1 253 ? 13.227 -22.547 -8.211 1 79.94 253 LEU B C 1
ATOM 5508 O O . LEU B 1 253 ? 13.875 -21.5 -8.125 1 79.94 253 LEU B O 1
ATOM 5512 N N . LEU B 1 254 ? 13.102 -23.312 -9.305 1 86.25 254 LEU B N 1
ATOM 5513 C CA . LEU B 1 254 ? 13.617 -22.781 -10.562 1 86.25 254 LEU B CA 1
ATOM 5514 C C . LEU B 1 254 ? 12.477 -22.469 -11.523 1 86.25 254 LEU B C 1
ATOM 5516 O O . LEU B 1 254 ? 11.531 -23.25 -11.648 1 86.25 254 LEU B O 1
ATOM 5520 N N . SER B 1 255 ? 12.508 -21.344 -12.086 1 92.81 255 SER B N 1
ATOM 5521 C CA . SER B 1 255 ? 11.656 -20.906 -13.188 1 92.81 255 SER B CA 1
ATOM 5522 C C . SER B 1 255 ? 12.469 -20.672 -14.461 1 92.81 255 SER B C 1
ATOM 5524 O O . SER B 1 255 ? 13.57 -20.125 -14.406 1 92.81 255 SER B O 1
ATOM 5526 N N . ILE B 1 256 ? 11.938 -21.188 -15.547 1 93.94 256 ILE B N 1
ATOM 5527 C CA . ILE B 1 256 ? 12.602 -20.984 -16.828 1 93.94 256 ILE B CA 1
ATOM 5528 C C . ILE B 1 256 ? 11.875 -19.922 -17.625 1 93.94 256 ILE B C 1
ATOM 5530 O O . ILE B 1 256 ? 10.719 -20.094 -18.016 1 93.94 256 ILE B O 1
ATOM 5534 N N . ASP B 1 257 ? 12.578 -18.828 -17.875 1 95.69 257 ASP B N 1
ATOM 5535 C CA . ASP B 1 257 ? 12.031 -17.734 -18.672 1 95.69 257 ASP B CA 1
ATOM 5536 C C . ASP B 1 257 ? 12.156 -18.031 -20.156 1 95.69 257 ASP B C 1
ATOM 5538 O O . ASP B 1 257 ? 13.172 -17.688 -20.781 1 95.69 257 ASP B O 1
ATOM 5542 N N . THR B 1 258 ? 11.117 -18.656 -20.719 1 95.75 258 THR B N 1
ATOM 5543 C CA . THR B 1 258 ? 11.109 -18.984 -22.141 1 95.75 258 THR B CA 1
ATOM 5544 C C . THR B 1 258 ? 9.68 -19.141 -22.641 1 95.75 258 THR B C 1
ATOM 5546 O O . THR B 1 258 ? 8.789 -19.547 -21.891 1 95.75 258 THR B O 1
ATOM 5549 N N . PHE B 1 259 ? 9.516 -18.781 -23.906 1 94.75 259 PHE B N 1
ATOM 5550 C CA . PHE B 1 259 ? 8.219 -19.016 -24.547 1 94.75 259 PHE B CA 1
ATOM 5551 C C . PHE B 1 259 ? 8.297 -20.172 -25.531 1 94.75 259 PHE B C 1
ATOM 5553 O O . PHE B 1 259 ? 7.332 -20.453 -26.234 1 94.75 259 PHE B O 1
ATOM 5560 N N . ARG B 1 260 ? 9.445 -20.891 -25.547 1 95.31 260 ARG B N 1
ATOM 5561 C CA . ARG B 1 260 ? 9.672 -21.984 -26.484 1 95.31 260 ARG B CA 1
ATOM 5562 C C . ARG B 1 260 ? 9.586 -23.328 -25.797 1 95.31 260 ARG B C 1
ATOM 5564 O O . ARG B 1 260 ? 10.391 -23.641 -24.922 1 95.31 260 ARG B O 1
ATOM 5571 N N . PRO B 1 261 ? 8.664 -24.141 -26.234 1 95.81 261 PRO B N 1
ATOM 5572 C CA . PRO B 1 261 ? 8.484 -25.453 -25.594 1 95.81 261 PRO B CA 1
ATOM 5573 C C . PRO B 1 261 ? 9.742 -26.312 -25.656 1 95.81 261 PRO B C 1
ATOM 5575 O O . PRO B 1 261 ? 10 -27.109 -24.75 1 95.81 261 PRO B O 1
ATOM 5578 N N . GLU B 1 262 ? 10.578 -26.125 -26.719 1 95.44 262 GLU B N 1
ATOM 5579 C CA . GLU B 1 262 ? 11.797 -26.922 -26.875 1 95.44 262 GLU B CA 1
ATOM 5580 C C . GLU B 1 262 ? 12.797 -26.609 -25.766 1 95.44 262 GLU B C 1
ATOM 5582 O O . GLU B 1 262 ? 13.398 -27.531 -25.203 1 95.44 262 GLU B O 1
ATOM 5587 N N . VAL B 1 263 ? 12.938 -25.375 -25.5 1 95.62 263 VAL B N 1
ATOM 5588 C CA . VAL B 1 263 ? 13.859 -24.938 -24.453 1 95.62 263 VAL B CA 1
ATOM 5589 C C . VAL B 1 263 ? 13.352 -25.406 -23.094 1 95.62 263 VAL B C 1
ATOM 5591 O O . VAL B 1 263 ? 14.117 -25.953 -22.297 1 95.62 263 VAL B O 1
ATOM 5594 N N . ALA B 1 264 ? 12.078 -25.219 -22.891 1 95.62 264 ALA B N 1
ATOM 5595 C CA . ALA B 1 264 ? 11.461 -25.672 -21.641 1 95.62 264 ALA B CA 1
ATOM 5596 C C . ALA B 1 264 ? 11.648 -27.172 -21.438 1 95.62 264 ALA B C 1
ATOM 5598 O O . ALA B 1 264 ? 12.031 -27.625 -20.359 1 95.62 264 ALA B O 1
ATOM 5599 N N . ARG B 1 265 ? 11.422 -27.922 -22.469 1 94.31 265 ARG B N 1
ATOM 5600 C CA . ARG B 1 265 ? 11.539 -29.375 -22.422 1 94.31 265 ARG B CA 1
ATOM 5601 C C . ARG B 1 265 ? 12.961 -29.797 -22.047 1 94.31 265 ARG B C 1
ATOM 5603 O O . ARG B 1 265 ? 13.148 -30.656 -21.188 1 94.31 265 ARG B O 1
ATOM 5610 N N . ALA B 1 266 ? 13.875 -29.172 -22.688 1 91.81 266 ALA B N 1
ATOM 5611 C CA . ALA B 1 266 ? 15.273 -29.5 -22.406 1 91.81 266 ALA B CA 1
ATOM 5612 C C . ALA B 1 266 ? 15.609 -29.281 -20.938 1 91.81 266 ALA B C 1
ATOM 5614 O O . ALA B 1 266 ? 16.281 -30.109 -20.328 1 91.81 266 ALA B O 1
ATOM 5615 N N . CYS B 1 267 ? 15.141 -28.234 -20.391 1 89.69 267 CYS B N 1
ATOM 5616 C CA . CYS B 1 267 ? 15.43 -27.891 -19 1 89.69 267 CYS B CA 1
ATOM 5617 C C . CYS B 1 267 ? 14.734 -28.859 -18.047 1 89.69 267 CYS B C 1
ATOM 5619 O O . CYS B 1 267 ? 15.344 -29.312 -17.062 1 89.69 267 CYS B O 1
ATOM 5621 N N . ILE B 1 268 ? 13.445 -29.172 -18.281 1 87.75 268 ILE B N 1
ATOM 5622 C CA . ILE B 1 268 ? 12.68 -30.078 -17.422 1 87.75 268 ILE B CA 1
ATOM 5623 C C . ILE B 1 268 ? 13.32 -31.453 -17.422 1 87.75 268 ILE B C 1
ATOM 5625 O O . ILE B 1 268 ? 13.5 -32.062 -16.359 1 87.75 268 ILE B O 1
ATOM 5629 N N . GLU B 1 269 ? 13.719 -31.875 -18.578 1 83.94 269 GLU B N 1
ATOM 5630 C CA . GLU B 1 269 ? 14.25 -33.219 -18.734 1 83.94 269 GLU B CA 1
ATOM 5631 C C . GLU B 1 269 ? 15.648 -33.344 -18.141 1 83.94 269 GLU B C 1
ATOM 5633 O O . GLU B 1 269 ? 16.062 -34.438 -17.719 1 83.94 269 GLU B O 1
ATOM 5638 N N . ALA B 1 270 ? 16.344 -32.25 -18.172 1 80.75 270 ALA B N 1
ATOM 5639 C CA . ALA B 1 270 ? 17.688 -32.25 -17.578 1 80.75 270 ALA B CA 1
ATOM 5640 C C . ALA B 1 270 ? 17.594 -32.406 -16.047 1 80.75 270 ALA B C 1
ATOM 5642 O O . ALA B 1 270 ? 18.516 -32.938 -15.422 1 80.75 270 ALA B O 1
ATOM 5643 N N . LEU B 1 271 ? 16.609 -31.906 -15.484 1 72.44 271 LEU B N 1
ATOM 5644 C CA . LEU B 1 271 ? 16.469 -31.922 -14.031 1 72.44 271 LEU B CA 1
ATOM 5645 C C . LEU B 1 271 ? 15.641 -33.125 -13.578 1 72.44 271 LEU B C 1
ATOM 5647 O O . LEU B 1 271 ? 15.578 -33.406 -12.383 1 72.44 271 LEU B O 1
ATOM 5651 N N . ALA B 1 272 ? 14.805 -33.781 -14.375 1 59.75 272 ALA B N 1
ATOM 5652 C CA . ALA B 1 272 ? 13.938 -34.906 -14.062 1 59.75 272 ALA B CA 1
ATOM 5653 C C . ALA B 1 272 ? 14.742 -36.094 -13.523 1 59.75 272 ALA B C 1
ATOM 5655 O O . ALA B 1 272 ? 14.266 -36.844 -12.656 1 59.75 272 ALA B O 1
ATOM 5656 N N . PRO B 1 273 ? 15.945 -36.5 -14.133 1 47.19 273 PRO B N 1
ATOM 5657 C CA . PRO B 1 273 ? 16.516 -37.781 -13.773 1 47.19 273 PRO B CA 1
ATOM 5658 C C . PRO B 1 273 ? 16.703 -37.938 -12.266 1 47.19 273 PRO B C 1
ATOM 5660 O O . PRO B 1 273 ? 16.797 -39.094 -11.773 1 47.19 273 PRO B O 1
ATOM 5663 N N . SER B 1 274 ? 17.5 -37.125 -11.672 1 43.31 274 SER B N 1
ATOM 5664 C CA . SER B 1 274 ? 18 -37.594 -10.391 1 43.31 274 SER B CA 1
ATOM 5665 C C . SER B 1 274 ? 16.875 -37.688 -9.367 1 43.31 274 SER B C 1
ATOM 5667 O O . SER B 1 274 ? 16.031 -36.812 -9.266 1 43.31 274 SER B O 1
ATOM 5669 N N . HIS B 1 275 ? 16.312 -38.875 -9.133 1 40.97 275 HIS B N 1
ATOM 5670 C CA . HIS B 1 275 ? 15.258 -39.344 -8.242 1 40.97 275 HIS B CA 1
ATOM 5671 C C . HIS B 1 275 ? 15.008 -38.344 -7.109 1 40.97 275 HIS B C 1
ATOM 5673 O O . HIS B 1 275 ? 13.922 -38.312 -6.539 1 40.97 275 HIS B O 1
ATOM 5679 N N . ASP B 1 276 ? 16.078 -37.875 -6.543 1 42.91 276 ASP B N 1
ATOM 5680 C CA . ASP B 1 276 ? 15.938 -37.156 -5.277 1 42.91 276 ASP B CA 1
ATOM 5681 C C . ASP B 1 276 ? 15.602 -35.688 -5.508 1 42.91 276 ASP B C 1
ATOM 5683 O O . ASP B 1 276 ? 15.055 -35.031 -4.621 1 42.91 276 ASP B O 1
ATOM 5687 N N . ARG B 1 277 ? 16.125 -35.094 -6.633 1 46.22 277 ARG B N 1
ATOM 5688 C CA . ARG B 1 277 ? 16.031 -33.625 -6.805 1 46.22 277 ARG B CA 1
ATOM 5689 C C . ARG B 1 277 ? 15.008 -33.281 -7.875 1 46.22 277 ARG B C 1
ATOM 5691 O O . ARG B 1 277 ? 15.195 -32.312 -8.633 1 46.22 277 ARG B O 1
ATOM 5698 N N . ARG B 1 278 ? 14.188 -34.062 -8.336 1 45.19 278 ARG B N 1
ATOM 5699 C CA . ARG B 1 278 ? 13.297 -33.844 -9.469 1 45.19 278 ARG B CA 1
ATOM 5700 C C . ARG B 1 278 ? 12.672 -32.469 -9.422 1 45.19 278 ARG B C 1
ATOM 5702 O O . ARG B 1 278 ? 12.125 -31.984 -10.422 1 45.19 278 ARG B O 1
ATOM 5709 N N . ASP B 1 279 ? 12.062 -31.984 -8.508 1 50.25 279 ASP B N 1
ATOM 5710 C CA . ASP B 1 279 ? 11.008 -30.969 -8.5 1 50.25 279 ASP B CA 1
ATOM 5711 C C . ASP B 1 279 ? 11.594 -29.562 -8.422 1 50.25 279 ASP B C 1
ATOM 5713 O O . ASP B 1 279 ? 11 -28.672 -7.812 1 50.25 279 ASP B O 1
ATOM 5717 N N . ALA B 1 280 ? 12.75 -29.438 -9.289 1 61.69 280 ALA B N 1
ATOM 5718 C CA . ALA B 1 280 ? 13.352 -28.125 -9.102 1 61.69 280 ALA B CA 1
ATOM 5719 C C . ALA B 1 280 ? 12.68 -27.078 -9.992 1 61.69 280 ALA B C 1
ATOM 5721 O O . ALA B 1 280 ? 12.477 -25.938 -9.57 1 61.69 280 ALA B O 1
ATOM 5722 N N . VAL B 1 281 ? 12.375 -27.531 -11.336 1 61.88 281 VAL B N 1
ATOM 5723 C CA . VAL B 1 281 ? 11.695 -26.516 -12.133 1 61.88 281 VAL B CA 1
ATOM 5724 C C . VAL B 1 281 ? 10.227 -26.422 -11.703 1 61.88 281 VAL B C 1
ATOM 5726 O O . VAL B 1 281 ? 9.5 -27.422 -11.75 1 61.88 281 VAL B O 1
ATOM 5729 N N . VAL B 1 282 ? 9.898 -25.281 -11.414 1 73.56 282 VAL B N 1
ATOM 5730 C CA . VAL B 1 282 ? 8.555 -25.125 -10.859 1 73.56 282 VAL B CA 1
ATOM 5731 C C . VAL B 1 282 ? 7.664 -24.391 -11.852 1 73.56 282 VAL B C 1
ATOM 5733 O O . VAL B 1 282 ? 6.461 -24.656 -11.93 1 73.56 282 VAL B O 1
ATOM 5736 N N . TRP B 1 283 ? 8.336 -23.562 -12.672 1 88.31 283 TRP B N 1
ATOM 5737 C CA . TRP B 1 283 ? 7.5 -22.797 -13.578 1 88.31 283 TRP B CA 1
ATOM 5738 C C . TRP B 1 283 ? 8.203 -22.578 -14.914 1 88.31 283 TRP B C 1
ATOM 5740 O O . TRP B 1 283 ? 9.43 -22.5 -14.969 1 88.31 283 TRP B O 1
ATOM 5750 N N . ILE B 1 284 ? 7.406 -22.656 -15.945 1 95.31 284 ILE B N 1
ATOM 5751 C CA . ILE B 1 284 ? 7.777 -22 -17.188 1 95.31 284 ILE B CA 1
ATOM 5752 C C . ILE B 1 284 ? 7.215 -20.578 -17.203 1 95.31 284 ILE B C 1
ATOM 5754 O O . ILE B 1 284 ? 6.004 -20.375 -17.094 1 95.31 284 ILE B O 1
ATOM 5758 N N . ASN B 1 285 ? 8.117 -19.609 -17.203 1 97.19 285 ASN B N 1
ATOM 5759 C CA . ASN B 1 285 ? 7.703 -18.219 -17.328 1 97.19 285 ASN B CA 1
ATOM 5760 C C . ASN B 1 285 ? 7.609 -17.781 -18.781 1 97.19 285 ASN B C 1
ATOM 5762 O O . ASN B 1 285 ? 8.609 -17.391 -19.391 1 97.19 285 ASN B O 1
ATOM 5766 N N . ASP B 1 286 ? 6.367 -17.844 -19.312 1 96.38 286 ASP B N 1
ATOM 5767 C CA . ASP B 1 286 ? 6.137 -17.656 -20.734 1 96.38 286 ASP B CA 1
ATOM 5768 C C . ASP B 1 286 ? 5.656 -16.234 -21.031 1 96.38 286 ASP B C 1
ATOM 5770 O O . ASP B 1 286 ? 4.461 -15.953 -20.953 1 96.38 286 ASP B O 1
ATOM 5774 N N . VAL B 1 287 ? 6.543 -15.406 -21.547 1 94.12 287 VAL B N 1
ATOM 5775 C CA . VAL B 1 287 ? 6.266 -13.992 -21.75 1 94.12 287 VAL B CA 1
ATOM 5776 C C . VAL B 1 287 ? 5.328 -13.812 -22.938 1 94.12 287 VAL B C 1
ATOM 5778 O O . VAL B 1 287 ? 4.793 -12.719 -23.156 1 94.12 287 VAL B O 1
ATOM 5781 N N . MET B 1 288 ? 5.051 -14.898 -23.688 1 92.44 288 MET B N 1
ATOM 5782 C CA . MET B 1 288 ? 4.125 -14.789 -24.797 1 92.44 288 MET B CA 1
ATOM 5783 C C . MET B 1 288 ? 2.768 -15.383 -24.453 1 92.44 288 MET B C 1
ATOM 5785 O O . MET B 1 288 ? 1.861 -15.422 -25.281 1 92.44 288 MET B O 1
ATOM 5789 N N . GLY B 1 289 ? 2.639 -15.914 -23.281 1 93.81 289 GLY B N 1
ATOM 5790 C CA . GLY B 1 289 ? 1.365 -16.469 -22.859 1 93.81 289 GLY B CA 1
ATOM 5791 C C . GLY B 1 289 ? 0.932 -17.672 -23.688 1 93.81 289 GLY B C 1
ATOM 5792 O O . GLY B 1 289 ? -0.209 -17.734 -24.141 1 93.81 289 GLY B O 1
ATOM 5793 N N . MET B 1 290 ? 1.897 -18.469 -24 1 93.44 290 MET B N 1
ATOM 5794 C CA . MET B 1 290 ? 1.702 -19.734 -24.703 1 93.44 290 MET B CA 1
ATOM 5795 C C . MET B 1 290 ? 1.469 -19.5 -26.188 1 93.44 290 MET B C 1
ATOM 5797 O O . MET B 1 290 ? 1.341 -20.453 -26.969 1 93.44 290 MET B O 1
ATOM 5801 N N . ARG B 1 291 ? 1.526 -18.312 -26.656 1 91 291 ARG B N 1
ATOM 5802 C CA . ARG B 1 291 ? 1.106 -17.984 -28.016 1 91 291 ARG B CA 1
ATOM 5803 C C . ARG B 1 291 ? 2.152 -18.422 -29.031 1 91 291 ARG B C 1
ATOM 5805 O O . ARG B 1 291 ? 1.868 -18.5 -30.234 1 91 291 ARG B O 1
ATOM 5812 N N . CYS B 1 292 ? 3.385 -18.594 -28.625 1 91.12 292 CYS B N 1
ATOM 5813 C CA . CYS B 1 292 ? 4.406 -19.047 -29.578 1 91.12 292 CYS B CA 1
ATOM 5814 C C . CYS B 1 292 ? 4.016 -20.375 -30.203 1 91.12 292 CYS B C 1
ATOM 5816 O O . CYS B 1 292 ? 3.986 -20.5 -31.438 1 91.12 292 CYS B O 1
ATOM 5818 N N . ASP B 1 293 ? 3.691 -21.312 -29.438 1 92.81 293 ASP B N 1
ATOM 5819 C CA . ASP B 1 293 ? 3.24 -22.641 -29.828 1 92.81 293 ASP B CA 1
ATOM 5820 C C . ASP B 1 293 ? 2.332 -23.25 -28.766 1 92.81 293 ASP B C 1
ATOM 5822 O O . ASP B 1 293 ? 2.762 -24.109 -27.984 1 92.81 293 ASP B O 1
ATOM 5826 N N . PRO B 1 294 ? 1.05 -22.844 -28.828 1 93.44 294 PRO B N 1
ATOM 5827 C CA . PRO B 1 294 ? 0.128 -23.172 -27.734 1 93.44 294 PRO B CA 1
ATOM 5828 C C . PRO B 1 294 ? -0.008 -24.672 -27.516 1 93.44 294 PRO B C 1
ATOM 5830 O O . PRO B 1 294 ? 0.072 -25.141 -26.375 1 93.44 294 PRO B O 1
ATOM 5833 N N . LEU B 1 295 ? -0.159 -25.453 -28.516 1 94 295 LEU B N 1
ATOM 5834 C CA . LEU B 1 295 ? -0.412 -26.875 -28.406 1 94 295 LEU B CA 1
ATOM 5835 C C . LEU B 1 295 ? 0.814 -27.609 -27.875 1 94 295 LEU B C 1
ATOM 5837 O O . LEU B 1 295 ? 0.694 -28.484 -27 1 94 295 LEU B O 1
ATOM 5841 N N . ALA B 1 296 ? 1.939 -27.219 -28.375 1 94.94 296 ALA B N 1
ATOM 5842 C CA . ALA B 1 296 ? 3.17 -27.844 -27.922 1 94.94 296 ALA B CA 1
ATOM 5843 C C . ALA B 1 296 ? 3.422 -27.547 -26.438 1 94.94 296 ALA B C 1
ATOM 5845 O O . ALA B 1 296 ? 3.879 -28.406 -25.688 1 94.94 296 ALA B O 1
ATOM 5846 N N . MET B 1 297 ? 3.18 -26.344 -26.047 1 95.88 297 MET B N 1
ATOM 5847 C CA . MET B 1 297 ? 3.361 -25.969 -24.641 1 95.88 297 MET B CA 1
ATOM 5848 C C . MET B 1 297 ? 2.381 -26.719 -23.75 1 95.88 297 MET B C 1
ATOM 5850 O O . MET B 1 297 ? 2.766 -27.234 -22.703 1 95.88 297 MET B O 1
ATOM 5854 N N . ALA B 1 298 ? 1.128 -26.75 -24.156 1 95.38 298 ALA B N 1
ATOM 5855 C CA . ALA B 1 298 ? 0.127 -27.484 -23.391 1 95.38 298 ALA B CA 1
ATOM 5856 C C . ALA B 1 298 ? 0.506 -28.953 -23.266 1 95.38 298 ALA B C 1
ATOM 5858 O O . ALA B 1 298 ? 0.385 -29.547 -22.188 1 95.38 298 ALA B O 1
ATOM 5859 N N . ASP B 1 299 ? 0.961 -29.531 -24.359 1 95.25 299 ASP B N 1
ATOM 5860 C CA . ASP B 1 299 ? 1.373 -30.922 -24.375 1 95.25 299 ASP B CA 1
ATOM 5861 C C . ASP B 1 299 ? 2.533 -31.156 -23.406 1 95.25 299 ASP B C 1
ATOM 5863 O O . ASP B 1 299 ? 2.545 -32.156 -22.672 1 95.25 299 ASP B O 1
ATOM 5867 N N . LEU B 1 300 ? 3.441 -30.266 -23.469 1 94.94 300 LEU B N 1
ATOM 5868 C CA . LEU B 1 300 ? 4.586 -30.344 -22.562 1 94.94 300 LEU B CA 1
ATOM 5869 C C . LEU B 1 300 ? 4.133 -30.344 -21.109 1 94.94 300 LEU B C 1
ATOM 5871 O O . LEU B 1 300 ? 4.57 -31.172 -20.312 1 94.94 300 LEU B O 1
ATOM 5875 N N . LEU B 1 301 ? 3.27 -29.453 -20.75 1 93.69 301 LEU B N 1
ATOM 5876 C CA . LEU B 1 301 ? 2.795 -29.312 -19.375 1 93.69 301 LEU B CA 1
ATOM 5877 C C . LEU B 1 301 ? 1.971 -30.531 -18.953 1 93.69 301 LEU B C 1
ATOM 5879 O O . LEU B 1 301 ? 1.998 -30.922 -17.781 1 93.69 301 LEU B O 1
ATOM 5883 N N . ARG B 1 302 ? 1.259 -31.094 -19.891 1 92.62 302 ARG B N 1
ATOM 5884 C CA . ARG B 1 302 ? 0.499 -32.312 -19.594 1 92.62 302 ARG B CA 1
ATOM 5885 C C . ARG B 1 302 ? 1.428 -33.469 -19.266 1 92.62 302 ARG B C 1
ATOM 5887 O O . ARG B 1 302 ? 1.13 -34.281 -18.391 1 92.62 302 ARG B O 1
ATOM 5894 N N . GLN B 1 303 ? 2.529 -33.531 -19.938 1 90.31 303 GLN B N 1
ATOM 5895 C CA . GLN B 1 303 ? 3.484 -34.594 -19.766 1 90.31 303 GLN B CA 1
ATOM 5896 C C . GLN B 1 303 ? 4.262 -34.469 -18.453 1 90.31 303 GLN B C 1
ATOM 5898 O O . GLN B 1 303 ? 4.797 -35.438 -17.938 1 90.31 303 GLN B O 1
ATOM 5903 N N . HIS B 1 304 ? 4.336 -33.219 -17.984 1 87.94 304 HIS B N 1
ATOM 5904 C CA . HIS B 1 304 ? 5.078 -32.938 -16.766 1 87.94 304 HIS B CA 1
ATOM 5905 C C . HIS B 1 304 ? 4.191 -32.25 -15.727 1 87.94 304 HIS B C 1
ATOM 5907 O O . HIS B 1 304 ? 4.27 -31.047 -15.539 1 87.94 304 HIS B O 1
ATOM 5913 N N . ASP B 1 305 ? 3.451 -33 -14.938 1 80.56 305 ASP B N 1
ATOM 5914 C CA . ASP B 1 305 ? 2.359 -32.531 -14.094 1 80.56 305 ASP B CA 1
ATOM 5915 C C . ASP B 1 305 ? 2.893 -31.766 -12.883 1 80.56 305 ASP B C 1
ATOM 5917 O O . ASP B 1 305 ? 2.131 -31.094 -12.18 1 80.56 305 ASP B O 1
ATOM 5921 N N . GLY B 1 306 ? 4.074 -31.734 -12.648 1 79.5 306 GLY B N 1
ATOM 5922 C CA . GLY B 1 306 ? 4.645 -31 -11.531 1 79.5 306 GLY B CA 1
ATOM 5923 C C . GLY B 1 306 ? 5.148 -29.625 -11.922 1 79.5 306 GLY B C 1
ATOM 5924 O O . GLY B 1 306 ? 5.625 -28.859 -11.07 1 79.5 306 GLY B O 1
ATOM 5925 N N . VAL B 1 307 ? 5.043 -29.312 -13.18 1 88.69 307 VAL B N 1
ATOM 5926 C CA . VAL B 1 307 ? 5.555 -28.047 -13.672 1 88.69 307 VAL B CA 1
ATOM 5927 C C . VAL B 1 307 ? 4.391 -27.094 -13.961 1 88.69 307 VAL B C 1
ATOM 5929 O O . VAL B 1 307 ? 3.4 -27.484 -14.578 1 88.69 307 VAL B O 1
ATOM 5932 N N . GLY B 1 308 ? 4.418 -25.906 -13.414 1 91.69 308 GLY B N 1
ATOM 5933 C CA . GLY B 1 308 ? 3.41 -24.891 -13.672 1 91.69 308 GLY B CA 1
ATOM 5934 C C . GLY B 1 308 ? 3.811 -23.922 -14.773 1 91.69 308 GLY B C 1
ATOM 5935 O O . GLY B 1 308 ? 4.871 -24.078 -15.383 1 91.69 308 GLY B O 1
ATOM 5936 N N . ILE B 1 309 ? 2.902 -23 -15.055 1 95.81 309 ILE B N 1
ATOM 5937 C CA . ILE B 1 309 ? 3.17 -22.016 -16.109 1 95.81 309 ILE B CA 1
ATOM 5938 C C . ILE B 1 309 ? 2.748 -20.625 -15.633 1 95.81 309 ILE B C 1
ATOM 5940 O O . ILE B 1 309 ? 1.722 -20.469 -14.969 1 95.81 309 ILE B O 1
ATOM 5944 N N . VAL B 1 310 ? 3.598 -19.672 -15.914 1 97.31 310 VAL B N 1
ATOM 5945 C CA . VAL B 1 310 ? 3.236 -18.25 -15.812 1 97.31 310 VAL B CA 1
ATOM 5946 C C . VAL B 1 310 ? 2.811 -17.734 -17.188 1 97.31 310 VAL B C 1
ATOM 5948 O O . VAL B 1 310 ? 3.621 -17.688 -18.109 1 97.31 310 VAL B O 1
ATOM 5951 N N . ILE B 1 311 ? 1.557 -17.406 -17.281 1 96.81 311 ILE B N 1
ATOM 5952 C CA . ILE B 1 311 ? 0.997 -16.859 -18.516 1 96.81 311 ILE B CA 1
ATOM 5953 C C . ILE B 1 311 ? 1.044 -15.328 -18.469 1 96.81 311 ILE B C 1
ATOM 5955 O O . ILE B 1 311 ? 0.374 -14.703 -17.641 1 96.81 311 ILE B O 1
ATOM 5959 N N . MET B 1 312 ? 1.807 -14.781 -19.328 1 96.56 312 MET B N 1
ATOM 5960 C CA . MET B 1 312 ? 1.928 -13.328 -19.328 1 96.56 312 MET B CA 1
ATOM 5961 C C . MET B 1 312 ? 1.089 -12.711 -20.438 1 96.56 312 MET B C 1
ATOM 5963 O O . MET B 1 312 ? 1 -13.266 -21.531 1 96.56 312 MET B O 1
ATOM 5967 N N . HIS B 1 313 ? 0.481 -11.609 -20.156 1 94 313 HIS B N 1
ATOM 5968 C CA . HIS B 1 313 ? -0.158 -10.797 -21.188 1 94 313 HIS B CA 1
ATOM 5969 C C . HIS B 1 313 ? 0.867 -9.961 -21.938 1 94 313 HIS B C 1
ATOM 5971 O O . HIS B 1 313 ? 1.534 -9.102 -21.359 1 94 313 HIS B O 1
ATOM 5977 N N . SER B 1 314 ? 1.039 -10.219 -23.188 1 87.75 314 SER B N 1
ATOM 5978 C CA . SER B 1 314 ? 1.985 -9.453 -23.984 1 87.75 314 SER B CA 1
ATOM 5979 C C . SER B 1 314 ? 1.374 -9.047 -25.328 1 87.75 314 SER B C 1
ATOM 5981 O O . SER B 1 314 ? 0.511 -9.75 -25.859 1 87.75 314 SER B O 1
ATOM 5983 N N . ARG B 1 315 ? 1.698 -7.844 -25.719 1 76.12 315 ARG B N 1
ATOM 5984 C CA . ARG B 1 315 ? 1.315 -7.344 -27.031 1 76.12 315 ARG B CA 1
ATOM 5985 C C . ARG B 1 315 ? 2.527 -6.809 -27.797 1 76.12 315 ARG B C 1
ATOM 5987 O O . ARG B 1 315 ? 3.486 -6.332 -27.188 1 76.12 315 ARG B O 1
ATOM 5994 N N . GLY B 1 316 ? 2.477 -6.914 -29.109 1 68.81 316 GLY B N 1
ATOM 5995 C CA . GLY B 1 316 ? 3.455 -6.18 -29.906 1 68.81 316 GLY B CA 1
ATOM 5996 C C . GLY B 1 316 ? 4.512 -7.07 -30.516 1 68.81 316 GLY B C 1
ATOM 5997 O O . GLY B 1 316 ? 4.188 -8.031 -31.219 1 68.81 316 GLY B O 1
ATOM 5998 N N . ALA B 1 317 ? 5.832 -6.828 -30.047 1 58.91 317 ALA B N 1
ATOM 5999 C CA . ALA B 1 317 ? 7.023 -7.211 -30.797 1 58.91 317 ALA B CA 1
ATOM 6000 C C . ALA B 1 317 ? 7.199 -8.727 -30.812 1 58.91 317 ALA B C 1
ATOM 6002 O O . ALA B 1 317 ? 7.746 -9.289 -31.766 1 58.91 317 ALA B O 1
ATOM 6003 N N . LEU B 1 318 ? 6.637 -9.477 -29.922 1 70.94 318 LEU B N 1
ATOM 6004 C CA . LEU B 1 318 ? 6.895 -10.914 -29.859 1 70.94 318 LEU B CA 1
ATOM 6005 C C . LEU B 1 318 ? 5.871 -11.68 -30.688 1 70.94 318 LEU B C 1
ATOM 6007 O O . LEU B 1 318 ? 5.984 -12.898 -30.859 1 70.94 318 LEU B O 1
ATOM 6011 N N . ASP B 1 319 ? 5.07 -10.922 -31.297 1 69.88 319 ASP B N 1
ATOM 6012 C CA . ASP B 1 319 ? 4.012 -11.57 -32.062 1 69.88 319 ASP B CA 1
ATOM 6013 C C . ASP B 1 319 ? 4.59 -12.336 -33.25 1 69.88 319 ASP B C 1
ATOM 6015 O O . ASP B 1 319 ? 4.035 -13.352 -33.688 1 69.88 319 ASP B O 1
ATOM 6019 N N . ALA B 1 320 ? 5.695 -11.789 -33.656 1 71.5 320 ALA B N 1
ATOM 6020 C CA . ALA B 1 320 ? 6.328 -12.414 -34.812 1 71.5 320 ALA B CA 1
ATOM 6021 C C . ALA B 1 320 ? 6.848 -13.805 -34.469 1 71.5 320 ALA B C 1
ATOM 6023 O O . ALA B 1 320 ? 7.137 -14.609 -35.375 1 71.5 320 ALA B O 1
ATOM 6024 N N . MET B 1 321 ? 6.859 -14.164 -33.281 1 74.38 321 MET B N 1
ATOM 6025 C CA . MET B 1 321 ? 7.395 -15.453 -32.844 1 74.38 321 MET B CA 1
ATOM 6026 C C . MET B 1 321 ? 6.301 -16.516 -32.781 1 74.38 321 MET B C 1
ATOM 6028 O O . MET B 1 321 ? 6.57 -17.672 -32.5 1 74.38 321 MET B O 1
ATOM 6032 N N . THR B 1 322 ? 5.145 -16.125 -33.25 1 78.38 322 THR B N 1
ATOM 6033 C CA . THR B 1 322 ? 4.035 -17.062 -33.25 1 78.38 322 THR B CA 1
ATOM 6034 C C . THR B 1 322 ? 4.203 -18.109 -34.344 1 78.38 322 THR B C 1
ATOM 6036 O O . THR B 1 322 ? 4.371 -17.75 -35.5 1 78.38 322 THR B O 1
ATOM 6039 N N . ARG B 1 323 ? 4.164 -19.344 -33.969 1 79.88 323 ARG B N 1
ATOM 6040 C CA . ARG B 1 323 ? 4.402 -20.422 -34.906 1 79.88 323 ARG B CA 1
ATOM 6041 C C . ARG B 1 323 ? 3.088 -21.016 -35.438 1 79.88 323 ARG B C 1
ATOM 6043 O O . ARG B 1 323 ? 3.035 -21.578 -36.5 1 79.88 323 ARG B O 1
ATOM 6050 N N . ASP B 1 324 ? 2.096 -20.984 -34.594 1 74.94 324 ASP B N 1
ATOM 6051 C CA . ASP B 1 324 ? 0.761 -21.453 -34.938 1 74.94 324 ASP B CA 1
ATOM 6052 C C . ASP B 1 324 ? -0.285 -20.375 -34.719 1 74.94 324 ASP B C 1
ATOM 6054 O O . ASP B 1 324 ? -0.941 -20.328 -33.656 1 74.94 324 ASP B O 1
ATOM 6058 N N . PRO B 1 325 ? -0.467 -19.656 -35.75 1 73.25 325 PRO B N 1
ATOM 6059 C CA . PRO B 1 325 ? -1.363 -18.5 -35.594 1 73.25 325 PRO B CA 1
ATOM 6060 C C . PRO B 1 325 ? -2.809 -18.922 -35.344 1 73.25 325 PRO B C 1
ATOM 6062 O O . PRO B 1 325 ? -3.541 -18.203 -34.656 1 73.25 325 PRO B O 1
ATOM 6065 N N . VAL B 1 326 ? -3.146 -20.078 -35.812 1 71.56 326 VAL B N 1
ATOM 6066 C CA . VAL B 1 326 ? -4.52 -20.547 -35.625 1 71.56 326 VAL B CA 1
ATOM 6067 C C . VAL B 1 326 ? -4.734 -20.906 -34.156 1 71.56 326 VAL B C 1
ATOM 6069 O O . VAL B 1 326 ? -5.672 -20.422 -33.5 1 71.56 326 VAL B O 1
ATOM 6072 N N . ALA B 1 327 ? -3.881 -21.656 -33.625 1 74.81 327 ALA B N 1
ATOM 6073 C CA . ALA B 1 327 ? -3.986 -22.031 -32.219 1 74.81 327 ALA B CA 1
ATOM 6074 C C . ALA B 1 327 ? -3.838 -20.812 -31.312 1 74.81 327 ALA B C 1
ATOM 6076 O O . ALA B 1 327 ? -4.5 -20.734 -30.281 1 74.81 327 ALA B O 1
ATOM 6077 N N . ALA B 1 328 ? -3.023 -19.984 -31.75 1 77.31 328 ALA B N 1
ATOM 6078 C CA . ALA B 1 328 ? -2.773 -18.781 -30.953 1 77.31 328 ALA B CA 1
ATOM 6079 C C . ALA B 1 328 ? -4.004 -17.875 -30.922 1 77.31 328 ALA B C 1
ATOM 6081 O O . ALA B 1 328 ? -4.266 -17.219 -29.922 1 77.31 328 ALA B O 1
ATOM 6082 N N . SER B 1 329 ? -4.73 -17.781 -31.953 1 73.81 329 SER B N 1
ATOM 6083 C CA . SER B 1 329 ? -5.93 -16.953 -32.031 1 73.81 329 SER B CA 1
ATOM 6084 C C . SER B 1 329 ? -7.012 -17.469 -31.078 1 73.81 329 SER B C 1
ATOM 6086 O O . SER B 1 329 ? -7.836 -16.703 -30.594 1 73.81 329 SER B O 1
ATOM 6088 N N . ASP B 1 330 ? -6.902 -18.75 -30.781 1 72.44 330 ASP B N 1
ATOM 6089 C CA . ASP B 1 330 ? -7.879 -19.359 -29.891 1 72.44 330 ASP B CA 1
ATOM 6090 C C . ASP B 1 330 ? -7.652 -18.922 -28.438 1 72.44 330 ASP B C 1
ATOM 6092 O O . ASP B 1 330 ? -8.547 -19.062 -27.594 1 72.44 330 ASP B O 1
ATOM 6096 N N . LEU B 1 331 ? -6.43 -18.484 -28.188 1 75 331 LEU B N 1
ATOM 6097 C CA . LEU B 1 331 ? -6.055 -18.156 -26.812 1 75 331 LEU B CA 1
ATOM 6098 C C . LEU B 1 331 ? -6.621 -16.797 -26.422 1 75 331 LEU B C 1
ATOM 6100 O O . LEU B 1 331 ? -6.754 -16.5 -25.219 1 75 331 LEU B O 1
ATOM 6104 N N . LEU B 1 332 ? -6.883 -15.969 -27.359 1 65.62 332 LEU B N 1
ATOM 6105 C CA . LEU B 1 332 ? -7.195 -14.578 -27.062 1 65.62 332 LEU B CA 1
ATOM 6106 C C . LEU B 1 332 ? -8.703 -14.375 -26.922 1 65.62 332 LEU B C 1
ATOM 6108 O O . LEU B 1 332 ? -9.492 -15.062 -27.578 1 65.62 332 LEU B O 1
ATOM 6112 N N . ALA B 1 333 ? -9 -13.625 -25.844 1 59.91 333 ALA B N 1
ATOM 6113 C CA . ALA B 1 333 ? -10.406 -13.242 -25.719 1 59.91 333 ALA B CA 1
ATOM 6114 C C . ALA B 1 333 ? -10.867 -12.461 -26.938 1 59.91 333 ALA B C 1
ATOM 6116 O O . ALA B 1 333 ? -10.07 -11.766 -27.578 1 59.91 333 ALA B O 1
ATOM 6117 N N . PRO B 1 334 ? -12.102 -12.961 -27.484 1 47.56 334 PRO B N 1
ATOM 6118 C CA . PRO B 1 334 ? -12.609 -12.109 -28.562 1 47.56 334 PRO B CA 1
ATOM 6119 C C . PRO B 1 334 ? -12.516 -10.625 -28.234 1 47.56 334 PRO B C 1
ATOM 6121 O O . PRO B 1 334 ? -12.812 -10.219 -27.109 1 47.56 334 PRO B O 1
ATOM 6124 N N . HIS B 1 335 ? -11.453 -10.109 -28.516 1 48.94 335 HIS B N 1
ATOM 6125 C CA . HIS B 1 335 ? -11.375 -8.68 -28.234 1 48.94 335 HIS B CA 1
ATOM 6126 C C . HIS B 1 335 ? -12.633 -7.949 -28.703 1 48.94 335 HIS B C 1
ATOM 6128 O O . HIS B 1 335 ? -12.977 -8 -29.875 1 48.94 335 HIS B O 1
ATOM 6134 N N . PRO B 1 336 ? -13.672 -7.953 -28.109 1 37.31 336 PRO B N 1
ATOM 6135 C CA . PRO B 1 336 ? -14.656 -7.035 -28.672 1 37.31 336 PRO B CA 1
ATOM 6136 C C . PRO B 1 336 ? -14.031 -5.73 -29.172 1 37.31 336 PRO B C 1
ATOM 6138 O O . PRO B 1 336 ? -13.07 -5.234 -28.578 1 37.31 336 PRO B O 1
ATOM 6141 N N . LYS B 1 337 ? -14.18 -5.605 -30.609 1 37.53 337 LYS B N 1
ATOM 6142 C CA . LYS B 1 337 ? -13.836 -4.293 -31.156 1 37.53 337 LYS B CA 1
ATOM 6143 C C . LYS B 1 337 ? -13.977 -3.209 -30.094 1 37.53 337 LYS B C 1
ATOM 6145 O O . LYS B 1 337 ? -13.102 -2.354 -29.953 1 37.53 337 LYS B O 1
ATOM 6150 N N . ASP B 1 338 ? -15.125 -2.857 -29.906 1 35.22 338 ASP B N 1
ATOM 6151 C CA . ASP B 1 338 ? -15.688 -1.634 -29.344 1 35.22 338 ASP B CA 1
ATOM 6152 C C . ASP B 1 338 ? -15.398 -1.538 -27.844 1 35.22 338 ASP B C 1
ATOM 6154 O O . ASP B 1 338 ? -16.016 -0.737 -27.141 1 35.22 338 ASP B O 1
ATOM 6158 N N . ASN B 1 339 ? -15.086 -2.68 -27.219 1 38.56 339 ASN B N 1
ATOM 6159 C CA . ASN B 1 339 ? -15.18 -2.35 -25.812 1 38.56 339 ASN B CA 1
ATOM 6160 C C . ASN B 1 339 ? -14.07 -1.395 -25.375 1 38.56 339 ASN B C 1
ATOM 6162 O O . ASN B 1 339 ? -12.898 -1.774 -25.344 1 38.56 339 ASN B O 1
ATOM 6166 N N . ASP B 1 340 ? -14.078 -0.348 -25.734 1 40.75 340 ASP B N 1
ATOM 6167 C CA . ASP B 1 340 ? -13.641 0.914 -25.141 1 40.75 340 ASP B CA 1
ATOM 6168 C C . ASP B 1 340 ? -13.453 0.78 -23.641 1 40.75 340 ASP B C 1
ATOM 6170 O O . ASP B 1 340 ? -13.852 1.664 -22.875 1 40.75 340 ASP B O 1
ATOM 6174 N N . THR B 1 341 ? -13.531 -0.389 -23.172 1 50.78 341 THR B N 1
ATOM 6175 C CA . THR B 1 341 ? -13.398 -0.251 -21.734 1 50.78 341 THR B CA 1
ATOM 6176 C C . THR B 1 341 ? -12.094 0.461 -21.375 1 50.78 341 THR B C 1
ATOM 6178 O O . THR B 1 341 ? -11.016 0.06 -21.828 1 50.78 341 THR B O 1
ATOM 6181 N N . ASP B 1 342 ? -12.133 1.59 -21.141 1 63.09 342 ASP B N 1
ATOM 6182 C CA . ASP B 1 342 ? -11.164 2.609 -20.75 1 63.09 342 ASP B CA 1
ATOM 6183 C C . ASP B 1 342 ? -10.32 2.145 -19.562 1 63.09 342 ASP B C 1
ATOM 6185 O O . ASP B 1 342 ? -9.305 2.756 -19.25 1 63.09 342 ASP B O 1
ATOM 6189 N N . ASP B 1 343 ? -10.586 0.701 -19.188 1 85.44 343 ASP B N 1
ATOM 6190 C CA . ASP B 1 343 ? -9.805 0.314 -18.016 1 85.44 343 ASP B CA 1
ATOM 6191 C C . ASP B 1 343 ? -8.828 -0.809 -18.344 1 85.44 343 ASP B C 1
ATOM 6193 O O . ASP B 1 343 ? -9.242 -1.941 -18.609 1 85.44 343 ASP B O 1
ATOM 6197 N N . ILE B 1 344 ? -7.613 -0.699 -18.516 1 90.44 344 ILE B N 1
ATOM 6198 C CA . ILE B 1 344 ? -6.539 -1.592 -18.938 1 90.44 344 ILE B CA 1
ATOM 6199 C C . ILE B 1 344 ? -6.504 -2.82 -18.031 1 90.44 344 ILE B C 1
ATOM 6201 O O . ILE B 1 344 ? -6.207 -3.928 -18.484 1 90.44 344 ILE B O 1
ATOM 6205 N N . ILE B 1 345 ? -6.832 -2.709 -16.812 1 93.25 345 ILE B N 1
ATOM 6206 C CA . ILE B 1 345 ? -6.793 -3.836 -15.891 1 93.25 345 ILE B CA 1
ATOM 6207 C C . ILE B 1 345 ? -7.852 -4.863 -16.281 1 93.25 345 ILE B C 1
ATOM 6209 O O . ILE B 1 345 ? -7.566 -6.062 -16.344 1 93.25 345 ILE B O 1
ATOM 6213 N N . THR B 1 346 ? -9.008 -4.414 -16.578 1 92 346 THR B N 1
ATOM 6214 C CA . THR B 1 346 ? -10.094 -5.297 -16.984 1 92 346 THR B CA 1
ATOM 6215 C C . THR B 1 346 ? -9.75 -5.977 -18.312 1 92 346 THR B C 1
ATOM 6217 O O . THR B 1 346 ? -9.969 -7.18 -18.469 1 92 346 THR B O 1
ATOM 6220 N N . ALA B 1 347 ? -9.258 -5.234 -19.219 1 90.25 347 ALA B N 1
ATOM 6221 C CA . ALA B 1 347 ? -8.906 -5.777 -20.531 1 90.25 347 ALA B CA 1
ATOM 6222 C C . ALA B 1 347 ? -7.844 -6.863 -20.406 1 90.25 347 ALA B C 1
ATOM 6224 O O . ALA B 1 347 ? -7.984 -7.945 -20.984 1 90.25 347 ALA B O 1
ATOM 6225 N N . VAL B 1 348 ? -6.816 -6.57 -19.688 1 93.25 348 VAL B N 1
ATOM 6226 C CA . VAL B 1 348 ? -5.723 -7.512 -19.484 1 93.25 348 VAL B CA 1
ATOM 6227 C C . VAL B 1 348 ? -6.234 -8.758 -18.781 1 93.25 348 VAL B C 1
ATOM 6229 O O . VAL B 1 348 ? -5.898 -9.883 -19.156 1 93.25 348 VAL B O 1
ATOM 6232 N N . ALA B 1 349 ? -7.047 -8.562 -17.75 1 94.56 349 ALA B N 1
ATOM 6233 C CA . ALA B 1 349 ? -7.605 -9.695 -17.016 1 94.56 349 ALA B CA 1
ATOM 6234 C C . ALA B 1 349 ? -8.43 -10.594 -17.938 1 94.56 349 ALA B C 1
ATOM 6236 O O . ALA B 1 349 ? -8.32 -11.82 -17.859 1 94.56 349 ALA B O 1
ATOM 6237 N N . CYS B 1 350 ? -9.195 -10.008 -18.781 1 91.44 350 CYS B N 1
ATOM 6238 C CA . CYS B 1 350 ? -10.023 -10.773 -19.703 1 91.44 350 CYS B CA 1
ATOM 6239 C C . CYS B 1 350 ? -9.164 -11.625 -20.625 1 91.44 350 CYS B C 1
ATOM 6241 O O . CYS B 1 350 ? -9.453 -12.812 -20.828 1 91.44 350 CYS B O 1
ATOM 6243 N N . ASP B 1 351 ? -8.141 -11.016 -21.125 1 91.19 351 ASP B N 1
ATOM 6244 C CA . ASP B 1 351 ? -7.242 -11.742 -22.016 1 91.19 351 ASP B CA 1
ATOM 6245 C C . ASP B 1 351 ? -6.559 -12.891 -21.281 1 91.19 351 ASP B C 1
ATOM 6247 O O . ASP B 1 351 ? -6.473 -14.008 -21.797 1 91.19 351 ASP B O 1
ATOM 6251 N N . LEU B 1 352 ? -6.074 -12.586 -20.125 1 95.19 352 LEU B N 1
ATOM 6252 C CA . LEU B 1 352 ? -5.391 -13.594 -19.328 1 95.19 352 LEU B CA 1
ATOM 6253 C C . LEU B 1 352 ? -6.332 -14.742 -18.984 1 95.19 352 LEU B C 1
ATOM 6255 O O . LEU B 1 352 ? -5.938 -15.914 -19.062 1 95.19 352 LEU B O 1
ATOM 6259 N N . LEU B 1 353 ? -7.551 -14.43 -18.656 1 93.38 353 LEU B N 1
ATOM 6260 C CA . LEU B 1 353 ? -8.523 -15.453 -18.297 1 93.38 353 LEU B CA 1
ATOM 6261 C C . LEU B 1 353 ? -8.867 -16.328 -19.5 1 93.38 353 LEU B C 1
ATOM 6263 O O . LEU B 1 353 ? -9.055 -17.531 -19.359 1 93.38 353 LEU B O 1
ATOM 6267 N N . ALA B 1 354 ? -8.922 -15.711 -20.641 1 91.94 354 ALA B N 1
ATOM 6268 C CA . ALA B 1 354 ? -9.18 -16.484 -21.859 1 91.94 354 ALA B CA 1
ATOM 6269 C C . ALA B 1 354 ? -8.07 -17.5 -22.109 1 91.94 354 ALA B C 1
ATOM 6271 O O . ALA B 1 354 ? -8.336 -18.656 -22.422 1 91.94 354 ALA B O 1
ATOM 6272 N N . THR B 1 355 ? -6.887 -17.062 -21.984 1 94 355 THR B N 1
ATOM 6273 C CA . THR B 1 355 ? -5.75 -17.953 -22.188 1 94 355 THR B CA 1
ATOM 6274 C C . THR B 1 355 ? -5.723 -19.047 -21.109 1 94 355 THR B C 1
ATOM 6276 O O . THR B 1 355 ? -5.469 -20.203 -21.422 1 94 355 THR B O 1
ATOM 6279 N N . ALA B 1 356 ? -5.984 -18.656 -19.891 1 95.56 356 ALA B N 1
ATOM 6280 C CA . ALA B 1 356 ? -6.027 -19.641 -18.797 1 95.56 356 ALA B CA 1
ATOM 6281 C C . ALA B 1 356 ? -7.098 -20.703 -19.062 1 95.56 356 ALA B C 1
ATOM 6283 O O . ALA B 1 356 ? -6.859 -21.891 -18.875 1 95.56 356 ALA B O 1
ATOM 6284 N N . ALA B 1 357 ? -8.219 -20.266 -19.5 1 92.69 357 ALA B N 1
ATOM 6285 C CA . ALA B 1 357 ? -9.312 -21.188 -19.797 1 92.69 357 ALA B CA 1
ATOM 6286 C C . ALA B 1 357 ? -8.922 -22.156 -20.922 1 92.69 357 ALA B C 1
ATOM 6288 O O . ALA B 1 357 ? -9.234 -23.344 -20.859 1 92.69 357 ALA B O 1
ATOM 6289 N N . TRP B 1 358 ? -8.297 -21.547 -21.891 1 94 358 TRP B N 1
ATOM 6290 C CA . TRP B 1 358 ? -7.82 -22.391 -22.984 1 94 358 TRP B CA 1
ATOM 6291 C C . TRP B 1 358 ? -6.836 -23.438 -22.484 1 94 358 TRP B C 1
ATOM 6293 O O . TRP B 1 358 ? -6.926 -24.609 -22.859 1 94 358 TRP B O 1
ATOM 6303 N N . ALA B 1 359 ? -5.891 -23.031 -21.672 1 95.62 359 ALA B N 1
ATOM 6304 C CA . ALA B 1 359 ? -4.906 -23.953 -21.109 1 95.62 359 ALA B CA 1
ATOM 6305 C C . ALA B 1 359 ? -5.586 -25.062 -20.312 1 95.62 359 ALA B C 1
ATOM 6307 O O . ALA B 1 359 ? -5.238 -26.234 -20.438 1 95.62 359 ALA B O 1
ATOM 6308 N N . GLU B 1 360 ? -6.535 -24.656 -19.531 1 92.94 360 GLU B N 1
ATOM 6309 C CA . GLU B 1 360 ? -7.281 -25.641 -18.75 1 92.94 360 GLU B CA 1
ATOM 6310 C C . GLU B 1 360 ? -7.996 -26.641 -19.656 1 92.94 360 GLU B C 1
ATOM 6312 O O . GLU B 1 360 ? -7.973 -27.844 -19.406 1 92.94 360 GLU B O 1
ATOM 6317 N N . ALA B 1 361 ? -8.57 -26.172 -20.688 1 92.06 361 ALA B N 1
ATOM 6318 C CA . ALA B 1 361 ? -9.281 -27.016 -21.641 1 92.06 361 ALA B CA 1
ATOM 6319 C C . ALA B 1 361 ? -8.328 -27.984 -22.328 1 92.06 361 ALA B C 1
ATOM 6321 O O . ALA B 1 361 ? -8.758 -29.031 -22.844 1 92.06 361 ALA B O 1
ATOM 6322 N N . HIS B 1 362 ? -7.113 -27.641 -22.281 1 93.44 362 HIS B N 1
ATOM 6323 C CA . HIS B 1 362 ? -6.125 -28.484 -22.938 1 93.44 362 HIS B CA 1
ATOM 6324 C C . HIS B 1 362 ? -5.289 -29.25 -21.906 1 93.44 362 HIS B C 1
ATOM 6326 O O . HIS B 1 362 ? -4.18 -29.703 -22.219 1 93.44 362 HIS B O 1
ATOM 6332 N N . GLY B 1 363 ? -5.762 -29.297 -20.719 1 91.62 363 GLY B N 1
ATOM 6333 C CA . GLY B 1 363 ? -5.254 -30.266 -19.766 1 91.62 363 GLY B CA 1
ATOM 6334 C C . GLY B 1 363 ? -4.312 -29.656 -18.734 1 91.62 363 GLY B C 1
ATOM 6335 O O . GLY B 1 363 ? -3.693 -30.391 -17.953 1 91.62 363 GLY B O 1
ATOM 6336 N N . VAL B 1 364 ? -4.137 -28.406 -18.703 1 92.81 364 VAL B N 1
ATOM 6337 C CA . VAL B 1 364 ? -3.32 -27.781 -17.672 1 92.81 364 VAL B CA 1
ATOM 6338 C C . VAL B 1 364 ? -4.184 -27.453 -16.453 1 92.81 364 VAL B C 1
ATOM 6340 O O . VAL B 1 364 ? -5.133 -26.672 -16.547 1 92.81 364 VAL B O 1
ATOM 6343 N N . ALA B 1 365 ? -3.824 -28.047 -15.359 1 91.56 365 ALA B N 1
ATOM 6344 C CA . ALA B 1 365 ? -4.625 -27.828 -14.156 1 91.56 365 ALA B CA 1
ATOM 6345 C C . ALA B 1 365 ? -4.59 -26.375 -13.734 1 91.56 365 ALA B C 1
ATOM 6347 O O . ALA B 1 365 ? -3.545 -25.719 -13.812 1 91.56 365 ALA B O 1
ATOM 6348 N N . ARG B 1 366 ? -5.707 -25.875 -13.211 1 92.38 366 ARG B N 1
ATOM 6349 C CA . ARG B 1 366 ? -5.863 -24.484 -12.828 1 92.38 366 ARG B CA 1
ATOM 6350 C C . ARG B 1 366 ? -4.824 -24.078 -11.789 1 92.38 366 ARG B C 1
ATOM 6352 O O . ARG B 1 366 ? -4.289 -22.969 -11.828 1 92.38 366 ARG B O 1
ATOM 6359 N N . TRP B 1 367 ? -4.562 -24.922 -10.836 1 90 367 TRP B N 1
ATOM 6360 C CA . TRP B 1 367 ? -3.695 -24.594 -9.711 1 90 367 TRP B CA 1
ATOM 6361 C C . TRP B 1 367 ? -2.24 -24.484 -10.148 1 90 367 TRP B C 1
ATOM 6363 O O . TRP B 1 367 ? -1.368 -24.125 -9.359 1 90 367 TRP B O 1
ATOM 6373 N N . ARG B 1 368 ? -1.901 -24.781 -11.43 1 91.38 368 ARG B N 1
ATOM 6374 C CA . ARG B 1 368 ? -0.54 -24.703 -11.953 1 91.38 368 ARG B CA 1
ATOM 6375 C C . ARG B 1 368 ? -0.337 -23.438 -12.766 1 91.38 368 ARG B C 1
ATOM 6377 O O . ARG B 1 368 ? 0.729 -23.234 -13.352 1 91.38 368 ARG B O 1
ATOM 6384 N N . ILE B 1 369 ? -1.382 -22.625 -12.781 1 94.69 369 ILE B N 1
ATOM 6385 C CA . ILE B 1 369 ? -1.347 -21.469 -13.656 1 94.69 369 ILE B CA 1
ATOM 6386 C C . ILE B 1 369 ? -1.179 -20.203 -12.828 1 94.69 369 ILE B C 1
ATOM 6388 O O . ILE B 1 369 ? -1.908 -19.984 -11.852 1 94.69 369 ILE B O 1
ATOM 6392 N N . VAL B 1 370 ? -0.19 -19.422 -13.125 1 95.25 370 VAL B N 1
ATOM 6393 C CA . VAL B 1 370 ? 0.028 -18.078 -12.602 1 95.25 370 VAL B CA 1
ATOM 6394 C C . VAL B 1 370 ? -0.163 -17.047 -13.711 1 95.25 370 VAL B C 1
ATOM 6396 O O . VAL B 1 370 ? 0.224 -17.281 -14.859 1 95.25 370 VAL B O 1
ATOM 6399 N N . LEU B 1 371 ? -0.771 -15.914 -13.406 1 97.12 371 LEU B N 1
ATOM 6400 C CA . LEU B 1 371 ? -1.035 -14.898 -14.422 1 97.12 371 LEU B CA 1
ATOM 6401 C C . LEU B 1 371 ? -0.168 -13.664 -14.195 1 97.12 371 LEU B C 1
ATOM 6403 O O . LEU B 1 371 ? -0.019 -13.203 -13.055 1 97.12 371 LEU B O 1
ATOM 6407 N N . ASP B 1 372 ? 0.422 -13.211 -15.273 1 97.69 372 ASP B N 1
ATOM 6408 C CA . ASP B 1 372 ? 1.262 -12.016 -15.312 1 97.69 372 ASP B CA 1
ATOM 6409 C C . ASP B 1 372 ? 0.679 -10.961 -16.25 1 97.69 372 ASP B C 1
ATOM 6411 O O . ASP B 1 372 ? 0.585 -11.188 -17.469 1 97.69 372 ASP B O 1
ATOM 6415 N N . PRO B 1 373 ? 0.396 -9.758 -15.711 1 96.88 373 PRO B N 1
ATOM 6416 C CA . PRO B 1 373 ? -0.217 -8.742 -16.578 1 96.88 373 PRO B CA 1
ATOM 6417 C C . PRO B 1 373 ? 0.744 -8.211 -17.641 1 96.88 373 PRO B C 1
ATOM 6419 O O . PRO B 1 373 ? 0.321 -7.523 -18.562 1 96.88 373 PRO B O 1
ATOM 6422 N N . GLY B 1 374 ? 1.99 -8.516 -17.484 1 95.69 374 GLY B N 1
ATOM 6423 C CA . GLY B 1 374 ? 2.953 -8.18 -18.516 1 95.69 374 GLY B CA 1
ATOM 6424 C C . GLY B 1 374 ? 3.299 -6.703 -18.547 1 95.69 374 GLY B C 1
ATOM 6425 O O . GLY B 1 374 ? 3.266 -6.074 -19.609 1 95.69 374 GLY B O 1
ATOM 6426 N N . ILE B 1 375 ? 3.621 -6.168 -17.391 1 93.69 375 ILE B N 1
ATOM 6427 C CA . ILE B 1 375 ? 4.031 -4.77 -17.297 1 93.69 375 ILE B CA 1
ATOM 6428 C C . ILE B 1 375 ? 5.25 -4.523 -18.172 1 93.69 375 ILE B C 1
ATOM 6430 O O . ILE B 1 375 ? 6.23 -5.27 -18.109 1 93.69 375 ILE B O 1
ATOM 6434 N N . GLY B 1 376 ? 5.164 -3.494 -19.062 1 88.56 376 GLY B N 1
ATOM 6435 C CA . GLY B 1 376 ? 6.27 -3.123 -19.938 1 88.56 376 GLY B CA 1
ATOM 6436 C C . GLY B 1 376 ? 6.219 -3.809 -21.297 1 88.56 376 GLY B C 1
ATOM 6437 O O . GLY B 1 376 ? 7.039 -3.527 -22.172 1 88.56 376 GLY B O 1
ATOM 6438 N N . PHE B 1 377 ? 5.312 -4.672 -21.5 1 89.12 377 PHE B N 1
ATOM 6439 C CA . PHE B 1 377 ? 5.258 -5.434 -22.734 1 89.12 377 PHE B CA 1
ATOM 6440 C C . PHE B 1 377 ? 4.129 -4.934 -23.625 1 89.12 377 PHE B C 1
ATOM 6442 O O . PHE B 1 377 ? 2.992 -5.406 -23.516 1 89.12 377 PHE B O 1
ATOM 6449 N N . GLY B 1 378 ? 4.477 -3.986 -24.484 1 84.56 378 GLY B N 1
ATOM 6450 C CA . GLY B 1 378 ? 3.529 -3.492 -25.469 1 84.56 378 GLY B CA 1
ATOM 6451 C C . GLY B 1 378 ? 2.436 -2.631 -24.859 1 84.56 378 GLY B C 1
ATOM 6452 O O . GLY B 1 378 ? 1.292 -2.658 -25.328 1 84.56 378 GLY B O 1
ATOM 6453 N N . LYS B 1 379 ? 2.725 -1.9 -23.875 1 87.69 379 LYS B N 1
ATOM 6454 C CA . LYS B 1 379 ? 1.745 -1.086 -23.156 1 87.69 379 LYS B CA 1
ATOM 6455 C C . LYS B 1 379 ? 2.229 0.355 -23.016 1 87.69 379 LYS B C 1
ATOM 6457 O O . LYS B 1 379 ? 3.434 0.61 -22.984 1 87.69 379 LYS B O 1
ATOM 6462 N N . SER B 1 380 ? 1.265 1.242 -23.016 1 88.5 380 SER B N 1
ATOM 6463 C CA . SER B 1 380 ? 1.58 2.654 -22.828 1 88.5 380 SER B CA 1
ATOM 6464 C C . SER B 1 380 ? 2.039 2.936 -21.391 1 88.5 380 SER B C 1
ATOM 6466 O O . SER B 1 380 ? 1.933 2.072 -20.531 1 88.5 380 SER B O 1
ATOM 6468 N N . LEU B 1 381 ? 2.611 4.086 -21.234 1 88.38 381 LEU B N 1
ATOM 6469 C CA . LEU B 1 381 ? 3.012 4.508 -19.906 1 88.38 381 LEU B CA 1
ATOM 6470 C C . LEU B 1 381 ? 1.83 4.461 -18.938 1 88.38 381 LEU B C 1
ATOM 6472 O O . LEU B 1 381 ? 1.95 3.939 -17.828 1 88.38 381 LEU B O 1
ATOM 6476 N N . ALA B 1 382 ? 0.688 4.957 -19.391 1 88.62 382 ALA B N 1
ATOM 6477 C CA . ALA B 1 382 ? -0.518 4.984 -18.562 1 88.62 382 ALA B CA 1
ATOM 6478 C C . ALA B 1 382 ? -0.952 3.57 -18.188 1 88.62 382 ALA B C 1
ATOM 6480 O O . ALA B 1 382 ? -1.341 3.32 -17.047 1 88.62 382 ALA B O 1
ATOM 6481 N N . ASP B 1 383 ? -0.82 2.656 -19.109 1 90.75 383 ASP B N 1
ATOM 6482 C CA . ASP B 1 383 ? -1.195 1.267 -18.859 1 90.75 383 ASP B CA 1
ATOM 6483 C C . ASP B 1 383 ? -0.282 0.627 -17.812 1 90.75 383 ASP B C 1
ATOM 6485 O O . ASP B 1 383 ? -0.757 -0.037 -16.891 1 90.75 383 ASP B O 1
ATOM 6489 N N . ASN B 1 384 ? 0.987 0.858 -18.031 1 92.88 384 ASN B N 1
ATOM 6490 C CA . ASN B 1 384 ? 1.964 0.275 -17.109 1 92.88 384 ASN B CA 1
ATOM 6491 C C . ASN B 1 384 ? 1.778 0.791 -15.695 1 92.88 384 ASN B C 1
ATOM 6493 O O . ASN B 1 384 ? 1.886 0.027 -14.734 1 92.88 384 ASN B O 1
ATOM 6497 N N . VAL B 1 385 ? 1.478 2.059 -15.562 1 91.75 385 VAL B N 1
ATOM 6498 C CA . VAL B 1 385 ? 1.255 2.674 -14.258 1 91.75 385 VAL B CA 1
ATOM 6499 C C . VAL B 1 385 ? 0.02 2.061 -13.602 1 91.75 385 VAL B C 1
ATOM 6501 O O . VAL B 1 385 ? 0.058 1.675 -12.43 1 91.75 385 VAL B O 1
ATOM 6504 N N . ALA B 1 386 ? -1.011 1.908 -14.352 1 92.06 386 ALA B N 1
ATOM 6505 C CA . ALA B 1 386 ? -2.256 1.343 -13.836 1 92.06 386 ALA B CA 1
ATOM 6506 C C . ALA B 1 386 ? -2.055 -0.097 -13.375 1 92.06 386 ALA B C 1
ATOM 6508 O O . ALA B 1 386 ? -2.531 -0.484 -12.305 1 92.06 386 ALA B O 1
ATOM 6509 N N . LEU B 1 387 ? -1.355 -0.84 -14.109 1 94.56 387 LEU B N 1
ATOM 6510 C CA . LEU B 1 387 ? -1.141 -2.252 -13.805 1 94.56 387 LEU B CA 1
ATOM 6511 C C . LEU B 1 387 ? -0.211 -2.414 -12.609 1 94.56 387 LEU B C 1
ATOM 6513 O O . LEU B 1 387 ? -0.435 -3.277 -11.758 1 94.56 387 LEU B O 1
ATOM 6517 N N . ALA B 1 388 ? 0.806 -1.597 -12.57 1 94.06 388 ALA B N 1
ATOM 6518 C CA . ALA B 1 388 ? 1.774 -1.674 -11.484 1 94.06 388 ALA B CA 1
ATOM 6519 C C . ALA B 1 388 ? 1.127 -1.316 -10.148 1 94.06 388 ALA B C 1
ATOM 6521 O O . ALA B 1 388 ? 1.491 -1.867 -9.109 1 94.06 388 ALA B O 1
ATOM 6522 N N . GLY B 1 389 ? 0.168 -0.413 -10.18 1 91.25 389 GLY B N 1
ATOM 6523 C CA . GLY B 1 389 ? -0.511 0.006 -8.969 1 91.25 389 GLY B CA 1
ATOM 6524 C C . GLY B 1 389 ? -1.818 -0.726 -8.727 1 91.25 389 GLY B C 1
ATOM 6525 O O . GLY B 1 389 ? -2.531 -0.439 -7.766 1 91.25 389 GLY B O 1
ATOM 6526 N N . GLY B 1 390 ? -2.131 -1.703 -9.547 1 92.31 390 GLY B N 1
ATOM 6527 C CA . GLY B 1 390 ? -3.469 -2.273 -9.508 1 92.31 390 GLY B CA 1
ATOM 6528 C C . GLY B 1 390 ? -3.475 -3.76 -9.203 1 92.31 390 GLY B C 1
ATOM 6529 O O . GLY B 1 390 ? -4.297 -4.504 -9.742 1 92.31 390 GLY B O 1
ATOM 6530 N N . ALA B 1 391 ? -2.555 -4.215 -8.367 1 91.88 391 ALA B N 1
ATOM 6531 C CA . ALA B 1 391 ? -2.447 -5.648 -8.102 1 91.88 391 ALA B CA 1
ATOM 6532 C C . ALA B 1 391 ? -3.719 -6.18 -7.445 1 91.88 391 ALA B C 1
ATOM 6534 O O . ALA B 1 391 ? -4.176 -7.277 -7.766 1 91.88 391 ALA B O 1
ATOM 6535 N N . ALA B 1 392 ? -4.32 -5.418 -6.531 1 91.19 392 ALA B N 1
ATOM 6536 C CA . ALA B 1 392 ? -5.543 -5.852 -5.863 1 91.19 392 ALA B CA 1
ATOM 6537 C C . ALA B 1 392 ? -6.695 -5.977 -6.855 1 91.19 392 ALA B C 1
ATOM 6539 O O . ALA B 1 392 ? -7.441 -6.961 -6.832 1 91.19 392 ALA B O 1
ATOM 6540 N N . ARG B 1 393 ? -6.844 -5.004 -7.699 1 92.69 393 ARG B N 1
ATOM 6541 C CA . ARG B 1 393 ? -7.895 -5.035 -8.711 1 92.69 393 ARG B CA 1
ATOM 6542 C C . ARG B 1 393 ? -7.68 -6.18 -9.695 1 92.69 393 ARG B C 1
ATOM 6544 O O . ARG B 1 393 ? -8.633 -6.836 -10.109 1 92.69 393 ARG B O 1
ATOM 6551 N N . LEU B 1 394 ? -6.43 -6.344 -10.062 1 94.19 394 LEU B N 1
ATOM 6552 C CA . LEU B 1 394 ? -6.109 -7.441 -10.969 1 94.19 394 LEU B CA 1
ATOM 6553 C C . LEU B 1 394 ? -6.457 -8.789 -10.336 1 94.19 394 LEU B C 1
ATOM 6555 O O . LEU B 1 394 ? -7.07 -9.641 -10.984 1 94.19 394 LEU B O 1
ATOM 6559 N N . ARG B 1 395 ? -6.117 -8.977 -9.117 1 91.06 395 ARG B N 1
ATOM 6560 C CA . ARG B 1 395 ? -6.43 -10.211 -8.398 1 91.06 395 ARG B CA 1
ATOM 6561 C C . ARG B 1 395 ? -7.938 -10.453 -8.375 1 91.06 395 ARG B C 1
ATOM 6563 O O . ARG B 1 395 ? -8.391 -11.586 -8.594 1 91.06 395 ARG B O 1
ATOM 6570 N N . ALA B 1 396 ? -8.609 -9.414 -8.117 1 89.19 396 ALA B N 1
ATOM 6571 C CA . ALA B 1 396 ? -10.062 -9.531 -8.078 1 89.19 396 ALA B CA 1
ATOM 6572 C C . ALA B 1 396 ? -10.609 -9.898 -9.453 1 89.19 396 ALA B C 1
ATOM 6574 O O . ALA B 1 396 ? -11.523 -10.719 -9.562 1 89.19 396 ALA B O 1
ATOM 6575 N N . ALA B 1 397 ? -10.023 -9.328 -10.422 1 91.81 397 ALA B N 1
ATOM 6576 C CA . ALA B 1 397 ? -10.523 -9.5 -11.781 1 91.81 397 ALA B CA 1
ATOM 6577 C C . ALA B 1 397 ? -10.203 -10.898 -12.305 1 91.81 397 ALA B C 1
ATOM 6579 O O . ALA B 1 397 ? -10.992 -11.477 -13.062 1 91.81 397 ALA B O 1
ATOM 6580 N N . VAL B 1 398 ? -9.055 -11.422 -11.984 1 92.19 398 VAL B N 1
ATOM 6581 C CA . VAL B 1 398 ? -8.648 -12.703 -12.562 1 92.19 398 VAL B CA 1
ATOM 6582 C C . VAL B 1 398 ? -9.133 -13.844 -11.68 1 92.19 398 VAL B C 1
ATOM 6584 O O . VAL B 1 398 ? -8.945 -15.016 -12.016 1 92.19 398 VAL B O 1
ATOM 6587 N N . GLY B 1 399 ? -9.727 -13.398 -10.836 1 77 399 GLY B N 1
ATOM 6588 C CA . GLY B 1 399 ? -10.352 -14.461 -10.062 1 77 399 GLY B CA 1
ATOM 6589 C C . GLY B 1 399 ? -9.344 -15.391 -9.414 1 77 399 GLY B C 1
ATOM 6590 O O . GLY B 1 399 ? -8.164 -15.055 -9.289 1 77 399 GLY B O 1
ATOM 6591 N N . GLY B 1 400 ? -9.398 -16.141 -8.539 1 81.31 400 GLY B N 1
ATOM 6592 C CA . GLY B 1 400 ? -8.703 -17.094 -7.691 1 81.31 400 GLY B CA 1
ATOM 6593 C C . GLY B 1 400 ? -7.336 -17.484 -8.219 1 81.31 400 GLY B C 1
ATOM 6594 O O . GLY B 1 400 ? -6.609 -18.25 -7.586 1 81.31 400 GLY B O 1
ATOM 6595 N N . TYR B 1 401 ? -6.859 -16.953 -9.531 1 92.69 401 TYR B N 1
ATOM 6596 C CA . TYR B 1 401 ? -5.516 -17.25 -10.008 1 92.69 401 TYR B CA 1
ATOM 6597 C C . TYR B 1 401 ? -4.473 -16.422 -9.266 1 92.69 401 TYR B C 1
ATOM 6599 O O . TYR B 1 401 ? -4.691 -15.25 -8.977 1 92.69 401 TYR B O 1
ATOM 6607 N N . PRO B 1 402 ? -3.311 -17.016 -9.008 1 92.56 402 PRO B N 1
ATOM 6608 C CA . PRO B 1 402 ? -2.223 -16.203 -8.477 1 92.56 402 PRO B CA 1
ATOM 6609 C C . PRO B 1 402 ? -1.701 -15.18 -9.484 1 92.56 402 PRO B C 1
ATOM 6611 O O . PRO B 1 402 ? -1.713 -15.445 -10.688 1 92.56 402 PRO B O 1
ATOM 6614 N N . VAL B 1 403 ? -1.243 -14.031 -8.984 1 95.12 403 VAL B N 1
ATOM 6615 C CA . VAL B 1 403 ? -0.795 -12.945 -9.852 1 95.12 403 VAL B CA 1
ATOM 6616 C C . VAL B 1 403 ? 0.687 -12.672 -9.609 1 95.12 403 VAL B C 1
ATOM 6618 O O . VAL B 1 403 ? 1.131 -12.602 -8.461 1 95.12 403 VAL B O 1
ATOM 6621 N N . LEU B 1 404 ? 1.479 -12.594 -10.688 1 96.31 404 LEU B N 1
ATOM 6622 C CA . LEU B 1 404 ? 2.883 -12.195 -10.672 1 96.31 404 LEU B CA 1
ATOM 6623 C C . LEU B 1 404 ? 3.043 -10.758 -11.156 1 96.31 404 LEU B C 1
ATOM 6625 O O . LEU B 1 404 ? 2.518 -10.391 -12.203 1 96.31 404 LEU B O 1
ATOM 6629 N N . ILE B 1 405 ? 3.688 -9.922 -10.344 1 96.69 405 ILE B N 1
ATOM 6630 C CA . ILE B 1 405 ? 3.979 -8.547 -10.727 1 96.69 405 ILE B CA 1
ATOM 6631 C C . ILE B 1 405 ? 5.477 -8.391 -10.984 1 96.69 405 ILE B C 1
ATOM 6633 O O . ILE B 1 405 ? 6.293 -8.602 -10.086 1 96.69 405 ILE B O 1
ATOM 6637 N N . GLY B 1 406 ? 5.863 -8.086 -12.195 1 96.31 406 GLY B N 1
ATOM 6638 C CA . GLY B 1 406 ? 7.238 -7.805 -12.578 1 96.31 406 GLY B CA 1
ATOM 6639 C C . GLY B 1 406 ? 7.441 -6.375 -13.047 1 96.31 406 GLY B C 1
ATOM 6640 O O . GLY B 1 406 ? 7.391 -6.098 -14.25 1 96.31 406 GLY B O 1
ATOM 6641 N N . ALA B 1 407 ? 7.746 -5.469 -12.164 1 93.19 407 ALA B N 1
ATOM 6642 C CA . ALA B 1 407 ? 7.887 -4.059 -12.516 1 93.19 407 ALA B CA 1
ATOM 6643 C C . ALA B 1 407 ? 9.312 -3.574 -12.281 1 93.19 407 ALA B C 1
ATOM 6645 O O . ALA B 1 407 ? 9.664 -2.451 -12.656 1 93.19 407 ALA B O 1
ATOM 6646 N N . SER B 1 408 ? 10.148 -4.395 -11.789 1 89.75 408 SER B N 1
ATOM 6647 C CA . SER B 1 408 ? 11.484 -3.992 -11.352 1 89.75 408 SER B CA 1
ATOM 6648 C C . SER B 1 408 ? 12.32 -3.496 -12.523 1 89.75 408 SER B C 1
ATOM 6650 O O . SER B 1 408 ? 12.445 -4.18 -13.539 1 89.75 408 SER B O 1
ATOM 6652 N N . ARG B 1 409 ? 12.867 -2.256 -12.445 1 84.06 409 ARG B N 1
ATOM 6653 C CA . ARG B 1 409 ? 13.836 -1.605 -13.32 1 84.06 409 ARG B CA 1
ATOM 6654 C C . ARG B 1 409 ? 13.258 -1.389 -14.711 1 84.06 409 ARG B C 1
ATOM 6656 O O . ARG B 1 409 ? 14 -1.227 -15.68 1 84.06 409 ARG B O 1
ATOM 6663 N N . LYS B 1 410 ? 11.992 -1.459 -14.812 1 86.69 410 LYS B N 1
ATOM 6664 C CA . LYS B 1 410 ? 11.375 -1.193 -16.109 1 86.69 410 LYS B CA 1
ATOM 6665 C C . LYS B 1 410 ? 11.406 0.297 -16.438 1 86.69 410 LYS B C 1
ATOM 6667 O O . LYS B 1 410 ? 11.328 1.137 -15.539 1 86.69 410 LYS B O 1
ATOM 6672 N N . SER B 1 411 ? 11.484 0.572 -17.703 1 83.94 411 SER B N 1
ATOM 6673 C CA . SER B 1 411 ? 11.688 1.94 -18.172 1 83.94 411 SER B CA 1
ATOM 6674 C C . SER B 1 411 ? 10.516 2.836 -17.781 1 83.94 411 SER B C 1
ATOM 6676 O O . SER B 1 411 ? 10.695 4.035 -17.562 1 83.94 411 SER B O 1
ATOM 6678 N N . PHE B 1 412 ? 9.398 2.281 -17.703 1 86.06 412 PHE B N 1
ATOM 6679 C CA . PHE B 1 412 ? 8.242 3.113 -17.391 1 86.06 412 PHE B CA 1
ATOM 6680 C C . PHE B 1 412 ? 8.383 3.752 -16.016 1 86.06 412 PHE B C 1
ATOM 6682 O O . PHE B 1 412 ? 7.824 4.82 -15.766 1 86.06 412 PHE B O 1
ATOM 6689 N N . LEU B 1 413 ? 9.094 3.123 -15.109 1 87.88 413 LEU B N 1
ATOM 6690 C CA . LEU B 1 413 ? 9.266 3.631 -13.75 1 87.88 413 LEU B CA 1
ATOM 6691 C C . LEU B 1 413 ? 9.961 4.988 -13.766 1 87.88 413 LEU B C 1
ATOM 6693 O O . LEU B 1 413 ? 9.539 5.914 -13.062 1 87.88 413 LEU B O 1
ATOM 6697 N N . ALA B 1 414 ? 10.977 5.027 -14.562 1 85.44 414 ALA B N 1
ATOM 6698 C CA . ALA B 1 414 ? 11.703 6.293 -14.68 1 85.44 414 ALA B CA 1
ATOM 6699 C C . ALA B 1 414 ? 10.797 7.391 -15.234 1 85.44 414 ALA B C 1
ATOM 6701 O O . ALA B 1 414 ? 10.75 8.5 -14.688 1 85.44 414 ALA B O 1
ATOM 6702 N N . LYS B 1 415 ? 10.094 7.055 -16.234 1 85.88 415 LYS B N 1
ATOM 6703 C CA . LYS B 1 415 ? 9.219 8.031 -16.875 1 85.88 415 LYS B CA 1
ATOM 6704 C C . LYS B 1 415 ? 8.078 8.438 -15.945 1 85.88 415 LYS B C 1
ATOM 6706 O O . LYS B 1 415 ? 7.746 9.625 -15.852 1 85.88 415 LYS B O 1
ATOM 6711 N N . ALA B 1 416 ? 7.523 7.496 -15.312 1 86.75 416 ALA B N 1
ATOM 6712 C CA . ALA B 1 416 ? 6.41 7.766 -14.406 1 86.75 416 ALA B CA 1
ATOM 6713 C C . ALA B 1 416 ? 6.859 8.633 -13.234 1 86.75 416 ALA B C 1
ATOM 6715 O O . ALA B 1 416 ? 6.16 9.57 -12.844 1 86.75 416 ALA B O 1
ATOM 6716 N N . THR B 1 417 ? 7.996 8.32 -12.68 1 84.56 417 THR B N 1
ATOM 6717 C CA . THR B 1 417 ? 8.531 9.086 -11.562 1 84.56 417 THR B CA 1
ATOM 6718 C C . THR B 1 417 ? 8.836 10.516 -11.984 1 84.56 417 THR B C 1
ATOM 6720 O O . THR B 1 417 ? 8.5 11.461 -11.266 1 84.56 417 THR B O 1
ATOM 6723 N N . ALA B 1 418 ? 9.391 10.594 -13.109 1 82.62 418 ALA B N 1
ATOM 6724 C CA . ALA B 1 418 ? 9.727 11.922 -13.633 1 82.62 418 ALA B CA 1
ATOM 6725 C C . ALA B 1 418 ? 8.469 12.742 -13.891 1 82.62 418 ALA B C 1
ATOM 6727 O O . ALA B 1 418 ? 8.43 13.938 -13.578 1 82.62 418 ALA B O 1
ATOM 6728 N N . THR B 1 419 ? 7.539 12.125 -14.461 1 79.5 419 THR B N 1
ATOM 6729 C CA . THR B 1 419 ? 6.277 12.797 -14.758 1 79.5 419 THR B CA 1
ATOM 6730 C C . THR B 1 419 ? 5.602 13.273 -13.469 1 79.5 419 THR B C 1
ATOM 6732 O O . THR B 1 419 ? 5.086 14.391 -13.414 1 79.5 419 THR B O 1
ATOM 6735 N N . ALA B 1 420 ? 5.645 12.469 -12.539 1 79.69 420 ALA B N 1
ATOM 6736 C CA . ALA B 1 420 ? 5.066 12.836 -11.25 1 79.69 420 ALA B CA 1
ATOM 6737 C C . ALA B 1 420 ? 5.832 13.992 -10.617 1 79.69 420 ALA B C 1
ATOM 6739 O O . ALA B 1 420 ? 5.234 14.891 -10.023 1 79.69 420 ALA B O 1
ATOM 6740 N N . ALA B 1 421 ? 7.086 13.898 -10.68 1 78.62 421 ALA B N 1
ATOM 6741 C CA . ALA B 1 421 ? 7.93 14.969 -10.156 1 78.62 421 ALA B CA 1
ATOM 6742 C C . ALA B 1 421 ? 7.629 16.297 -10.852 1 78.62 421 ALA B C 1
ATOM 6744 O O . ALA B 1 421 ? 7.555 17.344 -10.203 1 78.62 421 ALA B O 1
ATOM 6745 N N . ASP B 1 422 ? 7.469 16.172 -12.125 1 77.88 422 ASP B N 1
ATOM 6746 C CA . ASP B 1 422 ? 7.152 17.359 -12.914 1 77.88 422 ASP B CA 1
ATOM 6747 C C . ASP B 1 422 ? 5.801 17.953 -12.508 1 77.88 422 ASP B C 1
ATOM 6749 O O . ASP B 1 422 ? 5.668 19.156 -12.352 1 77.88 422 ASP B O 1
ATOM 6753 N N . LYS B 1 423 ? 4.926 17.125 -12.383 1 76.56 423 LYS B N 1
ATOM 6754 C CA . LYS B 1 423 ? 3.596 17.562 -11.969 1 76.56 423 LYS B CA 1
ATOM 6755 C C . LYS B 1 423 ? 3.641 18.234 -10.602 1 76.56 423 LYS B C 1
ATOM 6757 O O . LYS B 1 423 ? 3.027 19.281 -10.391 1 76.56 423 LYS B O 1
ATOM 6762 N N . ARG B 1 424 ? 4.277 17.656 -9.727 1 75 424 ARG B N 1
ATOM 6763 C CA . ARG B 1 424 ? 4.426 18.219 -8.383 1 75 424 ARG B CA 1
ATOM 6764 C C . ARG B 1 424 ? 5.055 19.609 -8.438 1 75 424 ARG B C 1
ATOM 6766 O O . ARG B 1 424 ? 4.598 20.531 -7.758 1 75 424 ARG B O 1
ATOM 6773 N N . ALA B 1 425 ? 6.094 19.656 -9.164 1 71.81 425 ALA B N 1
ATOM 6774 C CA . ALA B 1 425 ? 6.785 20.938 -9.305 1 71.81 425 ALA B CA 1
ATOM 6775 C C . ALA B 1 425 ? 5.863 22 -9.906 1 71.81 425 ALA B C 1
ATOM 6777 O O . ALA B 1 425 ? 5.852 23.141 -9.453 1 71.81 425 ALA B O 1
ATOM 6778 N N . ARG B 1 426 ? 5.113 21.625 -10.859 1 69.19 426 ARG B N 1
ATOM 6779 C CA . ARG B 1 426 ? 4.176 22.531 -11.5 1 69.19 426 ARG B CA 1
ATOM 6780 C C . ARG B 1 426 ? 3.08 22.969 -10.531 1 69.19 426 ARG B C 1
ATOM 6782 O O . ARG B 1 426 ? 2.727 24.156 -10.477 1 69.19 426 ARG B O 1
ATOM 6789 N N . ASP B 1 427 ? 2.672 21.938 -9.836 1 67.5 427 ASP B N 1
ATOM 6790 C CA . ASP B 1 427 ? 1.625 22.234 -8.859 1 67.5 427 ASP B CA 1
ATOM 6791 C C . ASP B 1 427 ? 2.131 23.188 -7.777 1 67.5 427 ASP B C 1
ATOM 6793 O O . ASP B 1 427 ? 1.361 23.984 -7.238 1 67.5 427 ASP B O 1
ATOM 6797 N N . ALA B 1 428 ? 3.428 23.062 -7.504 1 62.72 428 ALA B N 1
ATOM 6798 C CA . ALA B 1 428 ? 4.047 23.922 -6.504 1 62.72 428 ALA B CA 1
ATOM 6799 C C . ALA B 1 428 ? 4.539 25.234 -7.129 1 62.72 428 ALA B C 1
ATOM 6801 O O . ALA B 1 428 ? 5.117 26.078 -6.441 1 62.72 428 ALA B O 1
ATOM 6802 N N . GLY B 1 429 ? 4.289 25.453 -8.406 1 56.44 429 GLY B N 1
ATOM 6803 C CA . GLY B 1 429 ? 4.754 26.641 -9.102 1 56.44 429 GLY B CA 1
ATOM 6804 C C . GLY B 1 429 ? 6.258 26.656 -9.297 1 56.44 429 GLY B C 1
ATOM 6805 O O . GLY B 1 429 ? 6.863 27.734 -9.344 1 56.44 429 GLY B O 1
ATOM 6806 N N . ARG B 1 430 ? 6.883 25.469 -9.148 1 55.09 430 ARG B N 1
ATOM 6807 C CA . ARG B 1 430 ? 8.336 25.375 -9.281 1 55.09 430 ARG B CA 1
ATOM 6808 C C . ARG B 1 430 ? 8.719 24.828 -10.648 1 55.09 430 ARG B C 1
ATOM 6810 O O . ARG B 1 430 ? 7.918 24.156 -11.312 1 55.09 430 ARG B O 1
ATOM 6817 N N . THR B 1 431 ? 9.695 25.516 -11.32 1 46.19 431 THR B N 1
ATOM 6818 C CA . THR B 1 431 ? 10.258 24.938 -12.539 1 46.19 431 THR B CA 1
ATOM 6819 C C . THR B 1 431 ? 11.266 23.844 -12.203 1 46.19 431 THR B C 1
ATOM 6821 O O . THR B 1 431 ? 12.164 24.047 -11.383 1 46.19 431 THR B O 1
ATOM 6824 N N . VAL B 1 432 ? 10.891 22.641 -12.242 1 46 432 VAL B N 1
ATOM 6825 C CA . VAL B 1 432 ? 11.852 21.562 -12.039 1 46 432 VAL B CA 1
ATOM 6826 C C . VAL B 1 432 ? 12.797 21.484 -13.234 1 46 432 VAL B C 1
ATOM 6828 O O . VAL B 1 432 ? 12.359 21.516 -14.383 1 46 432 VAL B O 1
ATOM 6831 N N . THR B 1 433 ? 14.055 21.984 -13.062 1 41.38 433 THR B N 1
ATOM 6832 C CA . THR B 1 433 ? 15.016 21.641 -14.109 1 41.38 433 THR B CA 1
ATOM 6833 C C . THR B 1 433 ? 15.133 20.125 -14.258 1 41.38 433 THR B C 1
ATOM 6835 O O . THR B 1 433 ? 15.539 19.438 -13.32 1 41.38 433 THR B O 1
ATOM 6838 N N . VAL B 1 434 ? 14.234 19.703 -14.914 1 41.31 434 VAL B N 1
ATOM 6839 C CA . VAL B 1 434 ? 14.438 18.297 -15.234 1 41.31 434 VAL B CA 1
ATOM 6840 C C . VAL B 1 434 ? 15.805 18.109 -15.891 1 41.31 434 VAL B C 1
ATOM 6842 O O . VAL B 1 434 ? 16.156 18.844 -16.812 1 41.31 434 VAL B O 1
ATOM 6845 N N . ASP B 1 435 ? 16.797 17.984 -15.148 1 40.41 435 ASP B N 1
ATOM 6846 C CA . ASP B 1 435 ? 18 17.625 -15.898 1 40.41 435 ASP B CA 1
ATOM 6847 C C . ASP B 1 435 ? 17.641 16.828 -17.156 1 40.41 435 ASP B C 1
ATOM 6849 O O . ASP B 1 435 ? 16.625 16.141 -17.188 1 40.41 435 ASP B O 1
ATOM 6853 N N . ASP B 1 436 ? 18.188 17.391 -18.219 1 36 436 ASP B N 1
ATOM 6854 C CA . ASP B 1 436 ? 18.016 16.859 -19.562 1 36 436 ASP B CA 1
ATOM 6855 C C . ASP B 1 436 ? 17.781 15.352 -19.531 1 36 436 ASP B C 1
ATOM 6857 O O . ASP B 1 436 ? 17.406 14.758 -20.547 1 36 436 ASP B O 1
ATOM 6861 N N . ASN B 1 437 ? 18.781 14.719 -18.984 1 35.81 437 ASN B N 1
ATOM 6862 C CA . ASN B 1 437 ? 18.672 13.289 -19.266 1 35.81 437 ASN B CA 1
ATOM 6863 C C . ASN B 1 437 ? 17.422 12.68 -18.625 1 35.81 437 ASN B C 1
ATOM 6865 O O . ASN B 1 437 ? 17.312 11.461 -18.531 1 35.81 437 ASN B O 1
ATOM 6869 N N . GLY B 1 438 ? 16.312 13.523 -18.312 1 43.19 438 GLY B N 1
ATOM 6870 C CA . GLY B 1 438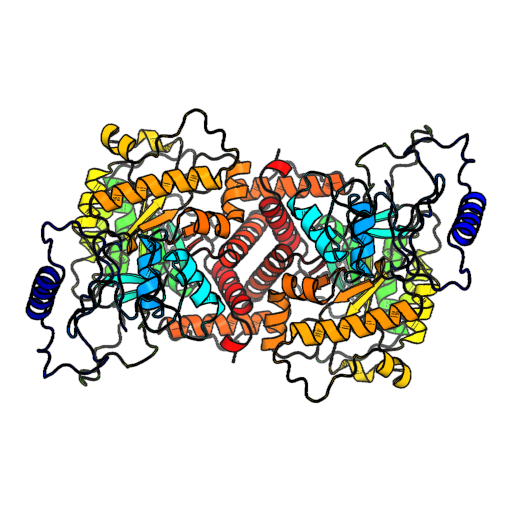 ? 15.039 12.922 -17.969 1 43.19 438 GLY B CA 1
ATOM 6871 C C . GLY B 1 438 ? 15.172 11.766 -16.984 1 43.19 438 GLY B C 1
ATOM 6872 O O . GLY B 1 438 ? 14.188 11.086 -16.688 1 43.19 438 GLY B O 1
ATOM 6873 N N . GLY B 1 439 ? 16.359 11.219 -16.734 1 50.34 439 GLY B N 1
ATOM 6874 C CA . GLY B 1 439 ? 16.781 9.891 -16.328 1 50.34 439 GLY B CA 1
ATOM 6875 C C . GLY B 1 439 ? 17.031 9.773 -14.836 1 50.34 439 GLY B C 1
ATOM 6876 O O . GLY B 1 439 ? 17.781 10.57 -14.266 1 50.34 439 GLY B O 1
ATOM 6877 N N . LEU B 1 440 ? 16.016 9.57 -14.062 1 62.56 440 LEU B N 1
ATOM 6878 C CA . LEU B 1 440 ? 16.297 9.125 -12.703 1 62.56 440 LEU B CA 1
ATOM 6879 C C . LEU B 1 440 ? 17.609 8.352 -12.648 1 62.56 440 LEU B C 1
ATOM 6881 O O . LEU B 1 440 ? 17.969 7.645 -13.602 1 62.56 440 LEU B O 1
ATOM 6885 N N . SER B 1 441 ? 18.531 8.844 -11.75 1 70.62 441 SER B N 1
ATOM 6886 C CA . SER B 1 441 ? 19.719 8.023 -11.516 1 70.62 441 SER B CA 1
ATOM 6887 C C . SER B 1 441 ? 19.344 6.555 -11.328 1 70.62 441 SER B C 1
ATOM 6889 O O . SER B 1 441 ? 18.172 6.223 -11.117 1 70.62 441 SER B O 1
ATOM 6891 N N . SER B 1 442 ? 20.297 5.711 -11.68 1 74.31 442 SER B N 1
ATOM 6892 C CA . SER B 1 442 ? 20.109 4.285 -11.438 1 74.31 442 SER B CA 1
ATOM 6893 C C . SER B 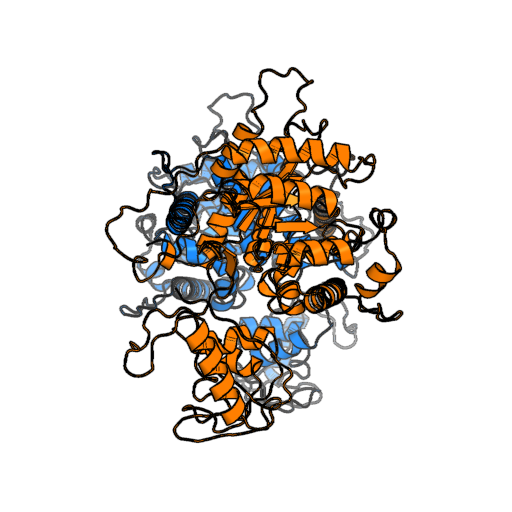1 442 ? 19.656 4.016 -10.008 1 74.31 442 SER B C 1
ATOM 6895 O O . SER B 1 442 ? 18.828 3.139 -9.773 1 74.31 442 SER B O 1
ATOM 6897 N N . GLU B 1 443 ? 20.109 4.898 -9.156 1 77.81 443 GLU B N 1
ATOM 6898 C CA . GLU B 1 443 ? 19.734 4.746 -7.75 1 77.81 443 GLU B CA 1
ATOM 6899 C C . GLU B 1 443 ? 18.281 5.113 -7.52 1 77.81 443 GLU B C 1
ATOM 6901 O O . GLU B 1 443 ? 17.562 4.402 -6.816 1 77.81 443 GLU B O 1
ATOM 6906 N N . THR B 1 444 ? 17.938 6.203 -8.133 1 79.94 444 THR B N 1
ATOM 6907 C CA . THR B 1 444 ? 16.547 6.656 -7.977 1 79.94 444 THR B CA 1
ATOM 6908 C C . THR B 1 444 ? 15.586 5.648 -8.594 1 79.94 444 THR B C 1
ATOM 6910 O O . THR B 1 444 ? 14.508 5.402 -8.047 1 79.94 444 THR B O 1
ATOM 6913 N N . ARG B 1 445 ? 16.047 5.023 -9.656 1 82.06 445 ARG B N 1
ATOM 6914 C CA . ARG B 1 445 ? 15.234 3.988 -10.289 1 82.06 445 ARG B CA 1
ATOM 6915 C C . ARG B 1 445 ? 15.086 2.775 -9.375 1 82.06 445 ARG B C 1
ATOM 6917 O O . ARG B 1 445 ? 14.023 2.15 -9.336 1 82.06 445 ARG B O 1
ATOM 6924 N N . GLN B 1 446 ? 16.141 2.518 -8.742 1 86.5 446 GLN B N 1
ATOM 6925 C CA . GLN B 1 446 ? 16.094 1.396 -7.809 1 86.5 446 GLN B CA 1
ATOM 6926 C C . GLN B 1 446 ? 15.133 1.672 -6.656 1 86.5 446 GLN B C 1
ATOM 6928 O O . GLN B 1 446 ? 14.391 0.782 -6.234 1 86.5 446 GLN B O 1
ATOM 6933 N N . HIS B 1 447 ? 15.133 2.912 -6.184 1 88.5 447 HIS B N 1
ATOM 6934 C CA . HIS B 1 447 ? 14.203 3.281 -5.121 1 88.5 447 HIS B CA 1
ATOM 6935 C C . HIS B 1 447 ? 12.758 3.174 -5.594 1 88.5 447 HIS B C 1
ATOM 6937 O O . HIS B 1 447 ? 11.898 2.67 -4.867 1 88.5 447 HIS B O 1
ATOM 6943 N N . ALA B 1 448 ? 12.594 3.605 -6.77 1 90 448 ALA B N 1
ATOM 6944 C CA . ALA B 1 448 ? 11.258 3.506 -7.352 1 90 448 ALA B CA 1
ATOM 6945 C C . ALA B 1 448 ? 10.836 2.047 -7.512 1 90 448 ALA B C 1
ATOM 6947 O O . ALA B 1 448 ? 9.688 1.695 -7.246 1 90 448 ALA B O 1
ATOM 6948 N N . SER B 1 449 ? 11.766 1.221 -7.922 1 92.25 449 SER B N 1
ATOM 6949 C CA . SER B 1 449 ? 11.508 -0.207 -8.07 1 92.25 449 SER B CA 1
ATOM 6950 C C . SER B 1 449 ? 11.102 -0.834 -6.738 1 92.25 449 SER B C 1
ATOM 6952 O O . SER B 1 449 ? 10.148 -1.616 -6.676 1 92.25 449 SER B O 1
ATOM 6954 N N . HIS B 1 450 ? 11.797 -0.478 -5.723 1 93.38 450 HIS B N 1
ATOM 6955 C CA . HIS B 1 450 ? 11.492 -1.005 -4.395 1 93.38 450 HIS B CA 1
ATOM 6956 C C . HIS B 1 450 ? 10.125 -0.537 -3.914 1 93.38 450 HIS B C 1
ATOM 6958 O O . HIS B 1 450 ? 9.391 -1.299 -3.283 1 93.38 450 HIS B O 1
ATOM 6964 N N . ALA B 1 451 ? 9.805 0.694 -4.207 1 94.06 451 ALA B N 1
ATOM 6965 C CA . ALA B 1 451 ? 8.492 1.22 -3.826 1 94.06 451 ALA B CA 1
ATOM 6966 C C . ALA B 1 451 ? 7.371 0.434 -4.496 1 94.06 451 ALA B C 1
ATOM 6968 O O . ALA B 1 451 ? 6.391 0.066 -3.844 1 94.06 451 ALA B O 1
ATOM 6969 N N . VAL B 1 452 ? 7.555 0.147 -5.723 1 95 452 VAL B N 1
ATOM 6970 C CA . VAL B 1 452 ? 6.535 -0.589 -6.469 1 95 452 VAL B CA 1
ATOM 6971 C C . VAL B 1 452 ? 6.43 -2.014 -5.926 1 95 452 VAL B C 1
ATOM 6973 O O . VAL B 1 452 ? 5.332 -2.568 -5.832 1 95 452 VAL B O 1
ATOM 6976 N N . THR B 1 453 ? 7.539 -2.578 -5.613 1 94.81 453 THR B N 1
ATOM 6977 C CA . THR B 1 453 ? 7.539 -3.904 -5.008 1 94.81 453 THR B CA 1
ATOM 6978 C C . THR B 1 453 ? 6.766 -3.898 -3.691 1 94.81 453 THR B C 1
ATOM 6980 O O . THR B 1 453 ? 5.965 -4.797 -3.432 1 94.81 453 THR B O 1
ATOM 6983 N N . ALA B 1 454 ? 6.984 -2.895 -2.881 1 93.56 454 ALA B N 1
ATOM 6984 C CA . ALA B 1 454 ? 6.273 -2.768 -1.61 1 93.56 454 ALA B CA 1
ATOM 6985 C C . ALA B 1 454 ? 4.77 -2.637 -1.834 1 93.56 454 ALA B C 1
ATOM 6987 O O . ALA B 1 454 ? 3.977 -3.297 -1.158 1 93.56 454 ALA B O 1
ATOM 6988 N N . ILE B 1 455 ? 4.41 -1.824 -2.768 1 92.44 455 ILE B N 1
ATOM 6989 C CA . ILE B 1 455 ? 3.002 -1.559 -3.047 1 92.44 455 ILE B CA 1
ATOM 6990 C C . ILE B 1 455 ? 2.342 -2.814 -3.611 1 92.44 455 ILE B C 1
ATOM 6992 O O . ILE B 1 455 ? 1.224 -3.164 -3.225 1 92.44 455 ILE B O 1
ATOM 6996 N N . ALA B 1 456 ? 3.062 -3.463 -4.523 1 93.69 456 ALA B N 1
ATOM 6997 C CA . ALA B 1 456 ? 2.531 -4.707 -5.078 1 93.69 456 ALA B CA 1
ATOM 6998 C C . ALA B 1 456 ? 2.279 -5.73 -3.979 1 93.69 456 ALA B C 1
ATOM 7000 O O . ALA B 1 456 ? 1.236 -6.391 -3.963 1 93.69 456 ALA B O 1
ATOM 7001 N N . ALA B 1 457 ? 3.24 -5.887 -3.102 1 91.44 457 ALA B N 1
ATOM 7002 C CA . ALA B 1 457 ? 3.08 -6.793 -1.967 1 91.44 457 ALA B CA 1
ATOM 7003 C C . ALA B 1 457 ? 1.895 -6.383 -1.099 1 91.44 457 ALA B C 1
ATOM 7005 O O . ALA B 1 457 ? 1.085 -7.227 -0.704 1 91.44 457 ALA B O 1
ATOM 7006 N N . TRP B 1 458 ? 1.848 -5.066 -0.862 1 89.81 458 TRP B N 1
ATOM 7007 C CA . TRP B 1 458 ? 0.794 -4.52 -0.014 1 89.81 458 TRP B CA 1
ATOM 7008 C C . TRP B 1 458 ? -0.579 -4.734 -0.642 1 89.81 458 TRP B C 1
ATOM 7010 O O . TRP B 1 458 ? -1.57 -4.918 0.067 1 89.81 458 TRP B O 1
ATOM 7020 N N . GLU B 1 459 ? -0.625 -4.762 -1.967 1 90.44 459 GLU B N 1
ATOM 7021 C CA . GLU B 1 459 ? -1.871 -4.941 -2.705 1 90.44 459 GLU B CA 1
ATOM 7022 C C . GLU B 1 459 ? -2.18 -6.422 -2.918 1 90.44 459 GLU B C 1
ATOM 7024 O O . GLU B 1 459 ? -3.18 -6.77 -3.551 1 90.44 459 GLU B O 1
ATOM 7029 N N . GLY B 1 460 ? -1.307 -7.309 -2.508 1 88.5 460 GLY B N 1
ATOM 7030 C CA . GLY B 1 460 ? -1.639 -8.719 -2.445 1 88.5 460 GLY B CA 1
ATOM 7031 C C . GLY B 1 460 ? -1.092 -9.516 -3.617 1 88.5 460 GLY B C 1
ATOM 7032 O O . GLY B 1 460 ? -1.624 -10.57 -3.959 1 88.5 460 GLY B O 1
ATOM 7033 N N . ALA B 1 461 ? -0.07 -9.016 -4.297 1 92.44 461 ALA B N 1
ATOM 7034 C CA . ALA B 1 461 ? 0.583 -9.844 -5.312 1 92.44 461 ALA B CA 1
ATOM 7035 C C . ALA B 1 461 ? 1.073 -11.156 -4.719 1 92.44 461 ALA B C 1
ATOM 7037 O O . ALA B 1 461 ? 1.519 -11.203 -3.568 1 92.44 461 ALA B O 1
ATOM 7038 N N . HIS B 1 462 ? 0.979 -12.219 -5.496 1 91.5 462 HIS B N 1
ATOM 7039 C CA . HIS B 1 462 ? 1.426 -13.523 -5.012 1 91.5 462 HIS B CA 1
ATOM 7040 C C . HIS B 1 462 ? 2.922 -13.711 -5.242 1 91.5 462 HIS B C 1
ATOM 7042 O O . HIS B 1 462 ? 3.592 -14.391 -4.461 1 91.5 462 HIS B O 1
ATOM 7048 N N . ILE B 1 463 ? 3.4 -13.18 -6.32 1 92.81 463 ILE B N 1
ATOM 7049 C CA . ILE B 1 463 ? 4.805 -13.266 -6.711 1 92.81 463 ILE B CA 1
ATOM 7050 C C . ILE B 1 463 ? 5.277 -11.906 -7.223 1 92.81 463 ILE B C 1
ATOM 7052 O O . ILE B 1 463 ? 4.551 -11.219 -7.941 1 92.81 463 ILE B O 1
ATOM 7056 N N . VAL B 1 464 ? 6.469 -11.5 -6.801 1 95.19 464 VAL B N 1
ATOM 7057 C CA . VAL B 1 464 ? 7.117 -10.336 -7.391 1 95.19 464 VAL B CA 1
ATOM 7058 C C . VAL B 1 464 ? 8.414 -10.758 -8.086 1 95.19 464 VAL B C 1
ATOM 7060 O O . VAL B 1 464 ? 9.18 -11.562 -7.543 1 95.19 464 VAL B O 1
ATOM 7063 N N . ARG B 1 465 ? 8.586 -10.336 -9.266 1 96.44 465 ARG B N 1
ATOM 7064 C CA . ARG B 1 465 ? 9.789 -10.617 -10.055 1 96.44 465 ARG B CA 1
ATOM 7065 C C . ARG B 1 465 ? 10.742 -9.43 -10.039 1 96.44 465 ARG B C 1
ATOM 7067 O O . ARG B 1 465 ? 10.359 -8.32 -10.43 1 96.44 465 ARG B O 1
ATOM 7074 N N . VAL B 1 466 ? 12.016 -9.688 -9.633 1 95.31 466 VAL B N 1
ATOM 7075 C CA . VAL B 1 466 ? 12.844 -8.523 -9.328 1 95.31 466 VAL B CA 1
ATOM 7076 C C . VAL B 1 466 ? 14.266 -8.766 -9.82 1 95.31 466 VAL B C 1
ATOM 7078 O O . VAL B 1 466 ? 14.68 -9.914 -10.016 1 95.31 466 VAL B O 1
ATOM 7081 N N . HIS B 1 467 ? 15.023 -7.633 -9.945 1 90.75 467 HIS B N 1
ATOM 7082 C CA . HIS B 1 467 ? 16.453 -7.66 -10.25 1 90.75 467 HIS B CA 1
ATOM 7083 C C . HIS B 1 467 ? 17.297 -7.578 -8.977 1 90.75 467 HIS B C 1
ATOM 7085 O O . HIS B 1 467 ? 18.234 -8.352 -8.805 1 90.75 467 HIS B O 1
ATOM 7091 N N . ASP B 1 468 ? 16.984 -6.707 -8.102 1 90.44 468 ASP B N 1
ATOM 7092 C CA . ASP B 1 468 ? 17.703 -6.523 -6.84 1 90.44 468 ASP B CA 1
ATOM 7093 C C . ASP B 1 468 ? 17.078 -7.383 -5.734 1 90.44 468 ASP B C 1
ATOM 7095 O O . ASP B 1 468 ? 16.109 -6.98 -5.098 1 90.44 468 ASP B O 1
ATOM 7099 N N . VAL B 1 469 ? 17.766 -8.477 -5.449 1 90.38 469 VAL B N 1
ATOM 7100 C CA . VAL B 1 469 ? 17.188 -9.461 -4.535 1 90.38 469 VAL B CA 1
ATOM 7101 C C . VAL B 1 469 ? 17.328 -8.969 -3.094 1 90.38 469 VAL B C 1
ATOM 7103 O O . VAL B 1 469 ? 16.375 -9.016 -2.322 1 90.38 469 VAL B O 1
ATOM 7106 N N . ILE B 1 470 ? 18.438 -8.391 -2.748 1 87.56 470 ILE B N 1
ATOM 7107 C CA . ILE B 1 470 ? 18.719 -7.988 -1.373 1 87.56 470 ILE B CA 1
ATOM 7108 C C . ILE B 1 470 ? 17.734 -6.895 -0.946 1 87.56 470 ILE B C 1
ATOM 7110 O O . ILE B 1 470 ? 17.062 -7.023 0.072 1 87.56 470 ILE B O 1
ATOM 7114 N N . GLY B 1 471 ? 17.719 -5.859 -1.724 1 90.06 471 GLY B N 1
ATOM 7115 C CA . GLY B 1 471 ? 16.812 -4.758 -1.403 1 90.06 471 GLY B CA 1
ATOM 7116 C C . GLY B 1 471 ? 15.359 -5.156 -1.396 1 90.06 471 GLY B C 1
ATOM 7117 O O . GLY B 1 471 ? 14.602 -4.77 -0.498 1 90.06 471 GLY B O 1
ATOM 7118 N N . SER B 1 472 ? 14.969 -5.961 -2.377 1 93.44 472 SER B N 1
ATOM 7119 C CA . SER B 1 472 ? 13.578 -6.375 -2.484 1 93.44 472 SER B CA 1
ATOM 7120 C C . SER B 1 472 ? 13.18 -7.273 -1.318 1 93.44 472 SER B C 1
ATOM 7122 O O . SER B 1 472 ? 12.039 -7.227 -0.853 1 93.44 472 SER B O 1
ATOM 7124 N N . ARG B 1 473 ? 14.086 -8.109 -0.885 1 91.06 473 ARG B N 1
ATOM 7125 C CA . ARG B 1 473 ? 13.789 -8.977 0.25 1 91.06 473 ARG B CA 1
ATOM 7126 C C . ARG B 1 473 ? 13.539 -8.156 1.514 1 91.06 473 ARG B C 1
ATOM 7128 O O . ARG B 1 473 ? 12.594 -8.43 2.26 1 91.06 473 ARG B O 1
ATOM 7135 N N . ALA B 1 474 ? 14.375 -7.188 1.708 1 89.25 474 ALA B N 1
ATOM 7136 C CA . ALA B 1 474 ? 14.164 -6.305 2.854 1 89.25 474 ALA B CA 1
ATOM 7137 C C . ALA B 1 474 ? 12.805 -5.629 2.785 1 89.25 474 ALA B C 1
ATOM 7139 O O . ALA B 1 474 ? 12.094 -5.535 3.793 1 89.25 474 ALA B O 1
ATOM 7140 N N . VAL B 1 475 ? 12.477 -5.199 1.629 1 92.69 475 VAL B N 1
ATOM 7141 C CA . VAL B 1 475 ? 11.203 -4.531 1.373 1 92.69 475 VAL B CA 1
ATOM 7142 C C . VAL B 1 475 ? 10.055 -5.48 1.689 1 92.69 475 VAL B C 1
ATOM 7144 O O . VAL B 1 475 ? 9.117 -5.113 2.4 1 92.69 475 VAL B O 1
ATOM 7147 N N . LEU B 1 476 ? 10.148 -6.699 1.223 1 91.5 476 LEU B N 1
ATOM 7148 C CA . LEU B 1 476 ? 9.07 -7.668 1.415 1 91.5 476 LEU B CA 1
ATOM 7149 C C . LEU B 1 476 ? 8.969 -8.078 2.879 1 91.5 476 LEU B C 1
ATOM 7151 O O . LEU B 1 476 ? 7.863 -8.273 3.396 1 91.5 476 LEU B O 1
ATOM 7155 N N . ASP B 1 477 ? 10.07 -8.25 3.518 1 88.44 477 ASP B N 1
ATOM 7156 C CA . ASP B 1 477 ? 10.062 -8.656 4.918 1 88.44 477 ASP B CA 1
ATOM 7157 C C . ASP B 1 477 ? 9.398 -7.594 5.797 1 88.44 477 ASP B C 1
ATOM 7159 O O . ASP B 1 477 ? 8.586 -7.922 6.664 1 88.44 477 ASP B O 1
ATOM 7163 N N . ILE B 1 478 ? 9.742 -6.324 5.582 1 90.06 478 ILE B N 1
ATOM 7164 C CA . ILE B 1 478 ? 9.125 -5.289 6.406 1 90.06 478 ILE B CA 1
ATOM 7165 C C . ILE B 1 478 ? 7.648 -5.16 6.055 1 90.06 478 ILE B C 1
ATOM 7167 O O . ILE B 1 478 ? 6.812 -4.93 6.934 1 90.06 478 ILE B O 1
ATOM 7171 N N . ALA B 1 479 ? 7.312 -5.219 4.797 1 90.31 479 ALA B N 1
ATOM 7172 C CA . ALA B 1 479 ? 5.906 -5.191 4.402 1 90.31 479 ALA B CA 1
ATOM 7173 C C . ALA B 1 479 ? 5.121 -6.297 5.098 1 90.31 479 ALA B C 1
ATOM 7175 O O . ALA B 1 479 ? 4.004 -6.074 5.57 1 90.31 479 ALA B O 1
ATOM 7176 N N . ALA B 1 480 ? 5.719 -7.457 5.133 1 87.12 480 ALA B N 1
ATOM 7177 C CA . ALA B 1 480 ? 5.09 -8.594 5.805 1 87.12 480 ALA B CA 1
ATOM 7178 C C . ALA B 1 480 ? 4.926 -8.32 7.297 1 87.12 480 ALA B C 1
ATOM 7180 O O . ALA B 1 480 ? 3.885 -8.633 7.883 1 87.12 480 ALA B O 1
ATOM 7181 N N . ALA B 1 481 ? 5.941 -7.801 7.879 1 87.12 481 ALA B N 1
ATOM 7182 C CA . ALA B 1 481 ? 5.871 -7.465 9.297 1 87.12 481 ALA B CA 1
ATOM 7183 C C . ALA B 1 481 ? 4.723 -6.5 9.578 1 87.12 481 ALA B C 1
ATOM 7185 O O . ALA B 1 481 ? 3.986 -6.664 10.555 1 87.12 481 ALA B O 1
ATOM 7186 N N . LEU B 1 482 ? 4.582 -5.48 8.773 1 89.06 482 LEU B N 1
ATOM 7187 C CA . LEU B 1 482 ? 3.541 -4.477 8.953 1 89.06 482 LEU B CA 1
ATOM 7188 C C . LEU B 1 482 ? 2.158 -5.078 8.742 1 89.06 482 LEU B C 1
ATOM 7190 O O . LEU B 1 482 ? 1.211 -4.742 9.453 1 89.06 482 LEU B O 1
ATOM 7194 N N . ALA B 1 483 ? 2.043 -5.906 7.785 1 82.44 483 ALA B N 1
ATOM 7195 C CA . ALA B 1 483 ? 0.754 -6.496 7.426 1 82.44 483 ALA B CA 1
ATOM 7196 C C . ALA B 1 483 ? 0.285 -7.477 8.492 1 82.44 483 ALA B C 1
ATOM 7198 O O . ALA B 1 483 ? -0.911 -7.57 8.781 1 82.44 483 ALA B O 1
ATOM 7199 N N . ASN B 1 484 ? 1.195 -8.234 8.977 1 74.44 484 ASN B N 1
ATOM 7200 C CA . ASN B 1 484 ? 0.842 -9.297 9.906 1 74.44 484 ASN B CA 1
ATOM 7201 C C . ASN B 1 484 ? 0.721 -8.766 11.336 1 74.44 484 ASN B C 1
ATOM 7203 O O . ASN B 1 484 ? 0.117 -9.414 12.195 1 74.44 484 ASN B O 1
ATOM 7207 N N . GLY B 1 485 ? 1.061 -7.551 11.547 1 67.38 485 GLY B N 1
ATOM 7208 C CA . GLY B 1 485 ? 0.963 -6.98 12.883 1 67.38 485 GLY B CA 1
ATOM 7209 C C . GLY B 1 485 ? 1.85 -7.68 13.898 1 67.38 485 GLY B C 1
ATOM 7210 O O . GLY B 1 485 ? 2.75 -8.438 13.523 1 67.38 485 GLY B O 1
ATOM 7211 N N . PRO B 1 486 ? 1.57 -7.316 15.258 1 56.06 486 PRO B N 1
ATOM 7212 C CA . PRO B 1 486 ? 2.395 -7.789 16.375 1 56.06 486 PRO B CA 1
ATOM 7213 C C . PRO B 1 486 ? 2.418 -9.312 16.484 1 56.06 486 PRO B C 1
ATOM 7215 O O . PRO B 1 486 ? 3.332 -9.875 17.094 1 56.06 486 PRO B O 1
ATOM 7218 N N . ALA B 1 487 ? 1.453 -9.953 16.141 1 50.22 487 ALA B N 1
ATOM 7219 C CA . ALA B 1 487 ? 1.421 -11.383 16.438 1 50.22 487 ALA B CA 1
ATOM 7220 C C . ALA B 1 487 ? 2.678 -12.078 15.914 1 50.22 487 ALA B C 1
ATOM 7222 O O . ALA B 1 487 ? 3.168 -13.023 16.531 1 50.22 487 ALA B O 1
ATOM 7223 N N . ALA B 1 488 ? 3.074 -11.742 14.695 1 46.81 488 ALA B N 1
ATOM 7224 C CA . ALA B 1 488 ? 4.18 -12.492 14.117 1 46.81 488 ALA B CA 1
ATOM 7225 C C . ALA B 1 488 ? 5.508 -12.109 14.766 1 46.81 488 ALA B C 1
ATOM 7227 O O . ALA B 1 488 ? 6.52 -12.789 14.57 1 46.81 488 ALA B O 1
ATOM 7228 N N . ALA B 1 489 ? 5.625 -10.922 15.367 1 41.34 489 ALA B N 1
ATOM 7229 C CA . ALA B 1 489 ? 6.859 -10.461 15.992 1 41.34 489 ALA B CA 1
ATOM 7230 C C . ALA B 1 489 ? 7.062 -11.109 17.359 1 41.34 489 ALA B C 1
ATOM 7232 O O . ALA B 1 489 ? 8.148 -11.023 17.938 1 41.34 489 ALA B O 1
ATOM 7233 N N . ASP B 1 490 ? 6.152 -11.594 18.094 1 35.5 490 ASP B N 1
ATOM 7234 C CA . ASP B 1 490 ? 6.402 -12.32 19.344 1 35.5 490 ASP B CA 1
ATOM 7235 C C . ASP B 1 490 ? 6.859 -13.75 19.062 1 35.5 490 ASP B C 1
ATOM 7237 O O . ASP B 1 490 ? 6.309 -14.422 18.188 1 35.5 490 ASP B O 1
#

Secondary structure (DSSP, 8-state):
-----------S---HHHHHHHHHHHHHHTTPPPGGGPPTT---S-------BTTTTB-EE-SS-EES-TTTTT-HHHHHHHHHH-TTPEEPTT-SSS----EEHHHHHHHHHHH--SPPP--EEEEETTEEEE----SS----EEEEEEE--TT---TTT-EE---TTS--TTSPPHHHHHHHHHHTT-SEEEEESS--STTPPP--HHHHHHHHHHHHHHHHTS--------SS---S-SSS--------EEEEE-S-HHHHHHHHHHHSSSTTSTT-EEEEEETTTT-SSHHHHHHHHHH-TT-EEEEE---SGGGGG-S-HHHHHHHS----SS-----HHHHHHHHHHHHHHHHHHTT--GGGEEEE--TTSS--HHHHHHHHT-HHHHHHHHTTS-BEE--TT-HHHHHHHHHHHHHHHHHTT------TT----HHHHHHHHHHHHHHHHHTT-SEEEES-HHHHHHHHHHHHHHHHGGGGT-/-----------S---HHHHHHHHHHHHHHTTPPPGGGPPTT---S-------BTTTTB-EE-SS-EES-TTTTT-HHHHHHHHHH-TTPEEPTT-SSS----EEHHHHHHHHHHH--SPPP--EEEEETTEEEE----SS----EEEEEEE--TT---TTT--B---TTS--TTSPPHHHHHHHHHHTT-SEEEEESS--STTPPP--HHHHHHHHHHHHHHHHTS--------SS---S-SSS------S-EEEEE-S-HHHHHHHHHHHSSSTTSTT-EEEEEETTTT-SSHHHHHHHHHH-TT-EEEEE---SGGGGG-S-HHHHHTTS----TT-----HHHHHHHHHHHHHHHHHHTT--GGGEEEE--TTSS--HHHHHHHHT-HHHHHHHHTTS-BEE--TT-HHHHHHHHHHHHHHHHHTT------TT----HHHHHHHHHHHHHHHHHTT-SEEEES-HHHHHHHHHHHHHHHHGGGGT-

Sequence (980 aa):
MFLNAAVLVESRIVDPHALMYVLQGIEAAMGRAPLGERLRYGPRPIDLDILCYDDGITTVDSDDLVVPHALLRTRSFVLQPLVDIRPDLLIPSGVGAVNGTSATVAQLWEALLAGSNEPLPRRVLPLGAHRVVDLDSIAGHRTPLLMAIVNATPDSFSGDGIHTVVDESASDADAPSPRALVEQTIAHGADVVDVGGYSTRPGHTTVSVEDETRRVMRVVSSIAGIPSDSPKESDDGAHFPRGDNVVLSRDLLLSIDTFRPEVARACIEALAPSHDRRDAVVWINDVMGMRCDPLAMADLLRQHDGVGIVIMHSRGALDAMTRDPVAASDLLAPHPKDNDTDDIITAVACDLLATAAWAEAHGVARWRIVLDPGIGFGKSLADNVALAGGAARLRAAVGGYPVLIGASRKSFLAKATATAADKRARDAGRTVTVDDNGGLSSETRQHASHAVTAIAAWEGAHIVRVHDVIGSRAVLDIAAALANGPAAADMFLNAAVLVESRIVDPHALMYVLQGIEAAMGRAPLGERLRYGPRPIDLDILCYDDGITTVDSDDLVVPHALLRTRSFVLQPLVDIRPDLLIPSGVGAVNGTSATVAQLWEALLAGSNEPLPRRVLPLGAHRVVDLDSIAGHRTPLLMAIVNATPDSFSGDGIHTVVDESASDADAPSPRALVEQTIAHGADVVDVGGYSTRPGHTTVSVEDETRRVMRVVSSIAGIPSDSPKESDDGAHFPRGDNVVLSRDLLLSIDTFRPEVARACIEALAPSHDRRDAVVWINDVMGMRCDPLAMADLLRQHDGVGIVIMHSRGALDAMTRDPVAASDLLAPHPKDNDTDDIITAVACDLLATAAWAEAHGVARWRIVLDPGIGFGKSLADNVALAGGAARLRAAVGGYPVLIGASRKSFLAKATATAADKRARDAGRTVTVDDNGGLSSETRQHASHAVTAIAAWEGAHIVRVHDVIGSRAVLDIAAALANGPAAAD

Solvent-accessible surface area (backbone atoms only — not comparable to full-atom values): 52899 Å² total; per-residue (Å²): 127,81,89,70,82,63,81,90,77,90,70,88,69,82,49,67,65,60,47,50,52,53,43,51,49,50,33,46,73,65,63,33,65,56,80,94,67,53,57,87,92,45,94,66,81,60,83,80,78,67,54,60,35,77,84,43,67,48,71,40,85,50,98,88,47,41,26,44,25,49,56,47,77,74,35,55,65,54,35,54,41,35,35,63,76,40,33,76,43,49,40,60,52,66,49,33,89,55,86,43,72,64,37,28,39,42,56,43,47,51,54,46,63,75,66,52,87,63,88,68,74,71,49,53,32,63,33,49,97,85,31,48,44,81,44,46,18,66,96,60,43,47,52,39,44,37,29,29,49,31,38,30,32,71,78,40,77,48,86,82,62,49,52,37,36,67,47,78,79,62,72,57,85,80,61,64,50,46,41,52,45,53,51,49,45,42,73,42,54,34,53,26,42,32,38,22,32,68,69,82,53,88,87,54,72,92,71,51,68,68,55,27,35,54,32,35,42,54,40,54,56,38,50,68,67,52,79,74,81,58,80,70,75,69,78,66,78,74,62,74,70,69,78,85,60,60,58,28,62,75,60,69,31,30,26,38,38,45,55,47,53,68,47,51,47,52,55,52,59,68,38,44,68,52,85,86,56,46,58,30,56,39,29,38,37,14,64,50,39,44,28,27,41,37,67,59,39,40,51,51,38,51,76,36,76,35,40,24,36,32,38,19,40,57,45,67,84,66,57,78,59,41,72,36,64,69,60,27,57,65,28,48,40,81,66,61,85,74,66,68,65,88,46,60,58,61,54,48,30,46,35,48,46,32,30,49,50,46,41,39,76,55,57,39,60,70,68,38,43,32,38,22,72,32,59,76,36,64,56,52,66,42,47,35,31,36,52,56,55,28,36,44,59,39,41,64,64,49,38,83,49,46,36,40,49,51,64,48,77,40,69,57,55,33,52,40,25,43,45,32,46,48,48,50,24,51,55,25,67,39,83,65,77,62,57,83,72,64,58,55,49,74,64,42,35,49,34,31,27,41,22,44,51,30,49,23,46,73,37,51,23,21,27,37,39,34,52,55,44,53,53,43,37,33,18,40,24,34,50,22,31,25,57,42,26,39,72,71,70,106,125,82,88,70,80,62,82,89,78,90,69,88,69,82,48,66,67,59,46,51,52,53,44,51,49,50,32,47,74,64,64,32,66,56,80,95,68,52,57,85,92,46,93,64,80,60,83,82,78,66,54,58,35,76,84,43,68,47,70,41,86,49,97,88,46,40,26,44,25,49,56,46,77,74,33,55,66,53,36,55,41,34,35,62,76,40,32,76,42,50,40,60,53,67,48,31,91,56,86,43,73,64,36,28,38,42,56,41,45,52,53,45,62,76,69,52,88,65,87,69,74,70,48,54,32,64,32,49,95,86,30,47,45,81,45,45,18,65,97,60,45,49,52,38,44,36,31,29,50,32,39,29,33,73,77,40,78,50,86,84,63,48,53,37,36,67,46,80,80,63,72,58,85,81,61,64,51,46,42,53,45,53,51,50,45,41,72,41,53,34,52,25,42,31,38,22,31,67,71,83,54,87,86,54,71,92,70,51,68,67,56,26,33,54,34,36,41,54,42,53,58,39,49,69,67,52,80,74,80,58,80,70,75,69,79,64,79,73,61,74,68,71,78,83,58,62,58,28,59,74,59,70,32,31,26,39,40,46,55,46,52,68,46,51,47,53,54,51,59,68,37,46,67,54,84,86,61,38,60,30,56,39,29,36,38,14,62,50,39,45,29,27,38,34,66,58,38,38,51,50,38,52,75,37,75,32,41,26,37,32,37,18,40,57,44,66,84,68,57,79,58,41,72,35,65,70,60,27,57,67,29,48,40,80,66,61,86,73,65,68,65,89,46,61,56,61,54,48,31,46,34,48,46,30,30,50,50,44,40,38,76,55,57,38,59,70,69,37,42,32,41,23,73,32,61,77,36,65,56,53,66,41,46,33,31,35,51,57,54,27,34,45,60,41,41,64,63,48,35,83,50,47,36,40,49,52,63,48,77,40,71,57,55,34,52,41,26,44,44,32,47,46,49,51,23,51,54,26,66,37,83,65,78,63,59,83,72,63,59,56,50,73,63,43,36,48,34,32,27,40,21,46,50,30,49,25,44,73,37,48,23,23,28,38,38,34,54,55,43,54,54,44,38,34,18,42,23,32,51,22,30,25,55,41,26,38,70,72,71,106

Radius of gyration: 31.8 Å; Cα contacts (8 Å, |Δi|>4): 1737; chains: 2; bounding box: 77×95×72 Å

Organism: NCBI:txid1605721

InterPro domains:
  IPR000489 Pterin-binding domain [PF00809] (147-225)
  IPR000489 Pterin-binding domain [PF00809] (251-467)
  IPR000489 Pterin-binding domain [PS00793] (189-202)
  IPR000489 Pterin-binding domain [PS50972] (144-477)
  IPR000550 7,8-Dihydro-6-hydroxymethylpterin-pyrophosphokinase, HPPK [PF01288] (2-87)
  IPR000550 7,8-Dihydro-6-hydroxymethylpterin-pyrophosphokinase, HPPK [PS00794] (40-51)
  IPR000550 7,8-Dihydro-6-hydroxymethylpterin-pyrophosphokinase, HPPK [TIGR01498] (2-87)
  IPR000550 7,8-Dihydro-6-hydroxymethylpterin-pyrophosphokinase, HPPK [cd00483] (2-85)
  IPR011005 Dihydropteroate synthase-like superfamily [G3DSA:3.20.20.20] (147-486)
  IPR011005 Dihydropteroate synthase-like superfamily [SSF51717] (141-484)
  IPR035907 7,8-Dihydro-6-hydroxymethylpterin-pyrophosphokinase HPPK superfamily [G3DSA:3.30.70.560] (1-146)
  IPR035907 7,8-Dihydro-6-hydroxymethylpterin-pyrophosphokinase HPPK superfamily [SSF55083] (2-92)
  IPR045031 Dihydropteroate synthase-like [PTHR20941] (2-482)